Protein AF-0000000067834384 (afdb_homodimer)

Solvent-accessible surface area (backbone atoms only — not comparable to full-atom values): 46158 Å² total; per-residue (Å²): 118,81,70,74,47,46,62,31,51,50,44,49,64,70,40,45,67,61,52,48,51,54,50,42,62,56,34,45,45,65,12,22,52,37,37,78,89,22,50,66,32,37,53,49,48,41,50,53,50,38,52,58,45,38,74,72,66,30,54,54,45,79,40,83,48,80,66,44,45,31,29,40,31,38,41,82,36,91,95,43,51,31,37,30,38,39,42,31,63,25,25,68,68,64,63,60,62,87,69,34,91,55,65,51,45,57,55,44,79,41,66,68,79,95,50,50,26,34,37,15,53,27,30,44,53,18,44,39,39,41,46,16,48,55,52,20,52,49,24,32,33,73,68,65,74,43,65,66,34,10,40,34,41,44,34,33,27,21,58,71,50,55,32,50,38,46,66,63,48,48,60,76,38,46,82,82,59,68,53,71,34,32,40,31,33,82,44,41,27,76,47,99,62,30,45,22,36,48,37,29,31,16,9,35,35,39,36,37,41,39,31,36,32,31,79,48,40,31,33,31,34,65,38,29,25,29,55,57,41,20,52,55,47,51,20,38,53,57,33,58,43,39,51,97,54,31,41,69,55,55,80,69,65,65,52,54,56,65,82,77,53,68,70,57,52,52,53,52,59,70,70,62,63,40,45,56,71,64,33,36,84,41,55,32,53,63,71,46,21,51,70,90,58,53,52,63,40,26,23,38,61,40,58,27,75,46,60,16,11,32,42,26,50,56,76,67,68,68,62,58,69,24,27,28,18,43,17,36,35,29,39,36,31,40,32,26,66,63,34,50,47,70,61,48,51,55,45,50,52,50,57,53,57,73,63,51,58,89,54,40,51,73,46,75,48,75,50,76,53,31,59,29,38,77,48,80,88,78,50,80,63,50,60,34,43,41,50,23,41,20,68,70,54,75,32,70,49,44,76,42,61,35,25,38,64,63,59,59,61,55,44,40,33,74,70,67,67,35,54,68,48,39,42,22,54,36,54,90,84,20,26,53,62,20,52,68,13,23,23,48,44,62,32,43,53,53,39,16,48,29,43,42,38,26,45,49,34,45,35,54,65,81,99,118,80,70,74,47,46,64,31,51,50,44,48,64,70,40,44,67,60,52,47,52,55,51,41,61,56,35,45,45,65,13,23,51,38,35,78,90,22,51,68,32,37,53,50,48,42,51,54,51,37,52,56,44,37,75,72,66,30,54,53,45,78,42,83,46,79,66,43,45,31,29,41,31,40,41,82,34,92,94,44,51,31,37,30,37,41,41,31,64,24,26,67,67,62,64,61,64,86,68,33,89,56,65,50,47,56,54,44,79,41,67,68,80,94,51,50,26,33,36,16,51,27,31,43,54,18,44,38,39,41,46,16,48,53,50,19,51,50,26,32,34,73,68,65,73,42,66,66,35,10,40,33,41,44,34,34,27,23,59,73,52,55,32,49,39,45,66,63,49,49,61,76,38,45,81,81,60,68,52,72,34,32,38,33,32,81,44,40,26,75,48,98,61,31,45,23,36,49,38,28,32,16,9,36,36,39,36,36,41,39,31,36,30,32,79,47,41,32,34,32,32,64,37,29,25,29,54,58,42,20,52,55,49,51,19,36,55,56,34,58,42,39,51,98,52,32,41,68,54,56,80,70,66,64,52,54,56,65,81,78,52,67,68,56,51,53,54,52,59,70,69,64,64,40,44,55,71,64,32,36,85,40,54,31,55,62,70,46,22,52,69,92,59,53,53,62,38,26,22,38,60,40,59,27,74,46,62,17,12,31,42,24,51,55,76,65,72,69,62,58,68,24,28,27,20,44,17,35,36,29,38,37,32,40,30,26,66,63,35,50,48,68,60,48,50,54,46,49,52,50,58,53,58,74,61,50,57,89,54,39,49,74,46,76,48,76,50,78,54,31,58,29,38,78,48,81,88,78,48,81,64,49,59,34,42,41,51,23,43,21,68,69,55,74,32,71,50,44,76,43,62,36,25,36,65,63,58,59,61,56,43,40,34,74,71,67,67,34,54,67,49,40,42,22,55,34,55,90,85,20,25,54,63,20,53,68,13,23,23,48,44,61,33,44,53,53,39,15,48,28,43,42,38,25,45,50,33,46,37,54,65,83,99

Structure (mmCIF, N/CA/C/O backbone):
data_AF-0000000067834384-model_v1
#
loop_
_entity.id
_entity.type
_entity.pdbx_description
1 polymer Peptidase
#
loop_
_atom_site.group_PDB
_atom_site.id
_atom_site.type_symbol
_atom_site.label_atom_id
_atom_site.label_alt_id
_atom_site.label_comp_id
_atom_site.label_asym_id
_atom_site.label_entity_id
_atom_site.label_seq_id
_atom_site.pdbx_PDB_ins_code
_atom_site.Cartn_x
_atom_site.Cartn_y
_atom_site.Cartn_z
_atom_site.occupancy
_atom_site.B_iso_or_equiv
_atom_site.auth_seq_id
_atom_site.auth_comp_id
_atom_site.auth_asym_id
_atom_site.auth_atom_id
_atom_site.pdbx_PDB_model_num
ATOM 1 N N . MET A 1 1 ? -12.062 49.969 29.734 1 35.72 1 MET A N 1
ATOM 2 C CA . MET A 1 1 ? -11.805 49.344 28.453 1 35.72 1 MET A CA 1
ATOM 3 C C . MET A 1 1 ? -12.375 47.938 28.406 1 35.72 1 MET A C 1
ATOM 5 O O . MET A 1 1 ? -12.445 47.312 27.344 1 35.72 1 MET A O 1
ATOM 9 N N . ALA A 1 2 ? -12.242 47.25 29.641 1 50.69 2 ALA A N 1
ATOM 10 C CA . ALA A 1 2 ? -12.859 45.938 29.938 1 50.69 2 ALA A CA 1
ATOM 11 C C . ALA A 1 2 ? -14.352 45.969 29.625 1 50.69 2 ALA A C 1
ATOM 13 O O . ALA A 1 2 ? -14.891 45.031 29.062 1 50.69 2 ALA A O 1
ATOM 14 N N . ASP A 1 3 ? -14.906 47.062 29.656 1 65.75 3 ASP A N 1
ATOM 15 C CA . ASP A 1 3 ? -16.344 47.281 29.656 1 65.75 3 ASP A CA 1
ATOM 16 C C . ASP A 1 3 ? -16.875 47.406 28.219 1 65.75 3 ASP A C 1
ATOM 18 O O . ASP A 1 3 ? -17.953 46.938 27.906 1 65.75 3 ASP A O 1
ATOM 22 N N . ALA A 1 4 ? -15.977 47.781 27.219 1 81.69 4 ALA A N 1
ATOM 23 C CA . ALA A 1 4 ? -16.438 48.094 25.859 1 81.69 4 ALA A CA 1
ATOM 24 C C . ALA A 1 4 ? -16.547 46.844 25.016 1 81.69 4 ALA A C 1
ATOM 26 O O . ALA A 1 4 ? -17.297 46.781 24.047 1 81.69 4 ALA A O 1
ATOM 27 N N . LEU A 1 5 ? -15.961 45.781 25.5 1 94 5 LEU A N 1
ATOM 28 C CA . LEU A 1 5 ? -15.898 44.562 24.719 1 94 5 LEU A CA 1
ATOM 29 C C . LEU A 1 5 ? -17.016 43.594 25.125 1 94 5 LEU A C 1
ATOM 31 O O . LEU A 1 5 ? -17.344 42.656 24.391 1 94 5 LEU A O 1
ATOM 35 N N . ASP A 1 6 ? -17.656 43.812 26.203 1 95.88 6 ASP A N 1
ATOM 36 C CA . ASP A 1 6 ? -18.625 42.906 26.781 1 95.88 6 ASP A CA 1
ATOM 37 C C . ASP A 1 6 ? -19.766 42.625 25.812 1 95.88 6 ASP A C 1
ATOM 39 O O . ASP A 1 6 ? -20.172 41.469 25.641 1 95.88 6 ASP A O 1
ATOM 43 N N . PRO A 1 7 ? -20.266 43.688 25.188 1 97.25 7 PRO A N 1
ATOM 44 C CA . PRO A 1 7 ? -21.359 43.406 24.25 1 97.25 7 PRO A CA 1
ATOM 45 C C . PRO A 1 7 ? -20.938 42.469 23.125 1 97.25 7 PRO A C 1
ATOM 47 O O . PRO A 1 7 ? -21.719 41.594 22.703 1 97.25 7 PRO A O 1
ATOM 50 N N . VAL A 1 8 ? -19.75 42.656 22.625 1 98.31 8 VAL A N 1
ATOM 51 C CA . VAL A 1 8 ? -19.234 41.812 21.562 1 98.31 8 VAL A CA 1
ATOM 52 C C . VAL A 1 8 ? -19.094 40.375 22.047 1 98.31 8 VAL A C 1
ATOM 54 O O . VAL A 1 8 ? -19.516 39.438 21.359 1 98.31 8 VAL A O 1
ATOM 57 N N . LEU A 1 9 ? -18.531 40.156 23.219 1 98.62 9 LEU A N 1
ATOM 58 C CA . LEU A 1 9 ? -18.328 38.812 23.781 1 98.62 9 LEU A CA 1
ATOM 59 C C . LEU A 1 9 ? -19.672 38.156 24.078 1 98.62 9 LEU A C 1
ATOM 61 O O . LEU A 1 9 ? -19.828 36.938 23.844 1 98.62 9 LEU A O 1
ATOM 65 N N . ASN A 1 10 ? -20.641 38.938 24.547 1 98.31 10 ASN A N 1
ATOM 66 C CA . ASN A 1 10 ? -21.969 38.406 24.812 1 98.31 10 ASN A CA 1
ATOM 67 C C . ASN A 1 10 ? -22.672 38 23.516 1 98.31 10 ASN A C 1
ATOM 69 O O . ASN A 1 10 ? -23.422 37.031 23.5 1 98.31 10 ASN A O 1
ATOM 73 N N . ASP A 1 11 ? -22.438 38.75 22.531 1 98.44 11 ASP A N 1
ATOM 74 C CA . ASP A 1 11 ? -23.031 38.406 21.234 1 98.44 11 ASP A CA 1
ATOM 75 C C . ASP A 1 11 ? -22.469 37.062 20.719 1 98.44 11 ASP A C 1
ATOM 77 O O . ASP A 1 11 ? -23.203 36.25 20.172 1 98.44 11 ASP A O 1
ATOM 81 N N . ILE A 1 12 ? -21.203 36.844 20.859 1 98.81 12 ILE A N 1
ATOM 82 C CA . ILE A 1 12 ? -20.562 35.594 20.469 1 98.81 12 ILE A CA 1
ATOM 83 C C . ILE A 1 12 ? -21.203 34.438 21.219 1 98.81 12 ILE A C 1
ATOM 85 O O . ILE A 1 12 ? -21.516 33.375 20.641 1 98.81 12 ILE A O 1
ATOM 89 N N . ASP A 1 13 ? -21.453 34.625 22.516 1 98.62 13 ASP A N 1
ATOM 90 C CA . ASP A 1 13 ? -22.062 33.594 23.344 1 98.62 13 ASP A CA 1
ATOM 91 C C . ASP A 1 13 ? -23.469 33.281 22.875 1 98.62 13 ASP A C 1
ATOM 93 O O . ASP A 1 13 ? -23.859 32.094 22.781 1 98.62 13 ASP A O 1
ATOM 97 N N . ARG A 1 14 ? -24.156 34.25 22.562 1 98.06 14 ARG A N 1
ATOM 98 C CA . ARG A 1 14 ? -25.562 34.094 22.203 1 98.06 14 ARG A CA 1
ATOM 99 C C . ARG A 1 14 ? -25.703 33.5 20.812 1 98.06 14 ARG A C 1
ATOM 101 O O . ARG A 1 14 ? -26.625 32.719 20.562 1 98.06 14 ARG A O 1
ATOM 108 N N . ASP A 1 15 ? -24.797 33.75 19.969 1 98.31 15 ASP A N 1
ATOM 109 C CA . ASP A 1 15 ? -24.938 33.375 18.578 1 98.31 15 ASP A CA 1
ATOM 110 C C . ASP A 1 15 ? -24.188 32.062 18.281 1 98.31 15 ASP A C 1
ATOM 112 O O . ASP A 1 15 ? -23.984 31.703 17.125 1 98.31 15 ASP A O 1
ATOM 116 N N . LEU A 1 16 ? -23.75 31.375 19.297 1 98.44 16 LEU A N 1
ATOM 117 C CA . LEU A 1 16 ? -22.891 30.203 19.141 1 98.44 16 LEU A CA 1
ATOM 118 C C . LEU A 1 16 ? -23.547 29.156 18.266 1 98.44 16 LEU A C 1
ATOM 120 O O . LEU A 1 16 ? -22.891 28.562 17.406 1 98.44 16 LEU A O 1
ATOM 124 N N . ASP A 1 17 ? -24.844 28.906 18.391 1 98.25 17 ASP A N 1
ATOM 125 C CA . ASP A 1 17 ? -25.547 27.906 17.609 1 98.25 17 ASP A CA 1
ATOM 126 C C . ASP A 1 17 ? -25.547 28.266 16.125 1 98.25 17 ASP A C 1
ATOM 128 O O . ASP A 1 17 ? -25.359 27.406 15.266 1 98.25 17 ASP A O 1
ATOM 132 N N . ASN A 1 18 ? -25.797 29.531 15.852 1 98.5 18 ASN A N 1
ATOM 133 C CA . ASN A 1 18 ? -25.797 29.984 14.461 1 98.5 18 ASN A CA 1
ATOM 134 C C . ASN A 1 18 ? -24.391 29.891 13.859 1 98.5 18 ASN A C 1
ATOM 136 O O . ASN A 1 18 ? -24.234 29.578 12.68 1 98.5 18 ASN A O 1
ATOM 140 N N . SER A 1 19 ? -23.438 30.25 14.68 1 98.62 19 SER A N 1
ATOM 141 C CA . SER A 1 19 ? -22.062 30.141 14.219 1 98.62 19 SER A CA 1
ATOM 142 C C . SER A 1 19 ? -21.703 28.688 13.875 1 98.62 19 SER A C 1
ATOM 144 O O . SER A 1 19 ? -20.984 28.438 12.906 1 98.62 19 SER A O 1
ATOM 146 N N . LEU A 1 20 ? -22.188 27.766 14.625 1 98.56 20 LEU A N 1
ATOM 147 C CA . LEU A 1 20 ? -21.953 26.344 14.383 1 98.56 20 LEU A CA 1
ATOM 148 C C . LEU A 1 20 ? -22.625 25.906 13.094 1 98.56 20 LEU A C 1
ATOM 150 O O . LEU A 1 20 ? -22.062 25.109 12.328 1 98.56 20 LEU A O 1
ATOM 154 N N . GLU A 1 21 ? -23.781 26.375 12.859 1 98.56 21 GLU A N 1
ATOM 155 C CA . GLU A 1 21 ? -24.484 26.047 11.625 1 98.56 21 GLU A CA 1
ATOM 156 C C . GLU A 1 21 ? -23.719 26.531 10.398 1 98.56 21 GLU A C 1
ATOM 158 O O . GLU A 1 21 ? -23.672 25.844 9.375 1 98.56 21 GLU A O 1
ATOM 163 N N . ARG A 1 22 ? -23.172 27.703 10.5 1 98.69 22 ARG A N 1
ATOM 164 C CA . ARG A 1 22 ? -22.375 28.234 9.398 1 98.69 22 ARG A CA 1
ATOM 165 C C . ARG A 1 22 ? -21.125 27.406 9.18 1 98.69 22 ARG A C 1
ATOM 167 O O . ARG A 1 22 ? -20.766 27.094 8.039 1 98.69 22 ARG A O 1
ATOM 174 N N . LEU A 1 23 ? -20.5 27.031 10.273 1 98.88 23 LEU A N 1
ATOM 175 C CA . LEU A 1 23 ? -19.312 26.172 10.164 1 98.88 23 LEU A CA 1
ATOM 176 C C . LEU A 1 23 ? -19.672 24.828 9.547 1 98.88 23 LEU A C 1
ATOM 178 O O . LEU A 1 23 ? -18.953 24.328 8.68 1 98.88 23 LEU A O 1
ATOM 182 N N . PHE A 1 24 ? -20.781 24.219 9.969 1 98.88 24 PHE A N 1
ATOM 183 C CA . PHE A 1 24 ? -21.203 22.922 9.477 1 98.88 24 PHE A CA 1
ATOM 184 C C . PHE A 1 24 ? -21.469 22.953 7.977 1 98.88 24 PHE A C 1
ATOM 186 O O . PHE A 1 24 ? -21.125 22.016 7.254 1 98.88 24 PHE A O 1
ATOM 193 N N . ALA A 1 25 ? -22.062 24.062 7.523 1 98.81 25 ALA A N 1
ATOM 194 C CA . ALA A 1 25 ? -22.312 24.203 6.09 1 98.81 25 ALA A CA 1
ATOM 195 C C . ALA A 1 25 ? -21 24.172 5.301 1 98.81 25 ALA A C 1
ATOM 197 O O . ALA A 1 25 ? -20.938 23.562 4.23 1 98.81 25 ALA A O 1
ATOM 198 N N . TRP A 1 26 ? -20 24.781 5.832 1 98.88 26 TRP A N 1
ATOM 199 C CA . TRP A 1 26 ? -18.703 24.828 5.168 1 98.88 26 TRP A CA 1
ATOM 200 C C . TRP A 1 26 ? -18 23.469 5.254 1 98.88 26 TRP A C 1
ATOM 202 O O . TRP A 1 26 ? -17.391 23.016 4.281 1 98.88 26 TRP A O 1
ATOM 212 N N . LEU A 1 27 ? -18.125 22.766 6.375 1 98.88 27 LEU A N 1
ATOM 213 C CA . LEU A 1 27 ? -17.469 21.469 6.621 1 98.88 27 LEU A CA 1
ATOM 214 C C . LEU A 1 27 ? -18.062 20.391 5.723 1 98.88 27 LEU A C 1
ATOM 216 O O . LEU A 1 27 ? -17.391 19.391 5.422 1 98.88 27 LEU A O 1
ATOM 220 N N . ARG A 1 28 ? -19.266 20.562 5.242 1 98.81 28 ARG A N 1
ATOM 221 C CA . ARG A 1 28 ? -19.922 19.578 4.398 1 98.81 28 ARG A CA 1
ATOM 222 C C . ARG A 1 28 ? -19.297 19.531 3.008 1 98.81 28 ARG A C 1
ATOM 224 O O . ARG A 1 28 ? -19.516 18.578 2.254 1 98.81 28 ARG A O 1
ATOM 231 N N . ILE A 1 29 ? -18.5 20.578 2.623 1 98.88 29 ILE A N 1
ATOM 232 C CA . ILE A 1 29 ? -17.859 20.641 1.309 1 98.88 29 ILE A CA 1
ATOM 233 C C . ILE A 1 29 ? -16.516 19.938 1.343 1 98.88 29 ILE A C 1
ATOM 235 O O . ILE A 1 29 ? -15.602 20.359 2.051 1 98.88 29 ILE A O 1
ATOM 239 N N . PRO A 1 30 ? -16.312 18.828 0.644 1 98.75 30 PRO A N 1
ATOM 240 C CA . PRO A 1 30 ? -15.055 18.078 0.673 1 98.75 30 PRO A CA 1
ATOM 241 C C . PRO A 1 30 ? -13.961 18.734 -0.163 1 98.75 30 PRO A C 1
ATOM 243 O O . PRO A 1 30 ? -13.531 18.172 -1.175 1 98.75 30 PRO A O 1
ATOM 246 N N . SER A 1 31 ? -13.383 19.812 0.3 1 98.81 31 SER A N 1
ATOM 247 C CA . SER A 1 31 ? -12.406 20.594 -0.443 1 98.81 31 SER A CA 1
ATOM 248 C C . SER A 1 31 ? -11 20.016 -0.287 1 98.81 31 SER A C 1
ATOM 250 O O . SER A 1 31 ? -10.109 20.703 0.225 1 98.81 31 SER A O 1
ATOM 252 N N . ILE A 1 32 ? -10.742 18.859 -0.842 1 98.25 32 ILE A N 1
ATOM 253 C CA . ILE A 1 32 ? -9.445 18.188 -0.801 1 98.25 32 ILE A CA 1
ATOM 254 C C . ILE A 1 32 ? -8.57 18.672 -1.946 1 98.25 32 ILE A C 1
ATOM 256 O O . ILE A 1 32 ? -8.836 18.375 -3.113 1 98.25 32 ILE A O 1
ATOM 260 N N . SER A 1 33 ? -7.508 19.312 -1.6 1 97.12 33 SER A N 1
ATOM 261 C CA . SER A 1 33 ? -6.742 20.016 -2.623 1 97.12 33 SER A CA 1
ATOM 262 C C . SER A 1 33 ? -5.723 19.094 -3.281 1 97.12 33 SER A C 1
ATOM 264 O O . SER A 1 33 ? -5.242 19.375 -4.383 1 97.12 33 SER A O 1
ATOM 266 N N . THR A 1 34 ? -5.309 17.984 -2.623 1 95.19 34 THR A N 1
ATOM 267 C CA . THR A 1 34 ? -4.203 17.172 -3.104 1 95.19 34 THR A CA 1
ATOM 268 C C . THR A 1 34 ? -4.699 16.125 -4.105 1 95.19 34 THR A C 1
ATOM 270 O O . THR A 1 34 ? -3.898 15.43 -4.734 1 95.19 34 THR A O 1
ATOM 273 N N . ASP A 1 35 ? -6.004 15.992 -4.242 1 95.69 35 ASP A N 1
ATOM 274 C CA . ASP A 1 35 ? -6.652 15.094 -5.191 1 95.69 35 ASP A CA 1
ATOM 275 C C . ASP A 1 35 ? -7.414 15.875 -6.258 1 95.69 35 ASP A C 1
ATOM 277 O O . ASP A 1 35 ? -8.391 16.562 -5.957 1 95.69 35 ASP A O 1
ATOM 281 N N . SER A 1 36 ? -7.008 15.734 -7.461 1 96.38 36 SER A N 1
ATOM 282 C CA . SER A 1 36 ? -7.547 16.516 -8.57 1 96.38 36 SER A CA 1
ATOM 283 C C . SER A 1 36 ? -9.039 16.266 -8.75 1 96.38 36 SER A C 1
ATOM 285 O O . SER A 1 36 ? -9.766 17.125 -9.266 1 96.38 36 SER A O 1
ATOM 287 N N . ALA A 1 37 ? -9.531 15.148 -8.266 1 96.62 37 ALA A N 1
ATOM 288 C CA . ALA A 1 37 ? -10.945 14.805 -8.383 1 96.62 37 ALA A CA 1
ATOM 289 C C . ALA A 1 37 ? -11.812 15.758 -7.559 1 96.62 37 ALA A C 1
ATOM 291 O O . ALA A 1 37 ? -13.023 15.852 -7.777 1 96.62 37 ALA A O 1
ATOM 292 N N . TYR A 1 38 ? -11.203 16.516 -6.648 1 97.88 38 TYR A N 1
ATOM 293 C CA . TYR A 1 38 ? -11.969 17.344 -5.723 1 97.88 38 TYR A CA 1
ATOM 294 C C . TYR A 1 38 ? -11.812 18.828 -6.059 1 97.88 38 TYR A C 1
ATOM 296 O O . TYR A 1 38 ? -12.188 19.688 -5.262 1 97.88 38 TYR A O 1
ATOM 304 N N . ALA A 1 39 ? -11.281 19.156 -7.199 1 97.56 39 ALA A N 1
ATOM 305 C CA . ALA A 1 39 ? -11.039 20.547 -7.59 1 97.56 39 ALA A CA 1
ATOM 306 C C . ALA A 1 39 ? -12.328 21.359 -7.562 1 97.56 39 ALA A C 1
ATOM 308 O O . ALA A 1 39 ? -12.336 22.531 -7.152 1 97.56 39 ALA A O 1
ATOM 309 N N . GLY A 1 40 ? -13.406 20.75 -8.039 1 98.5 40 GLY A N 1
ATOM 310 C CA . GLY A 1 40 ? -14.695 21.438 -8.016 1 98.5 40 GLY A CA 1
ATOM 311 C C . GLY A 1 40 ? -15.156 21.781 -6.617 1 98.5 40 GLY A C 1
ATOM 312 O O . GLY A 1 40 ? -15.719 22.859 -6.398 1 98.5 40 GLY A O 1
ATOM 313 N N . HIS A 1 41 ? -14.93 20.906 -5.711 1 98.69 41 HIS A N 1
ATOM 314 C CA . HIS A 1 41 ? -15.312 21.125 -4.32 1 98.69 41 HIS A CA 1
ATOM 315 C C . HIS A 1 41 ? -14.469 22.234 -3.688 1 98.69 41 HIS A C 1
ATOM 317 O O . HIS A 1 41 ? -14.961 22.984 -2.844 1 98.69 41 HIS A O 1
ATOM 323 N N . CYS A 1 42 ? -13.242 22.312 -4.094 1 98.69 42 CYS A N 1
ATOM 324 C CA . CYS A 1 42 ? -12.406 23.406 -3.609 1 98.69 42 CYS A CA 1
ATOM 325 C C . CYS A 1 42 ? -12.961 24.766 -4.051 1 98.69 42 CYS A C 1
ATOM 327 O O . CYS A 1 42 ? -13.055 25.688 -3.25 1 98.69 42 CYS A O 1
ATOM 329 N N . ARG A 1 43 ? -13.352 24.844 -5.262 1 98.62 43 ARG A N 1
ATOM 330 C CA . ARG A 1 43 ? -13.953 26.078 -5.77 1 98.62 43 ARG A CA 1
ATOM 331 C C . ARG A 1 43 ? -15.258 26.391 -5.043 1 98.62 43 ARG A C 1
ATOM 333 O O . ARG A 1 43 ? -15.531 27.547 -4.73 1 98.62 43 ARG A O 1
ATOM 340 N N . GLU A 1 44 ? -16.016 25.344 -4.801 1 98.81 44 GLU A N 1
ATOM 341 C CA . GLU A 1 44 ? -17.266 25.5 -4.059 1 98.81 44 GLU A CA 1
ATOM 342 C C . GLU A 1 44 ? -17.016 26.078 -2.668 1 98.81 44 GLU A C 1
ATOM 344 O O . GLU A 1 44 ? -17.734 26.969 -2.215 1 98.81 44 GLU A O 1
ATOM 349 N N . ALA A 1 45 ? -15.992 25.578 -2.02 1 98.88 45 ALA A N 1
ATOM 350 C CA . ALA A 1 45 ? -15.656 26.047 -0.68 1 98.88 45 ALA A CA 1
ATOM 351 C C . ALA A 1 45 ? -15.242 27.516 -0.705 1 98.88 45 ALA A C 1
ATOM 353 O O . ALA A 1 45 ? -15.594 28.281 0.194 1 98.88 45 ALA A O 1
ATOM 354 N N . ALA A 1 46 ? -14.492 27.891 -1.691 1 98.88 46 ALA A N 1
ATOM 355 C CA . ALA A 1 46 ? -14.078 29.281 -1.85 1 98.88 46 ALA A CA 1
ATOM 356 C C . ALA A 1 46 ? -15.281 30.203 -2.008 1 98.88 46 ALA A C 1
ATOM 358 O O . ALA A 1 46 ? -15.375 31.234 -1.343 1 98.88 46 ALA A O 1
ATOM 359 N N . HIS A 1 47 ? -16.188 29.828 -2.842 1 98.88 47 HIS A N 1
ATOM 360 C CA . HIS A 1 47 ? -17.359 30.672 -3.123 1 98.88 47 HIS A CA 1
ATOM 361 C C . HIS A 1 47 ? -18.281 30.734 -1.917 1 98.88 47 HIS A C 1
ATOM 363 O O . HIS A 1 47 ? -18.922 31.766 -1.678 1 98.88 47 HIS A O 1
ATOM 369 N N . TRP A 1 48 ? -18.375 29.625 -1.263 1 98.88 48 TRP A N 1
ATOM 370 C CA . TRP A 1 48 ? -19.172 29.641 -0.04 1 98.88 48 TRP A CA 1
ATOM 371 C C . TRP A 1 48 ? -18.656 30.719 0.922 1 98.88 48 TRP A C 1
ATOM 373 O O . TRP A 1 48 ? -19.438 31.5 1.458 1 98.88 48 TRP A O 1
ATOM 383 N N . LEU A 1 49 ? -17.375 30.75 1.156 1 98.88 49 LEU A N 1
ATOM 384 C CA . LEU A 1 49 ? -16.781 31.719 2.066 1 98.88 49 LEU A CA 1
ATOM 385 C C . LEU A 1 49 ? -16.938 33.125 1.521 1 98.88 49 LEU A C 1
ATOM 387 O O . LEU A 1 49 ? -17.203 34.062 2.281 1 98.88 49 LEU A O 1
ATOM 391 N N . GLU A 1 50 ? -16.688 33.281 0.193 1 98.81 50 GLU A N 1
ATOM 392 C CA . GLU A 1 50 ? -16.891 34.594 -0.443 1 98.81 50 GLU A CA 1
ATOM 393 C C . GLU A 1 50 ? -18.266 35.156 -0.108 1 98.81 50 GLU A C 1
ATOM 395 O O . GLU A 1 50 ? -18.391 36.312 0.27 1 98.81 50 GLU A O 1
ATOM 400 N N . GLY A 1 51 ? -19.281 34.312 -0.282 1 98.69 51 GLY A N 1
ATOM 401 C CA . GLY A 1 51 ? -20.641 34.75 0.021 1 98.69 51 GLY A CA 1
ATOM 402 C C . GLY A 1 51 ? -20.828 35.188 1.462 1 98.69 51 GLY A C 1
ATOM 403 O O . GLY A 1 51 ? -21.469 36.188 1.731 1 98.69 51 GLY A O 1
ATOM 404 N N . ASN A 1 52 ? -20.281 34.438 2.373 1 98.38 52 ASN A N 1
ATOM 405 C CA . ASN A 1 52 ? -20.391 34.75 3.795 1 98.38 52 ASN A CA 1
ATOM 406 C C . ASN A 1 52 ? -19.703 36.062 4.145 1 98.38 52 ASN A C 1
ATOM 408 O O . ASN A 1 52 ? -20.234 36.844 4.918 1 98.38 52 ASN A O 1
ATOM 412 N N . LEU A 1 53 ? -18.516 36.281 3.604 1 98.81 53 LEU A N 1
ATOM 413 C CA . LEU A 1 53 ? -17.75 37.5 3.885 1 98.81 53 LEU A CA 1
ATOM 414 C C . LEU A 1 53 ? -18.422 38.719 3.24 1 98.81 53 LEU A C 1
ATOM 416 O O . LEU A 1 53 ? -18.422 39.812 3.816 1 98.81 53 LEU A O 1
ATOM 420 N N . THR A 1 54 ? -18.969 38.531 2.051 1 98.69 54 THR A N 1
ATOM 421 C CA . THR A 1 54 ? -19.703 39.594 1.392 1 98.69 54 THR A CA 1
ATOM 422 C C . THR A 1 54 ? -20.906 40.031 2.234 1 98.69 54 THR A C 1
ATOM 424 O O . THR A 1 54 ? -21.172 41.219 2.385 1 98.69 54 THR A O 1
ATOM 427 N N . ALA A 1 55 ? -21.578 39.062 2.744 1 97.88 55 ALA A N 1
ATOM 428 C CA . ALA A 1 55 ? -22.75 39.344 3.578 1 97.88 55 ALA A CA 1
ATOM 429 C C . ALA A 1 55 ? -22.375 40.125 4.828 1 97.88 55 ALA A C 1
ATOM 431 O O . ALA A 1 55 ? -23.203 40.844 5.387 1 97.88 55 ALA A O 1
ATOM 432 N N . LEU A 1 56 ? -21.109 40.062 5.246 1 97.69 56 LEU A N 1
ATOM 433 C CA . LEU A 1 56 ? -20.625 40.781 6.426 1 97.69 56 LEU A CA 1
ATOM 434 C C . LEU A 1 56 ? -20.188 42.188 6.062 1 97.69 56 LEU A C 1
ATOM 436 O O . LEU A 1 56 ? -19.844 42.969 6.941 1 97.69 56 LEU A O 1
ATOM 440 N N . GLY A 1 57 ? -20.172 42.469 4.785 1 97.81 57 GLY A N 1
ATOM 441 C CA . GLY A 1 57 ? -19.859 43.812 4.359 1 97.81 57 GLY A CA 1
ATOM 442 C C . GLY A 1 57 ? -18.438 43.969 3.854 1 97.81 57 GLY A C 1
ATOM 443 O O . GLY A 1 57 ? -17.969 45.094 3.633 1 97.81 57 GLY A O 1
ATOM 444 N N . PHE A 1 58 ? -17.703 42.906 3.658 1 98.69 58 PHE A N 1
ATOM 445 C CA . PHE A 1 58 ? -16.375 42.969 3.061 1 98.69 58 PHE A CA 1
ATOM 446 C C . PHE A 1 58 ? -16.469 43.125 1.547 1 98.69 58 PHE A C 1
ATOM 448 O O . PHE A 1 58 ? -17.422 42.625 0.929 1 98.69 58 PHE A O 1
ATOM 455 N N . GLU A 1 59 ? -15.484 43.812 0.989 1 98.62 59 GLU A N 1
ATOM 456 C CA . GLU A 1 59 ? -15.234 43.688 -0.444 1 98.62 59 GLU A CA 1
ATOM 457 C C . GLU A 1 59 ? -14.492 42.406 -0.758 1 98.62 59 GLU A C 1
ATOM 459 O O . GLU A 1 59 ? -13.305 42.25 -0.454 1 98.62 59 GLU A O 1
ATOM 464 N N . THR A 1 60 ? -15.258 41.5 -1.392 1 98.69 60 THR A N 1
ATOM 465 C CA . THR A 1 60 ? -14.727 40.156 -1.489 1 98.69 60 THR A CA 1
ATOM 466 C C . THR A 1 60 ? -14.531 39.75 -2.949 1 98.69 60 THR A C 1
ATOM 468 O O . THR A 1 60 ? -15.234 40.25 -3.832 1 98.69 60 THR A O 1
ATOM 471 N N . SER A 1 61 ? -13.57 38.875 -3.217 1 98.62 61 SER A N 1
ATOM 472 C CA . SER A 1 61 ? -13.352 38.281 -4.527 1 98.62 61 SER A CA 1
ATOM 473 C C . SER A 1 61 ? -12.727 36.875 -4.398 1 98.62 61 SER A C 1
ATOM 475 O O . SER A 1 61 ? -12.039 36.594 -3.418 1 98.62 61 SER A O 1
ATOM 477 N N . VAL A 1 62 ? -13.109 36 -5.27 1 98.75 62 VAL A N 1
ATOM 478 C CA . VAL A 1 62 ? -12.414 34.719 -5.492 1 98.75 62 VAL A CA 1
ATOM 479 C C . VAL A 1 62 ? -11.477 34.844 -6.691 1 98.75 62 VAL A C 1
ATOM 481 O O . VAL A 1 62 ? -11.922 35.156 -7.801 1 98.75 62 VAL A O 1
ATOM 484 N N . GLU A 1 63 ? -10.195 34.594 -6.461 1 98.62 63 GLU A N 1
ATOM 485 C CA . GLU A 1 63 ? -9.203 34.875 -7.5 1 98.62 63 GLU A CA 1
ATOM 486 C C . GLU A 1 63 ? -8.367 33.625 -7.809 1 98.62 63 GLU A C 1
ATOM 488 O O . GLU A 1 63 ? -7.98 32.906 -6.898 1 98.62 63 GLU A O 1
ATOM 493 N N . GLU A 1 64 ? -8.094 33.5 -9.047 1 98.12 64 GLU A N 1
ATOM 494 C CA . GLU A 1 64 ? -7.398 32.312 -9.516 1 98.12 64 GLU A CA 1
ATOM 495 C C . GLU A 1 64 ? -5.918 32.344 -9.148 1 98.12 64 GLU A C 1
ATOM 497 O O . GLU A 1 64 ? -5.324 33.438 -9.078 1 98.12 64 GLU A O 1
ATOM 502 N N . THR A 1 65 ? -5.367 31.234 -8.82 1 97.19 65 THR A N 1
ATOM 503 C CA . THR A 1 65 ? -3.936 30.969 -8.766 1 97.19 65 THR A CA 1
ATOM 504 C C . THR A 1 65 ? -3.555 29.859 -9.742 1 97.19 65 THR A C 1
ATOM 506 O O . THR A 1 65 ? -4.328 29.516 -10.633 1 97.19 65 THR A O 1
ATOM 509 N N . SER A 1 66 ? -2.336 29.297 -9.609 1 94.88 66 SER A N 1
ATOM 510 C CA . SER A 1 66 ? -1.924 28.234 -10.516 1 94.88 66 SER A CA 1
ATOM 511 C C . SER A 1 66 ? -2.584 26.906 -10.148 1 94.88 66 SER A C 1
ATOM 513 O O . SER A 1 66 ? -2.623 25.984 -10.953 1 94.88 66 SER A O 1
ATOM 515 N N . LEU A 1 67 ? -3.123 26.797 -8.93 1 94.81 67 LEU A N 1
ATOM 516 C CA . LEU A 1 67 ? -3.758 25.547 -8.523 1 94.81 67 LEU A CA 1
ATOM 517 C C . LEU A 1 67 ? -5.199 25.781 -8.086 1 94.81 67 LEU A C 1
ATOM 519 O O . LEU A 1 67 ? -6.109 25.797 -8.922 1 94.81 67 LEU A O 1
ATOM 523 N N . HIS A 1 68 ? -5.484 26.172 -6.844 1 97.62 68 HIS A N 1
ATOM 524 C CA . HIS A 1 68 ? -6.832 26.469 -6.371 1 97.62 68 HIS A CA 1
ATOM 525 C C . HIS A 1 68 ? -6.988 27.953 -6.055 1 97.62 68 HIS A C 1
ATOM 527 O O . HIS A 1 68 ? -6.027 28.625 -5.656 1 97.62 68 HIS A O 1
ATOM 533 N N . PRO A 1 69 ? -8.156 28.531 -6.215 1 98.5 69 PRO A N 1
ATOM 534 C CA . PRO A 1 69 ? -8.336 29.984 -6.047 1 98.5 69 PRO A CA 1
ATOM 535 C C . PRO A 1 69 ? -8.195 30.422 -4.594 1 98.5 69 PRO A C 1
ATOM 537 O O . PRO A 1 69 ? -8.312 29.609 -3.678 1 98.5 69 PRO A O 1
ATOM 540 N N . VAL A 1 70 ? -7.91 31.688 -4.422 1 98.69 70 VAL A N 1
ATOM 541 C CA . VAL A 1 70 ? -7.902 32.312 -3.1 1 98.69 70 VAL A CA 1
ATOM 542 C C . VAL A 1 70 ? -9.164 33.156 -2.912 1 98.69 70 VAL A C 1
ATOM 544 O O . VAL A 1 70 ? -9.773 33.594 -3.891 1 98.69 70 VAL A O 1
ATOM 547 N N . VAL A 1 71 ? -9.625 33.25 -1.709 1 98.88 71 VAL A N 1
ATOM 548 C CA . VAL A 1 71 ? -10.656 34.219 -1.323 1 98.88 71 VAL A CA 1
ATOM 549 C C . VAL A 1 71 ? -10.008 35.469 -0.697 1 98.88 71 VAL A C 1
ATOM 551 O O . VAL A 1 71 ? -9.258 35.344 0.275 1 98.88 71 VAL A O 1
ATOM 554 N N . LEU A 1 72 ? -10.211 36.562 -1.275 1 98.88 72 LEU A N 1
ATOM 555 C CA . LEU A 1 72 ? -9.719 37.844 -0.76 1 98.88 72 LEU A CA 1
ATOM 556 C C . LEU A 1 72 ? -10.867 38.75 -0.337 1 98.88 72 LEU A C 1
ATOM 558 O O . LEU A 1 72 ? -11.828 38.906 -1.088 1 98.88 72 LEU A O 1
ATOM 562 N N . ALA A 1 73 ? -10.797 39.281 0.875 1 98.88 73 ALA A N 1
ATOM 563 C CA . ALA A 1 73 ? -11.828 40.156 1.395 1 98.88 73 ALA A CA 1
ATOM 564 C C . ALA A 1 73 ? -11.211 41.375 2.084 1 98.88 73 ALA A C 1
ATOM 566 O O . ALA A 1 73 ? -10.242 41.25 2.836 1 98.88 73 ALA A O 1
ATOM 567 N N . HIS A 1 74 ? -11.742 42.594 1.8 1 98.62 74 HIS A N 1
ATOM 568 C CA . HIS A 1 74 ? -11.195 43.844 2.342 1 98.62 74 HIS A CA 1
ATOM 569 C C . HIS A 1 74 ? -12.258 44.625 3.109 1 98.62 74 HIS A C 1
ATOM 571 O O . HIS A 1 74 ? -13.406 44.719 2.66 1 98.62 74 HIS A O 1
ATOM 577 N N . ARG A 1 75 ? -11.828 45.125 4.234 1 98.38 75 ARG A N 1
ATOM 578 C CA . ARG A 1 75 ? -12.578 46.125 4.996 1 98.38 75 ARG A CA 1
ATOM 579 C C . ARG A 1 75 ? -11.633 47.094 5.695 1 98.38 75 ARG A C 1
ATOM 581 O O . ARG A 1 75 ? -11.367 46.938 6.891 1 98.38 75 ARG A O 1
ATOM 588 N N . PRO A 1 76 ? -11.18 48.094 4.938 1 97.19 76 PRO A N 1
ATOM 589 C CA . PRO A 1 76 ? -10.234 49.062 5.508 1 97.19 76 PRO A CA 1
ATOM 590 C C . PRO A 1 76 ? -10.883 49.969 6.547 1 97.19 76 PRO A C 1
ATOM 592 O O . PRO A 1 76 ? -12.102 50.156 6.539 1 97.19 76 PRO A O 1
ATOM 595 N N . LYS A 1 77 ? -10.117 50.406 7.418 1 96.62 77 LYS A N 1
ATOM 596 C CA . LYS A 1 77 ? -10.477 51.438 8.398 1 96.62 77 LYS A CA 1
ATOM 597 C C . LYS A 1 77 ? -9.398 52.5 8.508 1 96.62 77 LYS A C 1
ATOM 599 O O . LYS A 1 77 ? -8.484 52.406 9.328 1 96.62 77 LYS A O 1
ATOM 604 N N . PRO A 1 78 ? -9.625 53.625 7.73 1 94.12 78 PRO A N 1
ATOM 605 C CA . PRO A 1 78 ? -8.609 54.688 7.75 1 94.12 78 PRO A CA 1
ATOM 606 C C . PRO A 1 78 ? -8.297 55.156 9.164 1 94.12 78 PRO A C 1
ATOM 608 O O . PRO A 1 78 ? -9.203 55.375 9.969 1 94.12 78 PRO A O 1
ATOM 611 N N . GLY A 1 79 ? -7.062 55.312 9.43 1 92.94 79 GLY A N 1
ATOM 612 C CA . GLY A 1 79 ? -6.625 55.875 10.703 1 92.94 79 GLY A CA 1
ATOM 613 C C . GLY A 1 79 ? -6.445 54.812 11.781 1 92.94 79 GLY A C 1
ATOM 614 O O . GLY A 1 79 ? -6.023 55.125 12.898 1 92.94 79 GLY A O 1
ATOM 615 N N . ALA A 1 80 ? -6.738 53.594 11.508 1 95.38 80 ALA A N 1
ATOM 616 C CA . ALA A 1 80 ? -6.574 52.469 12.438 1 95.38 80 ALA A CA 1
ATOM 617 C C . ALA A 1 80 ? -5.547 51.469 11.914 1 95.38 80 ALA A C 1
ATOM 619 O O . ALA A 1 80 ? -5.238 51.469 10.719 1 95.38 80 ALA A O 1
ATOM 620 N N . PRO A 1 81 ? -4.988 50.688 12.82 1 96.44 81 PRO A N 1
ATOM 621 C CA . PRO A 1 81 ? -4.137 49.594 12.336 1 96.44 81 PRO A CA 1
ATOM 622 C C . PRO A 1 81 ? -4.863 48.688 11.375 1 96.44 81 PRO A C 1
ATOM 624 O O . PRO A 1 81 ? -6.094 48.594 11.398 1 96.44 81 PRO A O 1
ATOM 627 N N . HIS A 1 82 ? -4.113 48.062 10.508 1 97.62 82 HIS A N 1
ATOM 628 C CA . HIS A 1 82 ? -4.66 47.156 9.516 1 97.62 82 HIS A CA 1
ATOM 629 C C . HIS A 1 82 ? -4.039 45.75 9.648 1 97.62 82 HIS A C 1
ATOM 631 O O . HIS A 1 82 ? -2.814 45.625 9.672 1 97.62 82 HIS A O 1
ATOM 637 N N . VAL A 1 83 ? -4.887 44.75 9.758 1 98.19 83 VAL A N 1
ATOM 638 C CA . VAL A 1 83 ? -4.379 43.375 9.891 1 98.19 83 VAL A CA 1
ATOM 639 C C . VAL A 1 83 ? -4.695 42.594 8.633 1 98.19 83 VAL A C 1
ATOM 641 O O . VAL A 1 83 ? -5.68 42.875 7.941 1 98.19 83 VAL A O 1
ATOM 644 N N . LEU A 1 84 ? -3.803 41.656 8.273 1 98.69 84 LEU A N 1
ATOM 645 C CA . LEU A 1 84 ? -4.023 40.625 7.273 1 98.69 84 LEU A CA 1
ATOM 646 C C . LEU A 1 84 ? -4.238 39.25 7.93 1 98.69 84 LEU A C 1
ATOM 648 O O . LEU A 1 84 ? -3.326 38.719 8.555 1 98.69 84 LEU A O 1
ATOM 652 N N . PHE A 1 85 ? -5.449 38.719 7.848 1 98.81 85 PHE A N 1
ATOM 653 C CA . PHE A 1 85 ? -5.738 37.375 8.375 1 98.81 85 PHE A CA 1
ATOM 654 C C . PHE A 1 85 ? -5.59 36.312 7.293 1 98.81 85 PHE A C 1
ATOM 656 O O . PHE A 1 85 ? -6.156 36.469 6.207 1 98.81 85 PHE A O 1
ATOM 663 N N . TYR A 1 86 ? -4.875 35.25 7.66 1 98.69 86 TYR A N 1
ATOM 664 C CA . TYR A 1 86 ? -4.625 34.156 6.73 1 98.69 86 TYR A CA 1
ATOM 665 C C . TYR A 1 86 ? -5.152 32.844 7.285 1 98.69 86 TYR A C 1
ATOM 667 O O . TYR A 1 86 ? -5.051 32.594 8.484 1 98.69 86 TYR A O 1
ATOM 675 N N . GLY A 1 87 ? -5.672 31.969 6.445 1 98.56 87 GLY A N 1
ATOM 676 C CA . GLY A 1 87 ? -6.047 30.578 6.668 1 98.56 87 GLY A CA 1
ATOM 677 C C . GLY A 1 87 ? -6.238 29.797 5.383 1 98.56 87 GLY A C 1
ATOM 678 O O . GLY A 1 87 ? -5.812 30.234 4.312 1 98.56 87 GLY A O 1
ATOM 679 N N . HIS A 1 88 ? -6.754 28.609 5.477 1 98.81 88 HIS A N 1
ATOM 680 C CA . HIS A 1 88 ? -6.996 27.844 4.254 1 98.81 88 HIS A CA 1
ATOM 681 C C . HIS A 1 88 ? -8.289 27.031 4.355 1 98.81 88 HIS A C 1
ATOM 683 O O . HIS A 1 88 ? -8.672 26.609 5.445 1 98.81 88 HIS A O 1
ATOM 689 N N . TYR A 1 89 ? -8.922 26.844 3.162 1 98.88 89 TYR A N 1
ATOM 690 C CA . TYR A 1 89 ? -10.195 26.141 3.154 1 98.88 89 TYR A CA 1
ATOM 691 C C . TYR A 1 89 ? -10.031 24.703 2.672 1 98.88 89 TYR A C 1
ATOM 693 O O . TYR A 1 89 ? -10.969 23.906 2.754 1 98.88 89 TYR A O 1
ATOM 701 N N . ASP A 1 90 ? -8.836 24.359 2.1 1 98.69 90 ASP A N 1
ATOM 702 C CA . ASP A 1 90 ? -8.617 22.984 1.675 1 98.69 90 ASP A CA 1
ATOM 703 C C . ASP A 1 90 ? -8.312 22.094 2.871 1 98.69 90 ASP A C 1
ATOM 705 O O . ASP A 1 90 ? -7.941 22.578 3.941 1 98.69 90 ASP A O 1
ATOM 709 N N . VAL A 1 91 ? -8.617 20.781 2.686 1 98.56 91 VAL A N 1
ATOM 710 C CA . VAL A 1 91 ? -8.414 19.797 3.746 1 98.56 91 VAL A CA 1
ATOM 711 C C . VAL A 1 91 ? -7.641 18.609 3.203 1 98.56 91 VAL A C 1
ATOM 713 O O . VAL A 1 91 ? -7.438 18.484 1.992 1 98.56 91 VAL A O 1
ATOM 716 N N . GLN A 1 92 ? -7.117 17.766 4.082 1 98.19 92 GLN A N 1
ATOM 717 C CA . GLN A 1 92 ? -6.395 16.547 3.729 1 98.19 92 GLN A CA 1
ATOM 718 C C . GLN A 1 92 ? -7.352 15.453 3.264 1 98.19 92 GLN A C 1
ATOM 720 O O . GLN A 1 92 ? -8.531 15.469 3.613 1 98.19 92 GLN A O 1
ATOM 725 N N . PRO A 1 93 ? -6.797 14.469 2.516 1 97.69 93 PRO A N 1
ATOM 726 C CA . PRO A 1 93 ? -7.605 13.297 2.156 1 97.69 93 PRO A CA 1
ATOM 727 C C . PRO A 1 93 ? -8.148 12.562 3.379 1 97.69 93 PRO A C 1
ATOM 729 O O . PRO A 1 93 ? -7.594 12.68 4.473 1 97.69 93 PRO A O 1
ATOM 732 N N . VAL A 1 94 ? -9.234 11.789 3.205 1 97.75 94 VAL A N 1
ATOM 733 C CA . VAL A 1 94 ? -9.977 11.219 4.332 1 97.75 94 VAL A CA 1
ATOM 734 C C . VAL A 1 94 ? -9.523 9.781 4.574 1 97.75 94 VAL A C 1
ATOM 736 O O . VAL A 1 94 ? -9.969 9.133 5.52 1 97.75 94 VAL A O 1
ATOM 739 N N . ASP A 1 95 ? -8.531 9.359 3.836 1 95.31 95 ASP A N 1
ATOM 740 C CA . ASP A 1 95 ? -8.055 7.984 3.98 1 95.31 95 ASP A CA 1
ATOM 741 C C . ASP A 1 95 ? -7.375 7.781 5.332 1 95.31 95 ASP A C 1
ATOM 743 O O . ASP A 1 95 ? -6.656 8.664 5.809 1 95.31 95 ASP A O 1
ATOM 747 N N . PRO A 1 96 ? -7.656 6.551 5.785 1 96 96 PRO A N 1
ATOM 748 C CA . PRO A 1 96 ? -8.555 5.461 5.402 1 96 96 PRO A CA 1
ATOM 749 C C . PRO A 1 96 ? -10.008 5.734 5.793 1 96 96 PRO A C 1
ATOM 751 O O . PRO A 1 96 ? -10.32 5.855 6.98 1 96 96 PRO A O 1
ATOM 754 N N . GLU A 1 97 ? -10.898 5.566 4.895 1 95.56 97 GLU A N 1
ATOM 755 C CA . GLU A 1 97 ? -12.289 5.965 5.078 1 95.56 97 GLU A CA 1
ATOM 756 C C . GLU A 1 97 ? -13.016 5.016 6.031 1 95.56 97 GLU A C 1
ATOM 758 O O . GLU A 1 97 ? -13.891 5.438 6.789 1 95.56 97 GLU A O 1
ATOM 763 N N . ASN A 1 98 ? -12.547 3.75 6.004 1 94.75 98 ASN A N 1
ATOM 764 C CA . ASN A 1 98 ? -13.242 2.729 6.785 1 94.75 98 ASN A CA 1
ATOM 765 C C . ASN A 1 98 ? -13.039 2.932 8.281 1 94.75 98 ASN A C 1
ATOM 767 O O . ASN A 1 98 ? -13.742 2.33 9.094 1 94.75 98 ASN A O 1
ATOM 771 N N . LEU A 1 99 ? -12.148 3.773 8.695 1 96.62 99 LEU A N 1
ATOM 772 C CA . LEU A 1 99 ? -11.859 3.988 10.109 1 96.62 99 LEU A CA 1
ATOM 773 C C . LEU A 1 99 ? -12.695 5.137 10.672 1 96.62 99 LEU A C 1
ATOM 775 O O . LEU A 1 99 ? -12.688 5.383 11.875 1 96.62 99 LEU A O 1
ATOM 779 N N . TRP A 1 100 ? -13.43 5.887 9.867 1 97.88 100 TRP A N 1
ATOM 780 C CA . TRP A 1 100 ? -14.32 6.949 10.328 1 97.88 100 TRP A CA 1
ATOM 781 C C . TRP A 1 100 ? -15.57 6.367 10.977 1 97.88 100 TRP A C 1
ATOM 783 O O . TRP A 1 100 ? -16.188 5.449 10.438 1 97.88 100 TRP A O 1
ATOM 793 N N . LYS A 1 101 ? -15.953 6.867 12.148 1 97 101 LYS A N 1
ATOM 794 C CA . LYS A 1 101 ? -17.172 6.441 12.828 1 97 101 LYS A CA 1
ATOM 795 C C . LYS A 1 101 ? -18.406 7.016 12.148 1 97 101 LYS A C 1
ATOM 797 O O . LYS A 1 101 ? -19.484 6.398 12.164 1 97 101 LYS A O 1
ATOM 802 N N . THR A 1 102 ? -18.25 8.234 11.68 1 96.94 102 THR A N 1
ATOM 803 C CA . THR A 1 102 ? -19.234 8.93 10.852 1 96.94 102 THR A CA 1
ATOM 804 C C . THR A 1 102 ? -18.578 9.492 9.594 1 96.94 102 THR A C 1
ATOM 806 O O . THR A 1 102 ? -17.375 9.758 9.57 1 96.94 102 THR A O 1
ATOM 809 N N . PRO A 1 103 ? -19.391 9.594 8.516 1 98 103 PRO A N 1
ATOM 810 C CA . PRO A 1 103 ? -18.766 10.102 7.289 1 98 103 PRO A CA 1
ATOM 811 C C . PRO A 1 103 ? -18.031 11.422 7.5 1 98 103 PRO A C 1
ATOM 813 O O . PRO A 1 103 ? -18.547 12.312 8.188 1 98 103 PRO A O 1
ATOM 816 N N . PRO A 1 104 ? -16.875 11.547 6.965 1 98.62 104 PRO A N 1
ATOM 817 C CA . PRO A 1 104 ? -15.969 12.656 7.273 1 98.62 104 PRO A CA 1
ATOM 818 C C . PRO A 1 104 ? -16.578 14.023 6.961 1 98.62 104 PRO A C 1
ATOM 820 O O . PRO A 1 104 ? -16.188 15.031 7.559 1 98.62 104 PRO A O 1
ATOM 823 N N . PHE A 1 105 ? -17.562 14.141 6.012 1 98.81 105 PHE A N 1
ATOM 824 C CA . PHE A 1 105 ? -18.109 15.43 5.605 1 98.81 105 PHE A CA 1
ATOM 825 C C . PHE A 1 105 ? -19.562 15.562 6.023 1 98.81 105 PHE A C 1
ATOM 827 O O . PHE A 1 105 ? -20.344 16.25 5.371 1 98.81 105 PHE A O 1
ATOM 834 N N . GLU A 1 106 ? -19.938 14.844 7.043 1 98.62 106 GLU A N 1
ATOM 835 C CA . GLU A 1 106 ? -21.172 15.008 7.781 1 98.62 106 GLU A CA 1
ATOM 836 C C . GLU A 1 106 ? -20.922 15.477 9.211 1 98.62 106 GLU A C 1
ATOM 838 O O . GLU A 1 106 ? -21.047 14.703 10.156 1 98.62 106 GLU A O 1
ATOM 843 N N . PRO A 1 107 ? -20.656 16.75 9.336 1 98.69 107 PRO A N 1
ATOM 844 C CA . PRO A 1 107 ? -20.266 17.281 10.641 1 98.69 107 PRO A CA 1
ATOM 845 C C . PRO A 1 107 ? -21.328 17.047 11.719 1 98.69 107 PRO A C 1
ATOM 847 O O . PRO A 1 107 ? -22.531 17.078 11.422 1 98.69 107 PRO A O 1
ATOM 850 N N . ARG A 1 108 ? -20.891 16.875 12.891 1 98.25 108 ARG A N 1
ATOM 851 C CA . ARG A 1 108 ? -21.766 16.641 14.031 1 98.25 108 ARG A CA 1
ATOM 852 C C . ARG A 1 108 ? -21.109 17.078 15.328 1 98.25 108 ARG A C 1
ATOM 854 O O . ARG A 1 108 ? -19.891 17.25 15.383 1 98.25 108 ARG A O 1
ATOM 861 N N . ILE A 1 109 ? -21.922 17.234 16.328 1 98.31 109 ILE A N 1
ATOM 862 C CA . ILE A 1 109 ? -21.422 17.422 17.688 1 98.31 109 ILE A CA 1
ATOM 863 C C . ILE A 1 109 ? -21.359 16.078 18.406 1 98.31 109 ILE A C 1
ATOM 865 O O . ILE A 1 109 ? -22.328 15.336 18.438 1 98.31 109 ILE A O 1
ATOM 869 N N . ASP A 1 110 ? -20.188 15.734 18.781 1 97.56 110 ASP A N 1
ATOM 870 C CA . ASP A 1 110 ? -20 14.562 19.641 1 97.56 110 ASP A CA 1
ATOM 871 C C . ASP A 1 110 ? -19.984 14.945 21.109 1 97.56 110 ASP A C 1
ATOM 873 O O . ASP A 1 110 ? -19.109 15.711 21.547 1 97.56 110 ASP A O 1
ATOM 877 N N . GLU A 1 111 ? -20.844 14.43 21.844 1 95.88 111 GLU A N 1
ATOM 878 C CA . GLU A 1 111 ? -20.984 14.805 23.25 1 95.88 111 GLU A CA 1
ATOM 879 C C . GLU A 1 111 ? -20.484 13.695 24.172 1 95.88 111 GLU A C 1
ATOM 881 O O . GLU A 1 111 ? -20.734 13.719 25.375 1 95.88 111 GLU A O 1
ATOM 886 N N . THR A 1 112 ? -19.859 12.789 23.5 1 91.81 112 THR A N 1
ATOM 887 C CA . THR A 1 112 ? -19.312 11.711 24.297 1 91.81 112 THR A CA 1
ATOM 888 C C . THR A 1 112 ? -18.078 12.188 25.078 1 91.81 112 THR A C 1
ATOM 890 O O . THR A 1 112 ? -17.297 13.008 24.578 1 91.81 112 THR A O 1
ATOM 893 N N . GLY A 1 113 ? -17.984 11.781 26.297 1 89.19 113 GLY A N 1
ATOM 894 C CA . GLY A 1 113 ? -16.844 12.18 27.125 1 89.19 113 GLY A CA 1
ATOM 895 C C . GLY A 1 113 ? -17.109 13.453 27.906 1 89.19 113 GLY A C 1
ATOM 896 O O . GLY A 1 113 ? -18.25 13.75 28.266 1 89.19 113 GLY A O 1
ATOM 897 N N . ASP A 1 114 ? -15.992 14.219 28.156 1 90.06 114 ASP A N 1
ATOM 898 C CA . ASP A 1 114 ? -16.078 15.305 29.109 1 90.06 114 ASP A CA 1
ATOM 899 C C . ASP A 1 114 ? -16.281 16.656 28.422 1 90.06 114 ASP A C 1
ATOM 901 O O . ASP A 1 114 ? -16.406 17.688 29.078 1 90.06 114 ASP A O 1
ATOM 905 N N . SER A 1 115 ? -16.25 16.609 27.109 1 94.62 115 SER A N 1
ATOM 906 C CA . SER A 1 115 ? -16.406 17.875 26.375 1 94.62 115 SER A CA 1
ATOM 907 C C . SER A 1 115 ? -17.156 17.656 25.062 1 94.62 115 SER A C 1
ATOM 909 O O . SER A 1 115 ? -17.312 16.531 24.609 1 94.62 115 SER A O 1
ATOM 911 N N . LYS A 1 116 ? -17.688 18.719 24.578 1 97.75 116 LYS A N 1
ATOM 912 C CA . LYS A 1 116 ? -18.328 18.688 23.266 1 97.75 116 LYS A CA 1
ATOM 913 C C . LYS A 1 116 ? -17.312 18.922 22.156 1 97.75 116 LYS A C 1
ATOM 915 O O . LYS A 1 116 ? -16.406 19.75 22.297 1 97.75 116 LYS A O 1
ATOM 920 N N . LYS A 1 117 ? -17.438 18.109 21.109 1 98.25 117 LYS A N 1
ATOM 921 C CA . LYS A 1 117 ? -16.5 18.172 20 1 98.25 117 LYS A CA 1
ATOM 922 C C . LYS A 1 117 ? -17.219 18.281 18.672 1 98.25 117 LYS A C 1
ATOM 924 O O . LYS A 1 117 ? -18.266 17.656 18.469 1 98.25 117 LYS A O 1
ATOM 929 N N . ILE A 1 118 ? -16.688 19.094 17.812 1 98.75 118 ILE A N 1
ATOM 930 C CA . ILE A 1 118 ? -17.094 19.109 16.422 1 98.75 118 ILE A CA 1
ATOM 931 C C . ILE A 1 118 ? -16.312 18.047 15.641 1 98.75 118 ILE A C 1
ATOM 933 O O . ILE A 1 118 ? -15.086 18.078 15.586 1 98.75 118 ILE A O 1
ATOM 937 N N . VAL A 1 119 ? -17.078 17.141 15.039 1 98.69 119 VAL A N 1
ATOM 938 C CA . VAL A 1 119 ? -16.391 16.031 14.367 1 98.69 119 VAL A CA 1
ATOM 939 C C . VAL A 1 119 ? -16.641 16.109 12.867 1 98.69 119 VAL A C 1
ATOM 941 O O . VAL A 1 119 ? -17.781 16.047 12.414 1 98.69 119 VAL A O 1
ATOM 944 N N . ALA A 1 120 ? -15.578 16.297 12.109 1 98.81 120 ALA A N 1
ATOM 945 C CA . A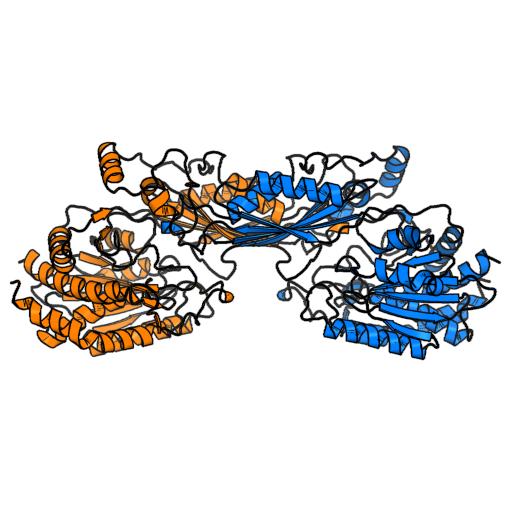LA A 1 120 ? -15.562 16.328 10.648 1 98.81 120 ALA A CA 1
ATOM 946 C C . ALA A 1 120 ? -14.148 16.562 10.117 1 98.81 120 ALA A C 1
ATOM 948 O O . ALA A 1 120 ? -13.289 17.078 10.836 1 98.81 120 ALA A O 1
ATOM 949 N N . ARG A 1 121 ? -13.898 16.125 8.898 1 98.81 121 ARG A N 1
ATOM 950 C CA . ARG A 1 121 ? -12.68 16.578 8.242 1 98.81 121 ARG A CA 1
ATOM 951 C C . ARG A 1 121 ? -12.688 18.094 8.031 1 98.81 121 ARG A C 1
ATOM 953 O O . ARG A 1 121 ? -13.656 18.641 7.5 1 98.81 121 ARG A O 1
ATOM 960 N N . GLY A 1 122 ? -11.672 18.797 8.508 1 98.69 122 GLY A N 1
ATOM 961 C CA . GLY A 1 122 ? -11.578 20.234 8.383 1 98.69 122 GLY A CA 1
ATOM 962 C C . GLY A 1 122 ? -12.047 20.969 9.625 1 98.69 122 GLY A C 1
ATOM 963 O O . GLY A 1 122 ? -11.883 22.188 9.727 1 98.69 122 GLY A O 1
ATOM 964 N N . ALA A 1 123 ? -12.555 20.219 10.602 1 98.81 123 ALA A N 1
ATOM 965 C CA . ALA A 1 123 ? -13.078 20.859 11.805 1 98.81 123 ALA A CA 1
ATOM 966 C C . ALA A 1 123 ? -11.992 21.641 12.531 1 98.81 123 ALA A C 1
ATOM 968 O O . ALA A 1 123 ? -12.227 22.766 12.984 1 98.81 123 ALA A O 1
ATOM 969 N N . SER A 1 124 ? -10.852 21.031 12.633 1 98.62 124 SER A N 1
ATOM 970 C CA . SER A 1 124 ? -9.727 21.688 13.281 1 98.62 124 SER A CA 1
ATOM 971 C C . SER A 1 124 ? -8.781 22.312 12.258 1 98.62 124 SER A C 1
ATOM 973 O O . SER A 1 124 ? -8.18 23.359 12.508 1 98.62 124 SER A O 1
ATOM 975 N N . ASP A 1 125 ? -8.5 21.766 11.125 1 98.19 125 ASP A N 1
ATOM 976 C CA . ASP A 1 125 ? -7.492 22.109 10.133 1 98.19 125 ASP A CA 1
ATOM 977 C C . ASP A 1 125 ? -8.102 22.188 8.734 1 98.19 125 ASP A C 1
ATOM 979 O O . ASP A 1 125 ? -8.18 21.172 8.031 1 98.19 125 ASP A O 1
ATOM 983 N N . ASP A 1 126 ? -8.594 23.359 8.312 1 98.38 126 ASP A N 1
ATOM 984 C CA . ASP A 1 126 ? -8.422 24.609 9.047 1 98.38 126 ASP A CA 1
ATOM 985 C C . ASP A 1 126 ? -9.703 25.438 9.031 1 98.38 126 ASP A C 1
ATOM 987 O O . ASP A 1 126 ? -9.695 26.609 9.43 1 98.38 126 ASP A O 1
ATOM 991 N N . LYS A 1 127 ? -10.781 24.781 8.555 1 98.88 127 LYS A N 1
ATOM 992 C CA . LYS A 1 127 ? -12.016 25.547 8.375 1 98.88 127 LYS A CA 1
ATOM 993 C C . LYS A 1 127 ? -12.586 26 9.727 1 98.88 127 LYS A C 1
ATOM 995 O O . LYS A 1 127 ? -13.094 27.109 9.844 1 98.88 127 LYS A O 1
ATOM 1000 N N . GLY A 1 128 ? -12.531 25.125 10.719 1 98.88 128 GLY A N 1
ATOM 1001 C CA . GLY A 1 128 ? -12.977 25.531 12.047 1 98.88 128 GLY A CA 1
ATOM 1002 C C . GLY A 1 128 ? -12.219 26.719 12.602 1 98.88 128 GLY A C 1
ATOM 1003 O O . GLY A 1 128 ? -12.812 27.641 13.148 1 98.88 128 GLY A O 1
ATOM 1004 N N . GLN A 1 129 ? -10.961 26.688 12.461 1 98.81 129 GLN A N 1
ATOM 1005 C CA . GLN A 1 129 ? -10.141 27.766 13.008 1 98.81 129 GLN A CA 1
ATOM 1006 C C . GLN A 1 129 ? -10.32 29.047 12.203 1 98.81 129 GLN A C 1
ATOM 1008 O O . GLN A 1 129 ? -10.352 30.141 12.781 1 98.81 129 GLN A O 1
ATOM 1013 N N . VAL A 1 130 ? -10.453 28.938 10.875 1 98.88 130 VAL A N 1
ATOM 1014 C CA . VAL A 1 130 ? -10.75 30.109 10.055 1 98.88 130 VAL A CA 1
ATOM 1015 C C . VAL A 1 130 ? -12.039 30.781 10.531 1 98.88 130 VAL A C 1
ATOM 1017 O O . VAL A 1 130 ? -12.102 32 10.672 1 98.88 130 VAL A O 1
ATOM 1020 N N . MET A 1 131 ? -13.023 30 10.836 1 98.88 131 MET A N 1
ATOM 1021 C CA . MET A 1 131 ? -14.344 30.516 11.172 1 98.88 131 MET A CA 1
ATOM 1022 C C . MET A 1 131 ? -14.32 31.203 12.539 1 98.88 131 MET A C 1
ATOM 1024 O O . MET A 1 131 ? -15.164 32.062 12.82 1 98.88 131 MET A O 1
ATOM 1028 N N . THR A 1 132 ? -13.375 30.891 13.422 1 98.88 132 THR A N 1
ATOM 1029 C CA . THR A 1 132 ? -13.273 31.641 14.68 1 98.88 132 THR A CA 1
ATOM 1030 C C . THR A 1 132 ? -13.062 33.125 14.406 1 98.88 132 THR A C 1
ATOM 1032 O O . THR A 1 132 ? -13.703 33.969 15.031 1 98.88 132 THR A O 1
ATOM 1035 N N . PHE A 1 133 ? -12.203 33.406 13.469 1 98.88 133 PHE A N 1
ATOM 1036 C CA . PHE A 1 133 ? -11.906 34.812 13.133 1 98.88 133 PHE A CA 1
ATOM 1037 C C . PHE A 1 133 ? -13.109 35.469 12.469 1 98.88 133 PHE A C 1
ATOM 1039 O O . PHE A 1 133 ? -13.461 36.594 12.797 1 98.88 133 PHE A O 1
ATOM 1046 N N . VAL A 1 134 ? -13.703 34.781 11.516 1 98.94 134 VAL A N 1
ATOM 1047 C CA . VAL A 1 134 ? -14.844 35.312 10.773 1 98.94 134 VAL A CA 1
ATOM 1048 C C . VAL A 1 134 ? -15.984 35.625 11.734 1 98.94 134 VAL A C 1
ATOM 1050 O O . VAL A 1 134 ? -16.609 36.688 11.648 1 98.94 134 VAL A O 1
ATOM 1053 N N . GLU A 1 135 ? -16.234 34.781 12.68 1 98.88 135 GLU A N 1
ATOM 1054 C CA . GLU A 1 135 ? -17.312 34.969 13.641 1 98.88 135 GLU A CA 1
ATOM 1055 C C . GLU A 1 135 ? -16.984 36.094 14.617 1 98.88 135 GLU A C 1
ATOM 1057 O O . GLU A 1 135 ? -17.875 36.812 15.07 1 98.88 135 GLU A O 1
ATOM 1062 N N . ALA A 1 136 ? -15.703 36.25 14.969 1 98.88 136 ALA A N 1
ATOM 1063 C CA . ALA A 1 136 ? -15.305 37.406 15.781 1 98.88 136 ALA A CA 1
ATOM 1064 C C . ALA A 1 136 ? -15.609 38.719 15.055 1 98.88 136 ALA A C 1
ATOM 1066 O O . ALA A 1 136 ? -16.109 39.656 15.656 1 98.88 136 ALA A O 1
ATOM 1067 N N . CYS A 1 137 ? -15.281 38.781 13.758 1 98.81 137 CYS A N 1
ATOM 1068 C CA . CYS A 1 137 ? -15.602 39.969 12.953 1 98.81 137 CYS A CA 1
ATOM 1069 C C . CYS A 1 137 ? -17.109 40.219 12.922 1 98.81 137 CYS A C 1
ATOM 1071 O O . CYS A 1 137 ? -17.562 41.344 13.055 1 98.81 137 CYS A O 1
ATOM 1073 N N . ARG A 1 138 ? -17.844 39.094 12.742 1 98.69 138 ARG A N 1
ATOM 1074 C CA . ARG A 1 138 ? -19.297 39.219 12.695 1 98.69 138 ARG A CA 1
ATOM 1075 C C . ARG A 1 138 ? -19.844 39.844 13.969 1 98.69 138 ARG A C 1
ATOM 1077 O O . ARG A 1 138 ? -20.719 40.719 13.914 1 98.69 138 ARG A O 1
ATOM 1084 N N . ALA A 1 139 ? -19.344 39.438 15.086 1 98.75 139 ALA A N 1
ATOM 1085 C CA . ALA A 1 139 ? -19.812 39.938 16.375 1 98.75 139 ALA A CA 1
ATOM 1086 C C . ALA A 1 139 ? -19.469 41.438 16.531 1 98.75 139 ALA A C 1
ATOM 1088 O O . ALA A 1 139 ? -20.281 42.219 17.016 1 98.75 139 ALA A O 1
ATOM 1089 N N . HIS A 1 140 ? -18.219 41.812 16.203 1 98.44 140 HIS A N 1
ATOM 1090 C CA . HIS A 1 140 ? -17.844 43.219 16.266 1 98.44 140 HIS A CA 1
ATOM 1091 C C . HIS A 1 140 ? -18.75 44.094 15.383 1 98.44 140 HIS A C 1
ATOM 1093 O O . HIS A 1 140 ? -19.172 45.156 15.789 1 98.44 140 HIS A O 1
ATOM 1099 N N . LEU A 1 141 ? -19.031 43.625 14.172 1 98.19 141 LEU A N 1
ATOM 1100 C CA . LEU A 1 141 ? -19.875 44.375 13.234 1 98.19 141 LEU A CA 1
ATOM 1101 C C . LEU A 1 141 ? -21.297 44.469 13.766 1 98.19 141 LEU A C 1
ATOM 1103 O O . LEU A 1 141 ? -21.922 45.531 13.648 1 98.19 141 LEU A O 1
ATOM 1107 N N . ALA A 1 142 ? -21.766 43.438 14.305 1 97.56 142 ALA A N 1
ATOM 1108 C CA . ALA A 1 142 ? -23.141 43.406 14.82 1 97.56 142 ALA A CA 1
ATOM 1109 C C . ALA A 1 142 ? -23.297 44.375 15.977 1 97.56 142 ALA A C 1
ATOM 1111 O O . ALA A 1 142 ? -24.328 45.062 16.109 1 97.56 142 ALA A O 1
ATOM 1112 N N . MET A 1 143 ? -22.328 44.5 16.844 1 97.62 143 MET A N 1
ATOM 1113 C CA . MET A 1 143 ? -22.484 45.25 18.078 1 97.62 143 MET A CA 1
ATOM 1114 C C . MET A 1 143 ? -21.984 46.688 17.938 1 97.62 143 MET A C 1
ATOM 1116 O O . MET A 1 143 ? -22.531 47.594 18.547 1 97.62 143 MET A O 1
ATOM 1120 N N . ASN A 1 144 ? -20.938 46.875 17.047 1 96.31 144 ASN A N 1
ATOM 1121 C CA . ASN A 1 144 ? -20.297 48.188 16.953 1 96.31 144 ASN A CA 1
ATOM 1122 C C . ASN A 1 144 ? -20.547 48.844 15.602 1 96.31 144 ASN A C 1
ATOM 1124 O O . ASN A 1 144 ? -20.234 50.031 15.414 1 96.31 144 ASN A O 1
ATOM 1128 N N . GLY A 1 145 ? -21.078 48.156 14.672 1 95.44 145 GLY A N 1
ATOM 1129 C CA . GLY A 1 145 ? -21.312 48.656 13.328 1 95.44 145 GLY A CA 1
ATOM 1130 C C . GLY A 1 145 ? -20.047 48.719 12.484 1 95.44 145 GLY A C 1
ATOM 1131 O O . GLY A 1 145 ? -20.125 48.938 11.273 1 95.44 145 GLY A O 1
ATOM 1132 N N . ASP A 1 146 ? -18.953 48.5 13.172 1 96.44 146 ASP A N 1
ATOM 1133 C CA . ASP A 1 146 ? -17.672 48.5 12.477 1 96.44 146 ASP A CA 1
ATOM 1134 C C . ASP A 1 146 ? -16.625 47.656 13.219 1 96.44 146 ASP A C 1
ATOM 1136 O O . ASP A 1 146 ? -16.875 47.219 14.344 1 96.44 146 ASP A O 1
ATOM 1140 N N . LEU A 1 147 ? -15.492 47.375 12.555 1 97.94 147 LEU A N 1
ATOM 1141 C CA . LEU A 1 147 ? -14.383 46.656 13.164 1 97.94 147 LEU A CA 1
ATOM 1142 C C . LEU A 1 147 ? -13.422 47.625 13.852 1 97.94 147 LEU A C 1
ATOM 1144 O O . LEU A 1 147 ? -13.352 48.812 13.484 1 97.94 147 LEU A O 1
ATOM 1148 N N . PRO A 1 148 ? -12.75 47.094 14.891 1 97 148 PRO A N 1
ATOM 1149 C CA . PRO A 1 148 ? -11.852 48 15.602 1 97 148 PRO A CA 1
ATOM 1150 C C . PRO A 1 148 ? -10.594 48.344 14.797 1 97 148 PRO A C 1
ATOM 1152 O O . PRO A 1 148 ? -9.922 49.344 15.07 1 97 148 PRO A O 1
ATOM 1155 N N . VAL A 1 149 ? -10.25 47.531 13.836 1 97.94 149 VAL A N 1
ATOM 1156 C CA . VAL A 1 149 ? -9.102 47.719 12.953 1 97.94 149 VAL A CA 1
ATOM 1157 C C . VAL A 1 149 ? -9.508 47.469 11.508 1 97.94 149 VAL A C 1
ATOM 1159 O O . VAL A 1 149 ? -10.602 46.938 11.242 1 97.94 149 VAL A O 1
ATOM 1162 N N . GLY A 1 150 ? -8.664 47.938 10.539 1 98.19 150 GLY A N 1
ATOM 1163 C CA . GLY A 1 150 ? -8.828 47.469 9.172 1 98.19 150 GLY A CA 1
ATOM 1164 C C . GLY A 1 150 ? -8.477 46 9.008 1 98.19 150 GLY A C 1
ATOM 1165 O O . GLY A 1 150 ? -7.539 45.5 9.641 1 98.19 150 GLY A O 1
ATOM 1166 N N . VAL A 1 151 ? -9.211 45.344 8.148 1 98.75 151 VAL A N 1
ATOM 1167 C CA . VAL A 1 151 ? -9.008 43.906 8.023 1 98.75 151 VAL A CA 1
ATOM 1168 C C . VAL A 1 151 ? -8.961 43.5 6.551 1 98.75 151 VAL A C 1
ATOM 1170 O O . VAL A 1 151 ? -9.844 43.875 5.773 1 98.75 151 VAL A O 1
ATOM 1173 N N . THR A 1 152 ? -7.934 42.812 6.141 1 98.81 152 THR A N 1
ATOM 1174 C CA . THR A 1 152 ? -7.867 42.031 4.93 1 98.81 152 THR A CA 1
ATOM 1175 C C . THR A 1 152 ? -7.844 40.531 5.27 1 98.81 152 THR A C 1
ATOM 1177 O O . THR A 1 152 ? -7.09 40.094 6.148 1 98.81 152 THR A O 1
ATOM 1180 N N . ILE A 1 153 ? -8.703 39.75 4.664 1 98.88 153 ILE A N 1
ATOM 1181 C CA . ILE A 1 153 ? -8.742 38.281 4.852 1 98.88 153 ILE A CA 1
ATOM 1182 C C . ILE A 1 153 ? -8.273 37.594 3.578 1 98.88 153 ILE A C 1
ATOM 1184 O O . ILE A 1 153 ? -8.789 37.844 2.488 1 98.88 153 ILE A O 1
ATOM 1188 N N . LEU A 1 154 ? -7.246 36.781 3.699 1 98.88 154 LEU A N 1
ATOM 1189 C CA . LEU A 1 154 ? -6.719 35.938 2.629 1 98.88 154 LEU A CA 1
ATOM 1190 C C . LEU A 1 154 ? -6.824 34.469 2.994 1 98.88 154 LEU A C 1
ATOM 1192 O O . LEU A 1 154 ? -6.074 34 3.844 1 98.88 154 LEU A O 1
ATOM 1196 N N . ILE A 1 155 ? -7.727 33.75 2.381 1 98.88 155 ILE A N 1
ATOM 1197 C CA . ILE A 1 155 ? -7.926 32.312 2.627 1 98.88 155 ILE A CA 1
ATOM 1198 C C . ILE A 1 155 ? -7.578 31.531 1.37 1 98.88 155 ILE A C 1
ATOM 1200 O O . ILE A 1 155 ? -8.203 31.703 0.321 1 98.88 155 ILE A O 1
ATOM 1204 N N . GLU A 1 156 ? -6.617 30.625 1.449 1 98.44 156 GLU A N 1
ATOM 1205 C CA . GLU A 1 156 ? -6.16 29.891 0.268 1 98.44 156 GLU A CA 1
ATOM 1206 C C . GLU A 1 156 ? -6.785 28.5 0.196 1 98.44 156 GLU A C 1
ATOM 1208 O O . GLU A 1 156 ? -7.453 28.078 1.135 1 98.44 156 GLU A O 1
ATOM 1213 N N . GLY A 1 157 ? -6.508 27.844 -1.001 1 98.31 157 GLY A N 1
ATOM 1214 C CA . GLY A 1 157 ? -7.094 26.531 -1.246 1 98.31 157 GLY A CA 1
ATOM 1215 C C . GLY A 1 157 ? -6.062 25.453 -1.51 1 98.31 157 GLY A C 1
ATOM 1216 O O . GLY A 1 157 ? -6.402 24.344 -1.945 1 98.31 157 GLY A O 1
ATOM 1217 N N . ALA A 1 158 ? -4.734 25.781 -1.188 1 96.88 158 ALA A N 1
ATOM 1218 C CA . ALA A 1 158 ? -3.703 24.812 -1.55 1 96.88 158 ALA A CA 1
ATOM 1219 C C . ALA A 1 158 ? -2.652 24.688 -0.45 1 96.88 158 ALA A C 1
ATOM 1221 O O . ALA A 1 158 ? -1.48 24.422 -0.729 1 96.88 158 ALA A O 1
ATOM 1222 N N . GLU A 1 159 ? -3.059 24.969 0.825 1 97 159 GLU A N 1
ATOM 1223 C CA . GLU A 1 159 ? -2.109 24.859 1.929 1 97 159 GLU A CA 1
ATOM 1224 C C . GLU A 1 159 ? -1.618 23.422 2.088 1 97 159 GLU A C 1
ATOM 1226 O O . GLU A 1 159 ? -0.423 23.188 2.281 1 97 159 GLU A O 1
ATOM 1231 N N . GLU A 1 160 ? -2.49 22.453 1.877 1 95.44 160 GLU A N 1
ATOM 1232 C CA . GLU A 1 160 ? -2.178 21.047 2.053 1 95.44 160 GLU A CA 1
ATOM 1233 C C . GLU A 1 160 ? -1.346 20.516 0.889 1 95.44 160 GLU A C 1
ATOM 1235 O O . GLU A 1 160 ? -0.871 19.375 0.925 1 95.44 160 GLU A O 1
ATOM 1240 N N . ASN A 1 161 ? -1.246 21.328 -0.11 1 92.62 161 ASN A N 1
ATOM 1241 C CA . ASN A 1 161 ? -0.42 21.047 -1.275 1 92.62 161 ASN A CA 1
ATOM 1242 C C . ASN A 1 161 ? 0.787 21.969 -1.356 1 92.62 161 ASN A C 1
ATOM 1244 O O . ASN A 1 161 ? 1.18 22.391 -2.445 1 92.62 161 ASN A O 1
ATOM 1248 N N . GLY A 1 162 ? 1.238 22.469 -0.252 1 91.75 162 GLY A N 1
ATOM 1249 C CA . GLY A 1 162 ? 2.443 23.281 -0.166 1 91.75 162 GLY A CA 1
ATOM 1250 C C . GLY A 1 162 ? 2.211 24.734 -0.531 1 91.75 162 GLY A C 1
ATOM 1251 O O . GLY A 1 162 ? 3.152 25.453 -0.891 1 91.75 162 GLY A O 1
ATOM 1252 N N . SER A 1 163 ? 0.982 25.172 -0.537 1 95.75 163 SER A N 1
ATOM 1253 C CA . SER A 1 163 ? 0.606 26.531 -0.927 1 95.75 163 SER A CA 1
ATOM 1254 C C . SER A 1 163 ? 1.051 26.844 -2.354 1 95.75 163 SER A C 1
ATOM 1256 O O . SER A 1 163 ? 1.48 27.953 -2.646 1 95.75 163 SER A O 1
ATOM 1258 N N . GLN A 1 164 ? 0.954 25.828 -3.166 1 92.69 164 GLN A N 1
ATOM 1259 C CA . GLN A 1 164 ? 1.357 26 -4.559 1 92.69 164 GLN A CA 1
ATOM 1260 C C . GLN A 1 164 ? 0.6 27.141 -5.219 1 92.69 164 GLN A C 1
ATOM 1262 O O . GLN A 1 164 ? -0.628 27.219 -5.141 1 92.69 164 GLN A O 1
ATOM 1267 N N . GLY A 1 165 ? 1.327 28.062 -5.82 1 94.69 165 GLY A N 1
ATOM 1268 C CA . GLY A 1 165 ? 0.741 29.156 -6.574 1 94.69 165 GLY A CA 1
ATOM 1269 C C . GLY A 1 165 ? 0.518 30.406 -5.738 1 94.69 165 GLY A C 1
ATOM 1270 O O . GLY A 1 165 ? 0.302 31.484 -6.281 1 94.69 165 GLY A O 1
ATOM 1271 N N . LEU A 1 166 ? 0.534 30.266 -4.414 1 96.56 166 LEU A N 1
ATOM 1272 C CA . LEU A 1 166 ? 0.178 31.391 -3.557 1 96.56 166 LEU A CA 1
ATOM 1273 C C . LEU A 1 166 ? 1.314 32.406 -3.492 1 96.56 166 LEU A C 1
ATOM 1275 O O . LEU A 1 166 ? 1.073 33.625 -3.521 1 96.56 166 LEU A O 1
ATOM 1279 N N . PRO A 1 167 ? 2.617 32 -3.369 1 96.25 167 PRO A N 1
ATOM 1280 C CA . PRO A 1 167 ? 3.693 33 -3.316 1 96.25 167 PRO A CA 1
ATOM 1281 C C . PRO A 1 167 ? 3.707 33.938 -4.535 1 96.25 167 PRO A C 1
ATOM 1283 O O . PRO A 1 167 ? 3.875 35.156 -4.395 1 96.25 167 PRO A O 1
ATOM 1286 N N . GLU A 1 168 ? 3.498 33.344 -5.688 1 97 168 GLU A N 1
ATOM 1287 C CA . GLU A 1 168 ? 3.432 34.156 -6.91 1 97 168 GLU A CA 1
ATOM 1288 C C . GLU A 1 168 ? 2.24 35.094 -6.887 1 97 168 GLU A C 1
ATOM 1290 O O . GLU A 1 168 ? 2.355 36.25 -7.293 1 97 168 GLU A O 1
ATOM 1295 N N . TRP A 1 169 ? 1.179 34.594 -6.438 1 98.19 169 TRP A N 1
ATOM 1296 C CA . TRP A 1 169 ? -0.02 35.406 -6.348 1 98.19 169 TRP A CA 1
ATOM 1297 C C . TRP A 1 169 ? 0.181 36.562 -5.367 1 98.19 169 TRP A C 1
ATOM 1299 O O . TRP A 1 169 ? -0.213 37.688 -5.645 1 98.19 169 TRP A O 1
ATOM 1309 N N . VAL A 1 170 ? 0.748 36.312 -4.211 1 98.31 170 VAL A N 1
ATOM 1310 C CA . VAL A 1 170 ? 1.017 37.312 -3.188 1 98.31 170 VAL A CA 1
ATOM 1311 C C . VAL A 1 170 ? 1.931 38.375 -3.756 1 98.31 170 VAL A C 1
ATOM 1313 O O . VAL A 1 170 ? 1.695 39.594 -3.549 1 98.31 170 VAL A O 1
ATOM 1316 N N . GLU A 1 171 ? 2.92 38 -4.441 1 98 171 GLU A N 1
ATOM 1317 C CA . GLU A 1 171 ? 3.846 38.938 -5.055 1 98 171 GLU A CA 1
ATOM 1318 C C . GLU A 1 171 ? 3.121 39.875 -6.027 1 98 171 GLU A C 1
ATOM 1320 O O . GLU A 1 171 ? 3.369 41.062 -6.043 1 98 171 GLU A O 1
ATOM 1325 N N . ALA A 1 172 ? 2.24 39.312 -6.758 1 98.12 172 ALA A N 1
ATOM 1326 C CA . ALA A 1 172 ? 1.505 40.094 -7.766 1 98.12 172 ALA A CA 1
ATOM 1327 C C . ALA A 1 172 ? 0.486 41.031 -7.113 1 98.12 172 ALA A C 1
ATOM 1329 O O . ALA A 1 172 ? 0 41.969 -7.746 1 98.12 172 ALA A O 1
ATOM 1330 N N . ASN A 1 173 ? 0.175 40.812 -5.848 1 98.19 173 ASN A N 1
ATOM 1331 C CA . ASN A 1 173 ? -0.892 41.562 -5.195 1 98.19 173 ASN A CA 1
ATOM 1332 C C . ASN A 1 173 ? -0.391 42.281 -3.939 1 98.19 173 ASN A C 1
ATOM 1334 O O . ASN A 1 173 ? -1.16 42.5 -3.006 1 98.19 173 ASN A O 1
ATOM 1338 N N . ARG A 1 174 ? 0.814 42.625 -3.902 1 97.69 174 ARG A N 1
ATOM 1339 C CA . ARG A 1 174 ? 1.477 43.25 -2.752 1 97.69 174 ARG A CA 1
ATOM 1340 C C . ARG A 1 174 ? 0.703 44.469 -2.258 1 97.69 174 ARG A C 1
ATOM 1342 O O . ARG A 1 174 ? 0.509 44.625 -1.052 1 97.69 174 ARG A O 1
ATOM 1349 N N . GLU A 1 175 ? 0.271 45.281 -3.168 1 97.38 175 GLU A N 1
ATOM 1350 C CA . GLU A 1 175 ? -0.395 46.531 -2.814 1 97.38 175 GLU A CA 1
ATOM 1351 C C . GLU A 1 175 ? -1.726 46.25 -2.115 1 97.38 175 GLU A C 1
ATOM 1353 O O . GLU A 1 175 ? -2.096 46.969 -1.183 1 97.38 175 GLU A O 1
ATOM 1358 N N . ARG A 1 176 ? -2.373 45.25 -2.529 1 98 176 ARG A N 1
ATOM 1359 C CA . ARG A 1 176 ? -3.688 44.938 -1.984 1 98 176 ARG A CA 1
ATOM 1360 C C . ARG A 1 176 ? -3.564 44.219 -0.643 1 98 176 ARG A C 1
ATOM 1362 O O . ARG A 1 176 ? -4.547 44.094 0.088 1 98 176 ARG A O 1
ATOM 1369 N N . LEU A 1 177 ? -2.314 43.844 -0.307 1 98.56 177 LEU A N 1
ATOM 1370 C CA . LEU A 1 177 ? -2.123 43.031 0.893 1 98.56 177 LEU A CA 1
ATOM 1371 C C . LEU A 1 177 ? -1.368 43.812 1.962 1 98.56 177 LEU A C 1
ATOM 1373 O O . LEU A 1 177 ? -0.913 43.219 2.953 1 98.56 177 LEU A O 1
ATOM 1377 N N . LYS A 1 178 ? -1.242 45.062 1.774 1 97.19 178 LYS A N 1
ATOM 1378 C CA . LYS A 1 178 ? -0.583 45.906 2.779 1 97.19 178 LYS A CA 1
ATOM 1379 C C . LYS A 1 178 ? -1.292 45.781 4.125 1 97.19 178 LYS A C 1
ATOM 1381 O O . LYS A 1 178 ? -2.523 45.812 4.188 1 97.19 178 LYS A O 1
ATOM 1386 N N . ALA A 1 179 ? -0.518 45.656 5.195 1 97.56 179 ALA A N 1
ATOM 1387 C CA . ALA A 1 179 ? -1.02 45.531 6.562 1 97.56 179 ALA A CA 1
ATOM 1388 C C . ALA A 1 179 ? 0.08 45.812 7.582 1 97.56 179 ALA A C 1
ATOM 1390 O O . ALA A 1 179 ? 1.229 46.062 7.207 1 97.56 179 ALA A O 1
ATOM 1391 N N . ASP A 1 180 ? -0.298 45.875 8.789 1 95.88 180 ASP A N 1
ATOM 1392 C CA . ASP A 1 180 ? 0.667 46.125 9.852 1 95.88 180 ASP A CA 1
ATOM 1393 C C . ASP A 1 180 ? 1.17 44.812 10.445 1 95.88 180 ASP A C 1
ATOM 1395 O O . ASP A 1 180 ? 2.275 44.75 10.984 1 95.88 180 ASP A O 1
ATOM 1399 N N . VAL A 1 181 ? 0.401 43.75 10.344 1 96.25 181 VAL A N 1
ATOM 1400 C CA . VAL A 1 181 ? 0.735 42.438 10.891 1 96.25 181 VAL A CA 1
ATOM 1401 C C . VAL A 1 181 ? -0.12 41.375 10.227 1 96.25 181 VAL A C 1
ATOM 1403 O O . VAL A 1 181 ? -1.239 41.656 9.781 1 96.25 181 VAL A O 1
ATOM 1406 N N . VAL A 1 182 ? 0.435 40.219 10.062 1 97.56 182 VAL A N 1
ATOM 1407 C CA . VAL A 1 182 ? -0.322 39.062 9.594 1 97.56 182 VAL A CA 1
ATOM 1408 C C . VAL A 1 182 ? -0.79 38.219 10.781 1 97.56 182 VAL A C 1
ATOM 1410 O O . VAL A 1 182 ? -0.038 38.031 11.734 1 97.56 182 VAL A O 1
ATOM 1413 N N . LEU A 1 183 ? -2.057 37.844 10.812 1 98.25 183 LEU A N 1
ATOM 1414 C CA . LEU A 1 183 ? -2.635 36.906 11.781 1 98.25 183 LEU A CA 1
ATOM 1415 C C . LEU A 1 183 ? -2.945 35.562 11.133 1 98.25 183 LEU A C 1
ATOM 1417 O O . LEU A 1 183 ? -3.637 35.5 10.109 1 98.25 183 LEU A O 1
ATOM 1421 N N . VAL A 1 184 ? -2.398 34.5 11.711 1 98 184 VAL A N 1
ATOM 1422 C CA . VAL A 1 184 ? -2.646 33.156 11.195 1 98 184 VAL A CA 1
ATOM 1423 C C . VAL A 1 184 ? -3.254 32.281 12.289 1 98 184 VAL A C 1
ATOM 1425 O O . VAL A 1 184 ? -2.725 32.219 13.398 1 98 184 VAL A O 1
ATOM 1428 N N . CYS A 1 185 ? -4.402 31.672 12.023 1 98.06 185 CYS A N 1
ATOM 1429 C CA . CYS A 1 185 ? -5.039 30.734 12.938 1 98.06 185 CYS A CA 1
ATOM 1430 C C . CYS A 1 185 ? -4.969 29.312 12.391 1 98.06 185 CYS A C 1
ATOM 1432 O O . CYS A 1 185 ? -5.945 28.812 11.828 1 98.06 185 CYS A O 1
ATOM 1434 N N . ASP A 1 186 ? -3.906 28.625 12.539 1 97.75 186 ASP A N 1
ATOM 1435 C CA . ASP A 1 186 ? -3.639 27.297 11.992 1 97.75 186 ASP A CA 1
ATOM 1436 C C . ASP A 1 186 ? -2.637 26.547 12.867 1 97.75 186 ASP A C 1
ATOM 1438 O O . ASP A 1 186 ? -1.752 25.859 12.352 1 97.75 186 ASP A O 1
ATOM 1442 N N . THR A 1 187 ? -2.598 26.828 14.148 1 97.25 187 THR A N 1
ATOM 1443 C CA . THR A 1 187 ? -1.725 26.172 15.125 1 97.25 187 THR A CA 1
ATOM 1444 C C . THR A 1 187 ? -2.52 25.734 16.344 1 97.25 187 THR A C 1
ATOM 1446 O O . THR A 1 187 ? -3.746 25.625 16.297 1 97.25 187 THR A O 1
ATOM 1449 N N . GLY A 1 188 ? -1.824 25.375 17.391 1 96.69 188 GLY A N 1
ATOM 1450 C CA . GLY A 1 188 ? -2.531 24.797 18.516 1 96.69 188 GLY A CA 1
ATOM 1451 C C . GLY A 1 188 ? -2.301 25.562 19.812 1 96.69 188 GLY A C 1
ATOM 1452 O O . GLY A 1 188 ? -1.659 26.609 19.812 1 96.69 188 GLY A O 1
ATOM 1453 N N . MET A 1 189 ? -2.988 25.062 20.828 1 97.25 189 MET A N 1
ATOM 1454 C CA . MET A 1 189 ? -2.775 25.469 22.219 1 97.25 189 MET A CA 1
ATOM 1455 C C . MET A 1 189 ? -1.788 24.531 22.906 1 97.25 189 MET A C 1
ATOM 1457 O O . MET A 1 189 ? -1.519 23.438 22.422 1 97.25 189 MET A O 1
ATOM 1461 N N . TRP A 1 190 ? -1.257 25.047 23.969 1 95.56 190 TRP A N 1
ATOM 1462 C CA . TRP A 1 190 ? -0.36 24.203 24.75 1 95.56 190 TRP A CA 1
ATOM 1463 C C . TRP A 1 190 ? -1.109 23.016 25.328 1 95.56 190 TRP A C 1
ATOM 1465 O O . TRP A 1 190 ? -0.601 21.891 25.328 1 95.56 190 TRP A O 1
ATOM 1475 N N . ASP A 1 191 ? -2.186 23.281 25.891 1 94.94 191 ASP A N 1
ATOM 1476 C CA . ASP A 1 191 ? -3.152 22.297 26.359 1 94.94 191 ASP A CA 1
ATOM 1477 C C . ASP A 1 191 ? -4.566 22.875 26.359 1 94.94 191 ASP A C 1
ATOM 1479 O O . ASP A 1 191 ? -4.805 23.953 25.828 1 94.94 191 ASP A O 1
ATOM 1483 N N . ARG A 1 192 ? -5.5 22.219 26.922 1 95.25 192 ARG A N 1
ATOM 1484 C CA . ARG A 1 192 ? -6.914 22.562 26.812 1 95.25 192 ARG A CA 1
ATOM 1485 C C . ARG A 1 192 ? -7.199 23.906 27.469 1 95.25 192 ARG A C 1
ATOM 1487 O O . ARG A 1 192 ? -8.164 24.594 27.109 1 95.25 192 ARG A O 1
ATOM 1494 N N . GLN A 1 193 ? -6.332 24.344 28.344 1 96.19 193 GLN A N 1
ATOM 1495 C CA . GLN A 1 193 ? -6.621 25.547 29.141 1 96.19 193 GLN A CA 1
ATOM 1496 C C . GLN A 1 193 ? -5.578 26.625 28.891 1 96.19 193 GLN A C 1
ATOM 1498 O O . GLN A 1 193 ? -5.777 27.781 29.266 1 96.19 193 GLN A O 1
ATOM 1503 N N . THR A 1 194 ? -4.512 26.25 28.234 1 97.31 194 THR A N 1
ATOM 1504 C CA . THR A 1 194 ? -3.395 27.172 28.094 1 97.31 194 THR A CA 1
ATOM 1505 C C . THR A 1 194 ? -3.189 27.562 26.641 1 97.31 194 THR A C 1
ATOM 1507 O O . THR A 1 194 ? -2.791 26.734 25.812 1 97.31 194 THR A O 1
ATOM 1510 N N . PRO A 1 195 ? -3.504 28.875 26.328 1 97.81 195 PRO A N 1
ATOM 1511 C CA . PRO A 1 195 ? -3.271 29.312 24.953 1 97.81 195 PRO A CA 1
ATOM 1512 C C . PRO A 1 195 ? -1.79 29.328 24.578 1 97.81 195 PRO A C 1
ATOM 1514 O O . PRO A 1 195 ? -0.928 29.25 25.453 1 97.81 195 PRO A O 1
ATOM 1517 N N . GLN A 1 196 ? -1.535 29.344 23.328 1 96 196 GLN A N 1
ATOM 1518 C CA . GLN A 1 196 ? -0.171 29.312 22.812 1 96 196 GLN A CA 1
ATOM 1519 C C . GLN A 1 196 ? 0.017 30.297 21.672 1 96 196 GLN A C 1
ATOM 1521 O O . GLN A 1 196 ? -0.899 30.516 20.875 1 96 196 GLN A O 1
ATOM 1526 N N . ILE A 1 197 ? 1.136 30.984 21.641 1 95.62 197 ILE A N 1
ATOM 1527 C CA . ILE A 1 197 ? 1.635 31.719 20.484 1 95.62 197 ILE A CA 1
ATOM 1528 C C . ILE A 1 197 ? 2.84 30.984 19.891 1 95.62 197 ILE A C 1
ATOM 1530 O O . ILE A 1 197 ? 3.852 30.797 20.562 1 95.62 197 ILE A O 1
ATOM 1534 N N . THR A 1 198 ? 2.727 30.562 18.688 1 95.81 198 THR A N 1
ATOM 1535 C CA . THR A 1 198 ? 3.777 29.797 18.031 1 95.81 198 THR A CA 1
ATOM 1536 C C . THR A 1 198 ? 4.902 30.719 17.562 1 95.81 198 THR A C 1
ATOM 1538 O O . THR A 1 198 ? 4.652 31.734 16.906 1 95.81 198 THR A O 1
ATOM 1541 N N . THR A 1 199 ? 6.105 30.312 17.844 1 92.62 199 THR A N 1
ATOM 1542 C CA . THR A 1 199 ? 7.223 31.219 17.594 1 92.62 199 THR A CA 1
ATOM 1543 C C . THR A 1 199 ? 8.094 30.703 16.453 1 92.62 199 THR A C 1
ATOM 1545 O O . THR A 1 199 ? 8.961 31.422 15.953 1 92.62 199 THR A O 1
ATOM 1548 N N . SER A 1 200 ? 7.883 29.516 16.078 1 94.75 200 SER A N 1
ATOM 1549 C CA . SER A 1 200 ? 8.602 28.953 14.938 1 94.75 200 SER A CA 1
ATOM 1550 C C . SER A 1 200 ? 7.84 27.781 14.312 1 94.75 200 SER A C 1
ATOM 1552 O O . SER A 1 200 ? 7.023 27.141 14.984 1 94.75 200 SER A O 1
ATOM 1554 N N . LEU A 1 201 ? 8.047 27.578 13.055 1 96.81 201 LEU A N 1
ATOM 1555 C CA . LEU A 1 201 ? 7.52 26.438 12.297 1 96.81 201 LEU A CA 1
ATOM 1556 C C . LEU A 1 201 ? 8.641 25.688 11.586 1 96.81 201 LEU A C 1
ATOM 1558 O O . LEU A 1 201 ? 9.57 26.312 11.055 1 96.81 201 LEU A O 1
ATOM 1562 N N . ARG A 1 202 ? 8.539 24.359 11.602 1 97.31 202 ARG A N 1
ATOM 1563 C CA . ARG A 1 202 ? 9.484 23.594 10.797 1 97.31 202 ARG A CA 1
ATOM 1564 C C . ARG A 1 202 ? 9.164 23.719 9.312 1 97.31 202 ARG A C 1
ATOM 1566 O O . ARG A 1 202 ? 8.031 24.047 8.938 1 97.31 202 ARG A O 1
ATOM 1573 N N . GLY A 1 203 ? 10.258 23.531 8.523 1 96.81 203 GLY A N 1
ATOM 1574 C CA . GLY A 1 203 ? 10.07 23.422 7.086 1 96.81 203 GLY A CA 1
ATOM 1575 C C . GLY A 1 203 ? 9.594 22.047 6.652 1 96.81 203 GLY A C 1
ATOM 1576 O O . GLY A 1 203 ? 9.375 21.172 7.488 1 96.81 203 GLY A O 1
ATOM 1577 N N . LEU A 1 204 ? 9.383 21.922 5.328 1 96.88 204 LEU A N 1
ATOM 1578 C CA . LEU A 1 204 ? 8.875 20.656 4.789 1 96.88 204 LEU A CA 1
ATOM 1579 C C . LEU A 1 204 ? 9.508 20.359 3.432 1 96.88 204 LEU A C 1
ATOM 1581 O O . LEU A 1 204 ? 9.68 21.25 2.607 1 96.88 204 LEU A O 1
ATOM 1585 N N . ALA A 1 205 ? 9.922 19.156 3.246 1 97.12 205 ALA A N 1
ATOM 1586 C CA . ALA A 1 205 ? 10.234 18.594 1.938 1 97.12 205 ALA A CA 1
ATOM 1587 C C . ALA A 1 205 ? 9.516 17.25 1.741 1 97.12 205 ALA A C 1
ATOM 1589 O O . ALA A 1 205 ? 9.484 16.422 2.646 1 97.12 205 ALA A O 1
ATOM 1590 N N . TYR A 1 206 ? 8.859 17.109 0.628 1 97.25 206 TYR A N 1
ATOM 1591 C CA . TYR A 1 206 ? 8.023 15.938 0.377 1 97.25 206 TYR A CA 1
ATOM 1592 C C . TYR A 1 206 ? 8.375 15.289 -0.96 1 97.25 206 TYR A C 1
ATOM 1594 O O . TYR A 1 206 ? 8.578 15.992 -1.956 1 97.25 206 TYR A O 1
ATOM 1602 N N . TYR A 1 207 ? 8.492 13.938 -0.943 1 98.31 207 TYR A N 1
ATOM 1603 C CA . TYR A 1 207 ? 8.906 13.203 -2.133 1 98.31 207 TYR A CA 1
ATOM 1604 C C . TYR A 1 207 ? 8.055 11.953 -2.326 1 98.31 207 TYR A C 1
ATOM 1606 O O . TYR A 1 207 ? 7.496 11.422 -1.366 1 98.31 207 TYR A O 1
ATOM 1614 N N . GLU A 1 208 ? 7.93 11.523 -3.521 1 98.5 208 GLU A N 1
ATOM 1615 C CA . GLU A 1 208 ? 7.449 10.188 -3.877 1 98.5 208 GLU A CA 1
ATOM 1616 C C . GLU A 1 208 ? 8.516 9.406 -4.645 1 98.5 208 GLU A C 1
ATOM 1618 O O . GLU A 1 208 ? 9.078 9.906 -5.621 1 98.5 208 GLU A O 1
ATOM 1623 N N . VAL A 1 209 ? 8.859 8.266 -4.176 1 98.88 209 VAL A N 1
ATOM 1624 C CA . VAL A 1 209 ? 9.852 7.379 -4.773 1 98.88 209 VAL A CA 1
ATOM 1625 C C . VAL A 1 209 ? 9.156 6.188 -5.43 1 98.88 209 VAL A C 1
ATOM 1627 O O . VAL A 1 209 ? 8.461 5.418 -4.758 1 98.88 209 VAL A O 1
ATOM 1630 N N . LYS A 1 210 ? 9.305 6 -6.734 1 98.81 210 LYS A N 1
ATOM 1631 C CA . LYS A 1 210 ? 8.734 4.879 -7.477 1 98.81 210 LYS A CA 1
ATOM 1632 C C . LYS A 1 210 ? 9.828 3.986 -8.055 1 98.81 210 LYS A C 1
ATOM 1634 O O . LYS A 1 210 ? 10.57 4.398 -8.953 1 98.81 210 LYS A O 1
ATOM 1639 N N . VAL A 1 211 ? 9.969 2.809 -7.574 1 98.88 211 VAL A N 1
ATOM 1640 C CA . VAL A 1 211 ? 10.969 1.847 -8.031 1 98.88 211 VAL A CA 1
ATOM 1641 C C . VAL A 1 211 ? 10.336 0.878 -9.023 1 98.88 211 VAL A C 1
ATOM 1643 O O . VAL A 1 211 ? 9.25 0.354 -8.789 1 98.88 211 VAL A O 1
ATOM 1646 N N . THR A 1 212 ? 10.961 0.687 -10.172 1 98.81 212 THR A N 1
ATOM 1647 C CA . THR A 1 212 ? 10.547 -0.286 -11.18 1 98.81 212 THR A CA 1
ATOM 1648 C C . THR A 1 212 ? 11.641 -1.335 -11.391 1 98.81 212 THR A C 1
ATOM 1650 O O . THR A 1 212 ? 12.797 -0.994 -11.656 1 98.81 212 THR A O 1
ATOM 1653 N N . CYS A 1 213 ? 11.297 -2.602 -11.273 1 98.56 213 CYS A N 1
ATOM 1654 C CA . CYS A 1 213 ? 12.211 -3.703 -11.547 1 98.56 213 CYS A CA 1
ATOM 1655 C C . CYS A 1 213 ? 11.836 -4.406 -12.852 1 98.56 213 CYS A C 1
ATOM 1657 O O . CYS A 1 213 ? 12.055 -3.871 -13.938 1 98.56 213 CYS A O 1
ATOM 1659 N N . ALA A 1 214 ? 11.094 -5.602 -12.789 1 98.5 214 ALA A N 1
ATOM 1660 C CA . ALA A 1 214 ? 10.68 -6.289 -14.016 1 98.5 214 ALA A CA 1
ATOM 1661 C C . ALA A 1 214 ? 9.625 -5.484 -14.758 1 98.5 214 ALA A C 1
ATOM 1663 O O . ALA A 1 214 ? 8.992 -4.59 -14.188 1 98.5 214 ALA A O 1
ATOM 1664 N N . ASP A 1 215 ? 9.422 -5.758 -16.016 1 97.88 215 ASP A N 1
ATOM 1665 C CA . ASP A 1 215 ? 8.508 -4.992 -16.844 1 97.88 215 ASP A CA 1
ATOM 1666 C C . ASP A 1 215 ? 7.059 -5.434 -16.641 1 97.88 215 ASP A C 1
ATOM 1668 O O . ASP A 1 215 ? 6.145 -4.922 -17.281 1 97.88 215 ASP A O 1
ATOM 1672 N N . ARG A 1 216 ? 6.855 -6.41 -15.766 1 97.56 216 ARG A N 1
ATOM 1673 C CA . ARG A 1 216 ? 5.543 -6.926 -15.398 1 97.56 216 ARG A CA 1
ATOM 1674 C C . ARG A 1 216 ? 5.594 -7.641 -14.047 1 97.56 216 ARG A C 1
ATOM 1676 O O . ARG A 1 216 ? 6.676 -7.922 -13.531 1 97.56 216 ARG A O 1
ATOM 1683 N N . ASP A 1 217 ? 4.438 -7.785 -13.461 1 97.88 217 ASP A N 1
ATOM 1684 C CA . ASP A 1 217 ? 4.395 -8.656 -12.289 1 97.88 217 ASP A CA 1
ATOM 1685 C C . ASP A 1 217 ? 4.816 -10.086 -12.648 1 97.88 217 ASP A C 1
ATOM 1687 O O . ASP A 1 217 ? 4.613 -10.531 -13.781 1 97.88 217 ASP A O 1
ATOM 1691 N N . LEU A 1 218 ? 5.434 -10.75 -11.703 1 98.31 218 LEU A N 1
ATOM 1692 C CA . LEU A 1 218 ? 5.969 -12.086 -11.945 1 98.31 218 LEU A CA 1
ATOM 1693 C C . LEU A 1 218 ? 5.402 -13.086 -10.945 1 98.31 218 LEU A C 1
ATOM 1695 O O . LEU A 1 218 ? 5.082 -12.727 -9.812 1 98.31 218 LEU A O 1
ATOM 1699 N N . HIS A 1 219 ? 5.254 -14.328 -11.398 1 97.56 219 HIS A N 1
ATOM 1700 C CA . HIS A 1 219 ? 4.992 -15.43 -10.477 1 97.56 219 HIS A CA 1
ATOM 1701 C C . HIS A 1 219 ? 6.176 -15.656 -9.539 1 97.56 219 HIS A C 1
ATOM 1703 O O . HIS A 1 219 ? 7.273 -15.984 -9.992 1 97.56 219 HIS A O 1
ATOM 1709 N N . SER A 1 220 ? 6.008 -15.586 -8.258 1 97.06 220 SER A N 1
ATOM 1710 C CA . SER A 1 220 ? 7.129 -15.578 -7.328 1 97.06 220 SER A CA 1
ATOM 1711 C C . SER A 1 220 ? 7.762 -16.969 -7.223 1 97.06 220 SER A C 1
ATOM 1713 O O . SER A 1 220 ? 8.906 -17.094 -6.777 1 97.06 220 SER A O 1
ATOM 1715 N N . GLY A 1 221 ? 7.066 -18 -7.559 1 96.44 221 GLY A N 1
ATOM 1716 C CA . GLY A 1 221 ? 7.672 -19.328 -7.605 1 96.44 221 GLY A CA 1
ATOM 1717 C C . GLY A 1 221 ? 8.656 -19.484 -8.75 1 96.44 221 GLY A C 1
ATOM 1718 O O . GLY A 1 221 ? 9.758 -20.016 -8.555 1 96.44 221 GLY A O 1
ATOM 1719 N N . PHE A 1 222 ? 8.273 -19 -9.883 1 96.12 222 PHE A N 1
ATOM 1720 C CA . PHE A 1 222 ? 9.055 -19.203 -11.094 1 96.12 222 PHE A CA 1
ATOM 1721 C C . PHE A 1 222 ? 10.234 -18.234 -11.141 1 96.12 222 PHE A C 1
ATOM 1723 O O . PHE A 1 222 ? 11.273 -18.547 -11.734 1 96.12 222 PHE A O 1
ATOM 1730 N N . PHE A 1 223 ? 10.078 -17.094 -10.5 1 97.69 223 PHE A N 1
ATOM 1731 C CA . PHE A 1 223 ? 11.109 -16.062 -10.641 1 97.69 223 PHE A CA 1
ATOM 1732 C C . PHE A 1 223 ? 11.758 -15.758 -9.297 1 97.69 223 PHE A C 1
ATOM 1734 O O . PHE A 1 223 ? 12.781 -15.078 -9.234 1 97.69 223 PHE A O 1
ATOM 1741 N N . GLY A 1 224 ? 11.141 -16.281 -8.234 1 96.69 224 GLY A N 1
ATOM 1742 C CA . GLY A 1 224 ? 11.68 -16.016 -6.906 1 96.69 224 GLY A CA 1
ATOM 1743 C C . GLY A 1 224 ? 13.102 -16.516 -6.734 1 96.69 224 GLY A C 1
ATOM 1744 O O . GLY A 1 224 ? 13.438 -17.625 -7.137 1 96.69 224 GLY A O 1
ATOM 1745 N N . GLY A 1 225 ? 13.922 -15.68 -6.105 1 95.5 225 GLY A N 1
ATOM 1746 C CA . GLY A 1 225 ? 15.344 -15.977 -5.961 1 95.5 225 GLY A CA 1
ATOM 1747 C C . GLY A 1 225 ? 16.188 -15.375 -7.066 1 95.5 225 GLY A C 1
ATOM 1748 O O . GLY A 1 225 ? 17.375 -15.117 -6.871 1 95.5 225 GLY A O 1
ATOM 1749 N N . ALA A 1 226 ? 15.547 -15.148 -8.203 1 97.44 226 ALA A N 1
ATOM 1750 C CA . ALA A 1 226 ? 16.328 -14.672 -9.336 1 97.44 226 ALA A CA 1
ATOM 1751 C C . ALA A 1 226 ? 15.992 -13.219 -9.672 1 97.44 226 ALA A C 1
ATOM 1753 O O . ALA A 1 226 ? 16.891 -12.414 -9.938 1 97.44 226 ALA A O 1
ATOM 1754 N N . ALA A 1 227 ? 14.742 -12.852 -9.711 1 98.19 227 ALA A N 1
ATOM 1755 C CA . ALA A 1 227 ? 14.312 -11.523 -10.148 1 98.19 227 ALA A CA 1
ATOM 1756 C C . ALA A 1 227 ? 14.352 -10.523 -9 1 98.19 227 ALA A C 1
ATOM 1758 O O . ALA A 1 227 ? 14.008 -10.867 -7.863 1 98.19 227 ALA A O 1
ATOM 1759 N N . ALA A 1 228 ? 14.688 -9.32 -9.32 1 98.44 228 ALA A N 1
ATOM 1760 C CA . ALA A 1 228 ? 14.656 -8.242 -8.328 1 98.44 228 ALA A CA 1
ATOM 1761 C C . ALA A 1 228 ? 13.227 -7.949 -7.887 1 98.44 228 ALA A C 1
ATOM 1763 O O . ALA A 1 228 ? 12.305 -7.945 -8.703 1 98.44 228 ALA A O 1
ATOM 1764 N N . ASN A 1 229 ? 13.039 -7.82 -6.633 1 98.69 229 ASN A N 1
ATOM 1765 C CA . ASN A 1 229 ? 11.781 -7.445 -6 1 98.69 229 ASN A CA 1
ATOM 1766 C C . ASN A 1 229 ? 11.773 -5.98 -5.578 1 98.69 229 ASN A C 1
ATOM 1768 O O . ASN A 1 229 ? 12.516 -5.586 -4.672 1 98.69 229 ASN A O 1
ATOM 1772 N N . PRO A 1 230 ? 10.961 -5.141 -6.227 1 98.88 230 PRO A N 1
ATOM 1773 C CA . PRO A 1 230 ? 11.016 -3.705 -5.934 1 98.88 230 PRO A CA 1
ATOM 1774 C C . PRO A 1 230 ? 10.672 -3.387 -4.477 1 98.88 230 PRO A C 1
ATOM 1776 O O . PRO A 1 230 ? 11.102 -2.354 -3.953 1 98.88 230 PRO A O 1
ATOM 1779 N N . ILE A 1 231 ? 9.891 -4.215 -3.809 1 98.88 231 ILE A N 1
ATOM 1780 C CA . ILE A 1 231 ? 9.578 -4.004 -2.402 1 98.88 231 ILE A CA 1
ATOM 1781 C C . ILE A 1 231 ? 10.828 -4.199 -1.553 1 98.88 231 ILE A C 1
ATOM 1783 O O . ILE A 1 231 ? 11.062 -3.451 -0.601 1 98.88 231 ILE A O 1
ATOM 1787 N N . HIS A 1 232 ? 11.664 -5.242 -1.896 1 98.75 232 HIS A N 1
ATOM 1788 C CA . HIS A 1 232 ? 12.945 -5.41 -1.219 1 98.75 232 HIS A CA 1
ATOM 1789 C C . HIS A 1 232 ? 13.836 -4.18 -1.404 1 98.75 232 HIS A C 1
ATOM 1791 O O . HIS A 1 232 ? 14.406 -3.674 -0.438 1 98.75 232 HIS A O 1
ATOM 1797 N N . VAL A 1 233 ? 13.906 -3.707 -2.625 1 98.69 233 VAL A N 1
ATOM 1798 C CA . VAL A 1 233 ? 14.758 -2.568 -2.961 1 98.69 233 VAL A CA 1
ATOM 1799 C C . VAL A 1 233 ? 14.289 -1.335 -2.188 1 98.69 233 VAL A C 1
ATOM 1801 O O . VAL A 1 233 ? 15.094 -0.674 -1.521 1 98.69 233 VAL A O 1
ATOM 1804 N N . LEU A 1 234 ? 13.008 -1.06 -2.254 1 98.88 234 LEU A N 1
ATOM 1805 C CA . LEU A 1 234 ? 12.422 0.116 -1.62 1 98.88 234 LEU A CA 1
ATOM 1806 C C . LEU A 1 234 ? 12.57 0.044 -0.103 1 98.88 234 LEU A C 1
ATOM 1808 O O . LEU A 1 234 ? 12.883 1.048 0.543 1 98.88 234 LEU A O 1
ATOM 1812 N N . SER A 1 235 ? 12.312 -1.124 0.491 1 98.88 235 SER A N 1
ATOM 1813 C CA . SER A 1 235 ? 12.43 -1.303 1.935 1 98.88 235 SER A CA 1
ATOM 1814 C C . SER A 1 235 ? 13.859 -1.079 2.412 1 98.88 235 SER A C 1
ATOM 1816 O O . SER A 1 235 ? 14.078 -0.522 3.488 1 98.88 235 SER A O 1
ATOM 1818 N N . ARG A 1 236 ? 14.82 -1.502 1.619 1 98.56 236 ARG A N 1
ATOM 1819 C CA . ARG A 1 236 ? 16.219 -1.256 1.964 1 98.56 236 ARG A CA 1
ATOM 1820 C C . ARG A 1 236 ? 16.531 0.236 1.955 1 98.56 236 ARG A C 1
ATOM 1822 O O . ARG A 1 236 ? 17.219 0.736 2.844 1 98.56 236 ARG A O 1
ATOM 1829 N N . ILE A 1 237 ? 16.047 0.925 0.949 1 98.75 237 ILE A N 1
ATOM 1830 C CA . ILE A 1 237 ? 16.234 2.371 0.866 1 98.75 237 ILE A CA 1
ATOM 1831 C C . ILE A 1 237 ? 15.664 3.035 2.119 1 98.75 237 ILE A C 1
ATOM 1833 O O . ILE A 1 237 ? 16.328 3.861 2.746 1 98.75 237 ILE A O 1
ATOM 1837 N N . ILE A 1 238 ? 14.461 2.676 2.531 1 98.81 238 ILE A N 1
ATOM 1838 C CA . ILE A 1 238 ? 13.781 3.268 3.676 1 98.81 238 ILE A CA 1
ATOM 1839 C C . ILE A 1 238 ? 14.523 2.916 4.961 1 98.81 238 ILE A C 1
ATOM 1841 O O . ILE A 1 238 ? 14.727 3.775 5.824 1 98.81 238 ILE A O 1
ATOM 1845 N N . ALA A 1 239 ? 14.938 1.663 5.078 1 98.5 239 ALA A N 1
ATOM 1846 C CA . ALA A 1 239 ? 15.664 1.223 6.266 1 98.5 239 ALA A CA 1
ATOM 1847 C C . ALA A 1 239 ? 16.969 1.994 6.43 1 98.5 239 ALA A C 1
ATOM 1849 O O . ALA A 1 239 ? 17.391 2.266 7.555 1 98.5 239 ALA A O 1
ATOM 1850 N N . ASP A 1 240 ? 17.547 2.332 5.328 1 98.38 240 ASP A N 1
ATOM 1851 C CA . ASP A 1 240 ? 18.859 2.994 5.34 1 98.38 240 ASP A CA 1
ATOM 1852 C C . ASP A 1 240 ? 18.719 4.469 5.707 1 98.38 240 ASP A C 1
ATOM 1854 O O . ASP A 1 240 ? 19.719 5.152 5.949 1 98.38 240 ASP A O 1
ATOM 1858 N N . LEU A 1 241 ? 17.531 4.996 5.812 1 98.44 241 LEU A N 1
ATOM 1859 C CA . LEU A 1 241 ? 17.312 6.414 6.07 1 98.44 241 LEU A CA 1
ATOM 1860 C C . LEU A 1 241 ? 17.578 6.746 7.535 1 98.44 241 LEU A C 1
ATOM 1862 O O . LEU A 1 241 ? 17.703 7.922 7.895 1 98.44 241 LEU A O 1
ATOM 1866 N N . HIS A 1 242 ? 17.641 5.77 8.461 1 98.19 242 HIS A N 1
ATOM 1867 C CA . HIS A 1 242 ? 17.922 5.977 9.875 1 98.19 242 HIS A CA 1
ATOM 1868 C C . HIS A 1 242 ? 18.984 5.004 10.367 1 98.19 242 HIS A C 1
ATOM 1870 O O . HIS A 1 242 ? 19.062 3.869 9.891 1 98.19 242 HIS A O 1
ATOM 1876 N N . ASP A 1 243 ? 19.781 5.41 11.273 1 97.25 243 ASP A N 1
ATOM 1877 C CA . ASP A 1 243 ? 20.703 4.492 11.953 1 97.25 243 ASP A CA 1
ATOM 1878 C C . ASP A 1 243 ? 20.078 3.934 13.227 1 97.25 243 ASP A C 1
ATOM 1880 O O . ASP A 1 243 ? 18.875 4.129 13.477 1 97.25 243 ASP A O 1
ATOM 1884 N N . ALA A 1 244 ? 20.781 3.195 14.008 1 93.88 244 ALA A N 1
ATOM 1885 C CA . ALA A 1 244 ? 20.266 2.479 15.172 1 93.88 244 ALA A CA 1
ATOM 1886 C C . ALA A 1 244 ? 19.906 3.447 16.297 1 93.88 244 ALA A C 1
ATOM 1888 O O . ALA A 1 244 ? 19.156 3.092 17.203 1 93.88 244 ALA A O 1
ATOM 1889 N N . ASP A 1 245 ? 20.359 4.68 16.172 1 95.25 245 ASP A N 1
ATOM 1890 C CA . ASP A 1 245 ? 20.125 5.664 17.219 1 95.25 245 ASP A CA 1
ATOM 1891 C C . ASP A 1 245 ? 19.031 6.645 16.812 1 95.25 245 ASP A C 1
ATOM 1893 O O . ASP A 1 245 ? 18.812 7.656 17.469 1 95.25 245 ASP A O 1
ATOM 1897 N N . GLY A 1 246 ? 18.406 6.391 15.68 1 95.44 246 GLY A N 1
ATOM 1898 C CA . GLY A 1 246 ? 17.266 7.195 15.25 1 95.44 246 GLY A CA 1
ATOM 1899 C C . GLY A 1 246 ? 17.672 8.414 14.438 1 95.44 246 GLY A C 1
ATOM 1900 O O . GLY A 1 246 ? 16.828 9.234 14.078 1 95.44 246 GLY A O 1
ATOM 1901 N N . ARG A 1 247 ? 18.953 8.578 14.125 1 97.06 247 ARG A N 1
ATOM 1902 C CA . ARG A 1 247 ? 19.422 9.695 13.312 1 97.06 247 ARG A CA 1
ATOM 1903 C C . ARG A 1 247 ? 19.172 9.445 11.836 1 97.06 247 ARG A C 1
ATOM 1905 O O . ARG A 1 247 ? 19.344 8.32 11.352 1 97.06 247 ARG A O 1
ATOM 1912 N N . VAL A 1 248 ? 18.781 10.477 11.156 1 98.12 248 VAL A N 1
ATOM 1913 C CA . VAL A 1 248 ? 18.641 10.391 9.703 1 98.12 248 VAL A CA 1
ATOM 1914 C C . VAL A 1 248 ? 20.031 10.312 9.055 1 98.12 248 VAL A C 1
ATOM 1916 O O . VAL A 1 248 ? 20.938 11.062 9.422 1 98.12 248 VAL A O 1
ATOM 1919 N N . THR A 1 249 ? 20.188 9.453 8.07 1 98.06 249 THR A N 1
ATOM 1920 C CA . THR A 1 249 ? 21.531 9.094 7.629 1 98.06 249 THR A CA 1
ATOM 1921 C C . THR A 1 249 ? 21.875 9.773 6.305 1 98.06 249 THR A C 1
ATOM 1923 O O . THR A 1 249 ? 22.938 9.547 5.734 1 98.06 249 THR A O 1
ATOM 1926 N N . LEU A 1 250 ? 21.047 10.648 5.781 1 97.69 250 LEU A N 1
ATOM 1927 C CA . LEU A 1 250 ? 21.391 11.367 4.559 1 97.69 250 LEU A CA 1
ATOM 1928 C C . LEU A 1 250 ? 22.672 12.164 4.746 1 97.69 250 LEU A C 1
ATOM 1930 O O . LEU A 1 250 ? 22.844 12.852 5.754 1 97.69 250 LEU A O 1
ATOM 1934 N N . PRO A 1 251 ? 23.609 12.055 3.793 1 96.56 251 PRO A N 1
ATOM 1935 C CA . PRO A 1 251 ? 24.812 12.883 3.885 1 96.56 251 PRO A CA 1
ATOM 1936 C C . PRO A 1 251 ? 24.5 14.375 3.99 1 96.56 251 PRO A C 1
ATOM 1938 O O . PRO A 1 251 ? 23.734 14.906 3.188 1 96.56 251 PRO A O 1
ATOM 1941 N N . GLY A 1 252 ? 25.062 15 5.012 1 96.94 252 GLY A N 1
ATOM 1942 C CA . GLY A 1 252 ? 24.891 16.438 5.172 1 96.94 252 GLY A CA 1
ATOM 1943 C C . GLY A 1 252 ? 23.516 16.812 5.695 1 96.94 252 GLY A C 1
ATOM 1944 O O . GLY A 1 252 ? 23.156 18 5.695 1 96.94 252 GLY A O 1
ATOM 1945 N N . PHE A 1 253 ? 22.75 15.93 6.184 1 97.69 253 PHE A N 1
ATOM 1946 C CA . PHE A 1 253 ? 21.375 16.172 6.574 1 97.69 253 PHE A CA 1
ATOM 1947 C C . PHE A 1 253 ? 21.297 17.188 7.703 1 97.69 253 PHE A C 1
ATOM 1949 O O . PHE A 1 253 ? 20.344 17.969 7.773 1 97.69 253 PHE A O 1
ATOM 1956 N N . TYR A 1 254 ? 22.266 17.219 8.562 1 97.62 254 TYR A N 1
ATOM 1957 C CA . TYR A 1 254 ? 22.203 18.062 9.758 1 97.62 254 TYR A CA 1
ATOM 1958 C C . TYR A 1 254 ? 23.016 19.344 9.57 1 97.62 254 TYR A C 1
ATOM 1960 O O . TYR A 1 254 ? 23.234 20.078 10.531 1 97.62 254 TYR A O 1
ATOM 1968 N N . ASP A 1 255 ? 23.484 19.562 8.312 1 96.62 255 ASP A N 1
ATOM 1969 C CA . ASP A 1 255 ? 24.094 20.859 8.016 1 96.62 255 ASP A CA 1
ATOM 1970 C C . ASP A 1 255 ? 23.078 21.984 8.219 1 96.62 255 ASP A C 1
ATOM 1972 O O . ASP A 1 255 ? 21.953 21.922 7.719 1 96.62 255 ASP A O 1
ATOM 1976 N N . GLY A 1 256 ? 23.5 22.953 8.969 1 95.81 256 GLY A N 1
ATOM 1977 C CA . GLY A 1 256 ? 22.641 24.109 9.203 1 95.81 256 GLY A CA 1
ATOM 1978 C C . GLY A 1 256 ? 21.719 23.922 10.398 1 95.81 256 GLY A C 1
ATOM 1979 O O . GLY A 1 256 ? 20.922 24.812 10.719 1 95.81 256 GLY A O 1
ATOM 1980 N N . VAL A 1 257 ? 21.766 22.781 11.062 1 97.69 257 VAL A N 1
ATOM 1981 C CA . VAL A 1 257 ? 20.969 22.531 12.25 1 97.69 257 VAL A CA 1
ATOM 1982 C C . VAL A 1 257 ? 21.719 23 13.492 1 97.69 257 VAL A C 1
ATOM 1984 O O . VAL A 1 257 ? 22.844 22.531 13.758 1 97.69 257 VAL A O 1
ATOM 1987 N N . ARG A 1 258 ? 21.141 23.828 14.297 1 95.81 258 ARG A N 1
ATOM 1988 C CA . ARG A 1 258 ? 21.797 24.391 15.484 1 95.81 258 ARG A CA 1
ATOM 1989 C C . ARG A 1 258 ? 21.328 23.672 16.75 1 95.81 258 ARG A C 1
ATOM 1991 O O . ARG A 1 258 ? 20.172 23.266 16.844 1 95.81 258 ARG A O 1
ATOM 1998 N N . GLU A 1 259 ? 22.266 23.562 17.672 1 96.19 259 GLU A N 1
ATOM 1999 C CA . GLU A 1 259 ? 21.891 23.078 19 1 96.19 259 GLU A CA 1
ATOM 2000 C C . GLU A 1 259 ? 21.219 24.172 19.812 1 96.19 259 GLU A C 1
ATOM 2002 O O . GLU A 1 259 ? 21.641 25.328 19.766 1 96.19 259 GLU A O 1
ATOM 2007 N N . PRO A 1 260 ? 20.172 23.797 20.516 1 93.5 260 PRO A N 1
ATOM 2008 C CA . PRO A 1 260 ? 19.547 24.812 21.375 1 93.5 260 PRO A CA 1
ATOM 2009 C C . PRO A 1 260 ? 20.469 25.266 22.5 1 93.5 260 PRO A C 1
ATOM 2011 O O . PRO A 1 260 ? 21.266 24.484 23 1 93.5 260 PRO A O 1
ATOM 2014 N N . LEU A 1 261 ? 20.234 26.5 22.891 1 93.12 261 LEU A N 1
ATOM 2015 C CA . LEU A 1 261 ? 20.969 27.031 24.031 1 93.12 261 LEU A CA 1
ATOM 2016 C C . LEU A 1 261 ? 20.547 26.328 25.312 1 93.12 261 LEU A C 1
ATOM 2018 O O . LEU A 1 261 ? 19.391 25.953 25.484 1 93.12 261 LEU A O 1
ATOM 2022 N N . PRO A 1 262 ? 21.5 26.156 26.219 1 94.69 262 PRO A N 1
ATOM 2023 C CA . PRO A 1 262 ? 21.172 25.516 27.484 1 94.69 262 PRO A CA 1
ATOM 2024 C C . PRO A 1 262 ? 20 26.172 28.203 1 94.69 262 PRO A C 1
ATOM 2026 O O . PRO A 1 262 ? 19.172 25.484 28.812 1 94.69 262 PRO A O 1
ATOM 2029 N N . GLU A 1 263 ? 19.984 27.422 28.156 1 94.06 263 GLU A N 1
ATOM 2030 C CA . GLU A 1 263 ? 18.906 28.156 28.812 1 94.06 263 GLU A CA 1
ATOM 2031 C C . GLU A 1 263 ? 17.547 27.797 28.219 1 94.06 263 GLU A C 1
ATOM 2033 O O . GLU A 1 263 ? 16.547 27.688 28.938 1 94.06 263 GLU A O 1
ATOM 2038 N N . LEU A 1 264 ? 17.531 27.672 26.922 1 91.25 264 LEU A N 1
ATOM 2039 C CA . LEU A 1 264 ? 16.312 27.297 26.234 1 91.25 264 LEU A CA 1
ATOM 2040 C C . LEU A 1 264 ? 15.898 25.875 26.609 1 91.25 264 LEU A C 1
ATOM 2042 O O . LEU A 1 264 ? 14.711 25.594 26.812 1 91.25 264 LEU A O 1
ATOM 2046 N N . LEU A 1 265 ? 16.875 25.016 26.734 1 94.19 265 LEU A N 1
ATOM 2047 C CA . LEU A 1 265 ? 16.609 23.625 27.125 1 94.19 265 LEU A CA 1
ATOM 2048 C C . LEU A 1 265 ? 16.016 23.562 28.516 1 94.19 265 LEU A C 1
ATOM 2050 O O . LEU A 1 265 ? 15.109 22.766 28.766 1 94.19 265 LEU A O 1
ATOM 2054 N N . GLU A 1 266 ? 16.562 24.344 29.344 1 94.69 266 GLU A N 1
ATOM 2055 C CA . GLU A 1 266 ? 16.031 24.391 30.703 1 94.69 266 GLU A CA 1
ATOM 2056 C C . GLU A 1 266 ? 14.594 24.891 30.719 1 94.69 266 GLU A C 1
ATOM 2058 O O . GLU A 1 266 ? 13.766 24.375 31.484 1 94.69 266 GLU A O 1
ATOM 2063 N N . GLN A 1 267 ? 14.367 25.891 29.969 1 92.12 267 GLN A N 1
ATOM 2064 C CA . GLN A 1 267 ? 13 26.391 29.828 1 92.12 267 GLN A CA 1
ATOM 2065 C C . GLN A 1 267 ? 12.062 25.297 29.328 1 92.12 267 GLN A C 1
ATOM 2067 O O . GLN A 1 267 ? 10.953 25.141 29.844 1 92.12 267 GLN A O 1
ATOM 2072 N N . TRP A 1 268 ? 12.508 24.547 28.359 1 93.25 268 TRP A N 1
ATOM 2073 C CA . TRP A 1 268 ? 11.688 23.484 27.766 1 93.25 268 TRP A CA 1
ATOM 2074 C C . TRP A 1 268 ? 11.438 22.359 28.766 1 93.25 268 TRP A C 1
ATOM 2076 O O . TRP A 1 268 ? 10.336 21.812 28.828 1 93.25 268 TRP A O 1
ATOM 2086 N N . ARG A 1 269 ? 12.383 22.016 29.516 1 94.19 269 ARG A N 1
ATOM 2087 C CA . ARG A 1 269 ? 12.203 21.031 30.578 1 94.19 269 ARG A CA 1
ATOM 2088 C C . ARG A 1 269 ? 11.125 21.484 31.562 1 94.19 269 ARG A C 1
ATOM 2090 O O . ARG A 1 269 ? 10.391 20.656 32.125 1 94.19 269 ARG A O 1
ATOM 2097 N N . GLY A 1 270 ? 11.172 22.703 31.797 1 93.81 270 GLY A N 1
ATOM 2098 C CA . GLY A 1 270 ? 10.227 23.281 32.75 1 93.81 270 GLY A CA 1
ATOM 2099 C C . GLY A 1 270 ? 8.789 23.203 32.25 1 93.81 270 GLY A C 1
ATOM 2100 O O . GLY A 1 270 ? 7.855 23.266 33.062 1 93.81 270 GLY A O 1
ATOM 2101 N N . LEU A 1 271 ? 8.609 23.016 30.969 1 92.25 271 LEU A N 1
ATOM 2102 C CA . LEU A 1 271 ? 7.266 22.922 30.406 1 92.25 271 LEU A CA 1
ATOM 2103 C C . LEU A 1 271 ? 6.641 21.562 30.75 1 92.25 271 LEU A C 1
ATOM 2105 O O . LEU A 1 271 ? 5.426 21.406 30.641 1 92.25 271 LEU A O 1
ATOM 2109 N N . GLY A 1 272 ? 7.504 20.516 31.094 1 92 272 GLY A N 1
ATOM 2110 C CA . GLY A 1 272 ? 7.027 19.234 31.594 1 92 272 GLY A CA 1
ATOM 2111 C C . GLY A 1 272 ? 6.484 18.328 30.5 1 92 272 GLY A C 1
ATOM 2112 O O . GLY A 1 272 ? 5.621 17.5 30.75 1 92 272 GLY A O 1
ATOM 2113 N N . LEU A 1 273 ? 6.922 18.547 29.281 1 94.38 273 LEU A N 1
ATOM 2114 C CA . LEU A 1 273 ? 6.547 17.625 28.203 1 94.38 273 LEU A CA 1
ATOM 2115 C C . LEU A 1 273 ? 7.438 16.391 28.203 1 94.38 273 LEU A C 1
ATOM 2117 O O . LEU A 1 273 ? 8.453 16.359 27.5 1 94.38 273 LEU A O 1
ATOM 2121 N N . THR A 1 274 ? 6.992 15.336 28.859 1 95.12 274 THR A N 1
ATOM 2122 C CA . THR A 1 274 ? 7.734 14.078 28.953 1 95.12 274 THR A CA 1
ATOM 2123 C C . THR A 1 274 ? 7.273 13.102 27.875 1 95.12 274 THR A C 1
ATOM 2125 O O . THR A 1 274 ? 6.215 13.289 27.266 1 95.12 274 THR A O 1
ATOM 2128 N N . PRO A 1 275 ? 8.109 12.086 27.594 1 95.5 275 PRO A N 1
ATOM 2129 C CA . PRO A 1 275 ? 7.668 11.062 26.656 1 95.5 275 PRO A CA 1
ATOM 2130 C C . PRO A 1 275 ? 6.324 10.445 27.031 1 95.5 275 PRO A C 1
ATOM 2132 O O . PRO A 1 275 ? 5.473 10.227 26.156 1 95.5 275 PRO A O 1
ATOM 2135 N N . GLU A 1 276 ? 6.098 10.211 28.25 1 95.81 276 GLU A N 1
ATOM 2136 C CA . GLU A 1 276 ? 4.852 9.617 28.734 1 95.81 276 GLU A CA 1
ATOM 2137 C C . GLU A 1 276 ? 3.664 10.539 28.453 1 95.81 276 GLU A C 1
ATOM 2139 O O . GLU A 1 276 ? 2.605 10.078 28.016 1 95.81 276 GLU A O 1
ATOM 2144 N N . LYS A 1 277 ? 3.887 11.781 28.719 1 94.75 277 LYS A N 1
ATOM 2145 C CA . LYS A 1 277 ? 2.803 12.742 28.562 1 94.75 277 LYS A CA 1
ATOM 2146 C C . LYS A 1 277 ? 2.514 13.008 27.078 1 94.75 277 LYS A C 1
ATOM 2148 O O . LYS A 1 277 ? 1.366 13.25 26.703 1 94.75 277 LYS A O 1
ATOM 2153 N N . PHE A 1 278 ? 3.541 12.945 26.344 1 95.62 278 PHE A N 1
ATOM 2154 C CA . PHE A 1 278 ? 3.393 13.289 24.922 1 95.62 278 PHE A CA 1
ATOM 2155 C C . PHE A 1 278 ? 2.951 12.078 24.125 1 95.62 278 PHE A C 1
ATOM 2157 O O . PHE A 1 278 ? 2.031 12.164 23.297 1 95.62 278 PHE A O 1
ATOM 2164 N N . LEU A 1 279 ? 3.588 10.938 24.312 1 97.81 279 LEU A N 1
ATOM 2165 C CA . LEU A 1 279 ? 3.369 9.742 23.484 1 97.81 279 LEU A CA 1
ATOM 2166 C C . LEU A 1 279 ? 2.311 8.844 24.125 1 97.81 279 LEU A C 1
ATOM 2168 O O . LEU A 1 279 ? 1.641 8.086 23.422 1 97.81 279 LEU A O 1
ATOM 2172 N N . GLY A 1 280 ? 2.08 8.914 25.391 1 97.31 280 GLY A N 1
ATOM 2173 C CA . GLY A 1 280 ? 1.122 8.094 26.109 1 97.31 280 GLY A CA 1
ATOM 2174 C C . GLY A 1 280 ? -0.273 8.141 25.516 1 97.31 280 GLY A C 1
ATOM 2175 O O . GLY A 1 280 ? -0.872 7.102 25.234 1 97.31 280 GLY A O 1
ATOM 2176 N N . PRO A 1 281 ? -0.712 9.336 25.266 1 96.44 281 PRO A N 1
ATOM 2177 C CA . PRO A 1 281 ? -2.082 9.492 24.766 1 96.44 281 PRO A CA 1
ATOM 2178 C C . PRO A 1 281 ? -2.297 8.828 23.406 1 96.44 281 PRO A C 1
ATOM 2180 O O . PRO A 1 281 ? -3.439 8.648 22.984 1 96.44 281 PRO A O 1
ATOM 2183 N N . ILE A 1 282 ? -1.211 8.5 22.719 1 97.12 282 ILE A N 1
ATOM 2184 C CA . ILE A 1 282 ? -1.38 7.887 21.406 1 97.12 282 ILE A CA 1
ATOM 2185 C C . ILE A 1 282 ? -0.913 6.434 21.469 1 97.12 282 ILE A C 1
ATOM 2187 O O . ILE A 1 282 ? -0.677 5.812 20.422 1 97.12 282 ILE A O 1
ATOM 2191 N N . GLY A 1 283 ? -0.7 5.883 22.609 1 97.62 283 GLY A N 1
ATOM 2192 C CA . GLY A 1 283 ? -0.437 4.465 22.797 1 97.62 283 GLY A CA 1
ATOM 2193 C C . GLY A 1 283 ? 1.032 4.109 22.672 1 97.62 283 GLY A C 1
ATOM 2194 O O . GLY A 1 283 ? 1.377 2.945 22.453 1 97.62 283 GLY A O 1
ATOM 2195 N N . LEU A 1 284 ? 1.899 5.086 22.672 1 98.12 284 LEU A N 1
ATOM 2196 C CA . LEU A 1 284 ? 3.34 4.855 22.609 1 98.12 284 LEU A CA 1
ATOM 2197 C C . LEU A 1 284 ? 4.02 5.305 23.906 1 98.12 284 LEU A C 1
ATOM 2199 O O . LEU A 1 284 ? 3.369 5.863 24.797 1 98.12 284 LEU A O 1
ATOM 2203 N N . LYS A 1 285 ? 5.32 4.992 24.047 1 96.25 285 LYS A N 1
ATOM 2204 C CA . LYS A 1 285 ? 6.012 5.289 25.297 1 96.25 285 LYS A CA 1
ATOM 2205 C C . LYS A 1 285 ? 7.438 5.773 25.031 1 96.25 285 LYS A C 1
ATOM 2207 O O . LYS A 1 285 ? 7.98 6.566 25.797 1 96.25 285 LYS A O 1
ATOM 2212 N N . GLU A 1 286 ? 7.996 5.273 23.969 1 95.44 286 GLU A N 1
ATOM 2213 C CA . GLU A 1 286 ? 9.406 5.551 23.703 1 95.44 286 GLU A CA 1
ATOM 2214 C C . GLU A 1 286 ? 9.57 6.398 22.438 1 95.44 286 GLU A C 1
ATOM 2216 O O . GLU A 1 286 ? 9.055 6.051 21.375 1 95.44 286 GLU A O 1
ATOM 2221 N N . PRO A 1 287 ? 10.344 7.523 22.609 1 96.19 287 PRO A N 1
ATOM 2222 C CA . PRO A 1 287 ? 10.625 8.281 21.375 1 96.19 287 PRO A CA 1
ATOM 2223 C C . PRO A 1 287 ? 11.414 7.473 20.359 1 96.19 287 PRO A C 1
ATOM 2225 O O . PRO A 1 287 ? 12.352 6.754 20.719 1 96.19 287 PRO A O 1
ATOM 2228 N N . ALA A 1 288 ? 11.062 7.625 19.109 1 94.81 288 ALA A N 1
ATOM 2229 C CA . ALA A 1 288 ? 11.68 6.855 18.031 1 94.81 288 ALA A CA 1
ATOM 2230 C C . ALA A 1 288 ? 12.852 7.609 17.422 1 94.81 288 ALA A C 1
ATOM 2232 O O . ALA A 1 288 ? 13.695 7.012 16.734 1 94.81 288 ALA A O 1
ATOM 2233 N N . GLY A 1 289 ? 12.93 8.938 17.625 1 93.19 289 GLY A N 1
ATOM 2234 C CA . GLY A 1 289 ? 13.93 9.781 16.984 1 93.19 289 GLY A CA 1
ATOM 2235 C C . GLY A 1 289 ? 15.281 9.719 17.656 1 93.19 289 GLY A C 1
ATOM 2236 O O . GLY A 1 289 ? 15.656 8.688 18.219 1 93.19 289 GLY A O 1
ATOM 2237 N N . GLU A 1 290 ? 16.094 10.789 17.484 1 95.94 290 GLU A N 1
ATOM 2238 C CA . GLU A 1 290 ? 17.469 10.867 17.984 1 95.94 290 GLU A CA 1
ATOM 2239 C C . GLU A 1 290 ? 17.531 10.562 19.484 1 95.94 290 GLU A C 1
ATOM 2241 O O . GLU A 1 290 ? 16.859 11.227 20.281 1 95.94 290 GLU A O 1
ATOM 2246 N N . ARG A 1 291 ? 18.328 9.625 19.844 1 94.88 291 ARG A N 1
ATOM 2247 C CA . ARG A 1 291 ? 18.469 9.219 21.234 1 94.88 291 ARG A CA 1
ATOM 2248 C C . ARG A 1 291 ? 18.984 10.367 22.094 1 94.88 291 ARG A C 1
ATOM 2250 O O . ARG A 1 291 ? 19.875 11.109 21.656 1 94.88 291 ARG A O 1
ATOM 2257 N N . GLY A 1 292 ? 18.391 10.492 23.219 1 93.12 292 GLY A N 1
ATOM 2258 C CA . GLY A 1 292 ? 18.906 11.445 24.203 1 93.12 292 GLY A CA 1
ATOM 2259 C C . GLY A 1 292 ? 18.266 12.82 24.078 1 93.12 292 GLY A C 1
ATOM 2260 O O . GLY A 1 292 ? 18.562 13.719 24.875 1 93.12 292 GLY A O 1
ATOM 2261 N N . ARG A 1 293 ? 17.438 13.039 23.109 1 95.88 293 ARG A N 1
ATOM 2262 C CA . ARG A 1 293 ? 16.766 14.32 22.922 1 95.88 293 ARG A CA 1
ATOM 2263 C C . ARG A 1 293 ? 15.461 14.367 23.703 1 95.88 293 ARG A C 1
ATOM 2265 O O . ARG A 1 293 ? 14.781 13.352 23.859 1 95.88 293 ARG A O 1
ATOM 2272 N N . LEU A 1 294 ? 15.117 15.562 24.188 1 96 294 LEU A N 1
ATOM 2273 C CA . LEU A 1 294 ? 13.797 15.781 24.75 1 96 294 LEU A CA 1
ATOM 2274 C C . LEU A 1 294 ? 12.719 15.648 23.672 1 96 294 LEU A C 1
ATOM 2276 O O . LEU A 1 294 ? 12.953 15.977 22.516 1 96 294 LEU A O 1
ATOM 2280 N N . PRO A 1 295 ? 11.516 15.18 24.109 1 96.25 295 PRO A N 1
ATOM 2281 C CA . PRO A 1 295 ? 10.43 15.094 23.125 1 96.25 295 PRO A CA 1
ATOM 2282 C C . PRO A 1 295 ? 10.188 16.422 22.406 1 96.25 295 PRO A C 1
ATOM 2284 O O . PRO A 1 295 ? 9.984 16.422 21.188 1 96.25 295 PRO A O 1
ATOM 2287 N N . ILE A 1 296 ? 10.227 17.547 23.078 1 96.06 296 ILE A N 1
ATOM 2288 C CA . ILE A 1 296 ? 9.969 18.859 22.484 1 96.06 296 ILE A CA 1
ATOM 2289 C C . ILE A 1 296 ? 11.047 19.172 21.453 1 96.06 296 ILE A C 1
ATOM 2291 O O . ILE A 1 296 ? 10.773 19.828 20.438 1 96.06 296 ILE A O 1
ATOM 2295 N N . GLU A 1 297 ? 12.297 18.766 21.688 1 96.5 297 GLU A N 1
ATOM 2296 C CA . GLU A 1 297 ? 13.359 18.938 20.688 1 96.5 297 GLU A CA 1
ATOM 2297 C C . GLU A 1 297 ? 13.047 18.172 19.422 1 96.5 297 GLU A C 1
ATOM 2299 O O . GLU A 1 297 ? 13.172 18.703 18.312 1 96.5 297 GLU A O 1
ATOM 2304 N N . LEU A 1 298 ? 12.617 16.938 19.609 1 97.38 298 LEU A N 1
ATOM 2305 C CA . LEU A 1 298 ? 12.383 16.031 18.5 1 97.38 298 LEU A CA 1
ATOM 2306 C C . LEU A 1 298 ? 11.312 16.578 17.562 1 97.38 298 LEU A C 1
ATOM 2308 O O . LEU A 1 298 ? 11.328 16.297 16.359 1 97.38 298 LEU A O 1
ATOM 2312 N N . ILE A 1 299 ? 10.422 17.391 18.125 1 96.81 299 ILE A N 1
ATOM 2313 C CA . ILE A 1 299 ? 9.273 17.781 17.297 1 96.81 299 ILE A CA 1
ATOM 2314 C C . ILE A 1 299 ? 9.375 19.25 16.922 1 96.81 299 ILE A C 1
ATOM 2316 O O . ILE A 1 299 ? 8.5 19.781 16.234 1 96.81 299 ILE A O 1
ATOM 2320 N N . GLN A 1 300 ? 10.406 19.984 17.359 1 95 300 GLN A N 1
ATOM 2321 C CA . GLN A 1 300 ? 10.43 21.422 17.078 1 95 300 GLN A CA 1
ATOM 2322 C C . GLN A 1 300 ? 11.805 21.859 16.578 1 95 300 GLN A C 1
ATOM 2324 O O . GLN A 1 300 ? 11.898 22.625 15.609 1 95 300 GLN A O 1
ATOM 2329 N N . SER A 1 301 ? 12.883 21.359 17.25 1 95.62 301 SER A N 1
ATOM 2330 C CA . SER A 1 301 ? 14.18 21.938 16.938 1 95.62 301 SER A CA 1
ATOM 2331 C C . SER A 1 301 ? 15.078 20.938 16.219 1 95.62 301 SER A C 1
ATOM 2333 O O . SER A 1 301 ? 16.188 21.266 15.805 1 95.62 301 SER A O 1
ATOM 2335 N N . ARG A 1 302 ? 14.641 19.672 16.109 1 97.56 302 ARG A N 1
ATOM 2336 C CA . ARG A 1 302 ? 15.352 18.672 15.32 1 97.56 302 ARG A CA 1
ATOM 2337 C C . ARG A 1 302 ? 14.594 18.359 14.031 1 97.56 302 ARG A C 1
ATOM 2339 O O . ARG A 1 302 ? 13.359 18.344 14.016 1 97.56 302 ARG A O 1
ATOM 2346 N N . PRO A 1 303 ? 15.391 18.141 12.945 1 98.06 303 PRO A N 1
ATOM 2347 C CA . PRO A 1 303 ? 14.703 17.672 11.734 1 98.06 303 PRO A CA 1
ATOM 2348 C C . PRO A 1 303 ? 14.25 16.219 11.828 1 98.06 303 PRO A C 1
ATOM 2350 O O . PRO A 1 303 ? 14.664 15.5 12.742 1 98.06 303 PRO A O 1
ATOM 2353 N N . ALA A 1 304 ? 13.336 15.805 11.023 1 97.75 304 ALA A N 1
ATOM 2354 C CA . ALA A 1 304 ? 12.773 14.461 11.07 1 97.75 304 ALA A CA 1
ATOM 2355 C C . ALA A 1 304 ? 12.547 13.914 9.664 1 97.75 304 ALA A C 1
ATOM 2357 O O . ALA A 1 304 ? 12.523 14.672 8.688 1 97.75 304 ALA A O 1
ATOM 2358 N N . CYS A 1 305 ? 12.477 12.648 9.516 1 98.38 305 CYS A N 1
ATOM 2359 C CA . CYS A 1 305 ? 12.18 11.914 8.297 1 98.38 305 CYS A CA 1
ATOM 2360 C C . CYS A 1 305 ? 11.062 10.891 8.531 1 98.38 305 CYS A C 1
ATOM 2362 O O . CYS A 1 305 ? 11.195 10.008 9.383 1 98.38 305 CYS A O 1
ATOM 2364 N N . ASP A 1 306 ? 10.016 11.023 7.801 1 98.25 306 ASP A N 1
ATOM 2365 C CA . ASP A 1 306 ? 8.914 10.07 7.934 1 98.25 306 ASP A CA 1
ATOM 2366 C C . ASP A 1 306 ? 8.5 9.516 6.57 1 98.25 306 ASP A C 1
ATOM 2368 O O . ASP A 1 306 ? 8.523 10.234 5.57 1 98.25 306 ASP A O 1
ATOM 2372 N N . VAL A 1 307 ? 8.211 8.266 6.523 1 98.81 307 VAL A N 1
ATOM 2373 C CA . VAL A 1 307 ? 7.508 7.691 5.379 1 98.81 307 VAL A CA 1
ATOM 2374 C C . VAL A 1 307 ? 6 7.797 5.594 1 98.81 307 VAL A C 1
ATOM 2376 O O . VAL A 1 307 ? 5.469 7.285 6.582 1 98.81 307 VAL A O 1
ATOM 2379 N N . ASN A 1 308 ? 5.312 8.453 4.656 1 98.69 308 ASN A N 1
ATOM 2380 C CA . ASN A 1 308 ? 3.902 8.797 4.816 1 98.69 308 ASN A CA 1
ATOM 2381 C C . ASN A 1 308 ? 2.994 7.758 4.168 1 98.69 308 ASN A C 1
ATOM 2383 O O . ASN A 1 308 ? 1.806 7.68 4.484 1 98.69 308 ASN A O 1
ATOM 2387 N N . GLY A 1 309 ? 3.562 7.02 3.268 1 98.75 309 GLY A N 1
ATOM 2388 C CA . GLY A 1 309 ? 2.854 5.961 2.564 1 98.75 309 GLY A CA 1
ATOM 2389 C C . GLY A 1 309 ? 3.777 5.012 1.829 1 98.75 309 GLY A C 1
ATOM 2390 O O . GLY A 1 309 ? 4.875 5.395 1.421 1 98.75 309 GLY A O 1
ATOM 2391 N N . ILE A 1 310 ? 3.381 3.799 1.669 1 98.88 310 ILE A N 1
ATOM 2392 C CA . ILE A 1 310 ? 4.117 2.793 0.91 1 98.88 310 ILE A CA 1
ATOM 2393 C C . ILE A 1 310 ? 3.143 1.791 0.299 1 98.88 310 ILE A C 1
ATOM 2395 O O . ILE A 1 310 ? 2.148 1.42 0.928 1 98.88 310 ILE A O 1
ATOM 2399 N N . ILE A 1 311 ? 3.41 1.368 -0.958 1 98.81 311 ILE A N 1
ATOM 2400 C CA . ILE A 1 311 ? 2.547 0.366 -1.575 1 98.81 311 ILE A CA 1
ATOM 2401 C C . ILE A 1 311 ? 3.34 -0.43 -2.609 1 98.81 311 ILE A C 1
ATOM 2403 O O . ILE A 1 311 ? 4.246 0.105 -3.256 1 98.81 311 ILE A O 1
ATOM 2407 N N . GLY A 1 312 ? 3.107 -1.651 -2.682 1 98.62 312 GLY A N 1
ATOM 2408 C CA . GLY A 1 312 ? 3.641 -2.561 -3.684 1 98.62 312 GLY A CA 1
ATOM 2409 C C . GLY A 1 312 ? 2.988 -3.93 -3.656 1 98.62 312 GLY A C 1
ATOM 2410 O O . GLY A 1 312 ? 2.705 -4.465 -2.582 1 98.62 312 GLY A O 1
ATOM 2411 N N . GLY A 1 313 ? 2.719 -4.469 -4.883 1 98.44 313 GLY A N 1
ATOM 2412 C CA . GLY A 1 313 ? 2.223 -5.828 -4.992 1 98.44 313 GLY A CA 1
ATOM 2413 C C . GLY A 1 313 ? 0.786 -5.98 -4.531 1 98.44 313 GLY A C 1
ATOM 2414 O O . GLY A 1 313 ? -0.032 -5.078 -4.723 1 98.44 313 GLY A O 1
ATOM 2415 N N . TYR A 1 314 ? 0.451 -7.129 -4.062 1 98.19 314 TYR A N 1
ATOM 2416 C CA . TYR A 1 314 ? -0.925 -7.461 -3.715 1 98.19 314 TYR A CA 1
ATOM 2417 C C . TYR A 1 314 ? -1.222 -7.102 -2.264 1 98.19 314 TYR A C 1
ATOM 2419 O O . TYR A 1 314 ? -0.555 -7.59 -1.349 1 98.19 314 TYR A O 1
ATOM 2427 N N . THR A 1 315 ? -2.234 -6.328 -2.027 1 97.56 315 THR A N 1
ATOM 2428 C CA . THR A 1 315 ? -2.527 -5.855 -0.679 1 97.56 315 THR A CA 1
ATOM 2429 C C . THR A 1 315 ? -3.943 -6.242 -0.263 1 97.56 315 THR A C 1
ATOM 2431 O O . THR A 1 315 ? -4.414 -5.84 0.802 1 97.56 315 THR A O 1
ATOM 2434 N N . GLY A 1 316 ? -4.688 -7.023 -1.073 1 95.56 316 GLY A N 1
ATOM 2435 C CA . GLY A 1 316 ? -6.047 -7.438 -0.768 1 95.56 316 GLY A CA 1
ATOM 2436 C C . GLY A 1 316 ? -6.109 -8.641 0.157 1 95.56 316 GLY A C 1
ATOM 2437 O O . GLY A 1 316 ? -5.086 -9.078 0.687 1 95.56 316 GLY A O 1
ATOM 2438 N N . GLU A 1 317 ? -7.328 -9.172 0.348 1 95 317 GLU A N 1
ATOM 2439 C CA . GLU A 1 317 ? -7.543 -10.336 1.209 1 95 317 GLU A CA 1
ATOM 2440 C C . GLU A 1 317 ? -6.84 -11.57 0.66 1 95 317 GLU A C 1
ATOM 2442 O O . GLU A 1 317 ? -6.754 -11.75 -0.556 1 95 317 GLU A O 1
ATOM 2447 N N . GLY A 1 318 ? -6.297 -12.336 1.561 1 93.75 318 GLY A N 1
ATOM 2448 C CA . GLY A 1 318 ? -5.727 -13.609 1.171 1 93.75 318 GLY A CA 1
ATOM 2449 C C . GLY A 1 318 ? -4.324 -13.492 0.61 1 93.75 318 GLY A C 1
ATOM 2450 O O . GLY A 1 318 ? -3.535 -12.664 1.064 1 93.75 318 GLY A O 1
ATOM 2451 N N . THR A 1 319 ? -3.996 -14.398 -0.327 1 94.38 319 THR A N 1
ATOM 2452 C CA . THR A 1 319 ? -2.617 -14.5 -0.795 1 94.38 319 THR A CA 1
ATOM 2453 C C . THR A 1 319 ? -2.549 -14.352 -2.312 1 94.38 319 THR A C 1
ATOM 2455 O O . THR A 1 319 ? -3.521 -14.633 -3.014 1 94.38 319 THR A O 1
ATOM 2458 N N . LYS A 1 320 ? -1.586 -13.836 -2.803 1 96.69 320 LYS A N 1
ATOM 2459 C CA . LYS A 1 320 ? -1.162 -13.812 -4.199 1 96.69 320 LYS A CA 1
ATOM 2460 C C . LYS A 1 320 ? 0.355 -13.922 -4.316 1 96.69 320 LYS A C 1
ATOM 2462 O O . LYS A 1 320 ? 1.08 -13.016 -3.896 1 96.69 320 LYS A O 1
ATOM 2467 N N . THR A 1 321 ? 0.854 -14.969 -4.84 1 96.5 321 THR A N 1
ATOM 2468 C CA . THR A 1 321 ? 2.293 -15.195 -4.93 1 96.5 321 THR A CA 1
ATOM 2469 C C . THR A 1 321 ? 2.877 -14.5 -6.156 1 96.5 321 THR A C 1
ATOM 2471 O O . THR A 1 321 ? 3.119 -15.141 -7.18 1 96.5 321 THR A O 1
ATOM 2474 N N . VAL A 1 322 ? 3.164 -13.234 -5.93 1 97.94 322 VAL A N 1
ATOM 2475 C CA . VAL A 1 322 ? 3.615 -12.383 -7.031 1 97.94 322 VAL A CA 1
ATOM 2476 C C . VAL A 1 322 ? 4.859 -11.609 -6.605 1 97.94 322 VAL A C 1
ATOM 2478 O O . VAL A 1 322 ? 5.082 -11.383 -5.414 1 97.94 322 VAL A O 1
ATOM 2481 N N . ILE A 1 323 ? 5.723 -11.32 -7.512 1 98.38 323 ILE A N 1
ATOM 2482 C CA . ILE A 1 323 ? 6.719 -10.258 -7.422 1 98.38 323 ILE A CA 1
ATOM 2483 C C . ILE A 1 323 ? 6.254 -9.047 -8.234 1 98.38 323 ILE A C 1
ATOM 2485 O O . ILE A 1 323 ? 6.133 -9.125 -9.453 1 98.38 323 ILE A O 1
ATOM 2489 N N . ALA A 1 324 ? 6.023 -7.984 -7.539 1 98.38 324 ALA A N 1
ATOM 2490 C CA . ALA A 1 324 ? 5.504 -6.797 -8.211 1 98.38 324 ALA A CA 1
ATOM 2491 C C . ALA A 1 324 ? 6.52 -6.23 -9.195 1 98.38 324 ALA A C 1
ATOM 2493 O O . ALA A 1 324 ? 7.73 -6.398 -9.008 1 98.38 324 ALA A O 1
ATOM 2494 N N . SER A 1 325 ? 5.973 -5.566 -10.234 1 98.56 325 SER A N 1
ATOM 2495 C CA . SER A 1 325 ? 6.828 -4.832 -11.156 1 98.56 325 SER A CA 1
ATOM 2496 C C . SER A 1 325 ? 7.309 -3.52 -10.547 1 98.56 325 SER A C 1
ATOM 2498 O O . SER A 1 325 ? 8.422 -3.074 -10.812 1 98.56 325 SER A O 1
ATOM 2500 N N . GLN A 1 326 ? 6.465 -2.928 -9.734 1 98.5 326 GLN A N 1
ATOM 2501 C CA . GLN A 1 326 ? 6.738 -1.605 -9.18 1 98.5 326 GLN A CA 1
ATOM 2502 C C . GLN A 1 326 ? 6.352 -1.533 -7.703 1 98.5 326 GLN A C 1
ATOM 2504 O O . GLN A 1 326 ? 5.469 -2.264 -7.254 1 98.5 326 GLN A O 1
ATOM 2509 N N . ALA A 1 327 ? 7 -0.735 -6.93 1 98.81 327 ALA A N 1
ATOM 2510 C CA . ALA A 1 327 ? 6.66 -0.311 -5.574 1 98.81 327 ALA A CA 1
ATOM 2511 C C . ALA A 1 327 ? 6.965 1.17 -5.367 1 98.81 327 ALA A C 1
ATOM 2513 O O . ALA A 1 327 ? 7.844 1.725 -6.031 1 98.81 327 ALA A O 1
ATOM 2514 N N . SER A 1 328 ? 6.195 1.812 -4.527 1 98.81 328 SER A N 1
ATOM 2515 C CA . SER A 1 328 ? 6.41 3.242 -4.324 1 98.81 328 SER A CA 1
ATOM 2516 C C . SER A 1 328 ? 6.238 3.625 -2.859 1 98.81 328 SER A C 1
ATOM 2518 O O . SER A 1 328 ? 5.582 2.912 -2.098 1 98.81 328 SER A O 1
ATOM 2520 N N . ALA A 1 329 ? 6.855 4.688 -2.451 1 98.88 329 ALA A N 1
ATOM 2521 C CA . ALA A 1 329 ? 6.742 5.246 -1.106 1 98.88 329 ALA A CA 1
ATOM 2522 C C . ALA A 1 329 ? 6.727 6.773 -1.146 1 98.88 329 ALA A C 1
ATOM 2524 O O . ALA A 1 329 ? 7.301 7.383 -2.051 1 98.88 329 ALA A O 1
ATOM 2525 N N . LYS A 1 330 ? 6.012 7.359 -0.28 1 98.69 330 LYS A N 1
ATOM 2526 C CA . LYS A 1 330 ? 5.996 8.797 -0.034 1 98.69 330 LYS A CA 1
ATOM 2527 C C . LYS A 1 330 ? 6.793 9.148 1.217 1 98.69 330 LYS A C 1
ATOM 2529 O O . LYS A 1 330 ? 6.605 8.547 2.271 1 98.69 330 LYS A O 1
ATOM 2534 N N . VAL A 1 331 ? 7.73 10.086 1.08 1 98.69 331 VAL A N 1
ATOM 2535 C CA . VAL A 1 331 ? 8.664 10.422 2.148 1 98.69 331 VAL A CA 1
ATOM 2536 C C . VAL A 1 331 ? 8.648 11.93 2.389 1 98.69 331 VAL A C 1
ATOM 2538 O O . VAL A 1 331 ? 8.672 12.719 1.44 1 98.69 331 VAL A O 1
ATOM 2541 N N . SER A 1 332 ? 8.57 12.312 3.639 1 98.12 332 SER A N 1
ATOM 2542 C CA . SER A 1 332 ? 8.648 13.727 3.975 1 98.12 332 SER A CA 1
ATOM 2543 C C . SER A 1 332 ? 9.742 13.992 5 1 98.12 332 SER A C 1
ATOM 2545 O O . SER A 1 332 ? 10.094 13.109 5.789 1 98.12 332 SER A O 1
ATOM 2547 N N . PHE A 1 333 ? 10.32 15.164 4.934 1 98.38 333 PHE A N 1
ATOM 2548 C CA . PHE A 1 333 ? 11.305 15.672 5.883 1 98.38 333 PHE A CA 1
ATOM 2549 C C . PHE A 1 333 ? 10.828 16.984 6.5 1 98.38 333 PHE A C 1
ATOM 2551 O O . PHE A 1 333 ? 10.367 17.875 5.789 1 98.38 333 PHE A O 1
ATOM 2558 N N . ARG A 1 334 ? 10.836 17.031 7.75 1 98.38 334 ARG A N 1
ATOM 2559 C CA . ARG A 1 334 ? 10.719 18.312 8.438 1 98.38 334 ARG A CA 1
ATOM 2560 C C . ARG A 1 334 ? 12.086 18.969 8.602 1 98.38 334 ARG A C 1
ATOM 2562 O O . ARG A 1 334 ? 13.047 18.312 9 1 98.38 334 ARG A O 1
ATOM 2569 N N . LEU A 1 335 ? 12.164 20.219 8.289 1 98 335 LEU A N 1
ATOM 2570 C CA . LEU A 1 335 ? 13.43 20.938 8.289 1 98 335 LEU A CA 1
ATOM 2571 C C . LEU A 1 335 ? 13.453 21.984 9.406 1 98 335 LEU A C 1
ATOM 2573 O O . LEU A 1 335 ? 12.406 22.5 9.805 1 98 335 LEU A O 1
ATOM 2577 N N . VAL A 1 336 ? 14.648 22.344 9.859 1 97.88 336 VAL A N 1
ATOM 2578 C CA . VAL A 1 336 ? 14.797 23.328 10.922 1 97.88 336 VAL A CA 1
ATOM 2579 C C . VAL A 1 336 ? 15.938 24.281 10.578 1 97.88 336 VAL A C 1
ATOM 2581 O O . VAL A 1 336 ? 16.75 24 9.695 1 97.88 336 VAL A O 1
ATOM 2584 N N . ASP A 1 337 ? 15.922 25.422 11.18 1 96.25 337 ASP A N 1
ATOM 2585 C CA . ASP A 1 337 ? 16.984 26.406 11.117 1 96.25 337 ASP A CA 1
ATOM 2586 C C . ASP A 1 337 ? 17.328 26.75 9.664 1 96.25 337 ASP A C 1
ATOM 2588 O O . ASP A 1 337 ? 16.453 27.172 8.898 1 96.25 337 ASP A O 1
ATOM 2592 N N . ASP A 1 338 ? 18.562 26.453 9.258 1 96.19 338 ASP A N 1
ATOM 2593 C CA . ASP A 1 338 ? 19.031 26.953 7.969 1 96.19 338 ASP A CA 1
ATOM 2594 C C . ASP A 1 338 ? 19.062 25.844 6.926 1 96.19 338 ASP A C 1
ATOM 2596 O O . ASP A 1 338 ? 19.719 25.969 5.891 1 96.19 338 ASP A O 1
ATOM 2600 N N . GLN A 1 339 ? 18.406 24.734 7.219 1 97.44 339 GLN A N 1
ATOM 2601 C CA . GLN A 1 339 ? 18.359 23.656 6.227 1 97.44 339 GLN A CA 1
ATOM 2602 C C . GLN A 1 339 ? 17.719 24.125 4.934 1 97.44 339 GLN A C 1
ATOM 2604 O O . GLN A 1 339 ? 16.75 24.906 4.965 1 97.44 339 GLN A O 1
ATOM 2609 N N . ASP A 1 340 ? 18.266 23.688 3.84 1 96 340 ASP A N 1
ATOM 2610 C CA . ASP A 1 340 ? 17.812 24.094 2.512 1 96 340 ASP A CA 1
ATOM 2611 C C . ASP A 1 340 ? 17.078 22.953 1.808 1 96 340 ASP A C 1
ATOM 2613 O O . ASP A 1 340 ? 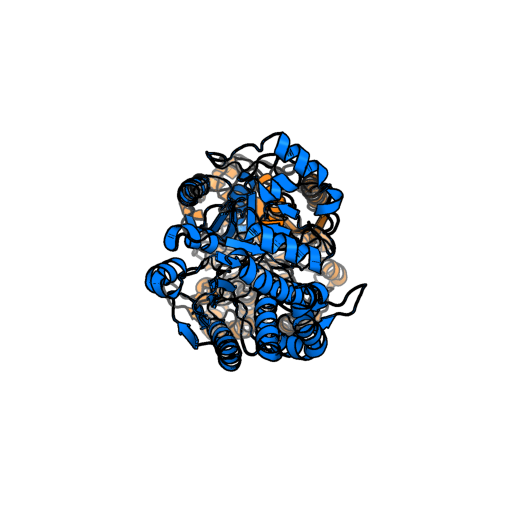17.688 21.938 1.456 1 96 340 ASP A O 1
ATOM 2617 N N . PRO A 1 341 ? 15.805 23.141 1.509 1 95.62 341 PRO A N 1
ATOM 2618 C CA . PRO A 1 341 ? 15.039 22.078 0.849 1 95.62 341 PRO A CA 1
ATOM 2619 C C . PRO A 1 341 ? 15.617 21.688 -0.514 1 95.62 341 PRO A C 1
ATOM 2621 O O . PRO A 1 341 ? 15.523 20.531 -0.927 1 95.62 341 PRO A O 1
ATOM 2624 N N . GLU A 1 342 ? 16.188 22.641 -1.233 1 95.38 342 GLU A N 1
ATOM 2625 C CA . GLU A 1 342 ? 16.781 22.328 -2.533 1 95.38 342 GLU A CA 1
ATOM 2626 C C . GLU A 1 342 ? 18 21.422 -2.389 1 95.38 342 GLU A C 1
ATOM 2628 O O . GLU A 1 342 ? 18.156 20.469 -3.16 1 95.38 342 GLU A O 1
ATOM 2633 N N . GLN A 1 343 ? 18.828 21.766 -1.434 1 96.44 343 GLN A N 1
ATOM 2634 C CA . GLN A 1 343 ? 19.984 20.922 -1.175 1 96.44 343 GLN A CA 1
ATOM 2635 C C . GLN A 1 343 ? 19.547 19.531 -0.707 1 96.44 343 GLN A C 1
ATOM 2637 O O . GLN A 1 343 ? 20.141 18.531 -1.077 1 96.44 343 GLN A O 1
ATOM 2642 N N . LEU A 1 344 ? 18.531 19.469 0.125 1 97.12 344 LEU A N 1
ATOM 2643 C CA . LEU A 1 344 ? 18.016 18.188 0.596 1 97.12 344 LEU A CA 1
ATOM 2644 C C . LEU A 1 344 ? 17.516 17.344 -0.572 1 97.12 344 LEU A C 1
ATOM 2646 O O . LEU A 1 344 ? 17.719 16.125 -0.598 1 97.12 344 LEU A O 1
ATOM 2650 N N . SER A 1 345 ? 16.828 18 -1.539 1 97.31 345 SER A N 1
ATOM 2651 C CA . SER A 1 345 ? 16.328 17.281 -2.707 1 97.31 345 SER A CA 1
ATOM 2652 C C . SER A 1 345 ? 17.453 16.594 -3.463 1 97.31 345 SER A C 1
ATOM 2654 O O . SER A 1 345 ? 17.328 15.438 -3.871 1 97.31 345 SER A O 1
ATOM 2656 N N . LYS A 1 346 ? 18.531 17.281 -3.617 1 97.38 346 LYS A N 1
ATOM 2657 C CA . LYS A 1 346 ? 19.688 16.734 -4.316 1 97.38 346 LYS A CA 1
ATOM 2658 C C . LYS A 1 346 ? 20.281 15.555 -3.549 1 97.38 346 LYS A C 1
ATOM 2660 O O . LYS A 1 346 ? 20.578 14.508 -4.137 1 97.38 346 LYS A O 1
ATOM 2665 N N . THR A 1 347 ? 20.438 15.727 -2.268 1 97.75 347 THR A N 1
ATOM 2666 C CA . THR A 1 347 ? 21.062 14.695 -1.439 1 97.75 347 THR A CA 1
ATOM 2667 C C . THR A 1 347 ? 20.156 13.469 -1.339 1 97.75 347 THR A C 1
ATOM 2669 O O . THR A 1 347 ? 20.625 12.336 -1.372 1 97.75 347 THR A O 1
ATOM 2672 N N . PHE A 1 348 ? 18.859 13.688 -1.232 1 98.5 348 PHE A N 1
ATOM 2673 C CA . PHE A 1 348 ? 17.906 12.586 -1.131 1 98.5 348 PHE A CA 1
ATOM 2674 C C . PHE A 1 348 ? 17.859 11.789 -2.432 1 98.5 348 PHE A C 1
ATOM 2676 O O . PHE A 1 348 ? 17.891 10.555 -2.414 1 98.5 348 PHE A O 1
ATOM 2683 N N . GLU A 1 349 ? 17.75 12.5 -3.516 1 98.31 349 GLU A N 1
ATOM 2684 C CA . GLU A 1 349 ? 17.734 11.828 -4.812 1 98.31 349 GLU A CA 1
ATOM 2685 C C . GLU A 1 349 ? 19 10.992 -5.012 1 98.31 349 GLU A C 1
ATOM 2687 O O . GLU A 1 349 ? 18.938 9.859 -5.488 1 98.31 349 GLU A O 1
ATOM 2692 N N . ALA A 1 350 ? 20.141 11.508 -4.695 1 98.44 350 ALA A N 1
ATOM 2693 C CA . ALA A 1 350 ? 21.391 10.773 -4.812 1 98.44 350 ALA A CA 1
ATOM 2694 C C . ALA A 1 350 ? 21.391 9.539 -3.92 1 98.44 350 ALA A C 1
ATOM 2696 O O . ALA A 1 350 ? 21.844 8.469 -4.336 1 98.44 350 ALA A O 1
ATOM 2697 N N . PHE A 1 351 ? 20.938 9.703 -2.693 1 98.62 351 PHE A N 1
ATOM 2698 C CA . PHE A 1 351 ? 20.828 8.625 -1.722 1 98.62 351 PHE A CA 1
ATOM 2699 C C . PHE A 1 351 ? 20.016 7.469 -2.281 1 98.62 351 PHE A C 1
ATOM 2701 O O . PHE A 1 351 ? 20.422 6.309 -2.184 1 98.62 351 PHE A O 1
ATOM 2708 N N . VAL A 1 352 ? 18.859 7.781 -2.898 1 98.75 352 VAL A N 1
ATOM 2709 C CA . VAL A 1 352 ? 17.953 6.785 -3.459 1 98.75 352 VAL A CA 1
ATOM 2710 C C . VAL A 1 352 ? 18.594 6.113 -4.664 1 98.75 352 VAL A C 1
ATOM 2712 O O . VAL A 1 352 ? 18.656 4.883 -4.742 1 98.75 352 VAL A O 1
ATOM 2715 N N . ARG A 1 353 ? 19.141 6.863 -5.562 1 98.44 353 ARG A N 1
ATOM 2716 C CA . ARG A 1 353 ? 19.703 6.355 -6.812 1 98.44 353 ARG A CA 1
ATOM 2717 C C . ARG A 1 353 ? 20.891 5.434 -6.555 1 98.44 353 ARG A C 1
ATOM 2719 O O . ARG A 1 353 ? 21.078 4.445 -7.266 1 98.44 353 ARG A O 1
ATOM 2726 N N . GLU A 1 354 ? 21.656 5.738 -5.535 1 98.25 354 GLU A N 1
ATOM 2727 C CA . GLU A 1 354 ? 22.828 4.934 -5.191 1 98.25 354 GLU A CA 1
ATOM 2728 C C . GLU A 1 354 ? 22.422 3.529 -4.754 1 98.25 354 GLU A C 1
ATOM 2730 O O . GLU A 1 354 ? 23.234 2.613 -4.742 1 98.25 354 GLU A O 1
ATOM 2735 N N . ARG A 1 355 ? 21.219 3.324 -4.441 1 97.81 355 ARG A N 1
ATOM 2736 C CA . ARG A 1 355 ? 20.766 2.07 -3.844 1 97.81 355 ARG A CA 1
ATOM 2737 C C . ARG A 1 355 ? 19.875 1.297 -4.805 1 97.81 355 ARG A C 1
ATOM 2739 O O . ARG A 1 355 ? 19.281 0.282 -4.43 1 97.81 355 ARG A O 1
ATOM 2746 N N . ILE A 1 356 ? 19.719 1.755 -6.027 1 98.31 356 ILE A N 1
ATOM 2747 C CA . ILE A 1 356 ? 18.953 1.069 -7.059 1 98.31 356 ILE A CA 1
ATOM 2748 C C . ILE A 1 356 ? 19.859 0.107 -7.824 1 98.31 356 ILE A C 1
ATOM 2750 O O . ILE A 1 356 ? 20.891 0.512 -8.359 1 98.31 356 ILE A O 1
ATOM 2754 N N . PRO A 1 357 ? 19.5 -1.212 -7.879 1 97.25 357 PRO A N 1
ATOM 2755 C CA . PRO A 1 357 ? 20.281 -2.135 -8.703 1 97.25 357 PRO A CA 1
ATOM 2756 C C . PRO A 1 357 ? 20.438 -1.652 -10.141 1 97.25 357 PRO A C 1
ATOM 2758 O O . PRO A 1 357 ? 19.547 -0.965 -10.664 1 97.25 357 PRO A O 1
ATOM 2761 N N . ALA A 1 358 ? 21.484 -2.096 -10.828 1 96.5 358 ALA A N 1
ATOM 2762 C CA . ALA A 1 358 ? 21.891 -1.581 -12.133 1 96.5 358 ALA A CA 1
ATOM 2763 C C . ALA A 1 358 ? 20.812 -1.842 -13.188 1 96.5 358 ALA A C 1
ATOM 2765 O O . ALA A 1 358 ? 20.672 -1.067 -14.141 1 96.5 358 ALA A O 1
ATOM 2766 N N . ASP A 1 359 ? 20.062 -2.863 -13.039 1 97.06 359 ASP A N 1
ATOM 2767 C CA . ASP A 1 359 ? 19.094 -3.225 -14.062 1 97.06 359 ASP A CA 1
ATOM 2768 C C . ASP A 1 359 ? 17.688 -2.801 -13.664 1 97.06 359 ASP A C 1
ATOM 2770 O O . ASP A 1 359 ? 16.703 -3.318 -14.195 1 97.06 359 ASP A O 1
ATOM 2774 N N . CYS A 1 360 ? 17.531 -2.014 -12.609 1 98.31 360 CYS A N 1
ATOM 2775 C CA . CYS A 1 360 ? 16.266 -1.438 -12.164 1 98.31 360 CYS A CA 1
ATOM 2776 C C . CYS A 1 360 ? 16.266 0.079 -12.312 1 98.31 360 CYS A C 1
ATOM 2778 O O . CYS A 1 360 ? 17.297 0.669 -12.641 1 98.31 360 CYS A O 1
ATOM 2780 N N . SER A 1 361 ? 15.102 0.664 -12.219 1 98.62 361 SER A N 1
ATOM 2781 C CA . SER A 1 361 ? 15.008 2.111 -12.367 1 98.62 361 SER A CA 1
ATOM 2782 C C . SER A 1 361 ? 14.188 2.732 -11.234 1 98.62 361 SER A C 1
ATOM 2784 O O . SER A 1 361 ? 13.484 2.025 -10.516 1 98.62 361 SER A O 1
ATOM 2786 N N . VAL A 1 362 ? 14.32 4.09 -11.078 1 98.75 362 VAL A N 1
ATOM 2787 C CA . VAL A 1 362 ? 13.594 4.809 -10.039 1 98.75 362 VAL A CA 1
ATOM 2788 C C . VAL A 1 362 ? 13.188 6.188 -10.555 1 98.75 362 VAL A C 1
ATOM 2790 O O . VAL A 1 362 ? 13.914 6.805 -11.336 1 98.75 362 VAL A O 1
ATOM 2793 N N . GLU A 1 363 ? 12.016 6.566 -10.242 1 98.62 363 GLU A N 1
ATOM 2794 C CA . GLU A 1 363 ? 11.531 7.938 -10.375 1 98.62 363 GLU A CA 1
ATOM 2795 C C . GLU A 1 363 ? 11.344 8.594 -9.008 1 98.62 363 GLU A C 1
ATOM 2797 O O . GLU A 1 363 ? 10.656 8.047 -8.141 1 98.62 363 GLU A O 1
ATOM 2802 N N . VAL A 1 364 ? 12.016 9.719 -8.789 1 98.38 364 VAL A N 1
ATOM 2803 C CA . VAL A 1 364 ? 11.828 10.508 -7.578 1 98.38 364 VAL A CA 1
ATOM 2804 C C . VAL A 1 364 ? 11.062 11.789 -7.91 1 98.38 364 VAL A C 1
ATOM 2806 O O . VAL A 1 364 ? 11.586 12.672 -8.586 1 98.38 364 VAL A O 1
ATOM 2809 N N . ILE A 1 365 ? 9.852 11.859 -7.477 1 97.38 365 ILE A N 1
ATOM 2810 C CA . ILE A 1 365 ? 9.016 13.047 -7.66 1 97.38 365 ILE A CA 1
ATOM 2811 C C . ILE A 1 365 ? 9.219 14 -6.488 1 97.38 365 ILE A C 1
ATOM 2813 O O . ILE A 1 365 ? 8.984 13.633 -5.336 1 97.38 365 ILE A O 1
ATOM 2817 N N . CYS A 1 366 ? 9.648 15.141 -6.715 1 94.94 366 CYS A N 1
ATOM 2818 C CA . CYS A 1 366 ? 9.891 16.172 -5.703 1 94.94 366 CYS A CA 1
ATOM 2819 C C . CYS A 1 366 ? 8.75 17.172 -5.664 1 94.94 366 CYS A C 1
ATOM 2821 O O . CYS A 1 366 ? 8.477 17.844 -6.664 1 94.94 366 CYS A O 1
ATOM 2823 N N . TYR A 1 367 ? 8.125 17.297 -4.559 1 90.94 367 TYR A N 1
ATOM 2824 C CA . TYR A 1 367 ? 7.102 18.312 -4.371 1 90.94 367 TYR A CA 1
ATOM 2825 C C . TYR A 1 367 ? 7.711 19.594 -3.809 1 90.94 367 TYR A C 1
ATOM 2827 O O . TYR A 1 367 ? 8.844 19.594 -3.324 1 90.94 367 TYR A O 1
ATOM 2835 N N . LYS A 1 368 ? 7.008 20.656 -3.934 1 83.12 368 LYS A N 1
ATOM 2836 C CA . LYS A 1 368 ? 7.539 21.938 -3.479 1 83.12 368 LYS A CA 1
ATOM 2837 C C . LYS A 1 368 ? 7.844 21.906 -1.983 1 83.12 368 LYS A C 1
ATOM 2839 O O . LYS A 1 368 ? 7.027 21.453 -1.188 1 83.12 368 LYS A O 1
ATOM 2844 N N . GLY A 1 369 ? 9.07 22.375 -1.615 1 89.94 369 GLY A N 1
ATOM 2845 C CA . GLY A 1 369 ? 9.492 22.422 -0.224 1 89.94 369 GLY A CA 1
ATOM 2846 C C . GLY A 1 369 ? 9.445 23.828 0.364 1 89.94 369 GLY A C 1
ATOM 2847 O O . GLY A 1 369 ? 9.258 24.797 -0.361 1 89.94 369 GLY A O 1
ATOM 2848 N N . SER A 1 370 ? 9.484 23.938 1.681 1 93.69 370 SER A N 1
ATOM 2849 C CA . SER A 1 370 ? 9.516 25.203 2.4 1 93.69 370 SER A CA 1
ATOM 2850 C C . SER A 1 370 ? 10.555 25.188 3.512 1 93.69 370 SER A C 1
ATOM 2852 O O . SER A 1 370 ? 10.781 24.156 4.141 1 93.69 370 SER A O 1
ATOM 2854 N N . ARG A 1 371 ? 11.164 26.281 3.738 1 94.81 371 ARG A N 1
ATOM 2855 C CA . ARG A 1 371 ? 12.133 26.438 4.82 1 94.81 371 ARG A CA 1
ATOM 2856 C C . ARG A 1 371 ? 11.43 26.625 6.16 1 94.81 371 ARG A C 1
ATOM 2858 O O . ARG A 1 371 ? 10.258 27 6.207 1 94.81 371 ARG A O 1
ATOM 2865 N N . ALA A 1 372 ? 12.234 26.328 7.211 1 96.62 372 ALA A N 1
ATOM 2866 C CA . ALA A 1 372 ? 11.75 26.656 8.555 1 96.62 372 ALA A CA 1
ATOM 2867 C C . ALA A 1 372 ? 11.625 28.172 8.734 1 96.62 372 ALA A C 1
ATOM 2869 O O . ALA A 1 372 ? 12.266 28.938 8.023 1 96.62 372 ALA A O 1
ATOM 2870 N N . VAL A 1 373 ? 10.727 28.562 9.625 1 94.81 373 VAL A N 1
ATOM 2871 C CA . VAL A 1 373 ? 10.516 29.984 9.883 1 94.81 373 VAL A CA 1
ATOM 2872 C C . VAL A 1 373 ? 10.617 30.25 11.383 1 94.81 373 VAL A C 1
ATOM 2874 O O . VAL A 1 373 ? 10.102 29.484 12.195 1 94.81 373 VAL A O 1
ATOM 2877 N N . ALA A 1 374 ? 11.352 31.172 11.773 1 91.38 374 ALA A N 1
ATOM 2878 C CA . ALA A 1 374 ? 11.375 31.734 13.117 1 91.38 374 ALA A CA 1
ATOM 2879 C C . ALA A 1 374 ? 10.703 33.094 13.148 1 91.38 374 ALA A C 1
ATOM 2881 O O . ALA A 1 374 ? 10.953 33.938 12.281 1 91.38 374 ALA A O 1
ATOM 2882 N N . LEU A 1 375 ? 9.852 33.25 14.07 1 87.31 375 LEU A N 1
ATOM 2883 C CA . LEU A 1 375 ? 9.102 34.5 14.156 1 87.31 375 LEU A CA 1
ATOM 2884 C C . LEU A 1 375 ? 9.711 35.438 15.203 1 87.31 375 LEU A C 1
ATOM 2886 O O . LEU A 1 375 ? 10.195 34.969 16.234 1 87.31 375 LEU A O 1
ATOM 2890 N N . PRO A 1 376 ? 9.656 36.688 14.938 1 83.94 376 PRO A N 1
ATOM 2891 C CA . PRO A 1 376 ? 10.25 37.625 15.875 1 83.94 376 PRO A CA 1
ATOM 2892 C C . PRO A 1 376 ? 9.461 37.75 17.172 1 83.94 376 PRO A C 1
ATOM 2894 O O . PRO A 1 376 ? 8.234 37.625 17.172 1 83.94 376 PRO A O 1
ATOM 2897 N N . TYR A 1 377 ? 10.211 38 18.25 1 80.62 377 TYR A N 1
ATOM 2898 C CA . TYR A 1 377 ? 9.602 38.125 19.578 1 80.62 377 TYR A CA 1
ATOM 2899 C C . TYR A 1 377 ? 9.453 39.562 19.984 1 80.62 377 TYR A C 1
ATOM 2901 O O . TYR A 1 377 ? 8.969 39.875 21.078 1 80.62 377 TYR A O 1
ATOM 2909 N N . ASP A 1 378 ? 9.758 40.406 19.188 1 81.19 378 ASP A N 1
ATOM 2910 C CA . ASP A 1 378 ? 9.719 41.812 19.547 1 81.19 378 ASP A CA 1
ATOM 2911 C C . ASP A 1 378 ? 8.688 42.562 18.719 1 81.19 378 ASP A C 1
ATOM 2913 O O . ASP A 1 378 ? 8.75 43.812 18.594 1 81.19 378 ASP A O 1
ATOM 2917 N N . MET A 1 379 ? 7.723 41.906 18.359 1 82.62 379 MET A N 1
ATOM 2918 C CA . MET A 1 379 ? 6.688 42.594 17.594 1 82.62 379 MET A CA 1
ATOM 2919 C C . MET A 1 379 ? 5.766 43.375 18.531 1 82.62 379 MET A C 1
ATOM 2921 O O . MET A 1 379 ? 5.367 42.875 19.578 1 82.62 379 MET A O 1
ATOM 2925 N N . PRO A 1 380 ? 5.465 44.531 18.141 1 83.44 380 PRO A N 1
ATOM 2926 C CA . PRO A 1 380 ? 4.59 45.344 18.969 1 83.44 380 PRO A CA 1
ATOM 2927 C C . PRO A 1 380 ? 3.227 44.719 19.219 1 83.44 380 PRO A C 1
ATOM 2929 O O . PRO A 1 380 ? 2.621 44.938 20.266 1 83.44 380 PRO A O 1
ATOM 2932 N N . GLN A 1 381 ? 2.809 44 18.297 1 91.75 381 GLN A N 1
ATOM 2933 C CA . GLN A 1 381 ? 1.479 43.406 18.359 1 91.75 381 GLN A CA 1
ATOM 2934 C C . GLN A 1 381 ? 1.458 42.188 19.297 1 91.75 381 GLN A C 1
ATOM 2936 O O . GLN A 1 381 ? 0.389 41.75 19.719 1 91.75 381 GLN A O 1
ATOM 2941 N N . LEU A 1 382 ? 2.594 41.688 19.672 1 92.69 382 LEU A N 1
ATOM 2942 C CA . LEU A 1 382 ? 2.703 40.469 20.453 1 92.69 382 LEU A CA 1
ATOM 2943 C C . LEU A 1 382 ? 2.137 40.656 21.844 1 92.69 382 LEU A C 1
ATOM 2945 O O . LEU A 1 382 ? 1.345 39.844 22.328 1 92.69 382 LEU A O 1
ATOM 2949 N N . ALA A 1 383 ? 2.498 41.75 22.438 1 92.19 383 ALA A N 1
ATOM 2950 C CA . ALA A 1 383 ? 2.051 42 23.797 1 92.19 383 ALA A CA 1
ATOM 2951 C C . ALA A 1 383 ? 0.532 42.156 23.859 1 92.19 383 ALA A C 1
ATOM 2953 O O . ALA A 1 383 ? -0.105 41.688 24.797 1 92.19 383 ALA A O 1
ATOM 2954 N N . ALA A 1 384 ? 0.024 42.844 22.891 1 94.12 384 ALA A N 1
ATOM 2955 C CA . ALA A 1 384 ? -1.424 43.031 22.828 1 94.12 384 ALA A CA 1
ATOM 2956 C C . ALA A 1 384 ? -2.135 41.688 22.688 1 94.12 384 ALA A C 1
ATOM 2958 O O . ALA A 1 384 ? -3.148 41.438 23.344 1 94.12 384 ALA A O 1
ATOM 2959 N N . ALA A 1 385 ? -1.603 40.875 21.859 1 95.75 385 ALA A N 1
ATOM 2960 C CA . ALA A 1 385 ? -2.191 39.531 21.656 1 95.75 385 ALA A CA 1
ATOM 2961 C C . ALA A 1 385 ? -2.076 38.688 22.906 1 95.75 385 ALA A C 1
ATOM 2963 O O . ALA A 1 385 ? -3.023 38 23.297 1 95.75 385 ALA A O 1
ATOM 2964 N N . GLN A 1 386 ? -0.967 38.75 23.562 1 95.69 386 GLN A N 1
ATOM 2965 C CA . GLN A 1 386 ? -0.74 38 24.797 1 95.69 386 GLN A CA 1
ATOM 2966 C C . GLN A 1 386 ? -1.723 38.406 25.875 1 95.69 386 GLN A C 1
ATOM 2968 O O . GLN A 1 386 ? -2.279 37.562 26.578 1 95.69 386 GLN A O 1
ATOM 2973 N N . ALA A 1 387 ? -1.88 39.688 26 1 95.62 387 ALA A N 1
ATOM 2974 C CA . ALA A 1 387 ? -2.801 40.188 27 1 95.62 387 ALA A CA 1
ATOM 2975 C C . ALA A 1 387 ? -4.234 39.75 26.703 1 95.62 387 ALA A C 1
ATOM 2977 O O . ALA A 1 387 ? -4.98 39.406 27.625 1 95.62 387 ALA A O 1
ATOM 2978 N N . ALA A 1 388 ? -4.59 39.844 25.469 1 97.19 388 ALA A N 1
ATOM 2979 C CA . ALA A 1 388 ? -5.934 39.438 25.062 1 97.19 388 ALA A CA 1
ATOM 2980 C C . ALA A 1 388 ? -6.172 37.969 25.359 1 97.19 388 ALA A C 1
ATOM 2982 O O . ALA A 1 388 ? -7.238 37.594 25.844 1 97.19 388 ALA A O 1
ATOM 2983 N N . LEU A 1 389 ? -5.207 37.094 25.062 1 98.19 389 LEU A N 1
ATOM 2984 C CA . LEU A 1 389 ? -5.312 35.688 25.297 1 98.19 389 LEU A CA 1
ATOM 2985 C C . LEU A 1 389 ? -5.398 35.375 26.797 1 98.19 389 LEU A C 1
ATOM 2987 O O . LEU A 1 389 ? -6.191 34.531 27.219 1 98.19 389 LEU A O 1
ATOM 2991 N N . ALA A 1 390 ? -4.578 36.062 27.531 1 97.81 390 ALA A N 1
ATOM 2992 C CA . ALA A 1 390 ? -4.605 35.875 28.984 1 97.81 390 ALA A CA 1
ATOM 2993 C C . ALA A 1 390 ? -5.965 36.281 29.547 1 97.81 390 ALA A C 1
ATOM 2995 O O . ALA A 1 390 ? -6.469 35.625 30.469 1 97.81 390 ALA A O 1
ATOM 2996 N N . ALA A 1 391 ? -6.488 37.312 29.078 1 97.5 391 ALA A N 1
ATOM 2997 C CA . ALA A 1 391 ? -7.789 37.781 29.547 1 97.5 391 ALA A CA 1
ATOM 2998 C C . ALA A 1 391 ? -8.883 36.75 29.25 1 97.5 391 ALA A C 1
ATOM 3000 O O . ALA A 1 391 ? -9.805 36.594 30.047 1 97.5 391 ALA A O 1
ATOM 3001 N N . GLU A 1 392 ? -8.82 36.125 28.141 1 98.19 392 GLU A N 1
ATOM 3002 C CA . GLU A 1 392 ? -9.859 35.188 27.734 1 98.19 392 GLU A CA 1
ATOM 3003 C C . GLU A 1 392 ? -9.695 33.844 28.453 1 98.19 392 GLU A C 1
ATOM 3005 O O . GLU A 1 392 ? -10.672 33.281 28.922 1 98.19 392 GLU A O 1
ATOM 3010 N N . TRP A 1 393 ? -8.492 33.375 28.578 1 98.31 393 TRP A N 1
ATOM 3011 C CA . TRP A 1 393 ? -8.25 31.984 29 1 98.31 393 TRP A CA 1
ATOM 3012 C C . TRP A 1 393 ? -7.84 31.938 30.469 1 98.31 393 TRP A C 1
ATOM 3014 O O . TRP A 1 393 ? -7.824 30.875 31.078 1 98.31 393 TRP A O 1
ATOM 3024 N N . GLY A 1 394 ? -7.523 33.031 31.062 1 97.69 394 GLY A N 1
ATOM 3025 C CA . GLY A 1 394 ? -7.191 33.094 32.469 1 97.69 394 GLY A CA 1
ATOM 3026 C C . GLY A 1 394 ? -5.777 32.656 32.781 1 97.69 394 GLY A C 1
ATOM 3027 O O . GLY A 1 394 ? -5.41 32.469 33.938 1 97.69 394 GLY A O 1
ATOM 3028 N N . ARG A 1 395 ? -4.98 32.406 31.703 1 96.81 395 ARG A N 1
ATOM 3029 C CA . ARG A 1 395 ? -3.592 31.953 31.797 1 96.81 395 ARG A CA 1
ATOM 3030 C C . ARG A 1 395 ? -2.727 32.656 30.75 1 96.81 395 ARG A C 1
ATOM 3032 O O . ARG A 1 395 ? -3.191 32.938 29.641 1 96.81 395 ARG A O 1
ATOM 3039 N N . PRO A 1 396 ? -1.459 32.906 31.156 1 96.06 396 PRO A N 1
ATOM 3040 C CA . PRO A 1 396 ? -0.565 33.438 30.141 1 96.06 396 PRO A CA 1
ATOM 3041 C C . PRO A 1 396 ? -0.329 32.469 28.984 1 96.06 396 PRO A C 1
ATOM 3043 O O . PRO A 1 396 ? -0.214 31.25 29.219 1 96.06 396 PRO A O 1
ATOM 3046 N N . ALA A 1 397 ? -0.222 33.031 27.797 1 95.44 397 ALA A N 1
ATOM 3047 C CA . ALA A 1 397 ? 0.072 32.219 26.625 1 95.44 397 ALA A CA 1
ATOM 3048 C C . ALA A 1 397 ? 1.51 31.703 26.656 1 95.44 397 ALA A C 1
ATOM 3050 O O . ALA A 1 397 ? 2.424 32.438 27.047 1 95.44 397 ALA A O 1
ATOM 3051 N N . VAL A 1 398 ? 1.646 30.453 26.328 1 93.31 398 VAL A N 1
ATOM 3052 C CA . VAL A 1 398 ? 2.98 29.875 26.172 1 93.31 398 VAL A CA 1
ATOM 3053 C C . VAL A 1 398 ? 3.525 30.203 24.781 1 93.31 398 VAL A C 1
ATOM 3055 O O . VAL A 1 398 ? 2.787 30.156 23.797 1 93.31 398 VAL A O 1
ATOM 3058 N N . ALA A 1 399 ? 4.781 30.656 24.734 1 91.81 399 ALA A N 1
ATOM 3059 C CA . ALA A 1 399 ? 5.453 30.922 23.453 1 91.81 399 ALA A CA 1
ATOM 3060 C C . ALA A 1 399 ? 6.406 29.781 23.094 1 91.81 399 ALA A C 1
ATOM 3062 O O . ALA A 1 399 ? 7.48 29.656 23.688 1 91.81 399 ALA A O 1
ATOM 3063 N N . VAL A 1 400 ? 6.074 28.953 22.172 1 92.38 400 VAL A N 1
ATOM 3064 C CA . VAL A 1 400 ? 6.891 27.797 21.781 1 92.38 400 VAL A CA 1
ATOM 3065 C C . VAL A 1 400 ? 6.73 27.531 20.297 1 92.38 400 VAL A C 1
ATOM 3067 O O . VAL A 1 400 ? 5.836 28.094 19.656 1 92.38 400 VAL A O 1
ATOM 3070 N N . GLY A 1 401 ? 7.688 26.781 19.781 1 92.94 401 GLY A N 1
ATOM 3071 C CA . GLY A 1 401 ? 7.598 26.391 18.375 1 92.94 401 GLY A CA 1
ATOM 3072 C C . GLY A 1 401 ? 6.598 25.281 18.125 1 92.94 401 GLY A C 1
ATOM 3073 O O . GLY A 1 401 ? 6.09 24.672 19.062 1 92.94 401 GLY A O 1
ATOM 3074 N N . ALA A 1 402 ? 6.27 25.062 16.828 1 92.81 402 ALA A N 1
ATOM 3075 C CA . ALA A 1 402 ? 5.426 23.969 16.391 1 92.81 402 ALA A CA 1
ATOM 3076 C C . ALA A 1 402 ? 6.145 23.094 15.359 1 92.81 402 ALA A C 1
ATOM 3078 O O . ALA A 1 402 ? 6.988 23.594 14.602 1 92.81 402 ALA A O 1
ATOM 3079 N N . GLY A 1 403 ? 5.703 21.844 15.359 1 93 403 GLY A N 1
ATOM 3080 C CA . GLY A 1 403 ? 6.363 20.891 14.492 1 93 403 GLY A CA 1
ATOM 3081 C C . GLY A 1 403 ? 5.824 20.906 13.07 1 93 403 GLY A C 1
ATOM 3082 O O . GLY A 1 403 ? 6.438 20.344 12.164 1 93 403 GLY A O 1
ATOM 3083 N N . GLY A 1 404 ? 4.734 21.5 12.852 1 93 404 GLY A N 1
ATOM 3084 C CA . GLY A 1 404 ? 4.125 21.547 11.531 1 93 404 GLY A CA 1
ATOM 3085 C C . GLY A 1 404 ? 4.684 22.656 10.656 1 93 404 GLY A C 1
ATOM 3086 O O . GLY A 1 404 ? 5.598 23.375 11.062 1 93 404 GLY A O 1
ATOM 3087 N N . SER A 1 405 ? 4.211 22.641 9.422 1 94.56 405 SER A N 1
ATOM 3088 C CA . SER A 1 405 ? 4.648 23.625 8.445 1 94.56 405 SER A CA 1
ATOM 3089 C C . SER A 1 405 ? 3.459 24.375 7.848 1 94.56 405 SER A C 1
ATOM 3091 O O . SER A 1 405 ? 2.434 23.766 7.535 1 94.56 405 SER A O 1
ATOM 3093 N N . ILE A 1 406 ? 3.619 25.625 7.805 1 95 406 ILE A N 1
ATOM 3094 C CA . ILE A 1 406 ? 2.742 26.5 7.023 1 95 406 ILE A CA 1
ATOM 3095 C C . ILE A 1 406 ? 3.566 27.281 6 1 95 406 ILE A C 1
ATOM 3097 O O . ILE A 1 406 ? 4.047 28.375 6.289 1 95 406 ILE A O 1
ATOM 3101 N N . PRO A 1 407 ? 3.65 26.844 4.824 1 92.56 407 PRO A N 1
ATOM 3102 C CA . PRO A 1 407 ? 4.676 27.25 3.863 1 92.56 407 PRO A CA 1
ATOM 3103 C C . PRO A 1 407 ? 4.637 28.75 3.564 1 92.56 407 PRO A C 1
ATOM 3105 O O . PRO A 1 407 ? 5.688 29.375 3.385 1 92.56 407 PRO A O 1
ATOM 3108 N N . ILE A 1 408 ? 3.504 29.391 3.602 1 94.62 408 ILE A N 1
ATOM 3109 C CA . ILE A 1 408 ? 3.338 30.75 3.104 1 94.62 408 ILE A CA 1
ATOM 3110 C C . ILE A 1 408 ? 3.848 31.75 4.141 1 94.62 408 ILE A C 1
ATOM 3112 O O . ILE A 1 408 ? 4.117 32.906 3.818 1 94.62 408 ILE A O 1
ATOM 3116 N N . VAL A 1 409 ? 4.008 31.344 5.387 1 95.06 409 VAL A N 1
ATOM 3117 C CA . VAL A 1 409 ? 4.332 32.25 6.477 1 95.06 409 VAL A CA 1
ATOM 3118 C C . VAL A 1 409 ? 5.676 32.938 6.203 1 95.06 409 VAL A C 1
ATOM 3120 O O . VAL A 1 409 ? 5.816 34.156 6.367 1 95.06 409 VAL A O 1
ATOM 3123 N N . GLY A 1 410 ? 6.641 32.156 5.738 1 91.94 410 GLY A N 1
ATOM 3124 C CA . GLY A 1 410 ? 7.922 32.75 5.375 1 91.94 410 GLY A CA 1
ATOM 3125 C C . GLY A 1 410 ? 7.824 33.719 4.234 1 91.94 410 GLY A C 1
ATOM 3126 O O . GLY A 1 410 ? 8.547 34.75 4.219 1 91.94 410 GLY A O 1
ATOM 3127 N N . ASP A 1 411 ? 6.945 33.562 3.371 1 93.69 411 ASP A N 1
ATOM 3128 C CA . ASP A 1 411 ? 6.785 34.375 2.188 1 93.69 411 ASP A CA 1
ATOM 3129 C C . ASP A 1 411 ? 6.137 35.719 2.543 1 93.69 411 ASP A C 1
ATOM 3131 O O . ASP A 1 411 ? 6.422 36.75 1.915 1 93.69 411 ASP A O 1
ATOM 3135 N N . PHE A 1 412 ? 5.277 35.719 3.58 1 96.56 412 PHE A N 1
ATOM 3136 C CA . PHE A 1 412 ? 4.711 37 4.02 1 96.56 412 PHE A CA 1
ATOM 3137 C C . PHE A 1 412 ? 5.812 37.938 4.445 1 96.56 412 PHE A C 1
ATOM 3139 O O . PHE A 1 412 ? 5.746 39.156 4.156 1 96.56 412 PHE A O 1
ATOM 3146 N N . LYS A 1 413 ? 6.773 37.438 5.148 1 93.69 413 LYS A N 1
ATOM 3147 C CA . LYS A 1 413 ? 7.895 38.281 5.566 1 93.69 413 LYS A CA 1
ATOM 3148 C C . LYS A 1 413 ? 8.766 38.656 4.371 1 93.69 413 LYS A C 1
ATOM 3150 O O . LYS A 1 413 ? 9.102 39.844 4.199 1 93.69 413 LYS A O 1
ATOM 3155 N N . ARG A 1 414 ? 9.078 37.688 3.561 1 94.06 414 ARG A N 1
ATOM 3156 C CA . ARG A 1 414 ? 10.016 37.906 2.457 1 94.06 414 ARG A CA 1
ATOM 3157 C C . ARG A 1 414 ? 9.414 38.812 1.391 1 94.06 414 ARG A C 1
ATOM 3159 O O . ARG A 1 414 ? 10.102 39.656 0.834 1 94.06 414 ARG A O 1
ATOM 3166 N N . ILE A 1 415 ? 8.117 38.625 1.091 1 96.69 415 ILE A N 1
ATOM 3167 C CA . ILE A 1 415 ? 7.504 39.281 -0.052 1 96.69 415 ILE A CA 1
ATOM 3168 C C . ILE A 1 415 ? 6.859 40.594 0.4 1 96.69 415 ILE A C 1
ATOM 3170 O O . ILE A 1 415 ? 6.969 41.625 -0.28 1 96.69 415 ILE A O 1
ATOM 3174 N N . LEU A 1 416 ? 6.215 40.531 1.587 1 97.38 416 LEU A N 1
ATOM 3175 C CA . LEU A 1 416 ? 5.426 41.688 2.006 1 97.38 416 LEU A CA 1
ATOM 3176 C C . LEU A 1 416 ? 6.141 42.469 3.102 1 97.38 416 LEU A C 1
ATOM 3178 O O . LEU A 1 416 ? 5.762 43.594 3.414 1 97.38 416 LEU A O 1
ATOM 3182 N N . GLY A 1 417 ? 7.164 41.875 3.695 1 94.81 417 GLY A N 1
ATOM 3183 C CA . GLY A 1 417 ? 7.844 42.5 4.82 1 94.81 417 GLY A CA 1
ATOM 3184 C C . GLY A 1 417 ? 7.023 42.5 6.098 1 94.81 417 GLY A C 1
ATOM 3185 O O . GLY A 1 417 ? 7.258 43.281 7 1 94.81 417 GLY A O 1
ATOM 3186 N N . LEU A 1 418 ? 6.066 41.625 6.195 1 95.19 418 LEU A N 1
ATOM 3187 C CA . LEU A 1 418 ? 5.137 41.594 7.324 1 95.19 418 LEU A CA 1
ATOM 3188 C C . LEU A 1 418 ? 5.508 40.531 8.328 1 95.19 418 LEU A C 1
ATOM 3190 O O . LEU A 1 418 ? 5.902 39.406 7.938 1 95.19 418 LEU A O 1
ATOM 3194 N N . ASP A 1 419 ? 5.445 40.875 9.586 1 93.88 419 ASP A N 1
ATOM 3195 C CA . ASP A 1 419 ? 5.543 39.875 10.641 1 93.88 419 ASP A CA 1
ATOM 3196 C C . ASP A 1 419 ? 4.215 39.156 10.836 1 93.88 419 ASP A C 1
ATOM 3198 O O . ASP A 1 419 ? 3.152 39.688 10.508 1 93.88 419 ASP A O 1
ATOM 3202 N N . THR A 1 420 ? 4.359 37.938 11.344 1 95.94 420 THR A N 1
ATOM 3203 C CA . THR A 1 420 ? 3.172 37.094 11.477 1 95.94 420 THR A CA 1
ATOM 3204 C C . THR A 1 420 ? 2.967 36.688 12.93 1 95.94 420 THR A C 1
ATOM 3206 O O . THR A 1 420 ? 3.912 36.25 13.602 1 95.94 420 THR A O 1
ATOM 3209 N N . LEU A 1 421 ? 1.805 36.938 13.469 1 96.06 421 LEU A N 1
ATOM 3210 C CA . LEU A 1 421 ? 1.373 36.312 14.719 1 96.06 421 LEU A CA 1
ATOM 3211 C C . LEU A 1 421 ? 0.656 35 14.469 1 96.06 421 LEU A C 1
ATOM 3213 O O . LEU A 1 421 ? -0.394 34.969 13.828 1 96.06 421 LEU A O 1
ATOM 3217 N N . LEU A 1 422 ? 1.272 33.906 14.984 1 97 422 LEU A N 1
ATOM 3218 C CA . LEU A 1 422 ? 0.683 32.562 14.844 1 97 422 LEU A CA 1
ATOM 3219 C C . LEU A 1 422 ? -0.072 32.188 16.109 1 97 422 LEU A C 1
ATOM 3221 O O . LEU A 1 422 ? 0.541 31.812 17.125 1 97 422 LEU A O 1
ATOM 3225 N N . ILE A 1 423 ? -1.36 32.25 16.031 1 97.56 423 ILE A N 1
ATOM 3226 C CA . ILE A 1 423 ? -2.248 31.922 17.156 1 97.56 423 ILE A CA 1
ATOM 3227 C C . ILE A 1 423 ? -3.324 30.938 16.688 1 97.56 423 ILE A C 1
ATOM 3229 O O . ILE A 1 423 ? -4.047 31.203 15.727 1 97.56 423 ILE A O 1
ATOM 3233 N N . GLY A 1 424 ? -3.342 29.781 17.266 1 97.81 424 GLY A N 1
ATOM 3234 C CA . GLY A 1 424 ? -4.363 28.797 16.969 1 97.81 424 GLY A CA 1
ATOM 3235 C C . GLY A 1 424 ? -4.93 28.109 18.203 1 97.81 424 GLY A C 1
ATOM 3236 O O . GLY A 1 424 ? -4.41 28.297 19.312 1 97.81 424 GLY A O 1
ATOM 3237 N N . PHE A 1 425 ? -5.988 27.375 18.016 1 98.62 425 PHE A N 1
ATOM 3238 C CA . PHE A 1 425 ? -6.738 26.875 19.156 1 98.62 425 PHE A CA 1
ATOM 3239 C C . PHE A 1 425 ? -6.965 25.375 19.047 1 98.62 425 PHE A C 1
ATOM 3241 O O . PHE A 1 425 ? -7.852 24.828 19.703 1 98.62 425 PHE A O 1
ATOM 3248 N N . GLY A 1 426 ? -6.234 24.734 18.125 1 97.69 426 GLY A N 1
ATOM 3249 C CA . GLY A 1 426 ? -6.297 23.281 18.031 1 97.69 426 GLY A CA 1
ATOM 3250 C C . GLY A 1 426 ? -5.641 22.594 19.219 1 97.69 426 GLY A C 1
ATOM 3251 O O . GLY A 1 426 ? -4.961 23.219 20.016 1 97.69 426 GLY A O 1
ATOM 3252 N N . LEU A 1 427 ? -5.941 21.297 19.297 1 97.06 427 LEU A N 1
ATOM 3253 C CA . LEU A 1 427 ? -5.316 20.438 20.312 1 97.06 427 LEU A CA 1
ATOM 3254 C C . LEU A 1 427 ? -4.625 19.25 19.656 1 97.06 427 LEU A C 1
ATOM 3256 O O . LEU A 1 427 ? -4.957 18.875 18.531 1 97.06 427 LEU A O 1
ATOM 3260 N N . ASP A 1 428 ? -3.703 18.641 20.391 1 93.19 428 ASP A N 1
ATOM 3261 C CA . ASP A 1 428 ? -2.926 17.531 19.875 1 93.19 428 ASP A CA 1
ATOM 3262 C C . ASP A 1 428 ? -3.822 16.328 19.578 1 93.19 428 ASP A C 1
ATOM 3264 O O . ASP A 1 428 ? -3.504 15.508 18.703 1 93.19 428 ASP A O 1
ATOM 3268 N N . ASP A 1 429 ? -4.867 16.234 20.266 1 95.25 429 ASP A N 1
ATOM 3269 C CA . ASP A 1 429 ? -5.719 15.062 20.094 1 95.25 429 ASP A CA 1
ATOM 3270 C C . ASP A 1 429 ? -6.859 15.352 19.125 1 95.25 429 ASP A C 1
ATOM 3272 O O . ASP A 1 429 ? -7.859 14.633 19.094 1 95.25 429 ASP A O 1
ATOM 3276 N N . ASP A 1 430 ? -6.707 16.453 18.359 1 98 430 ASP A N 1
ATOM 3277 C CA . ASP A 1 430 ? -7.73 16.797 17.391 1 98 430 ASP A CA 1
ATOM 3278 C C . ASP A 1 430 ? -7.684 15.867 16.188 1 98 430 ASP A C 1
ATOM 3280 O O . ASP A 1 430 ? -8.578 15.898 15.328 1 98 430 ASP A O 1
ATOM 3284 N N . ARG A 1 431 ? -6.691 15.055 16.062 1 97.56 431 ARG A N 1
ATOM 3285 C CA . ARG A 1 431 ? -6.578 14.031 15.023 1 97.56 431 ARG A CA 1
ATOM 3286 C C . ARG A 1 431 ? -6.566 14.648 13.633 1 97.56 431 ARG A C 1
ATOM 3288 O O . ARG A 1 431 ? -7.242 14.164 12.727 1 97.56 431 ARG A O 1
ATOM 3295 N N . ILE A 1 432 ? -5.895 15.844 13.523 1 97.56 432 ILE A N 1
ATOM 3296 C CA . ILE A 1 432 ? -5.723 16.406 12.188 1 97.56 432 ILE A CA 1
ATOM 3297 C C . ILE A 1 432 ? -4.941 15.414 11.32 1 97.56 432 ILE A C 1
ATOM 3299 O O . ILE A 1 432 ? -4.043 14.727 11.805 1 97.56 432 ILE A O 1
ATOM 3303 N N . HIS A 1 433 ? -5.273 15.242 10.023 1 96.81 433 HIS A N 1
ATOM 3304 C CA . HIS A 1 433 ? -4.688 14.344 9.031 1 96.81 433 HIS A CA 1
ATOM 3305 C C . HIS A 1 433 ? -5.039 12.891 9.336 1 96.81 433 HIS A C 1
ATOM 3307 O O . HIS A 1 433 ? -4.523 11.977 8.695 1 96.81 433 HIS A O 1
ATOM 3313 N N . SER A 1 434 ? -5.918 12.656 10.359 1 97.38 434 SER A N 1
ATOM 3314 C CA . SER A 1 434 ? -6.324 11.32 10.781 1 97.38 434 SER A CA 1
ATOM 3315 C C . SER A 1 434 ? -7.84 11.164 10.742 1 97.38 434 SER A C 1
ATOM 3317 O O . SER A 1 434 ? -8.57 12.156 10.773 1 97.38 434 SER A O 1
ATOM 3319 N N . PRO A 1 435 ? -8.312 9.859 10.641 1 97.56 435 PRO A N 1
ATOM 3320 C CA . PRO A 1 435 ? -9.758 9.672 10.789 1 97.56 435 PRO A CA 1
ATOM 3321 C C . PRO A 1 435 ? -10.289 10.203 12.125 1 97.56 435 PRO A C 1
ATOM 3323 O O . PRO A 1 435 ? -9.562 10.211 13.117 1 97.56 435 PRO A O 1
ATOM 3326 N N . ASN A 1 436 ? -11.547 10.688 12.047 1 98.19 436 ASN A N 1
ATOM 3327 C CA . ASN A 1 436 ? -12.25 11.18 13.227 1 98.19 436 ASN A CA 1
ATOM 3328 C C . ASN A 1 436 ? -11.625 12.469 13.758 1 98.19 436 ASN A C 1
ATOM 3330 O O . ASN A 1 436 ? -11.516 12.664 14.969 1 98.19 436 ASN A O 1
ATOM 3334 N N . GLU A 1 437 ? -11.195 13.289 12.836 1 98.56 437 GLU A N 1
ATOM 3335 C CA . GLU A 1 437 ? -10.773 14.633 13.203 1 98.56 437 GLU A CA 1
ATOM 3336 C C . GLU A 1 437 ? -11.844 15.352 14.008 1 98.56 437 GLU A C 1
ATOM 3338 O O . GLU A 1 437 ? -13.039 15.234 13.711 1 98.56 437 GLU A O 1
ATOM 3343 N N . LYS A 1 438 ? -11.406 16.078 15.008 1 98.38 438 LYS A N 1
ATOM 3344 C CA . LYS A 1 438 ? -12.352 16.812 15.844 1 98.38 438 LYS A CA 1
ATOM 3345 C C . LYS A 1 438 ? -11.773 18.172 16.25 1 98.38 438 LYS A C 1
ATOM 3347 O O . LYS A 1 438 ? -10.578 18.422 16.078 1 98.38 438 LYS A O 1
ATOM 3352 N N . TYR A 1 439 ? -12.602 19.016 16.609 1 98.62 439 TYR A N 1
ATOM 3353 C CA . TYR A 1 439 ? -12.297 20.344 17.156 1 98.62 439 TYR A CA 1
ATOM 3354 C C . TYR A 1 439 ? -13.133 20.625 18.391 1 98.62 439 TYR A C 1
ATOM 3356 O O . TYR A 1 439 ? -14.367 20.531 18.359 1 98.62 439 TYR A O 1
ATOM 3364 N N . GLU A 1 440 ? -12.477 20.922 19.484 1 98.25 440 GLU A N 1
ATOM 3365 C CA . GLU A 1 440 ? -13.227 21.188 20.703 1 98.25 440 GLU A CA 1
ATOM 3366 C C . GLU A 1 440 ? -14.18 22.359 20.516 1 98.25 440 GLU A C 1
ATOM 3368 O O . GLU A 1 440 ? -13.805 23.391 19.953 1 98.25 440 GLU A O 1
ATOM 3373 N N . LEU A 1 441 ? -15.398 22.141 21.016 1 98.5 441 LEU A N 1
ATOM 3374 C CA . LEU A 1 441 ? -16.328 23.266 20.969 1 98.5 441 LEU A CA 1
ATOM 3375 C C . LEU A 1 441 ? -15.781 24.469 21.734 1 98.5 441 LEU A C 1
ATOM 3377 O O . LEU A 1 441 ? -15.984 25.609 21.328 1 98.5 441 LEU A O 1
ATOM 3381 N N . THR A 1 442 ? -15.102 24.172 22.828 1 98.25 442 THR A N 1
ATOM 3382 C CA . THR A 1 442 ? -14.492 25.234 23.609 1 98.25 442 THR A CA 1
ATOM 3383 C C . THR A 1 442 ? -13.43 25.969 22.797 1 98.25 442 THR A C 1
ATOM 3385 O O . THR A 1 442 ? -13.273 27.188 22.922 1 98.25 442 THR A O 1
ATOM 3388 N N . SER A 1 443 ? -12.672 25.203 22 1 98.56 443 SER A N 1
ATOM 3389 C CA . SER A 1 443 ? -11.688 25.828 21.125 1 98.56 443 SER A CA 1
ATOM 3390 C C . SER A 1 443 ? -12.352 26.766 20.125 1 98.56 443 SER A C 1
ATOM 3392 O O . SER A 1 443 ? -11.859 27.875 19.891 1 98.56 443 SER A O 1
ATOM 3394 N N . PHE A 1 444 ? -13.469 26.359 19.609 1 98.75 444 PHE A N 1
ATOM 3395 C CA . PHE A 1 444 ? -14.203 27.172 18.656 1 98.75 444 PHE A CA 1
ATOM 3396 C C . PHE A 1 444 ? -14.773 28.422 19.328 1 98.75 444 PHE A C 1
ATOM 3398 O O . PHE A 1 444 ? -14.586 29.531 18.844 1 98.75 444 PHE A O 1
ATOM 3405 N N . HIS A 1 445 ? -15.391 28.219 20.406 1 98.81 445 HIS A N 1
ATOM 3406 C CA . HIS A 1 445 ? -16.062 29.281 21.141 1 98.81 445 HIS A CA 1
ATOM 3407 C C . HIS A 1 445 ? -15.055 30.266 21.719 1 98.81 445 HIS A C 1
ATOM 3409 O O . HIS A 1 445 ? -15.07 31.453 21.359 1 98.81 445 HIS A O 1
ATOM 3415 N N . LYS A 1 446 ? -14.141 29.812 22.5 1 98.69 446 LYS A N 1
ATOM 3416 C CA . LYS A 1 446 ? -13.18 30.703 23.141 1 98.69 446 LYS A CA 1
ATOM 3417 C C . LYS A 1 446 ? -12.156 31.234 22.141 1 98.69 446 LYS A C 1
ATOM 3419 O O . LYS A 1 446 ? -11.555 32.281 22.359 1 98.69 446 LYS A O 1
ATOM 3424 N N . GLY A 1 447 ? -11.922 30.453 21.078 1 98.75 447 GLY A N 1
ATOM 3425 C CA . GLY A 1 447 ? -11.125 31 19.984 1 98.75 447 GLY A CA 1
ATOM 3426 C C . GLY A 1 447 ? -11.75 32.219 19.344 1 98.75 447 GLY A C 1
ATOM 3427 O O . GLY A 1 447 ? -11.07 33.219 19.078 1 98.75 447 GLY A O 1
ATOM 3428 N N . THR A 1 448 ? -13.047 32.125 19.109 1 98.88 448 THR A N 1
ATOM 3429 C CA . THR A 1 448 ? -13.789 33.281 18.578 1 98.88 448 THR A CA 1
ATOM 3430 C C . THR A 1 448 ? -13.703 34.469 19.516 1 98.88 448 THR A C 1
ATOM 3432 O O . THR A 1 448 ? -13.414 35.594 19.078 1 98.88 448 THR A O 1
ATOM 3435 N N . ARG A 1 449 ? -13.898 34.219 20.781 1 98.81 449 ARG A N 1
ATOM 3436 C CA . ARG A 1 449 ? -13.805 35.281 21.781 1 98.81 449 ARG A CA 1
ATOM 3437 C C . ARG A 1 449 ? -12.398 35.844 21.844 1 98.81 449 ARG A C 1
ATOM 3439 O O . ARG A 1 449 ? -12.227 37.062 22.031 1 98.81 449 ARG A O 1
ATOM 3446 N N . SER A 1 450 ? -11.43 35 21.703 1 98.75 450 SER A N 1
ATOM 3447 C CA . SER A 1 450 ? -10.031 35.438 21.703 1 98.75 450 SER A CA 1
ATOM 3448 C C . SER A 1 450 ? -9.75 36.406 20.578 1 98.75 450 SER A C 1
ATOM 3450 O O . SER A 1 450 ? -9.125 37.438 20.781 1 98.75 450 SER A O 1
ATOM 3452 N N . TRP A 1 451 ? -10.164 36.062 19.375 1 98.75 451 TRP A N 1
ATOM 3453 C CA . TRP A 1 451 ? -9.93 36.938 18.234 1 98.75 451 TRP A CA 1
ATOM 3454 C C . TRP A 1 451 ? -10.625 38.281 18.438 1 98.75 451 TRP A C 1
ATOM 3456 O O . TRP A 1 451 ? -10.086 39.344 18.062 1 98.75 451 TRP A O 1
ATOM 3466 N N . ALA A 1 452 ? -11.867 38.281 19 1 98.69 452 ALA A N 1
ATOM 3467 C CA . ALA A 1 452 ? -12.555 39.531 19.281 1 98.69 452 ALA A CA 1
ATOM 3468 C C . ALA A 1 452 ? -11.727 40.438 20.219 1 98.69 452 ALA A C 1
ATOM 3470 O O . ALA A 1 452 ? -11.609 41.625 19.984 1 98.69 452 ALA A O 1
ATOM 3471 N N . ARG A 1 453 ? -11.133 39.812 21.234 1 98.19 453 ARG A N 1
ATOM 3472 C CA . ARG A 1 453 ? -10.289 40.562 22.172 1 98.19 453 ARG A CA 1
ATOM 3473 C C . ARG A 1 453 ? -9.016 41.062 21.5 1 98.19 453 ARG A C 1
ATOM 3475 O O . ARG A 1 453 ? -8.586 42.188 21.75 1 98.19 453 ARG A O 1
ATOM 3482 N N . ILE A 1 454 ? -8.414 40.219 20.672 1 98.19 454 ILE A N 1
ATOM 3483 C CA . ILE A 1 454 ? -7.145 40.562 20.031 1 98.19 454 ILE A CA 1
ATOM 3484 C C . ILE A 1 454 ? -7.336 41.75 19.094 1 98.19 454 ILE A C 1
ATOM 3486 O O . ILE A 1 454 ? -6.539 42.688 19.094 1 98.19 454 ILE A O 1
ATOM 3490 N N . LEU A 1 455 ? -8.391 41.688 18.312 1 97.94 455 LEU A N 1
ATOM 3491 C CA . LEU A 1 455 ? -8.656 42.781 17.391 1 97.94 455 LEU A CA 1
ATOM 3492 C C . LEU A 1 455 ? -8.836 44.094 18.141 1 97.94 455 LEU A C 1
ATOM 3494 O O . LEU A 1 455 ? -8.32 45.125 17.719 1 97.94 455 LEU A O 1
ATOM 3498 N N . SER A 1 456 ? -9.531 44.062 19.234 1 96.81 456 SER A N 1
ATOM 3499 C CA . SER A 1 456 ? -9.727 45.25 20.062 1 96.81 456 SER A CA 1
ATOM 3500 C C . SER A 1 456 ? -8.406 45.719 20.656 1 96.81 456 SER A C 1
ATOM 3502 O O . SER A 1 456 ? -8.141 46.906 20.719 1 96.81 456 SER A O 1
ATOM 3504 N N . ALA A 1 457 ? -7.625 44.781 21.109 1 96.12 457 ALA A N 1
ATOM 3505 C CA . ALA A 1 457 ? -6.34 45.125 21.703 1 96.12 457 ALA A CA 1
ATOM 3506 C C . ALA A 1 457 ? -5.398 45.75 20.688 1 96.12 457 ALA A C 1
ATOM 3508 O O . ALA A 1 457 ? -4.637 46.688 21 1 96.12 457 ALA A O 1
ATOM 3509 N N . LEU A 1 458 ? -5.426 45.25 19.484 1 95.88 458 LEU A N 1
ATOM 3510 C CA . LEU A 1 458 ? -4.555 45.781 18.438 1 95.88 458 LEU A CA 1
ATOM 3511 C C . LEU A 1 458 ? -4.941 47.188 18.047 1 95.88 458 LEU A C 1
ATOM 3513 O O . LEU A 1 458 ? -4.086 48 17.656 1 95.88 458 LEU A O 1
ATOM 3517 N N . ALA A 1 459 ? -6.199 47.5 18.125 1 94.06 459 ALA A N 1
ATOM 3518 C CA . ALA A 1 459 ? -6.676 48.875 17.844 1 94.06 459 ALA A CA 1
ATOM 3519 C C . ALA A 1 459 ? -6.078 49.875 18.812 1 94.06 459 ALA A C 1
ATOM 3521 O O . ALA A 1 459 ? -5.816 51.031 18.453 1 94.06 459 ALA A O 1
ATOM 3522 N N . LEU A 1 460 ? -5.855 49.406 20 1 88.31 460 LEU A N 1
ATOM 3523 C CA . LEU A 1 460 ? -5.375 50.281 21.062 1 88.31 460 LEU A CA 1
ATOM 3524 C C . LEU A 1 460 ? -3.854 50.375 21.062 1 88.31 460 LEU A C 1
ATOM 3526 O O . LEU A 1 460 ? -3.277 51.344 21.562 1 88.31 460 LEU A O 1
ATOM 3530 N N . ALA A 1 461 ? -3.152 49.375 20.688 1 76.81 461 ALA A N 1
ATOM 3531 C CA . ALA A 1 461 ? -1.694 49.312 20.734 1 76.81 461 ALA A CA 1
ATOM 3532 C C . ALA A 1 461 ? -1.078 50.344 19.781 1 76.81 461 ALA A C 1
ATOM 3534 O O . ALA A 1 461 ? 0.011 50.875 20.031 1 76.81 461 ALA A O 1
ATOM 3535 N N . GLN A 1 462 ? -1.454 50.562 18.547 1 62.59 462 GLN A N 1
ATOM 3536 C CA . GLN A 1 462 ? -0.826 51.531 17.672 1 62.59 462 GLN A CA 1
ATOM 3537 C C . GLN A 1 462 ? -1.356 52.938 17.938 1 62.59 462 GLN A C 1
ATOM 3539 O O . GLN A 1 462 ? -0.84 53.938 17.406 1 62.59 462 GLN A O 1
ATOM 3544 N N . ALA A 1 463 ? -2.377 53.125 18.859 1 46.75 463 ALA A N 1
ATOM 3545 C CA . ALA A 1 463 ? -2.734 54.5 19.203 1 46.75 463 ALA A CA 1
ATOM 3546 C C . ALA A 1 463 ? -1.765 55.094 20.219 1 46.75 463 ALA A C 1
ATOM 3548 O O . ALA A 1 463 ? -1.23 54.344 21.062 1 46.75 463 ALA A O 1
ATOM 3549 N N . MET B 1 1 ? 0.376 -49.094 -34.625 1 35.97 1 MET B N 1
ATOM 3550 C CA . MET B 1 1 ? -0.134 -48.438 -33.438 1 35.97 1 MET B CA 1
ATOM 3551 C C . MET B 1 1 ? -0.3 -46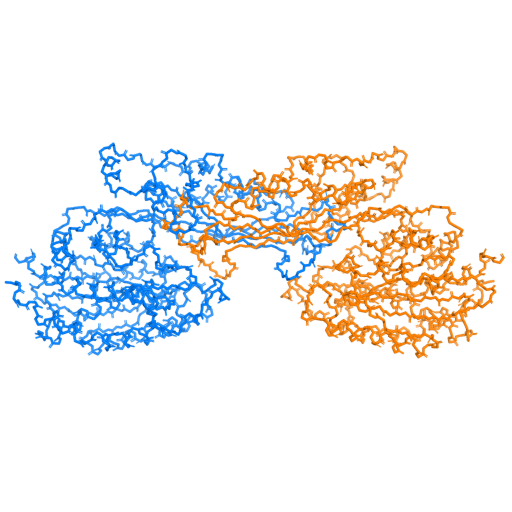.938 -33.688 1 35.97 1 MET B C 1
ATOM 3553 O O . MET B 1 1 ? -0.917 -46.25 -32.906 1 35.97 1 MET B O 1
ATOM 3557 N N . ALA B 1 2 ? 0.739 -46.375 -34.5 1 51.28 2 ALA B N 1
ATOM 3558 C CA . ALA B 1 2 ? 0.722 -45 -35 1 51.28 2 ALA B CA 1
ATOM 3559 C C . ALA B 1 2 ? -0.584 -44.719 -35.75 1 51.28 2 ALA B C 1
ATOM 3561 O O . ALA B 1 2 ? -1.165 -43.625 -35.594 1 51.28 2 ALA B O 1
ATOM 3562 N N . ASP B 1 3 ? -1.18 -45.656 -36.219 1 66 3 ASP B N 1
ATOM 3563 C CA . ASP B 1 3 ? -2.295 -45.594 -37.156 1 66 3 ASP B CA 1
ATOM 3564 C C . ASP B 1 3 ? -3.631 -45.531 -36.406 1 66 3 ASP B C 1
ATOM 3566 O O . ASP B 1 3 ? -4.539 -44.812 -36.812 1 66 3 ASP B O 1
ATOM 3570 N N . ALA B 1 4 ? -3.688 -46 -35.094 1 81.88 4 ALA B N 1
ATOM 3571 C CA . ALA B 1 4 ? -4.961 -46.125 -34.375 1 81.88 4 ALA B CA 1
ATOM 3572 C C . ALA B 1 4 ? -5.328 -44.812 -33.719 1 81.88 4 ALA B C 1
ATOM 3574 O O . ALA B 1 4 ? -6.504 -44.531 -33.438 1 81.88 4 ALA B O 1
ATOM 3575 N N . LEU B 1 5 ? -4.379 -43.938 -33.625 1 94 5 LEU B N 1
ATOM 3576 C CA . LEU B 1 5 ? -4.594 -42.688 -32.906 1 94 5 LEU B CA 1
ATOM 3577 C C . LEU B 1 5 ? -4.973 -41.562 -33.844 1 94 5 LEU B C 1
ATOM 3579 O O . LEU B 1 5 ? -5.496 -40.531 -33.438 1 94 5 LEU B O 1
ATOM 3583 N N . ASP B 1 6 ? -4.801 -41.719 -35.094 1 95.81 6 ASP B N 1
ATOM 3584 C CA . ASP B 1 6 ? -4.961 -40.656 -36.094 1 95.81 6 ASP B CA 1
ATOM 3585 C C . ASP B 1 6 ? -6.375 -40.094 -36.062 1 95.81 6 ASP B C 1
ATOM 3587 O O . ASP B 1 6 ? -6.551 -38.875 -36.125 1 95.81 6 ASP B O 1
ATOM 3591 N N . PRO B 1 7 ? -7.355 -41 -36 1 97.25 7 PRO B N 1
ATOM 3592 C CA . PRO B 1 7 ? -8.711 -40.438 -35.938 1 97.25 7 PRO B CA 1
ATOM 3593 C C . PRO B 1 7 ? -8.938 -39.531 -34.75 1 97.25 7 PRO B C 1
ATOM 3595 O O . PRO B 1 7 ? -9.609 -38.5 -34.875 1 97.25 7 PRO B O 1
ATOM 3598 N N . VAL B 1 8 ? -8.406 -39.875 -33.625 1 98.31 8 VAL B N 1
ATOM 3599 C CA . VAL B 1 8 ? -8.547 -39.094 -32.406 1 98.31 8 VAL B CA 1
ATOM 3600 C C . VAL B 1 8 ? -7.84 -37.75 -32.594 1 98.31 8 VAL B C 1
ATOM 3602 O O . VAL B 1 8 ? -8.406 -36.719 -32.281 1 98.31 8 VAL B O 1
ATOM 3605 N N . LEU B 1 9 ? -6.633 -37.75 -33.125 1 98.62 9 LEU B N 1
ATOM 3606 C CA . LEU B 1 9 ? -5.859 -36.531 -33.312 1 98.62 9 LEU B CA 1
ATOM 3607 C C . LEU B 1 9 ? -6.527 -35.625 -34.344 1 98.62 9 LEU B C 1
ATOM 3609 O O . LEU B 1 9 ? -6.555 -34.406 -34.188 1 98.62 9 LEU B O 1
ATOM 3613 N N . ASN B 1 10 ? -7.086 -36.219 -35.375 1 98.25 10 ASN B N 1
ATOM 3614 C CA . ASN B 1 10 ? -7.805 -35.469 -36.406 1 98.25 10 ASN B CA 1
ATOM 3615 C C . ASN B 1 10 ? -9.062 -34.812 -35.844 1 98.25 10 ASN B C 1
ATOM 3617 O O . ASN B 1 10 ? -9.438 -33.719 -36.25 1 98.25 10 ASN B O 1
ATOM 3621 N N . ASP B 1 11 ? -9.688 -35.531 -35 1 98.44 11 ASP B N 1
ATOM 3622 C CA . ASP B 1 11 ? -10.883 -34.969 -34.344 1 98.44 11 ASP B CA 1
ATOM 3623 C C . ASP B 1 11 ? -10.539 -33.75 -33.5 1 98.44 11 ASP B C 1
ATOM 3625 O O . ASP B 1 11 ? -11.273 -32.781 -33.5 1 98.44 11 ASP B O 1
ATOM 3629 N N . ILE B 1 12 ? -9.461 -33.812 -32.781 1 98.81 12 ILE B N 1
ATOM 3630 C CA . ILE B 1 12 ? -8.992 -32.688 -31.984 1 98.81 12 ILE B CA 1
ATOM 3631 C C . ILE B 1 12 ? -8.75 -31.469 -32.875 1 98.81 12 ILE B C 1
ATOM 3633 O O . ILE B 1 12 ? -9.148 -30.344 -32.562 1 98.81 12 ILE B O 1
ATOM 3637 N N . ASP B 1 13 ? -8.141 -31.719 -34.031 1 98.62 13 ASP B N 1
ATOM 3638 C CA . ASP B 1 13 ? -7.852 -30.641 -35 1 98.62 13 ASP B CA 1
ATOM 3639 C C . ASP B 1 13 ? -9.141 -30.016 -35.5 1 98.62 13 ASP B C 1
ATOM 3641 O O . ASP B 1 13 ? -9.25 -28.797 -35.594 1 98.62 13 ASP B O 1
ATOM 3645 N N . ARG B 1 14 ? -10.039 -30.812 -35.781 1 98 14 ARG B N 1
ATOM 3646 C CA . ARG B 1 14 ? -11.281 -30.359 -36.406 1 98 14 ARG B CA 1
ATOM 3647 C C . ARG B 1 14 ? -12.164 -29.625 -35.375 1 98 14 ARG B C 1
ATOM 3649 O O . ARG B 1 14 ? -12.844 -28.656 -35.75 1 98 14 ARG B O 1
ATOM 3656 N N . ASP B 1 15 ? -12.086 -30 -34.188 1 98.25 15 ASP B N 1
ATOM 3657 C CA . ASP B 1 15 ? -13 -29.5 -33.156 1 98.25 15 ASP B CA 1
ATOM 3658 C C . ASP B 1 15 ? -12.383 -28.344 -32.375 1 98.25 15 ASP B C 1
ATOM 3660 O O . ASP B 1 15 ? -12.906 -27.938 -31.344 1 98.25 15 ASP B O 1
ATOM 3664 N N . LEU B 1 16 ? -11.273 -27.828 -32.812 1 98.38 16 LEU B N 1
ATOM 3665 C CA . LEU B 1 16 ? -10.5 -26.844 -32.062 1 98.38 16 LEU B CA 1
ATOM 3666 C C . LEU B 1 16 ? -11.344 -25.625 -31.734 1 98.38 16 LEU B C 1
ATOM 3668 O O . LEU B 1 16 ? -11.297 -25.109 -30.625 1 98.38 16 LEU B O 1
ATOM 3672 N N . ASP B 1 17 ? -12.172 -25.141 -32.656 1 98.25 17 ASP B N 1
ATOM 3673 C CA . ASP B 1 17 ? -12.992 -23.953 -32.406 1 98.25 17 ASP B CA 1
ATOM 3674 C C . ASP B 1 17 ? -14.023 -24.203 -31.312 1 98.25 17 ASP B C 1
ATOM 3676 O O . ASP B 1 17 ? -14.258 -23.328 -30.469 1 98.25 17 ASP B O 1
ATOM 3680 N N . ASN B 1 18 ? -14.633 -25.375 -31.359 1 98.5 18 ASN B N 1
ATOM 3681 C CA . ASN B 1 18 ? -15.602 -25.703 -30.328 1 98.5 18 ASN B CA 1
ATOM 3682 C C . ASN B 1 18 ? -14.938 -25.859 -28.969 1 98.5 18 ASN B C 1
ATOM 3684 O O . ASN B 1 18 ? -15.516 -25.484 -27.938 1 98.5 18 ASN B O 1
ATOM 3688 N N . SER B 1 19 ? -13.773 -26.453 -29.016 1 98.56 19 SER B N 1
ATOM 3689 C CA . SER B 1 19 ? -13.023 -26.578 -27.766 1 98.56 19 SER B CA 1
ATOM 3690 C C . SER B 1 19 ? -12.695 -25.219 -27.172 1 98.56 19 SER B C 1
ATOM 3692 O O . SER B 1 19 ? -12.742 -25.047 -25.953 1 98.56 19 SER B O 1
ATOM 3694 N N . LEU B 1 20 ? -12.383 -24.281 -27.984 1 98.56 20 LEU B N 1
ATOM 3695 C CA . LEU B 1 20 ? -12.086 -22.922 -27.547 1 98.56 20 LEU B CA 1
ATOM 3696 C C . LEU B 1 20 ? -13.32 -22.25 -26.953 1 98.56 20 LEU B C 1
ATOM 3698 O O . LEU B 1 20 ? -13.234 -21.547 -25.953 1 98.56 20 LEU B O 1
ATOM 3702 N N . GLU B 1 21 ? -14.422 -22.469 -27.562 1 98.56 21 GLU B N 1
ATOM 3703 C CA . GLU B 1 21 ? -15.664 -21.906 -27.047 1 98.56 21 GLU B CA 1
ATOM 3704 C C . GLU B 1 21 ? -15.984 -22.453 -25.656 1 98.56 21 GLU B C 1
ATOM 3706 O O . GLU B 1 21 ? -16.469 -21.719 -24.797 1 98.56 21 GLU B O 1
ATOM 3711 N N . ARG B 1 22 ? -15.758 -23.703 -25.453 1 98.69 22 ARG B N 1
ATOM 3712 C CA . ARG B 1 22 ? -15.977 -24.297 -24.156 1 98.69 22 ARG B CA 1
ATOM 3713 C C . ARG B 1 22 ? -15.016 -23.719 -23.109 1 98.69 22 ARG B C 1
ATOM 3715 O O . ARG B 1 22 ? -15.43 -23.406 -22 1 98.69 22 ARG B O 1
ATOM 3722 N N . LEU B 1 23 ? -13.773 -23.562 -23.531 1 98.88 23 LEU B N 1
ATOM 3723 C CA . LEU B 1 23 ? -12.805 -22.953 -22.625 1 98.88 23 LEU B CA 1
ATOM 3724 C C . LEU B 1 23 ? -13.195 -21.531 -22.281 1 98.88 23 LEU B C 1
ATOM 3726 O O . LEU B 1 23 ? -13.117 -21.109 -21.109 1 98.88 23 LEU B O 1
ATOM 3730 N N . PHE B 1 24 ? -13.625 -20.75 -23.266 1 98.88 24 PHE B N 1
ATOM 3731 C CA . PHE B 1 24 ? -13.992 -19.359 -23.062 1 98.88 24 PHE B CA 1
ATOM 3732 C C . PHE B 1 24 ? -15.164 -19.234 -22.094 1 98.88 24 PHE B C 1
ATOM 3734 O O . PHE B 1 24 ? -15.188 -18.328 -21.25 1 98.88 24 PHE B O 1
ATOM 3741 N N . ALA B 1 25 ? -16.125 -20.156 -22.203 1 98.81 25 ALA B N 1
ATOM 3742 C CA . ALA B 1 25 ? -17.25 -20.156 -21.281 1 98.81 25 ALA B CA 1
ATOM 3743 C C . ALA B 1 25 ? -16.781 -20.312 -19.844 1 98.81 25 ALA B C 1
ATOM 3745 O O . ALA B 1 25 ? -17.312 -19.656 -18.938 1 98.81 25 ALA B O 1
ATOM 3746 N N . TRP B 1 26 ? -15.828 -21.141 -19.656 1 98.88 26 TRP B N 1
ATOM 3747 C CA . TRP B 1 26 ? -15.297 -21.406 -18.312 1 98.88 26 TRP B CA 1
ATOM 3748 C C . TRP B 1 26 ? -14.461 -20.219 -17.828 1 98.88 26 TRP B C 1
ATOM 3750 O O . TRP B 1 26 ? -14.547 -19.828 -16.656 1 98.88 26 TRP B O 1
ATOM 3760 N N . LEU B 1 27 ? -13.688 -19.594 -18.703 1 98.88 27 LEU B N 1
ATOM 3761 C CA . LEU B 1 27 ? -12.797 -18.484 -18.375 1 98.88 27 LEU B CA 1
ATOM 3762 C C . LEU B 1 27 ? -13.594 -17.234 -18 1 98.88 27 LEU B C 1
ATOM 3764 O O . LEU B 1 27 ? -13.094 -16.375 -17.266 1 98.88 27 LEU B O 1
ATOM 3768 N N . ARG B 1 28 ? -14.82 -17.125 -18.422 1 98.81 28 ARG B N 1
ATOM 3769 C CA . ARG B 1 28 ? -15.664 -15.969 -18.125 1 98.81 28 ARG B CA 1
ATOM 3770 C C . ARG B 1 28 ? -16.094 -15.953 -16.656 1 98.81 28 ARG B C 1
ATOM 3772 O O . ARG B 1 28 ? -16.531 -14.922 -16.156 1 98.81 28 ARG B O 1
ATOM 3779 N N . ILE B 1 29 ? -15.945 -17.109 -15.93 1 98.88 29 ILE B N 1
ATOM 3780 C CA . ILE B 1 29 ? -16.328 -17.203 -14.523 1 98.88 29 ILE B CA 1
ATOM 3781 C C . ILE B 1 29 ? -15.172 -16.766 -13.633 1 98.88 29 ILE B C 1
ATOM 3783 O O . ILE B 1 29 ? -14.125 -17.422 -13.617 1 98.88 29 ILE B O 1
ATOM 3787 N N . PRO B 1 30 ? -15.25 -15.688 -12.891 1 98.75 30 PRO B N 1
ATOM 3788 C CA . PRO B 1 30 ? -14.148 -15.203 -12.055 1 98.75 30 PRO B CA 1
ATOM 3789 C C . PRO B 1 30 ? -14 -16 -10.758 1 98.75 30 PRO B C 1
ATOM 3791 O O . PRO B 1 30 ? -14.227 -15.469 -9.672 1 98.75 30 PRO B O 1
ATOM 3794 N N . SER B 1 31 ? -13.492 -17.188 -10.812 1 98.75 31 SER B N 1
ATOM 3795 C CA . SER B 1 31 ? -13.398 -18.109 -9.68 1 98.75 31 SER B CA 1
ATOM 3796 C C . SER B 1 31 ? -12.141 -17.844 -8.852 1 98.75 31 SER B C 1
ATOM 3798 O O . SER B 1 31 ? -11.289 -18.719 -8.719 1 98.75 31 SER B O 1
ATOM 3800 N N . ILE B 1 32 ? -12.078 -16.719 -8.172 1 98.25 32 ILE B N 1
ATOM 3801 C CA . ILE B 1 32 ? -10.961 -16.328 -7.328 1 98.25 32 ILE B CA 1
ATOM 3802 C C . ILE B 1 32 ? -11.141 -16.891 -5.926 1 98.25 32 ILE B C 1
ATOM 3804 O O . ILE B 1 32 ? -12.039 -16.484 -5.191 1 98.25 32 ILE B O 1
ATOM 3808 N N . SER B 1 33 ? -10.25 -17.734 -5.551 1 97.12 33 SER B N 1
ATOM 3809 C CA . SER B 1 33 ? -10.477 -18.5 -4.328 1 97.12 33 SER B CA 1
ATOM 3810 C C . SER B 1 33 ? -9.961 -17.75 -3.104 1 97.12 33 SER B C 1
ATOM 3812 O O . SER B 1 33 ? -10.375 -18.031 -1.977 1 97.12 33 SER B O 1
ATOM 3814 N N . THR B 1 34 ? -9.016 -16.812 -3.266 1 95.12 34 THR B N 1
ATOM 3815 C CA . THR B 1 34 ? -8.344 -16.188 -2.129 1 95.12 34 THR B CA 1
ATOM 3816 C C . THR B 1 34 ? -9.148 -15.008 -1.603 1 95.12 34 THR B C 1
ATOM 3818 O O . THR B 1 34 ? -8.82 -14.438 -0.558 1 95.12 34 THR B O 1
ATOM 3821 N N . ASP B 1 35 ? -10.164 -14.602 -2.332 1 95.69 35 ASP B N 1
ATOM 3822 C CA . ASP B 1 35 ? -11.078 -13.523 -1.958 1 95.69 35 ASP B CA 1
ATOM 3823 C C . ASP B 1 35 ? -12.484 -14.055 -1.688 1 95.69 35 ASP B C 1
ATOM 3825 O O . ASP B 1 35 ? -13.148 -14.555 -2.6 1 95.69 35 ASP B O 1
ATOM 3829 N N . SER B 1 36 ? -12.93 -13.906 -0.497 1 96.31 36 SER B N 1
ATOM 3830 C CA . SER B 1 36 ? -14.188 -14.492 -0.059 1 96.31 36 SER B CA 1
ATOM 3831 C C . SER B 1 36 ? -15.359 -13.938 -0.861 1 96.31 36 SER B C 1
ATOM 3833 O O . SER B 1 36 ? -16.406 -14.586 -0.989 1 96.31 36 SER B O 1
ATOM 3835 N N . ALA B 1 37 ? -15.195 -12.781 -1.455 1 96.62 37 ALA B N 1
ATOM 3836 C CA . ALA B 1 37 ? -16.25 -12.156 -2.246 1 96.62 37 ALA B CA 1
ATOM 3837 C C . ALA B 1 37 ? -16.562 -12.977 -3.5 1 96.62 37 ALA B C 1
ATOM 3839 O O . ALA B 1 37 ? -17.609 -12.812 -4.113 1 96.62 37 ALA B O 1
ATOM 3840 N N . TYR B 1 38 ? -15.68 -13.906 -3.867 1 97.88 38 TYR B N 1
ATOM 3841 C CA . TYR B 1 38 ? -15.82 -14.633 -5.125 1 97.88 38 TYR B CA 1
ATOM 3842 C C . TYR B 1 38 ? -16.219 -16.078 -4.879 1 97.88 38 TYR B C 1
ATOM 3844 O O . TYR B 1 38 ? -16.156 -16.922 -5.789 1 97.88 38 TYR B O 1
ATOM 3852 N N . ALA B 1 39 ? -16.609 -16.438 -3.691 1 97.56 39 ALA B N 1
ATOM 3853 C CA . ALA B 1 39 ? -16.969 -17.812 -3.342 1 97.56 39 ALA B CA 1
ATOM 3854 C C . ALA B 1 39 ? -18.062 -18.344 -4.254 1 97.56 39 ALA B C 1
ATOM 3856 O O . ALA B 1 39 ? -18.031 -19.516 -4.652 1 97.56 39 ALA B O 1
ATOM 3857 N N . GLY B 1 40 ? -19.062 -17.5 -4.535 1 98.5 40 GLY B N 1
ATOM 3858 C CA . GLY B 1 40 ? -20.125 -17.906 -5.43 1 98.5 40 GLY B CA 1
ATOM 3859 C C . GLY B 1 40 ? -19.641 -18.266 -6.82 1 98.5 40 GLY B C 1
ATOM 3860 O O . GLY B 1 40 ? -20.125 -19.219 -7.43 1 98.5 40 GLY B O 1
ATOM 3861 N N . HIS B 1 41 ? -18.703 -17.516 -7.297 1 98.69 41 HIS B N 1
ATOM 3862 C CA . HIS B 1 41 ? -18.141 -17.766 -8.625 1 98.69 41 HIS B CA 1
ATOM 3863 C C . HIS B 1 41 ? -17.328 -19.047 -8.648 1 98.69 41 HIS B C 1
ATOM 3865 O O . HIS B 1 41 ? -17.312 -19.75 -9.656 1 98.69 41 HIS B O 1
ATOM 3871 N N . CYS B 1 42 ? -16.703 -19.344 -7.559 1 98.69 42 CYS B N 1
ATOM 3872 C CA . CYS B 1 42 ? -15.992 -20.625 -7.473 1 98.69 42 CYS B CA 1
ATOM 3873 C C . CYS B 1 42 ? -16.953 -21.797 -7.59 1 98.69 42 CYS B C 1
ATOM 3875 O O . CYS B 1 42 ? -16.688 -22.75 -8.328 1 98.69 42 CYS B O 1
ATOM 3877 N N . ARG B 1 43 ? -18.031 -21.719 -6.918 1 98.56 43 ARG B N 1
ATOM 3878 C CA . ARG B 1 43 ? -19.047 -22.766 -7.008 1 98.56 43 ARG B CA 1
ATOM 3879 C C . ARG B 1 43 ? -19.609 -22.859 -8.422 1 98.56 43 ARG B C 1
ATOM 3881 O O . ARG B 1 43 ? -19.828 -23.969 -8.93 1 98.56 43 ARG B O 1
ATOM 3888 N N . GLU B 1 44 ? -19.812 -21.719 -9.016 1 98.81 44 GLU B N 1
ATOM 3889 C CA . GLU B 1 44 ? -20.297 -21.672 -10.391 1 98.81 44 GLU B CA 1
ATOM 3890 C C . GLU B 1 44 ? -19.328 -22.391 -11.336 1 98.81 44 GLU B C 1
ATOM 3892 O O . GLU B 1 44 ? -19.734 -23.156 -12.203 1 98.81 44 GLU B O 1
ATOM 3897 N N . ALA B 1 45 ? -18.062 -22.141 -11.141 1 98.88 45 ALA B N 1
ATOM 3898 C CA . ALA B 1 45 ? -17.031 -22.766 -11.977 1 98.88 45 ALA B CA 1
ATOM 3899 C C . ALA B 1 45 ? -17.031 -24.281 -11.805 1 98.88 45 ALA B C 1
ATOM 3901 O O . ALA B 1 45 ? -16.875 -25.031 -12.773 1 98.88 45 ALA B O 1
ATOM 3902 N N . ALA B 1 46 ? -17.188 -24.734 -10.602 1 98.88 46 ALA B N 1
ATOM 3903 C CA . ALA B 1 46 ? -17.25 -26.156 -10.32 1 98.88 46 ALA B CA 1
ATOM 3904 C C . ALA B 1 46 ? -18.438 -26.812 -11.039 1 98.88 46 ALA B C 1
ATOM 3906 O O . ALA B 1 46 ? -18.281 -27.844 -11.688 1 98.88 46 ALA B O 1
ATOM 3907 N N . HIS B 1 47 ? -19.578 -26.203 -10.945 1 98.88 47 HIS B N 1
ATOM 3908 C CA . HIS B 1 47 ? -20.781 -26.766 -11.539 1 98.88 47 HIS B CA 1
ATOM 3909 C C . HIS B 1 47 ? -20.703 -26.75 -13.062 1 98.88 47 HIS B C 1
ATOM 3911 O O . HIS B 1 47 ? -21.234 -27.641 -13.727 1 98.88 47 HIS B O 1
ATOM 3917 N N . TRP B 1 48 ? -20.141 -25.688 -13.539 1 98.88 48 TRP B N 1
ATOM 3918 C CA . TRP B 1 48 ? -19.953 -25.641 -14.992 1 98.88 48 TRP B CA 1
ATOM 3919 C C . TRP B 1 48 ? -19.172 -26.844 -15.477 1 98.88 48 TRP B C 1
ATOM 3921 O O . TRP B 1 48 ? -19.562 -27.5 -16.438 1 98.88 48 TRP B O 1
ATOM 3931 N N . LEU B 1 49 ? -18.078 -27.156 -14.844 1 98.88 49 LEU B N 1
ATOM 3932 C CA . LEU B 1 49 ? -17.234 -28.297 -15.227 1 98.88 49 LEU B CA 1
ATOM 3933 C C . LEU B 1 49 ? -17.984 -29.609 -15.008 1 98.88 49 LEU B C 1
ATOM 3935 O O . LEU B 1 49 ? -17.875 -30.531 -15.828 1 98.88 49 LEU B O 1
ATOM 3939 N N . GLU B 1 50 ? -18.672 -29.719 -13.844 1 98.81 50 GLU B N 1
ATOM 3940 C CA . GLU B 1 50 ? -19.5 -30.891 -13.586 1 98.81 50 GLU B CA 1
ATOM 3941 C C . GLU B 1 50 ? -20.422 -31.188 -14.766 1 98.81 50 GLU B C 1
ATOM 3943 O O . GLU B 1 50 ? -20.5 -32.344 -15.219 1 98.81 50 GLU B O 1
ATOM 3948 N N . GLY B 1 51 ? -21.109 -30.172 -15.234 1 98.69 51 GLY B N 1
ATOM 3949 C CA . GLY B 1 51 ? -22 -30.328 -16.375 1 98.69 51 GLY B CA 1
ATOM 3950 C C . GLY B 1 51 ? -21.297 -30.828 -17.609 1 98.69 51 GLY B C 1
ATOM 3951 O O . GLY B 1 51 ? -21.797 -31.719 -18.312 1 98.69 51 GLY B O 1
ATOM 3952 N N . ASN B 1 52 ? -20.156 -30.266 -17.906 1 98.38 52 ASN B N 1
ATOM 3953 C CA . ASN B 1 52 ? -19.391 -30.656 -19.078 1 98.38 52 ASN B CA 1
ATOM 3954 C C . ASN B 1 52 ? -18.922 -32.094 -19 1 98.38 52 ASN B C 1
ATOM 3956 O O . ASN B 1 52 ? -18.984 -32.844 -19.984 1 98.38 52 ASN B O 1
ATOM 3960 N N . LEU B 1 53 ? -18.438 -32.531 -17.844 1 98.81 53 LEU B N 1
ATOM 3961 C CA . LEU B 1 53 ? -17.938 -33.906 -17.656 1 98.81 53 LEU B CA 1
ATOM 3962 C C . LEU B 1 53 ? -19.078 -34.906 -17.672 1 98.81 53 LEU B C 1
ATOM 3964 O O . LEU B 1 53 ? -18.938 -36 -18.203 1 98.81 53 LEU B O 1
ATOM 3968 N N . THR B 1 54 ? -20.219 -34.531 -17.109 1 98.69 54 THR B N 1
ATOM 3969 C CA . THR B 1 54 ? -21.406 -35.375 -17.172 1 98.69 54 THR B CA 1
ATOM 3970 C C . THR B 1 54 ? -21.844 -35.594 -18.609 1 98.69 54 THR B C 1
ATOM 3972 O O . THR B 1 54 ? -22.188 -36.719 -18.984 1 98.69 54 THR B O 1
ATOM 3975 N N . ALA B 1 55 ? -21.828 -34.594 -19.359 1 97.88 55 ALA B N 1
ATOM 3976 C CA . ALA B 1 55 ? -22.203 -34.656 -20.766 1 97.88 55 ALA B CA 1
ATOM 3977 C C . ALA B 1 55 ? -21.281 -35.594 -21.531 1 97.88 55 ALA B C 1
ATOM 3979 O O . ALA B 1 55 ? -21.672 -36.188 -22.531 1 97.88 55 ALA B O 1
ATOM 3980 N N . LEU B 1 56 ? -20.062 -35.812 -21.031 1 97.69 56 LEU B N 1
ATOM 3981 C CA . LEU B 1 56 ? -19.078 -36.688 -21.672 1 97.69 56 LEU B CA 1
ATOM 3982 C C . LEU B 1 56 ? -19.281 -38.125 -21.219 1 97.69 56 LEU B C 1
ATOM 3984 O O . LEU B 1 56 ? -18.609 -39.031 -21.734 1 97.69 56 LEU B O 1
ATOM 3988 N N . GLY B 1 57 ? -20.141 -38.312 -20.266 1 97.81 57 GLY B N 1
ATOM 3989 C CA . GLY B 1 57 ? -20.453 -39.656 -19.844 1 97.81 57 GLY B CA 1
ATOM 3990 C C . GLY B 1 57 ? -19.75 -40.062 -18.547 1 97.81 57 GLY B C 1
ATOM 3991 O O . GLY B 1 57 ? -19.766 -41.25 -18.156 1 97.81 57 GLY B O 1
ATOM 3992 N N . PHE B 1 58 ? -19.125 -39.156 -17.859 1 98.69 58 PHE B N 1
ATOM 3993 C CA . PHE B 1 58 ? -18.531 -39.438 -16.547 1 98.69 58 PHE B CA 1
ATOM 3994 C C . PHE B 1 58 ? -19.609 -39.438 -15.461 1 98.69 58 PHE B C 1
ATOM 3996 O O . PHE B 1 58 ? -20.609 -38.75 -15.57 1 98.69 58 PHE B O 1
ATOM 4003 N N . GLU B 1 59 ? -19.359 -40.312 -14.461 1 98.62 59 GLU B N 1
ATOM 4004 C CA . GLU B 1 59 ? -20.078 -40.125 -13.195 1 98.62 59 GLU B CA 1
ATOM 4005 C C . GLU B 1 59 ? -19.469 -38.969 -12.383 1 98.62 59 GLU B C 1
ATOM 4007 O O . GLU B 1 59 ? -18.375 -39.125 -11.836 1 98.62 59 GLU B O 1
ATOM 4012 N N . THR B 1 60 ? -20.266 -37.906 -12.328 1 98.69 60 THR B N 1
ATOM 4013 C CA . THR B 1 60 ? -19.672 -36.688 -11.812 1 98.69 60 THR B CA 1
ATOM 4014 C C . THR B 1 60 ? -20.391 -36.219 -10.555 1 98.69 60 THR B C 1
ATOM 4016 O O . THR B 1 60 ? -21.578 -36.469 -10.375 1 98.69 60 THR B O 1
ATOM 4019 N N . SER B 1 61 ? -19.672 -35.531 -9.656 1 98.56 61 SER B N 1
ATOM 4020 C CA . SER B 1 61 ? -20.234 -34.906 -8.477 1 98.56 61 SER B CA 1
ATOM 4021 C C . SER B 1 61 ? -19.406 -33.656 -8.07 1 98.56 61 SER B C 1
ATOM 4023 O O . SER B 1 61 ? -18.219 -33.594 -8.352 1 98.56 61 SER B O 1
ATOM 4025 N N . VAL B 1 62 ? -20.062 -32.688 -7.574 1 98.69 62 VAL B N 1
ATOM 4026 C CA . VAL B 1 62 ? -19.438 -31.562 -6.867 1 98.69 62 VAL B CA 1
ATOM 4027 C C . VAL B 1 62 ? -19.531 -31.781 -5.359 1 98.69 62 VAL B C 1
ATOM 4029 O O . VAL B 1 62 ? -20.641 -31.906 -4.816 1 98.69 62 VAL B O 1
ATOM 4032 N N . GLU B 1 63 ? -18.391 -31.797 -4.695 1 98.62 63 GLU B N 1
ATOM 4033 C CA . GLU B 1 63 ? -18.375 -32.188 -3.291 1 98.62 63 GLU B CA 1
ATOM 4034 C C . GLU B 1 63 ? -17.719 -31.109 -2.428 1 98.62 63 GLU B C 1
ATOM 4036 O O . GLU B 1 63 ? -16.688 -30.547 -2.811 1 98.62 63 GLU B O 1
ATO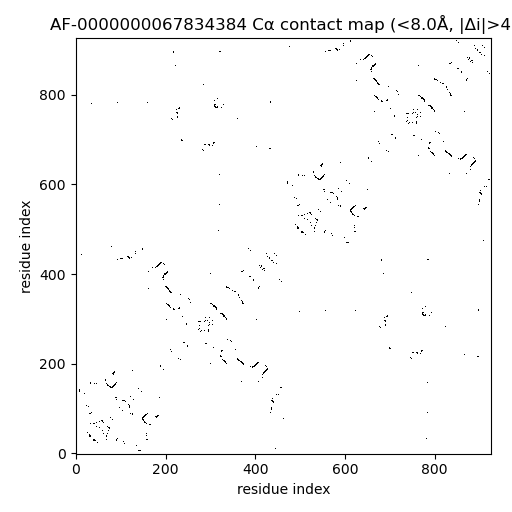M 4041 N N . GLU B 1 64 ? -18.297 -30.953 -1.292 1 98.06 64 GLU B N 1
ATOM 4042 C CA . GLU B 1 64 ? -17.844 -29.891 -0.399 1 98.06 64 GLU B CA 1
ATOM 4043 C C . GLU B 1 64 ? -16.516 -30.25 0.272 1 98.06 64 GLU B C 1
ATOM 4045 O O . GLU B 1 64 ? -16.25 -31.438 0.522 1 98.06 64 GLU B O 1
ATOM 4050 N N . THR B 1 65 ? -15.688 -29.297 0.465 1 97.12 65 THR B N 1
ATOM 4051 C CA . THR B 1 65 ? -14.531 -29.328 1.357 1 97.12 65 THR B CA 1
ATOM 4052 C C . THR B 1 65 ? -14.656 -28.25 2.43 1 97.12 65 THR B C 1
ATOM 4054 O O . THR B 1 65 ? -15.734 -27.688 2.635 1 97.12 65 THR B O 1
ATOM 4057 N N . SER B 1 66 ? -13.562 -27.969 3.162 1 94.81 66 SER B N 1
ATOM 4058 C CA . SER B 1 66 ? -13.625 -26.938 4.191 1 94.81 66 SER B CA 1
ATOM 4059 C C . SER B 1 66 ? -13.602 -25.531 3.582 1 94.81 66 SER B C 1
ATOM 4061 O O . SER B 1 66 ? -13.953 -24.562 4.242 1 94.81 66 SER B O 1
ATOM 4063 N N . LEU B 1 67 ? -13.203 -25.406 2.326 1 94.69 67 LEU B N 1
ATOM 4064 C CA . LEU B 1 67 ? -13.164 -24.094 1.691 1 94.69 67 LEU B CA 1
ATOM 4065 C C . LEU B 1 67 ? -14 -24.094 0.417 1 94.69 67 LEU B C 1
ATOM 4067 O O . LEU B 1 67 ? -15.227 -23.938 0.473 1 94.69 67 LEU B O 1
ATOM 4071 N N . HIS B 1 68 ? -13.477 -24.469 -0.747 1 97.62 68 HIS B N 1
ATOM 4072 C CA . HIS B 1 68 ? -14.234 -24.531 -1.993 1 97.62 68 HIS B CA 1
ATOM 4073 C C . HIS B 1 68 ? -14.438 -25.969 -2.441 1 97.62 68 HIS B C 1
ATOM 4075 O O . HIS B 1 68 ? -13.602 -26.828 -2.172 1 97.62 68 HIS B O 1
ATOM 4081 N N . PRO B 1 69 ? -15.523 -26.297 -3.111 1 98.44 69 PRO B N 1
ATOM 4082 C CA . PRO B 1 69 ? -15.828 -27.688 -3.459 1 98.44 69 PRO B CA 1
ATOM 4083 C C . PRO B 1 69 ? -14.883 -28.25 -4.516 1 98.44 69 PRO B C 1
ATOM 4085 O O . PRO B 1 69 ? -14.227 -27.5 -5.227 1 98.44 69 PRO B O 1
ATOM 4088 N N . VAL B 1 70 ? -14.82 -29.562 -4.559 1 98.69 70 VAL B N 1
ATOM 4089 C CA . VAL B 1 70 ? -14.086 -30.266 -5.609 1 98.69 70 VAL B CA 1
ATOM 4090 C C . VAL B 1 70 ? -15.07 -30.844 -6.625 1 98.69 70 VAL B C 1
ATOM 4092 O O . VAL B 1 70 ? -16.234 -31.094 -6.297 1 98.69 70 VAL B O 1
ATOM 4095 N N . VAL B 1 71 ? -14.664 -30.953 -7.855 1 98.88 71 VAL B N 1
ATOM 4096 C CA . VAL B 1 71 ? -15.367 -31.703 -8.883 1 98.88 71 VAL B CA 1
ATOM 4097 C C . VAL B 1 71 ? -14.734 -33.094 -9.031 1 98.88 71 VAL B C 1
ATOM 4099 O O . VAL B 1 71 ? -13.531 -33.188 -9.281 1 98.88 71 VAL B O 1
ATOM 4102 N N . LEU B 1 72 ? -15.477 -34.094 -8.797 1 98.88 72 LEU B N 1
ATOM 4103 C CA . LEU B 1 72 ? -15.031 -35.469 -8.969 1 98.88 72 LEU B CA 1
ATOM 4104 C C . LEU B 1 72 ? -15.797 -36.156 -10.102 1 98.88 72 LEU B C 1
ATOM 4106 O O . LEU B 1 72 ? -17.031 -36.094 -10.156 1 98.88 72 LEU B O 1
ATOM 4110 N N . ALA B 1 73 ? -15.07 -36.781 -11.023 1 98.88 73 ALA B N 1
ATOM 4111 C CA . ALA B 1 73 ? -15.68 -37.469 -12.148 1 98.88 73 ALA B CA 1
ATOM 4112 C C . ALA B 1 73 ? -15.016 -38.844 -12.367 1 98.88 73 ALA B C 1
ATOM 4114 O O . ALA B 1 73 ? -13.789 -38.938 -12.312 1 98.88 73 ALA B O 1
ATOM 4115 N N . HIS B 1 74 ? -15.836 -39.906 -12.57 1 98.62 74 HIS B N 1
ATOM 4116 C CA . HIS B 1 74 ? -15.336 -41.281 -12.727 1 98.62 74 HIS B CA 1
ATOM 4117 C C . HIS B 1 74 ? -15.789 -41.875 -14.047 1 98.62 74 HIS B C 1
ATOM 4119 O O . HIS B 1 74 ? -16.938 -41.719 -14.445 1 98.62 74 HIS B O 1
ATOM 4125 N N . ARG B 1 75 ? -14.844 -42.531 -14.68 1 98.31 75 ARG B N 1
ATOM 4126 C CA . ARG B 1 75 ? -15.109 -43.406 -15.812 1 98.31 75 ARG B CA 1
ATOM 4127 C C . ARG B 1 75 ? -14.156 -44.594 -15.812 1 98.31 75 ARG B C 1
ATOM 4129 O O . ARG B 1 75 ? -13.172 -44.594 -16.547 1 98.31 75 ARG B O 1
ATOM 4136 N N . PRO B 1 76 ? -14.5 -45.625 -15.016 1 97.12 76 PRO B N 1
ATOM 4137 C CA . PRO B 1 76 ? -13.633 -46.781 -14.914 1 97.12 76 PRO B CA 1
ATOM 4138 C C . PRO B 1 76 ? -13.625 -47.625 -16.188 1 97.12 76 PRO B C 1
ATOM 4140 O O . PRO B 1 76 ? -14.57 -47.562 -16.984 1 97.12 76 PRO B O 1
ATOM 4143 N N . LYS B 1 77 ? -12.594 -48.281 -16.406 1 96.62 77 LYS B N 1
ATOM 4144 C CA . LYS B 1 77 ? -12.438 -49.281 -17.469 1 96.62 77 LYS B CA 1
ATOM 4145 C C . LYS B 1 77 ? -11.789 -50.562 -16.938 1 96.62 77 LYS B C 1
ATOM 4147 O O . LYS B 1 77 ? -10.562 -50.688 -16.969 1 96.62 77 LYS B O 1
ATOM 4152 N N . PRO B 1 78 ? -12.672 -51.531 -16.562 1 94.06 78 PRO B N 1
ATOM 4153 C CA . PRO B 1 78 ? -12.117 -52.781 -16.016 1 94.06 78 PRO B CA 1
ATOM 4154 C C . PRO B 1 78 ? -11.078 -53.406 -16.922 1 94.06 78 PRO B C 1
ATOM 4156 O O . PRO B 1 78 ? -11.273 -53.5 -18.141 1 94.06 78 PRO B O 1
ATOM 4159 N N . GLY B 1 79 ? -10.031 -53.812 -16.344 1 92.94 79 GLY B N 1
ATOM 4160 C CA . GLY B 1 79 ? -9 -54.531 -17.062 1 92.94 79 GLY B CA 1
ATOM 4161 C C . GLY B 1 79 ? -7.965 -53.625 -17.703 1 92.94 79 GLY B C 1
ATOM 4162 O O . GLY B 1 79 ? -7.004 -54.094 -18.312 1 92.94 79 GLY B O 1
ATOM 4163 N N . ALA B 1 80 ? -8.109 -52.375 -17.594 1 95.31 80 ALA B N 1
ATOM 4164 C CA . ALA B 1 80 ? -7.164 -51.375 -18.109 1 95.31 80 ALA B CA 1
ATOM 4165 C C . ALA B 1 80 ? -6.539 -50.562 -16.984 1 95.31 80 ALA B C 1
ATOM 4167 O O . ALA B 1 80 ? -7.074 -50.531 -15.867 1 95.31 80 ALA B O 1
ATOM 4168 N N . PRO B 1 81 ? -5.391 -50 -17.25 1 96.38 81 PRO B N 1
ATOM 4169 C CA . PRO B 1 81 ? -4.852 -49.062 -16.25 1 96.38 81 PRO B CA 1
ATOM 4170 C C . PRO B 1 81 ? -5.824 -47.938 -15.914 1 96.38 81 PRO B C 1
ATOM 4172 O O . PRO B 1 81 ? -6.699 -47.594 -16.719 1 96.38 81 PRO B O 1
ATOM 4175 N N . HIS B 1 82 ? -5.699 -47.406 -14.727 1 97.62 82 HIS B N 1
ATOM 4176 C CA . HIS B 1 82 ? -6.555 -46.344 -14.258 1 97.62 82 HIS B CA 1
ATOM 4177 C C . HIS B 1 82 ? -5.73 -45.125 -13.859 1 97.62 82 HIS B C 1
ATOM 4179 O O . HIS B 1 82 ? -4.781 -45.219 -13.078 1 97.62 82 HIS B O 1
ATOM 4185 N N . VAL B 1 83 ? -6.086 -43.969 -14.414 1 98.19 83 VAL B N 1
ATOM 4186 C CA . VAL B 1 83 ? -5.348 -42.75 -14.086 1 98.19 83 VAL B CA 1
ATOM 4187 C C . VAL B 1 83 ? -6.234 -41.812 -13.266 1 98.19 83 VAL B C 1
ATOM 4189 O O . VAL B 1 83 ? -7.457 -41.844 -13.398 1 98.19 83 VAL B O 1
ATOM 4192 N N . LEU B 1 84 ? -5.613 -41.031 -12.352 1 98.69 84 LEU B N 1
ATOM 4193 C CA . LEU B 1 84 ? -6.211 -39.906 -11.648 1 98.69 84 LEU B CA 1
ATOM 4194 C C . LEU B 1 84 ? -5.68 -38.594 -12.195 1 98.69 84 LEU B C 1
ATOM 4196 O O . LEU B 1 84 ? -4.492 -38.281 -12.055 1 98.69 84 LEU B O 1
ATOM 4200 N N . PHE B 1 85 ? -6.531 -37.812 -12.859 1 98.81 85 PHE B N 1
ATOM 4201 C CA . PHE B 1 85 ? -6.141 -36.5 -13.352 1 98.81 85 PHE B CA 1
ATOM 4202 C C . PHE B 1 85 ? -6.516 -35.406 -12.359 1 98.81 85 PHE B C 1
ATOM 4204 O O . PHE B 1 85 ? -7.66 -35.344 -11.898 1 98.81 85 PHE B O 1
ATOM 4211 N N . TYR B 1 86 ? -5.531 -34.531 -12.102 1 98.69 86 TYR B N 1
ATOM 4212 C CA . TYR B 1 86 ? -5.727 -33.438 -11.148 1 98.69 86 TYR B CA 1
ATOM 4213 C C . TYR B 1 86 ? -5.5 -32.094 -11.812 1 98.69 86 TYR B C 1
ATOM 4215 O O . TYR B 1 86 ? -4.605 -31.953 -12.648 1 98.69 86 TYR B O 1
ATOM 4223 N N . GLY B 1 87 ? -6.246 -31.062 -11.438 1 98.56 87 GLY B N 1
ATOM 4224 C CA . GLY B 1 87 ? -6.105 -29.656 -11.742 1 98.56 87 GLY B CA 1
ATOM 4225 C C . GLY B 1 87 ? -6.918 -28.75 -10.828 1 98.56 87 GLY B C 1
ATOM 4226 O O . GLY B 1 87 ? -7.375 -29.188 -9.773 1 98.56 87 GLY B O 1
ATOM 4227 N N . HIS B 1 88 ? -7.004 -27.484 -11.156 1 98.81 88 HIS B N 1
ATOM 4228 C CA . HIS B 1 88 ? -7.812 -26.609 -10.32 1 98.81 88 HIS B CA 1
ATOM 4229 C C . HIS B 1 88 ? -8.547 -25.578 -11.164 1 98.81 88 HIS B C 1
ATOM 4231 O O . HIS B 1 88 ? -8.047 -25.156 -12.211 1 98.81 88 HIS B O 1
ATOM 4237 N N . TYR B 1 89 ? -9.734 -25.172 -10.648 1 98.88 89 TYR B N 1
ATOM 4238 C CA . TYR B 1 89 ? -10.555 -24.234 -11.406 1 98.88 89 TYR B CA 1
ATOM 4239 C C . TYR B 1 89 ? -10.461 -22.828 -10.828 1 98.88 89 TYR B C 1
ATOM 4241 O O . TYR B 1 89 ? -10.945 -21.859 -11.43 1 98.88 89 TYR B O 1
ATOM 4249 N N . ASP B 1 90 ? -9.867 -22.688 -9.602 1 98.69 90 ASP B N 1
ATOM 4250 C CA . ASP B 1 90 ? -9.703 -21.359 -9.031 1 98.69 90 ASP B CA 1
ATOM 4251 C C . ASP B 1 90 ? -8.531 -20.625 -9.688 1 98.69 90 ASP B C 1
ATOM 4253 O O . ASP B 1 90 ? -7.664 -21.25 -10.297 1 98.69 90 ASP B O 1
ATOM 4257 N N . VAL B 1 91 ? -8.617 -19.281 -9.641 1 98.56 91 VAL B N 1
ATOM 4258 C CA . VAL B 1 91 ? -7.594 -18.438 -10.25 1 98.56 91 VAL B CA 1
ATOM 4259 C C . VAL B 1 91 ? -7.133 -17.375 -9.25 1 98.56 91 VAL B C 1
ATOM 4261 O O . VAL B 1 91 ? -7.738 -17.203 -8.195 1 98.56 91 VAL B O 1
ATOM 4264 N N . GLN B 1 92 ? -6.016 -16.719 -9.523 1 98.19 92 GLN B N 1
ATOM 4265 C CA . GLN B 1 92 ? -5.465 -15.648 -8.703 1 98.19 92 GLN B CA 1
ATOM 4266 C C . GLN B 1 92 ? -6.258 -14.359 -8.883 1 98.19 92 GLN B C 1
ATOM 4268 O O . GLN B 1 92 ? -6.914 -14.164 -9.914 1 98.19 92 GLN B O 1
ATOM 4273 N N . PRO B 1 93 ? -6.137 -13.438 -7.887 1 97.69 93 PRO B N 1
ATOM 4274 C CA . PRO B 1 93 ? -6.73 -12.109 -8.055 1 97.69 93 PRO B CA 1
ATOM 4275 C C . PRO B 1 93 ? -6.199 -11.375 -9.281 1 97.69 93 PRO B C 1
ATOM 4277 O O . PRO B 1 93 ? -5.109 -11.688 -9.766 1 97.69 93 PRO B O 1
ATOM 4280 N N . VAL B 1 94 ? -6.957 -10.383 -9.789 1 97.75 94 VAL B N 1
ATOM 4281 C CA . VAL B 1 94 ? -6.66 -9.766 -11.078 1 97.75 94 VAL B CA 1
ATOM 4282 C C . VAL B 1 94 ? -5.879 -8.469 -10.867 1 97.75 94 VAL B C 1
ATOM 4284 O O . VAL B 1 94 ? -5.477 -7.812 -11.828 1 97.75 94 VAL B O 1
ATOM 4287 N N . ASP B 1 95 ? -5.539 -8.195 -9.633 1 95.31 95 ASP B N 1
ATOM 4288 C CA . ASP B 1 95 ? -4.816 -6.965 -9.336 1 95.31 95 ASP B CA 1
ATOM 4289 C C . ASP B 1 95 ? -3.404 -7 -9.914 1 95.31 95 ASP B C 1
ATOM 4291 O O . ASP B 1 95 ? -2.742 -8.039 -9.883 1 95.31 95 ASP B O 1
ATOM 4295 N N . PRO B 1 96 ? -3.062 -5.773 -10.359 1 96 96 PRO B N 1
ATOM 4296 C CA . PRO B 1 96 ? -3.758 -4.504 -10.57 1 96 96 PRO B CA 1
ATOM 4297 C C . PRO B 1 96 ? -4.633 -4.508 -11.82 1 96 96 PRO B C 1
ATOM 4299 O O . PRO B 1 96 ? -4.121 -4.652 -12.93 1 96 96 PRO B O 1
ATOM 4302 N N . GLU B 1 97 ? -5.844 -4.105 -11.688 1 95.56 97 GLU B N 1
ATOM 4303 C CA . GLU B 1 97 ? -6.832 -4.23 -12.75 1 95.56 97 GLU B CA 1
ATOM 4304 C C . GLU B 1 97 ? -6.562 -3.23 -13.875 1 95.56 97 GLU B C 1
ATOM 4306 O O . GLU B 1 97 ? -6.809 -3.523 -15.047 1 95.56 97 GLU B O 1
ATOM 4311 N N . ASN B 1 98 ? -5.984 -2.08 -13.461 1 94.75 98 ASN B N 1
ATOM 4312 C CA . ASN B 1 98 ? -5.789 -1.001 -14.422 1 94.75 98 ASN B CA 1
ATOM 4313 C C . ASN B 1 98 ? -4.719 -1.353 -15.453 1 94.75 98 ASN B C 1
ATOM 4315 O O . ASN B 1 98 ? -4.59 -0.682 -16.469 1 94.75 98 ASN B O 1
ATOM 4319 N N . LEU B 1 99 ? -3.963 -2.396 -15.266 1 96.75 99 LEU B N 1
ATOM 4320 C CA . LEU B 1 99 ? -2.883 -2.77 -16.172 1 96.75 99 LEU B CA 1
ATOM 4321 C C . LEU B 1 99 ? -3.371 -3.768 -17.219 1 96.75 99 LEU B C 1
ATOM 4323 O O . LEU B 1 99 ? -2.643 -4.102 -18.156 1 96.75 99 LEU B O 1
ATOM 4327 N N . TRP B 1 100 ? -4.586 -4.285 -17.125 1 97.88 100 TRP B N 1
ATOM 4328 C CA . TRP B 1 100 ? -5.156 -5.18 -18.125 1 97.88 100 TRP B CA 1
ATOM 4329 C C . TRP B 1 100 ? -5.551 -4.414 -19.375 1 97.88 100 TRP B C 1
ATOM 4331 O O . TRP B 1 100 ? -6.168 -3.348 -19.297 1 97.88 100 TRP B O 1
ATOM 4341 N N . LYS B 1 101 ? -5.184 -4.918 -20.562 1 97.06 101 LYS B N 1
ATOM 4342 C CA . LYS B 1 101 ? -5.562 -4.309 -21.828 1 97.06 101 LYS B CA 1
ATOM 4343 C C . LYS B 1 101 ? -7.031 -4.57 -22.156 1 97.06 101 LYS B C 1
ATOM 4345 O O . LYS B 1 101 ? -7.684 -3.756 -22.797 1 97.06 101 LYS B O 1
ATOM 4350 N N . THR B 1 102 ? -7.453 -5.754 -21.766 1 97 102 THR B N 1
ATOM 4351 C CA . THR B 1 102 ? -8.852 -6.172 -21.828 1 97 102 THR B CA 1
ATOM 4352 C C . THR B 1 102 ? -9.289 -6.758 -20.484 1 97 102 THR B C 1
ATOM 4354 O O . THR B 1 102 ? -8.469 -7.258 -19.719 1 97 102 THR B O 1
ATOM 4357 N N . PRO B 1 103 ? -10.617 -6.621 -20.188 1 97.94 103 PRO B N 1
ATOM 4358 C CA . PRO B 1 103 ? -11.047 -7.148 -18.891 1 97.94 103 PRO B CA 1
ATOM 4359 C C . PRO B 1 103 ? -10.633 -8.602 -18.688 1 97.94 103 PRO B C 1
ATOM 4361 O O . PRO B 1 103 ? -10.75 -9.422 -19.594 1 97.94 103 PRO B O 1
ATOM 4364 N N . PRO B 1 104 ? -10.141 -8.914 -17.547 1 98.62 104 PRO B N 1
ATOM 4365 C CA . PRO B 1 104 ? -9.5 -10.203 -17.281 1 98.62 104 PRO B CA 1
ATOM 4366 C C . PRO B 1 104 ? -10.422 -11.391 -17.531 1 98.62 104 PRO B C 1
ATOM 4368 O O . PRO B 1 104 ? -9.953 -12.5 -17.797 1 98.62 104 PRO B O 1
ATOM 4371 N N . PHE B 1 105 ? -11.781 -11.242 -17.438 1 98.81 105 PHE B N 1
ATOM 4372 C CA . PHE B 1 105 ? -12.703 -12.359 -17.578 1 98.81 105 PHE B CA 1
ATOM 4373 C C . PHE B 1 105 ? -13.547 -12.227 -18.844 1 98.81 105 PHE B C 1
ATOM 4375 O O . PHE B 1 105 ? -14.68 -12.703 -18.891 1 98.81 105 PHE B O 1
ATOM 4382 N N . GLU B 1 106 ? -13.016 -11.523 -19.797 1 98.62 106 GLU B N 1
ATOM 4383 C CA . GLU B 1 106 ? -13.5 -11.492 -21.172 1 98.62 106 GLU B CA 1
ATOM 4384 C C . GLU B 1 106 ? -12.484 -12.109 -22.141 1 98.62 106 GLU B C 1
ATOM 4386 O O . GLU B 1 106 ? -11.82 -11.391 -22.891 1 98.62 106 GLU B O 1
ATOM 4391 N N . PRO B 1 107 ? -12.461 -13.422 -22.156 1 98.69 107 PRO B N 1
ATOM 4392 C CA . PRO B 1 107 ? -11.445 -14.125 -22.953 1 98.69 107 PRO B CA 1
ATOM 4393 C C . PRO B 1 107 ? -11.5 -13.758 -24.438 1 98.69 107 PRO B C 1
ATOM 4395 O O . PRO B 1 107 ? -12.578 -13.523 -24.984 1 98.69 107 PRO B O 1
ATOM 4398 N N . ARG B 1 108 ? -10.367 -13.75 -25.031 1 98.19 108 ARG B N 1
ATOM 4399 C CA . ARG B 1 108 ? -10.242 -13.43 -26.453 1 98.19 108 ARG B CA 1
ATOM 4400 C C . ARG B 1 108 ? -9 -14.086 -27.047 1 98.19 108 ARG B C 1
ATOM 4402 O O . ARG B 1 108 ? -8.102 -14.508 -26.312 1 98.19 108 ARG B O 1
ATOM 4409 N N . ILE B 1 109 ? -9 -14.164 -28.344 1 98.31 109 ILE B N 1
ATOM 4410 C CA . ILE B 1 109 ? -7.793 -14.547 -29.078 1 98.31 109 ILE B CA 1
ATOM 4411 C C . ILE B 1 109 ? -7.012 -13.305 -29.484 1 98.31 109 ILE B C 1
ATOM 4413 O O . ILE B 1 109 ? -7.566 -12.383 -30.078 1 98.31 109 ILE B O 1
ATOM 4417 N N . ASP B 1 110 ? -5.832 -13.219 -28.984 1 97.5 110 ASP B N 1
ATOM 4418 C CA . ASP B 1 110 ? -4.906 -12.18 -29.422 1 97.5 110 ASP B CA 1
ATOM 4419 C C . ASP B 1 110 ? -4.027 -12.664 -30.578 1 97.5 110 ASP B C 1
ATOM 4421 O O . ASP B 1 110 ? -3.262 -13.617 -30.406 1 97.5 110 ASP B O 1
ATOM 4425 N N . GLU B 1 111 ? -4.098 -12.055 -31.656 1 95.81 111 GLU B N 1
ATOM 4426 C CA . GLU B 1 111 ? -3.369 -12.492 -32.844 1 95.81 111 GLU B CA 1
ATOM 4427 C C . GLU B 1 111 ? -2.191 -11.57 -33.156 1 95.81 111 GLU B C 1
ATOM 4429 O O . GLU B 1 111 ? -1.612 -11.625 -34.219 1 95.81 111 GLU B O 1
ATOM 4434 N N . THR B 1 112 ? -1.989 -10.781 -32.156 1 91.56 112 THR B N 1
ATOM 4435 C CA . THR B 1 112 ? -0.847 -9.891 -32.344 1 91.56 112 THR B CA 1
ATOM 4436 C C . THR B 1 112 ? 0.464 -10.648 -32.188 1 91.56 112 THR B C 1
ATOM 4438 O O . THR B 1 112 ? 0.557 -11.57 -31.359 1 91.56 112 THR B O 1
ATOM 4441 N N . GLY B 1 113 ? 1.407 -10.367 -33.031 1 88.94 113 GLY B N 1
ATOM 4442 C CA . GLY B 1 113 ? 2.699 -11.031 -32.938 1 88.94 113 GLY B CA 1
ATOM 4443 C C . GLY B 1 113 ? 2.771 -12.289 -33.812 1 88.94 113 GLY B C 1
ATOM 4444 O O . GLY B 1 113 ? 2.115 -12.375 -34.844 1 88.94 113 GLY B O 1
ATOM 4445 N N . ASP B 1 114 ? 3.592 -13.266 -33.312 1 89.94 114 ASP B N 1
ATOM 4446 C CA . ASP B 1 114 ? 3.943 -14.391 -34.188 1 89.94 114 ASP B CA 1
ATOM 4447 C C . ASP B 1 114 ? 3.07 -15.609 -33.875 1 89.94 114 ASP B C 1
ATOM 4449 O O . ASP B 1 114 ? 3.197 -16.641 -34.531 1 89.94 114 ASP B O 1
ATOM 4453 N N . SER B 1 115 ? 2.25 -15.484 -32.875 1 94.5 115 SER B N 1
ATOM 4454 C CA . SER B 1 115 ? 1.415 -16.625 -32.5 1 94.5 115 SER B CA 1
ATOM 4455 C C . SER B 1 115 ? 0.058 -16.172 -31.969 1 94.5 115 SER B C 1
ATOM 4457 O O . SER B 1 115 ? -0.13 -15 -31.656 1 94.5 115 SER B O 1
ATOM 4459 N N . LYS B 1 116 ? -0.866 -17.062 -32.031 1 97.75 116 LYS B N 1
ATOM 4460 C CA . LYS B 1 116 ? -2.176 -16.812 -31.438 1 97.75 116 LYS B CA 1
ATOM 4461 C C . LYS B 1 116 ? -2.182 -17.172 -29.938 1 97.75 116 LYS B C 1
ATOM 4463 O O . LYS B 1 116 ? -1.583 -18.156 -29.531 1 97.75 116 LYS B O 1
ATOM 4468 N N . LYS B 1 117 ? -2.789 -16.266 -29.188 1 98.31 117 LYS B N 1
ATOM 4469 C CA . LYS B 1 117 ? -2.812 -16.438 -27.734 1 98.31 117 LYS B CA 1
ATOM 4470 C C . LYS B 1 117 ? -4.23 -16.297 -27.188 1 98.31 117 LYS B C 1
ATOM 4472 O O . LYS B 1 117 ? -5 -15.453 -27.656 1 98.31 117 LYS B O 1
ATOM 4477 N N . ILE B 1 118 ? -4.535 -17.125 -26.25 1 98.75 118 ILE B N 1
ATOM 4478 C CA . ILE B 1 118 ? -5.738 -16.969 -25.453 1 98.75 118 ILE B CA 1
ATOM 4479 C C . ILE B 1 118 ? -5.453 -16.031 -24.281 1 98.75 118 ILE B C 1
ATOM 4481 O O . ILE B 1 118 ? -4.582 -16.297 -23.453 1 98.75 118 ILE B O 1
ATOM 4485 N N . VAL B 1 119 ? -6.219 -14.938 -24.25 1 98.69 119 VAL B N 1
ATOM 4486 C CA . VAL B 1 119 ? -5.926 -13.953 -23.219 1 98.69 119 VAL B CA 1
ATOM 4487 C C . VAL B 1 119 ? -7.09 -13.867 -22.234 1 98.69 119 VAL B C 1
ATOM 4489 O O . VAL B 1 119 ? -8.219 -13.539 -22.625 1 98.69 119 VAL B O 1
ATOM 4492 N N . ALA B 1 120 ? -6.828 -14.195 -20.984 1 98.81 120 ALA B N 1
ATOM 4493 C CA . ALA B 1 120 ? -7.758 -14.109 -19.859 1 98.81 120 ALA B CA 1
ATOM 4494 C C . ALA B 1 120 ? -7.102 -14.594 -18.562 1 98.81 120 ALA B C 1
ATOM 4496 O O . ALA B 1 120 ? -6.105 -15.32 -18.609 1 98.81 120 ALA B O 1
ATOM 4497 N N . ARG B 1 121 ? -7.625 -14.133 -17.438 1 98.81 121 ARG B N 1
ATOM 4498 C CA . ARG B 1 121 ? -7.227 -14.766 -16.188 1 98.81 121 ARG B CA 1
ATOM 4499 C C . ARG B 1 121 ? -7.668 -16.234 -16.156 1 98.81 121 ARG B C 1
ATOM 4501 O O . ARG B 1 121 ? -8.836 -16.531 -16.406 1 98.81 121 ARG B O 1
ATOM 4508 N N . GLY B 1 122 ? -6.746 -17.141 -15.906 1 98.69 122 GLY B N 1
ATOM 4509 C CA . GLY B 1 122 ? -7.039 -18.578 -15.859 1 98.69 122 GLY B CA 1
ATOM 4510 C C . GLY B 1 122 ? -6.738 -19.281 -17.156 1 98.69 122 GLY B C 1
ATOM 4511 O O . GLY B 1 122 ? -6.801 -20.516 -17.234 1 98.69 122 GLY B O 1
ATOM 4512 N N . ALA B 1 123 ? -6.336 -18.516 -18.172 1 98.81 123 ALA B N 1
ATOM 4513 C CA . ALA B 1 123 ? -6.086 -19.125 -19.484 1 98.81 123 ALA B CA 1
ATOM 4514 C C . ALA B 1 123 ? -4.969 -20.156 -19.391 1 98.81 123 ALA B C 1
ATOM 4516 O O . ALA B 1 123 ? -5.074 -21.25 -19.984 1 98.81 123 ALA B O 1
ATOM 4517 N N . SER B 1 124 ? -3.936 -19.797 -18.703 1 98.62 124 SER B N 1
ATOM 4518 C CA . SER B 1 124 ? -2.816 -20.719 -18.516 1 98.62 124 SER B CA 1
ATOM 4519 C C . SER B 1 124 ? -2.893 -21.438 -17.172 1 98.62 124 SER B C 1
ATOM 4521 O O . SER B 1 124 ? -2.496 -22.594 -17.062 1 98.62 124 SER B O 1
ATOM 4523 N N . ASP B 1 125 ? -3.301 -20.875 -16.094 1 98.19 125 ASP B N 1
ATOM 4524 C CA . ASP B 1 125 ? -3.266 -21.344 -14.711 1 98.19 125 ASP B CA 1
ATOM 4525 C C . ASP B 1 125 ? -4.629 -21.188 -14.047 1 98.19 125 ASP B C 1
ATOM 4527 O O . ASP B 1 125 ? -4.938 -20.141 -13.484 1 98.19 125 ASP B O 1
ATOM 4531 N N . ASP B 1 126 ? -5.5 -22.219 -14.109 1 98.38 126 ASP B N 1
ATOM 4532 C CA . ASP B 1 126 ? -5.148 -23.516 -14.641 1 98.38 126 ASP B CA 1
ATOM 4533 C C . ASP B 1 126 ? -6.273 -24.078 -15.516 1 98.38 126 ASP B C 1
ATOM 4535 O O . ASP B 1 126 ? -6.25 -25.25 -15.891 1 98.38 126 ASP B O 1
ATOM 4539 N N . LYS B 1 127 ? -7.25 -23.188 -15.797 1 98.88 127 LYS B N 1
ATOM 4540 C CA . LYS B 1 127 ? -8.43 -23.672 -16.516 1 98.88 127 LYS B CA 1
ATOM 4541 C C . LYS B 1 127 ? -8.07 -24.094 -17.938 1 98.88 127 LYS B C 1
ATOM 4543 O O . LYS B 1 127 ? -8.594 -25.094 -18.438 1 98.88 127 LYS B O 1
ATOM 4548 N N . GLY B 1 128 ? -7.234 -23.328 -18.594 1 98.88 128 GLY B N 1
ATOM 4549 C CA . GLY B 1 128 ? -6.789 -23.719 -19.922 1 98.88 128 GLY B CA 1
ATOM 4550 C C . GLY B 1 128 ? -6.105 -25.078 -19.953 1 98.88 128 GLY B C 1
ATOM 4551 O O . GLY B 1 128 ? -6.383 -25.906 -20.812 1 98.88 128 GLY B O 1
ATOM 4552 N N . GLN B 1 129 ? -5.25 -25.297 -19.047 1 98.81 129 GLN B N 1
ATOM 4553 C CA . GLN B 1 129 ? -4.508 -26.547 -19.016 1 98.81 129 GLN B CA 1
ATOM 4554 C C . GLN B 1 129 ? -5.406 -27.719 -18.609 1 98.81 129 GLN B C 1
ATOM 4556 O O . GLN B 1 129 ? -5.285 -28.812 -19.156 1 98.81 129 GLN B O 1
ATOM 4561 N N . VAL B 1 130 ? -6.344 -27.484 -17.672 1 98.88 130 VAL B N 1
ATOM 4562 C CA . VAL B 1 130 ? -7.32 -28.516 -17.312 1 98.88 130 VAL B CA 1
ATOM 4563 C C . VAL B 1 130 ? -8.102 -28.938 -18.547 1 98.88 130 VAL B C 1
ATOM 4565 O O . VAL B 1 130 ? -8.305 -30.125 -18.797 1 98.88 130 VAL B O 1
ATOM 4568 N N . MET B 1 131 ? -8.477 -28 -19.359 1 98.88 131 MET B N 1
ATOM 4569 C CA . MET B 1 131 ? -9.344 -28.281 -20.5 1 98.88 131 MET B CA 1
ATOM 4570 C C . MET B 1 131 ? -8.594 -29.047 -21.578 1 98.88 131 MET B C 1
ATOM 4572 O O . MET B 1 131 ? -9.203 -29.734 -22.406 1 98.88 131 MET B O 1
ATOM 4576 N N . THR B 1 132 ? -7.258 -29 -21.641 1 98.88 132 THR B N 1
ATOM 4577 C CA . THR B 1 132 ? -6.527 -29.844 -22.578 1 98.88 132 THR B CA 1
ATOM 4578 C C . THR B 1 132 ? -6.844 -31.312 -22.344 1 98.88 132 THR B C 1
ATOM 4580 O O . THR B 1 132 ? -7.09 -32.062 -23.297 1 98.88 132 THR B O 1
ATOM 4583 N N . PHE B 1 133 ? -6.859 -31.703 -21.109 1 98.88 133 PHE B N 1
ATOM 4584 C CA . PHE B 1 133 ? -7.129 -33.094 -20.766 1 98.88 133 PHE B CA 1
ATOM 4585 C C . PHE B 1 133 ? -8.578 -33.438 -21.078 1 98.88 133 PHE B C 1
ATOM 4587 O O . PHE B 1 133 ? -8.852 -34.5 -21.641 1 98.88 133 PHE B O 1
ATOM 4594 N N . VAL B 1 134 ? -9.5 -32.594 -20.672 1 98.94 134 VAL B N 1
ATOM 4595 C CA . VAL B 1 134 ? -10.922 -32.844 -20.875 1 98.94 134 VAL B CA 1
ATOM 4596 C C . VAL B 1 134 ? -11.219 -33 -22.375 1 98.94 134 VAL B C 1
ATOM 4598 O O . VAL B 1 134 ? -11.945 -33.906 -22.781 1 98.94 134 VAL B O 1
ATOM 4601 N N . GLU B 1 135 ? -10.617 -32.156 -23.188 1 98.88 135 GLU B N 1
ATOM 4602 C CA . GLU B 1 135 ? -10.844 -32.219 -24.625 1 98.88 135 GLU B CA 1
ATOM 4603 C C . GLU B 1 135 ? -10.203 -33.438 -25.25 1 98.88 135 GLU B C 1
ATOM 4605 O O . GLU B 1 135 ? -10.719 -34 -26.219 1 98.88 135 GLU B O 1
ATOM 4610 N N . ALA B 1 136 ? -9.062 -33.875 -24.703 1 98.88 136 ALA B N 1
ATOM 4611 C CA . ALA B 1 136 ? -8.477 -35.156 -25.156 1 98.88 136 ALA B CA 1
ATOM 4612 C C . ALA B 1 136 ? -9.43 -36.312 -24.891 1 98.88 136 ALA B C 1
ATOM 4614 O O . ALA B 1 136 ? -9.602 -37.188 -25.75 1 98.88 136 ALA B O 1
ATOM 4615 N N . CYS B 1 137 ? -10.031 -36.344 -23.688 1 98.81 137 CYS B N 1
ATOM 4616 C CA . CYS B 1 137 ? -11.016 -37.375 -23.375 1 98.81 137 CYS B CA 1
ATOM 4617 C C . CYS B 1 137 ? -12.195 -37.312 -24.328 1 98.81 137 CYS B C 1
ATOM 4619 O O . CYS B 1 137 ? -12.672 -38.344 -24.812 1 98.81 137 CYS B O 1
ATOM 4621 N N . ARG B 1 138 ? -12.641 -36.062 -24.578 1 98.69 138 ARG B N 1
ATOM 4622 C CA . ARG B 1 138 ? -13.766 -35.875 -25.5 1 98.69 138 ARG B CA 1
ATOM 4623 C C . ARG B 1 138 ? -13.477 -36.5 -26.859 1 98.69 138 ARG B C 1
ATOM 4625 O O . ARG B 1 138 ? -14.328 -37.188 -27.438 1 98.69 138 ARG B O 1
ATOM 4632 N N . ALA B 1 139 ? -12.305 -36.281 -27.359 1 98.75 139 ALA B N 1
ATOM 4633 C CA . ALA B 1 139 ? -11.93 -36.781 -28.688 1 98.75 139 ALA B CA 1
ATOM 4634 C C . ALA B 1 139 ? -11.867 -38.281 -28.688 1 98.75 139 ALA B C 1
ATOM 4636 O O . ALA B 1 139 ? -12.328 -38.938 -29.641 1 98.75 139 ALA B O 1
ATOM 4637 N N . HIS B 1 140 ? -11.242 -38.906 -27.688 1 98.44 140 HIS B N 1
ATOM 4638 C CA . HIS B 1 140 ? -11.203 -40.375 -27.578 1 98.44 140 HIS B CA 1
ATOM 4639 C C . HIS B 1 140 ? -12.609 -40.938 -27.562 1 98.44 140 HIS B C 1
ATOM 4641 O O . HIS B 1 140 ? -12.875 -41.969 -28.219 1 98.44 140 HIS B O 1
ATOM 4647 N N . LEU B 1 141 ? -13.5 -40.375 -26.766 1 98.19 141 LEU B N 1
ATOM 4648 C CA . LEU B 1 141 ? -14.875 -40.844 -26.656 1 98.19 141 LEU B CA 1
ATOM 4649 C C . LEU B 1 141 ? -15.617 -40.719 -27.984 1 98.19 141 LEU B C 1
ATOM 4651 O O . LEU B 1 141 ? -16.359 -41.594 -28.375 1 98.19 141 LEU B O 1
ATOM 4655 N N . ALA B 1 142 ? -15.406 -39.625 -28.609 1 97.5 142 ALA B N 1
ATOM 4656 C CA . ALA B 1 142 ? -16.094 -39.375 -29.875 1 97.5 142 ALA B CA 1
ATOM 4657 C C . ALA B 1 142 ? -15.656 -40.375 -30.938 1 97.5 142 ALA B C 1
ATOM 4659 O O . ALA B 1 142 ? -16.469 -40.844 -31.75 1 97.5 142 ALA B O 1
ATOM 4660 N N . MET B 1 143 ? -14.406 -40.75 -31 1 97.56 143 MET B N 1
ATOM 4661 C CA . MET B 1 143 ? -13.875 -41.531 -32.094 1 97.56 143 MET B CA 1
ATOM 4662 C C . MET B 1 143 ? -13.891 -43.031 -31.766 1 97.56 143 MET B C 1
ATOM 4664 O O . MET B 1 143 ? -14.078 -43.844 -32.656 1 97.56 143 MET B O 1
ATOM 4668 N N . ASN B 1 144 ? -13.727 -43.375 -30.438 1 96.31 144 ASN B N 1
ATOM 4669 C CA . ASN B 1 144 ? -13.57 -44.781 -30.062 1 96.31 144 ASN B CA 1
ATOM 4670 C C . ASN B 1 144 ? -14.75 -45.25 -29.234 1 96.31 144 ASN B C 1
ATOM 4672 O O . ASN B 1 144 ? -14.875 -46.469 -28.969 1 96.31 144 ASN B O 1
ATOM 4676 N N . GLY B 1 145 ? -15.609 -44.406 -28.812 1 95.44 145 GLY B N 1
ATOM 4677 C CA . GLY B 1 145 ? -16.734 -44.75 -27.969 1 95.44 145 GLY B CA 1
ATOM 4678 C C . GLY B 1 145 ? -16.359 -45 -26.516 1 95.44 145 GLY B C 1
ATOM 4679 O O . GLY B 1 145 ? -17.234 -45.125 -25.656 1 95.44 145 GLY B O 1
ATOM 4680 N N . ASP B 1 146 ? -15.062 -45.062 -26.328 1 96.44 146 ASP B N 1
ATOM 4681 C CA . ASP B 1 146 ? -14.562 -45.281 -24.984 1 96.44 146 ASP B CA 1
ATOM 4682 C C . ASP B 1 146 ? -13.148 -44.719 -24.812 1 96.44 146 ASP B C 1
ATOM 4684 O O . ASP B 1 146 ? -12.516 -44.312 -25.797 1 96.44 146 ASP B O 1
ATOM 4688 N N . LEU B 1 147 ? -12.672 -44.625 -23.562 1 97.88 147 LEU B N 1
ATOM 4689 C CA . LEU B 1 147 ? -11.312 -44.188 -23.25 1 97.88 147 LEU B CA 1
ATOM 4690 C C . LEU B 1 147 ? -10.352 -45.375 -23.234 1 97.88 147 LEU B C 1
ATOM 4692 O O . LEU B 1 147 ? -10.773 -46.531 -23 1 97.88 147 LEU B O 1
ATOM 4696 N N . PRO B 1 148 ? -9.086 -45.062 -23.562 1 97 148 PRO B N 1
ATOM 4697 C CA . PRO B 1 148 ? -8.141 -46.188 -23.578 1 97 148 PRO B CA 1
ATOM 4698 C C . PRO B 1 148 ? -7.797 -46.719 -22.188 1 97 148 PRO B C 1
ATOM 4700 O O . PRO B 1 148 ? -7.324 -47.844 -22.047 1 97 148 PRO B O 1
ATOM 4703 N N . VAL B 1 149 ? -8 -45.906 -21.172 1 97.94 149 VAL B N 1
ATOM 4704 C CA . VAL B 1 149 ? -7.75 -46.25 -19.781 1 97.94 149 VAL B CA 1
ATOM 4705 C C . VAL B 1 149 ? -8.93 -45.812 -18.922 1 97.94 149 VAL B C 1
ATOM 4707 O O . VAL B 1 149 ? -9.805 -45.094 -19.375 1 97.94 149 VAL B O 1
ATOM 4710 N N . GLY B 1 150 ? -9.023 -46.406 -17.672 1 98.19 150 GLY B N 1
ATOM 4711 C CA . GLY B 1 150 ? -9.93 -45.812 -16.703 1 98.19 150 GLY B CA 1
ATOM 4712 C C . GLY B 1 150 ? -9.477 -44.438 -16.234 1 98.19 150 GLY B C 1
ATOM 4713 O O . GLY B 1 150 ? -8.281 -44.188 -16.078 1 98.19 150 GLY B O 1
ATOM 4714 N N . VAL B 1 151 ? -10.445 -43.562 -16 1 98.75 151 VAL B N 1
ATOM 4715 C CA . VAL B 1 151 ? -10.078 -42.188 -15.672 1 98.75 151 VAL B CA 1
ATOM 4716 C C . VAL B 1 151 ? -10.914 -41.719 -14.492 1 98.75 151 VAL B C 1
ATOM 4718 O O . VAL B 1 151 ? -12.141 -41.844 -14.484 1 98.75 151 VAL B O 1
ATOM 4721 N N . THR B 1 152 ? -10.281 -41.219 -13.469 1 98.81 152 THR B N 1
ATOM 4722 C CA . THR B 1 152 ? -10.844 -40.344 -12.438 1 98.81 152 THR B CA 1
ATOM 4723 C C . THR B 1 152 ? -10.312 -38.906 -12.57 1 98.81 152 THR B C 1
ATOM 4725 O O . THR B 1 152 ? -9.109 -38.719 -12.727 1 98.81 152 THR B O 1
ATOM 4728 N N . ILE B 1 153 ? -11.18 -37.938 -12.594 1 98.88 153 ILE B N 1
ATOM 4729 C CA . ILE B 1 153 ? -10.805 -36.531 -12.664 1 98.88 153 ILE B CA 1
ATOM 4730 C C . ILE B 1 153 ? -11.133 -35.844 -11.336 1 98.88 153 ILE B C 1
ATOM 4732 O O . ILE B 1 153 ? -12.266 -35.938 -10.852 1 98.88 153 ILE B O 1
ATOM 4736 N N . LEU B 1 154 ? -10.133 -35.281 -10.711 1 98.88 154 LEU B N 1
ATOM 4737 C CA . LEU B 1 154 ? -10.266 -34.469 -9.492 1 98.88 154 LEU B CA 1
ATOM 4738 C C . LEU B 1 154 ? -9.812 -33.031 -9.727 1 98.88 154 LEU B C 1
ATOM 4740 O O . LEU B 1 154 ? -8.617 -32.781 -9.852 1 98.88 154 LEU B O 1
ATOM 4744 N N . ILE B 1 155 ? -10.727 -32.094 -9.789 1 98.88 155 ILE B N 1
ATOM 4745 C CA . ILE B 1 155 ? -10.438 -30.688 -10 1 98.88 155 ILE B CA 1
ATOM 4746 C C . ILE B 1 155 ? -10.82 -29.891 -8.758 1 98.88 155 ILE B C 1
ATOM 4748 O O . ILE B 1 155 ? -11.992 -29.859 -8.375 1 98.88 155 ILE B O 1
ATOM 4752 N N . GLU B 1 156 ? -9.883 -29.203 -8.133 1 98.44 156 GLU B N 1
ATOM 4753 C CA . GLU B 1 156 ? -10.156 -28.5 -6.887 1 98.44 156 GLU B CA 1
ATOM 4754 C C . GLU B 1 156 ? -10.391 -27 -7.133 1 98.44 156 GLU B C 1
ATOM 4756 O O . GLU B 1 156 ? -10.195 -26.516 -8.25 1 98.44 156 GLU B O 1
ATOM 4761 N N . GLY B 1 157 ? -10.82 -26.312 -5.988 1 98.31 157 GLY B N 1
ATOM 4762 C CA . GLY B 1 157 ? -11.156 -24.906 -6.078 1 98.31 157 GLY B CA 1
ATOM 4763 C C . GLY B 1 157 ? -10.352 -24.031 -5.133 1 98.31 157 GLY B C 1
ATOM 4764 O O . GLY B 1 157 ? -10.664 -22.859 -4.941 1 98.31 157 GLY B O 1
ATOM 4765 N N . ALA B 1 158 ? -9.227 -24.656 -4.551 1 96.88 158 ALA B N 1
ATOM 4766 C CA . ALA B 1 158 ? -8.5 -23.891 -3.543 1 96.88 158 ALA B CA 1
ATOM 4767 C C . ALA B 1 158 ? -6.992 -24.062 -3.699 1 96.88 158 ALA B C 1
ATOM 4769 O O . ALA B 1 158 ? -6.25 -24 -2.715 1 96.88 158 ALA B O 1
ATOM 4770 N N . GLU B 1 159 ? -6.531 -24.344 -4.957 1 97 159 GLU B N 1
ATOM 4771 C CA . GLU B 1 159 ? -5.098 -24.5 -5.184 1 97 159 GLU B CA 1
ATOM 4772 C C . GLU B 1 159 ? -4.348 -23.219 -4.883 1 97 159 GLU B C 1
ATOM 4774 O O . GLU B 1 159 ? -3.291 -23.234 -4.25 1 9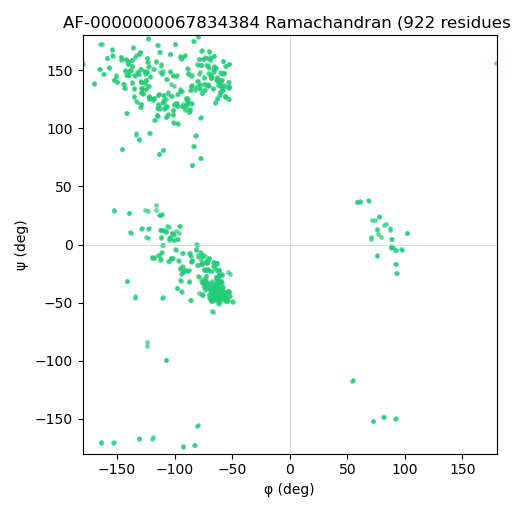7 159 GLU B O 1
ATOM 4779 N N . GLU B 1 160 ? -4.938 -22.078 -5.215 1 95.31 160 GLU B N 1
ATOM 4780 C CA . GLU B 1 160 ? -4.312 -20.766 -5.047 1 95.31 160 GLU B CA 1
ATOM 4781 C C . GLU B 1 160 ? -4.328 -20.328 -3.584 1 95.31 160 GLU B C 1
ATOM 4783 O O . GLU B 1 160 ? -3.711 -19.328 -3.223 1 95.31 160 GLU B O 1
ATOM 4788 N N . ASN B 1 161 ? -5.059 -21.078 -2.814 1 92.5 161 ASN B N 1
ATOM 4789 C CA . ASN B 1 161 ? -5.133 -20.859 -1.372 1 92.5 161 ASN B CA 1
ATOM 4790 C C . ASN B 1 161 ? -4.469 -22 -0.607 1 92.5 161 ASN B C 1
ATOM 4792 O O . ASN B 1 161 ? -4.949 -22.406 0.454 1 92.5 161 ASN B O 1
ATOM 4796 N N . GLY B 1 162 ? -3.533 -22.688 -1.201 1 91.69 162 GLY B N 1
ATOM 4797 C CA . GLY B 1 162 ? -2.746 -23.719 -0.555 1 91.69 162 GLY B CA 1
ATOM 4798 C C . GLY B 1 162 ? -3.441 -25.062 -0.528 1 91.69 162 GLY B C 1
ATOM 4799 O O . GLY B 1 162 ? -3.113 -25.922 0.296 1 91.69 162 GLY B O 1
ATOM 4800 N N . SER B 1 163 ? -4.441 -25.25 -1.343 1 95.75 163 SER B N 1
ATOM 4801 C CA . SER B 1 163 ? -5.238 -26.469 -1.384 1 95.75 163 SER B CA 1
ATOM 4802 C C . SER B 1 163 ? -5.887 -26.75 -0.033 1 95.75 163 SER B C 1
ATOM 4804 O O . SER B 1 163 ? -5.977 -27.906 0.39 1 95.75 163 SER B O 1
ATOM 4806 N N . GLN B 1 164 ? -6.281 -25.688 0.588 1 92.44 164 GLN B N 1
ATOM 4807 C CA . GLN B 1 164 ? -6.91 -25.828 1.897 1 92.44 164 GLN B CA 1
ATOM 4808 C C . GLN B 1 164 ? -8.125 -26.75 1.832 1 92.44 164 GLN B C 1
ATOM 4810 O O . GLN B 1 164 ? -8.992 -26.578 0.973 1 92.44 164 GLN B O 1
ATOM 4815 N N . GLY B 1 165 ? -8.148 -27.734 2.693 1 94.56 165 GLY B N 1
ATOM 4816 C CA . GLY B 1 165 ? -9.281 -28.641 2.814 1 94.56 165 GLY B CA 1
ATOM 4817 C C . GLY B 1 165 ? -9.148 -29.875 1.941 1 94.56 165 GLY B C 1
ATOM 4818 O O . GLY B 1 165 ? -9.875 -30.859 2.133 1 94.56 165 GLY B O 1
ATOM 4819 N N . LEU B 1 166 ? -8.273 -29.859 0.959 1 96.5 166 LEU B N 1
ATOM 4820 C CA . LEU B 1 166 ? -8.203 -30.938 -0.009 1 96.5 166 LEU B CA 1
ATOM 4821 C C . LEU B 1 166 ? -7.531 -32.156 0.595 1 96.5 166 LEU B C 1
ATOM 4823 O O . LEU B 1 166 ? -7.969 -33.281 0.373 1 96.5 166 LEU B O 1
ATOM 4827 N N . PRO B 1 167 ? -6.402 -32.062 1.355 1 96.19 167 PRO B N 1
ATOM 4828 C CA . PRO B 1 167 ? -5.77 -33.25 1.931 1 96.19 167 PRO B CA 1
ATOM 4829 C C . PRO B 1 167 ? -6.727 -34.062 2.801 1 96.19 167 PRO B C 1
ATOM 4831 O O . PRO B 1 167 ? -6.758 -35.281 2.707 1 96.19 167 PRO B O 1
ATOM 4834 N N . GLU B 1 168 ? -7.512 -33.375 3.596 1 97 168 GLU B N 1
ATOM 4835 C CA . GLU B 1 168 ? -8.508 -34.031 4.426 1 97 168 GLU B CA 1
ATOM 4836 C C . GLU B 1 168 ? -9.562 -34.719 3.57 1 97 168 GLU B C 1
ATOM 4838 O O . GLU B 1 168 ? -9.969 -35.875 3.867 1 97 168 GLU B O 1
ATOM 4843 N N . TRP B 1 169 ? -9.953 -34.062 2.594 1 98.19 169 TRP B N 1
ATOM 4844 C CA . TRP B 1 169 ? -10.953 -34.625 1.696 1 98.19 169 TRP B CA 1
ATOM 4845 C C . TRP B 1 169 ? -10.398 -35.875 0.992 1 98.19 169 TRP B C 1
ATOM 4847 O O . TRP B 1 169 ? -11.094 -36.875 0.867 1 98.19 169 TRP B O 1
ATOM 4857 N N . VAL B 1 170 ? -9.188 -35.812 0.484 1 98.31 170 VAL B N 1
ATOM 4858 C CA . VAL B 1 170 ? -8.531 -36.938 -0.2 1 98.31 170 VAL B CA 1
ATOM 4859 C C . VAL B 1 170 ? -8.438 -38.125 0.74 1 98.31 170 VAL B C 1
ATOM 4861 O O . VAL B 1 170 ? -8.719 -39.25 0.342 1 98.31 170 VAL B O 1
ATOM 4864 N N . GLU B 1 171 ? -8.062 -37.875 1.925 1 97.94 171 GLU B N 1
ATOM 4865 C CA . GLU B 1 171 ? -7.961 -38.938 2.916 1 97.94 171 GLU B CA 1
ATOM 4866 C C . GLU B 1 171 ? -9.305 -39.625 3.127 1 97.94 171 GLU B C 1
ATOM 4868 O O . GLU B 1 171 ? -9.367 -40.844 3.209 1 97.94 171 GLU B O 1
ATOM 4873 N N . ALA B 1 172 ? -10.312 -38.875 3.17 1 98.12 172 ALA B N 1
ATOM 4874 C CA . ALA B 1 172 ? -11.656 -39.406 3.412 1 98.12 172 ALA B CA 1
ATOM 4875 C C . ALA B 1 172 ? -12.18 -40.156 2.193 1 98.12 172 ALA B C 1
ATOM 4877 O O . ALA B 1 172 ? -13.133 -40.938 2.299 1 98.12 172 ALA B O 1
ATOM 4878 N N . ASN B 1 173 ? -11.555 -40 1.038 1 98.19 173 ASN B N 1
ATOM 4879 C CA . ASN B 1 173 ? -12.078 -40.562 -0.198 1 98.19 173 ASN B CA 1
ATOM 4880 C C . ASN B 1 173 ? -11.047 -41.438 -0.889 1 98.19 173 ASN B C 1
ATOM 4882 O O . ASN B 1 173 ? -11.062 -41.594 -2.113 1 98.19 173 ASN B O 1
ATOM 4886 N N . ARG B 1 174 ? -10.195 -42.031 -0.174 1 97.69 174 ARG B N 1
ATOM 4887 C CA . ARG B 1 174 ? -9.086 -42.844 -0.673 1 97.69 174 ARG B CA 1
ATOM 4888 C C . ARG B 1 174 ? -9.586 -43.906 -1.635 1 97.69 174 ARG B C 1
ATOM 4890 O O . ARG B 1 174 ? -8.984 -44.125 -2.689 1 97.69 174 ARG B O 1
ATOM 4897 N N . GLU B 1 175 ? -10.656 -44.562 -1.273 1 97.31 175 GLU B N 1
ATOM 4898 C CA . GLU B 1 175 ? -11.172 -45.688 -2.061 1 97.31 175 GLU B CA 1
ATOM 4899 C C . GLU B 1 175 ? -11.656 -45.219 -3.43 1 97.31 175 GLU B C 1
ATOM 4901 O O . GLU B 1 175 ? -11.477 -45.906 -4.43 1 97.31 175 GLU B O 1
ATOM 4906 N N . ARG B 1 176 ? -12.203 -44.062 -3.445 1 97.94 176 ARG B N 1
ATOM 4907 C CA . ARG B 1 176 ? -12.766 -43.531 -4.68 1 97.94 176 ARG B CA 1
ATOM 4908 C C . ARG B 1 176 ? -11.672 -42.969 -5.574 1 97.94 176 ARG B C 1
ATOM 4910 O O . ARG B 1 176 ? -11.906 -42.688 -6.754 1 97.94 176 ARG B O 1
ATOM 4917 N N . LEU B 1 177 ? -10.453 -42.844 -5.016 1 98.56 177 LEU B N 1
ATOM 4918 C CA . LEU B 1 177 ? -9.383 -42.188 -5.75 1 98.56 177 LEU B CA 1
ATOM 4919 C C . LEU B 1 177 ? -8.289 -43.188 -6.141 1 98.56 177 LEU B C 1
ATOM 4921 O O . LEU B 1 177 ? -7.203 -42.781 -6.562 1 98.56 177 LEU B O 1
ATOM 4925 N N . LYS B 1 178 ? -8.57 -44.406 -6 1 97.12 178 LYS B N 1
ATOM 4926 C CA . LYS B 1 178 ? -7.602 -45.438 -6.406 1 97.12 178 LYS B CA 1
ATOM 4927 C C . LYS B 1 178 ? -7.242 -45.281 -7.883 1 97.12 178 LYS B C 1
ATOM 4929 O O . LYS B 1 178 ? -8.117 -45.062 -8.727 1 97.12 178 LYS B O 1
ATOM 4934 N N . ALA B 1 179 ? -5.965 -45.406 -8.203 1 97.56 179 ALA B N 1
ATOM 4935 C CA . ALA B 1 179 ? -5.434 -45.281 -9.555 1 97.56 179 ALA B CA 1
ATOM 4936 C C . ALA B 1 179 ? -4.023 -45.844 -9.648 1 97.56 179 ALA B C 1
ATOM 4938 O O . ALA B 1 179 ? -3.463 -46.312 -8.648 1 97.56 179 ALA B O 1
ATOM 4939 N N . ASP B 1 180 ? -3.547 -45.906 -10.812 1 95.88 180 ASP B N 1
ATOM 4940 C CA . ASP B 1 180 ? -2.193 -46.438 -11.023 1 95.88 180 ASP B CA 1
ATOM 4941 C C . ASP B 1 180 ? -1.179 -45.281 -11.055 1 95.88 180 ASP B C 1
ATOM 4943 O O . ASP B 1 180 ? -0.001 -45.5 -10.75 1 95.88 180 ASP B O 1
ATOM 4947 N N . VAL B 1 181 ? -1.596 -44.094 -11.398 1 96.25 181 VAL B N 1
ATOM 4948 C CA . VAL B 1 181 ? -0.734 -42.938 -11.5 1 96.25 181 VAL B CA 1
ATOM 4949 C C . VAL B 1 181 ? -1.582 -41.656 -11.461 1 96.25 181 VAL B C 1
ATOM 4951 O O . VAL B 1 181 ? -2.748 -41.688 -11.859 1 96.25 181 VAL B O 1
ATOM 4954 N N . VAL B 1 182 ? -1.044 -40.625 -10.891 1 97.56 182 VAL B N 1
ATOM 4955 C CA . VAL B 1 182 ? -1.677 -39.312 -10.93 1 97.56 182 VAL B CA 1
ATOM 4956 C C . VAL B 1 182 ? -1.093 -38.5 -12.078 1 97.56 182 VAL B C 1
ATOM 4958 O O . VAL B 1 182 ? 0.118 -38.5 -12.312 1 97.56 182 VAL B O 1
ATOM 4961 N N . LEU B 1 183 ? -1.934 -37.844 -12.883 1 98.25 183 LEU B N 1
ATOM 4962 C CA . LEU B 1 183 ? -1.555 -36.906 -13.922 1 98.25 183 LEU B CA 1
ATOM 4963 C C . LEU B 1 183 ? -1.937 -35.5 -13.531 1 98.25 183 LEU B C 1
ATOM 4965 O O . LEU B 1 183 ? -3.09 -35.219 -13.188 1 98.25 183 LEU B O 1
ATOM 4969 N N . VAL B 1 184 ? -0.951 -34.594 -13.547 1 98 184 VAL B N 1
ATOM 4970 C CA . VAL B 1 184 ? -1.198 -33.188 -13.211 1 98 184 VAL B CA 1
ATOM 4971 C C . VAL B 1 184 ? -0.771 -32.312 -14.375 1 98 184 VAL B C 1
ATOM 4973 O O . VAL B 1 184 ? 0.348 -32.406 -14.883 1 98 184 VAL B O 1
ATOM 4976 N N . CYS B 1 185 ? -1.671 -31.453 -14.867 1 98.12 185 CYS B N 1
ATOM 4977 C CA . CYS B 1 185 ? -1.368 -30.469 -15.906 1 98.12 185 CYS B CA 1
ATOM 4978 C C . CYS B 1 185 ? -1.387 -29.062 -15.336 1 98.12 185 CYS B C 1
ATOM 4980 O O . CYS B 1 185 ? -2.369 -28.328 -15.5 1 98.12 185 CYS B O 1
ATOM 4982 N N . ASP B 1 186 ? -0.374 -28.625 -14.711 1 97.75 186 ASP B N 1
ATOM 4983 C CA . ASP B 1 186 ? -0.256 -27.328 -14.031 1 97.75 186 ASP B CA 1
ATOM 4984 C C . ASP B 1 186 ? 1.195 -26.859 -13.992 1 97.75 186 ASP B C 1
ATOM 4986 O O . ASP B 1 186 ? 1.657 -26.328 -12.984 1 97.75 186 ASP B O 1
ATOM 4990 N N . THR B 1 187 ? 1.991 -27.234 -14.984 1 97.25 187 THR B N 1
ATOM 4991 C CA . THR B 1 187 ? 3.393 -26.844 -15.117 1 97.25 187 THR B CA 1
ATOM 4992 C C . THR B 1 187 ? 3.678 -26.328 -16.531 1 97.25 187 THR B C 1
ATOM 4994 O O . THR B 1 187 ? 2.756 -25.984 -17.266 1 97.25 187 THR B O 1
ATOM 4997 N N . GLY B 1 188 ? 4.938 -26.203 -16.859 1 96.69 188 GLY B N 1
ATOM 4998 C CA . GLY B 1 188 ? 5.258 -25.578 -18.125 1 96.69 188 GLY B CA 1
ATOM 4999 C C . GLY B 1 188 ? 6.109 -26.469 -19.016 1 96.69 188 GLY B C 1
ATOM 5000 O O . GLY B 1 188 ? 6.379 -27.625 -18.688 1 96.69 188 GLY B O 1
ATOM 5001 N N . MET B 1 189 ? 6.348 -25.906 -20.203 1 97.25 189 MET B N 1
ATOM 5002 C CA . MET B 1 189 ? 7.316 -26.453 -21.156 1 97.25 189 MET B CA 1
ATOM 5003 C C . MET B 1 189 ? 8.672 -25.781 -20.984 1 97.25 189 MET B C 1
ATOM 5005 O O . MET B 1 189 ? 8.781 -24.719 -20.375 1 97.25 189 MET B O 1
ATOM 5009 N N . TRP B 1 190 ? 9.648 -26.484 -21.484 1 95.44 190 TRP B N 1
ATOM 5010 C CA . TRP B 1 190 ? 10.977 -25.891 -21.438 1 95.44 190 TRP B CA 1
ATOM 5011 C C . TRP B 1 190 ? 11.039 -24.625 -22.297 1 95.44 190 TRP B C 1
ATOM 5013 O O . TRP B 1 190 ? 11.641 -23.625 -21.891 1 95.44 190 TRP B O 1
ATOM 5023 N N . ASP B 1 191 ? 10.539 -24.703 -23.422 1 94.81 191 ASP B N 1
ATOM 5024 C CA . ASP B 1 191 ? 10.32 -23.578 -24.328 1 94.81 191 ASP B CA 1
ATOM 5025 C C . ASP B 1 191 ? 9.156 -23.859 -25.281 1 94.81 191 ASP B C 1
ATOM 5027 O O . ASP B 1 191 ? 8.422 -24.844 -25.094 1 94.81 191 ASP B O 1
ATOM 5031 N N . ARG B 1 192 ? 8.938 -23.094 -26.234 1 95.12 192 ARG B N 1
ATOM 5032 C CA . ARG B 1 192 ? 7.754 -23.125 -27.094 1 95.12 192 ARG B CA 1
ATOM 5033 C C . ARG B 1 192 ? 7.691 -24.438 -27.875 1 95.12 192 ARG B C 1
ATOM 5035 O O . ARG B 1 192 ? 6.609 -24.875 -28.266 1 95.12 192 ARG B O 1
ATOM 5042 N N . GLN B 1 193 ? 8.82 -25.109 -28.031 1 96.12 193 GLN B N 1
ATOM 5043 C CA . GLN B 1 193 ? 8.867 -26.266 -28.906 1 96.12 193 GLN B CA 1
ATOM 5044 C C . GLN B 1 193 ? 9.273 -27.516 -28.125 1 96.12 193 GLN B C 1
ATOM 5046 O O . GLN B 1 193 ? 9.141 -28.641 -28.641 1 96.12 193 GLN B O 1
ATOM 5051 N N . THR B 1 194 ? 9.711 -27.312 -26.906 1 97.31 194 THR B N 1
ATOM 5052 C CA . THR B 1 194 ? 10.273 -28.438 -26.156 1 97.31 194 THR B CA 1
ATOM 5053 C C . THR B 1 194 ? 9.414 -28.75 -24.938 1 97.31 194 THR B C 1
ATOM 5055 O O . THR B 1 194 ? 9.352 -27.953 -24 1 97.31 194 THR B O 1
ATOM 5058 N N . PRO B 1 195 ? 8.727 -29.938 -25 1 97.75 195 PRO B N 1
ATOM 5059 C CA . PRO B 1 195 ? 7.93 -30.312 -23.828 1 97.75 195 PRO B CA 1
ATOM 5060 C C . PRO B 1 195 ? 8.781 -30.594 -22.594 1 97.75 195 PRO B C 1
ATOM 5062 O O . PRO B 1 195 ? 10 -30.766 -22.719 1 97.75 195 PRO B O 1
ATOM 5065 N N . GLN B 1 196 ? 8.172 -30.578 -21.484 1 95.88 196 GLN B N 1
ATOM 5066 C CA . GLN B 1 196 ? 8.859 -30.766 -20.219 1 95.88 196 GLN B CA 1
ATOM 5067 C C . GLN B 1 196 ? 8.07 -31.688 -19.297 1 95.88 196 GLN B C 1
ATOM 5069 O O . GLN B 1 196 ? 6.84 -31.656 -19.281 1 95.88 196 GLN B O 1
ATOM 5074 N N . ILE B 1 197 ? 8.734 -32.562 -18.594 1 95.56 197 ILE B N 1
ATOM 5075 C CA . ILE B 1 197 ? 8.219 -33.312 -17.438 1 95.56 197 ILE B CA 1
ATOM 5076 C C . ILE B 1 197 ? 8.875 -32.781 -16.156 1 95.56 197 ILE B C 1
ATOM 5078 O O . ILE B 1 197 ? 10.102 -32.844 -16.016 1 95.56 197 ILE B O 1
ATOM 5082 N N . THR B 1 198 ? 8.109 -32.281 -15.289 1 95.75 198 THR B N 1
ATOM 5083 C CA . THR B 1 198 ? 8.617 -31.688 -14.055 1 95.75 198 THR B CA 1
ATOM 5084 C C . THR B 1 198 ? 8.969 -32.781 -13.047 1 95.75 198 THR B C 1
ATOM 5086 O O . THR B 1 198 ? 8.164 -33.656 -12.781 1 95.75 198 THR B O 1
ATOM 5089 N N . THR B 1 199 ? 10.117 -32.625 -12.445 1 92.56 199 THR B N 1
ATOM 5090 C CA . THR B 1 199 ? 10.609 -33.719 -11.609 1 92.56 199 THR B CA 1
ATOM 5091 C C . THR B 1 199 ? 10.617 -33.312 -10.141 1 92.56 199 THR B C 1
ATOM 5093 O O . THR B 1 199 ? 10.797 -34.156 -9.258 1 92.56 199 THR B O 1
ATOM 5096 N N . SER B 1 200 ? 10.469 -32.062 -9.898 1 94.69 200 SER B N 1
ATOM 5097 C CA . SER B 1 200 ? 10.383 -31.594 -8.523 1 94.69 200 SER B CA 1
ATOM 5098 C C . SER B 1 200 ? 9.656 -30.25 -8.461 1 94.69 200 SER B C 1
ATOM 5100 O O . SER B 1 200 ? 9.602 -29.516 -9.445 1 94.69 200 SER B O 1
ATOM 5102 N N . LEU B 1 201 ? 9.031 -29.984 -7.348 1 96.81 201 LEU B N 1
ATOM 5103 C CA . LEU B 1 201 ? 8.375 -28.719 -7.027 1 96.81 201 LEU B CA 1
ATOM 5104 C C . LEU B 1 201 ? 8.898 -28.156 -5.707 1 96.81 201 LEU B C 1
ATOM 5106 O O . LEU B 1 201 ? 9.117 -28.906 -4.754 1 96.81 201 LEU B O 1
ATOM 5110 N N . ARG B 1 202 ? 9.117 -26.844 -5.68 1 97.31 202 ARG B N 1
ATOM 5111 C CA . ARG B 1 202 ? 9.438 -26.219 -4.402 1 97.31 202 ARG B CA 1
ATOM 5112 C C . ARG B 1 202 ? 8.227 -26.188 -3.484 1 97.31 202 ARG B C 1
ATOM 5114 O O . ARG B 1 202 ? 7.086 -26.25 -3.953 1 97.31 202 ARG B O 1
ATOM 5121 N N . GLY B 1 203 ? 8.555 -26.156 -2.17 1 96.75 203 GLY B N 1
ATOM 5122 C CA . GLY B 1 203 ? 7.512 -25.891 -1.188 1 96.75 203 GLY B CA 1
ATOM 5123 C C . GLY B 1 203 ? 7.152 -24.422 -1.061 1 96.75 203 GLY B C 1
ATOM 5124 O O . GLY B 1 203 ? 7.703 -23.594 -1.775 1 96.75 203 GLY B O 1
ATOM 5125 N N . LEU B 1 204 ? 6.18 -24.156 -0.172 1 96.81 204 LEU B N 1
ATOM 5126 C CA . LEU B 1 204 ? 5.707 -22.797 0.003 1 96.81 204 LEU B CA 1
ATOM 5127 C C . LEU B 1 204 ? 5.363 -22.516 1.463 1 96.81 204 LEU B C 1
ATOM 5129 O O . LEU B 1 204 ? 4.785 -23.375 2.139 1 96.81 204 LEU B O 1
ATOM 5133 N N . ALA B 1 205 ? 5.777 -21.406 1.962 1 97.06 205 ALA B N 1
ATOM 5134 C CA . ALA B 1 205 ? 5.277 -20.812 3.197 1 97.06 205 ALA B CA 1
ATOM 5135 C C . ALA B 1 205 ? 4.883 -19.359 2.98 1 97.06 205 ALA B C 1
ATOM 5137 O O . ALA B 1 205 ? 5.609 -18.594 2.336 1 97.06 205 ALA B O 1
ATOM 5138 N N . TYR B 1 206 ? 3.717 -19 3.422 1 97.19 206 TYR B N 1
ATOM 5139 C CA . TYR B 1 206 ? 3.164 -17.672 3.16 1 97.19 206 TYR B CA 1
ATOM 5140 C C . TYR B 1 206 ? 2.689 -17.016 4.453 1 97.19 206 TYR B C 1
ATOM 5142 O O . TYR B 1 206 ? 2.064 -17.672 5.293 1 97.19 206 TYR B O 1
ATOM 5150 N N . TYR B 1 207 ? 3.053 -15.703 4.617 1 98.25 207 TYR B N 1
ATOM 5151 C CA . TYR B 1 207 ? 2.74 -14.984 5.848 1 98.25 207 TYR B CA 1
ATOM 5152 C C . TYR B 1 207 ? 2.232 -13.578 5.539 1 98.25 207 TYR B C 1
ATOM 5154 O O . TYR B 1 207 ? 2.537 -13.023 4.484 1 98.25 207 TYR B O 1
ATOM 5162 N N . GLU B 1 208 ? 1.459 -13.055 6.406 1 98.5 208 GLU B N 1
ATOM 5163 C CA . GLU B 1 208 ? 1.141 -11.633 6.469 1 98.5 208 GLU B CA 1
ATOM 5164 C C . GLU B 1 208 ? 1.594 -11.023 7.789 1 98.5 208 GLU B C 1
ATOM 5166 O O . GLU B 1 208 ? 1.293 -11.555 8.859 1 98.5 208 GLU B O 1
ATOM 5171 N N . VAL B 1 209 ? 2.373 -9.992 7.734 1 98.88 209 VAL B N 1
ATOM 5172 C CA . VAL B 1 209 ? 2.9 -9.281 8.898 1 98.88 209 VAL B CA 1
ATOM 5173 C C . VAL B 1 209 ? 2.201 -7.934 9.039 1 98.88 209 VAL B C 1
ATOM 5175 O O . VAL B 1 209 ? 2.27 -7.094 8.133 1 98.88 209 VAL B O 1
ATOM 5178 N N . LYS B 1 210 ? 1.508 -7.684 10.141 1 98.81 210 LYS B N 1
ATOM 5179 C CA . LYS B 1 210 ? 0.83 -6.418 10.422 1 98.81 210 LYS B CA 1
ATOM 5180 C C . LYS B 1 210 ? 1.446 -5.723 11.633 1 98.81 210 LYS B C 1
ATOM 5182 O O . LYS B 1 210 ? 1.33 -6.203 12.758 1 98.81 210 LYS B O 1
ATOM 5187 N N . VAL B 1 211 ? 2.098 -4.637 11.445 1 98.88 211 VAL B N 1
ATOM 5188 C CA . VAL B 1 211 ? 2.736 -3.863 12.5 1 98.88 211 VAL B CA 1
ATOM 5189 C C . VAL B 1 211 ? 1.821 -2.717 12.93 1 98.88 211 VAL B C 1
ATOM 5191 O O . VAL B 1 211 ? 1.272 -2.004 12.086 1 98.88 211 VAL B O 1
ATOM 5194 N N . THR B 1 212 ? 1.587 -2.568 14.211 1 98.81 212 THR B N 1
ATOM 5195 C CA . THR B 1 212 ? 0.825 -1.465 14.789 1 98.81 212 THR B CA 1
ATOM 5196 C C . THR B 1 212 ? 1.695 -0.638 15.727 1 98.81 212 THR B C 1
ATOM 5198 O O . THR B 1 212 ? 2.318 -1.18 16.641 1 98.81 212 THR B O 1
ATOM 5201 N N . CYS B 1 213 ? 1.768 0.657 15.516 1 98.56 213 CYS B N 1
ATOM 5202 C CA . CYS B 1 213 ? 2.48 1.574 16.391 1 98.56 213 CYS B CA 1
ATOM 5203 C C . CYS B 1 213 ? 1.506 2.434 17.188 1 98.56 213 CYS B C 1
ATOM 5205 O O . CYS B 1 213 ? 0.866 1.948 18.125 1 98.56 213 CYS B O 1
ATOM 5207 N N . ALA B 1 214 ? 1.231 3.75 16.766 1 98.5 214 ALA B N 1
ATOM 5208 C CA . ALA B 1 214 ? 0.275 4.594 17.469 1 98.5 214 ALA B CA 1
ATOM 5209 C C . ALA B 1 214 ? -1.149 4.074 17.297 1 98.5 214 ALA B C 1
ATOM 5211 O O . ALA B 1 214 ? -1.425 3.287 16.391 1 98.5 214 ALA B O 1
ATOM 5212 N N . ASP B 1 215 ? -2.045 4.465 18.141 1 97.81 215 ASP B N 1
ATOM 5213 C CA . ASP B 1 215 ? -3.414 3.959 18.141 1 97.81 215 ASP B CA 1
ATOM 5214 C C . ASP B 1 215 ? -4.254 4.66 17.078 1 97.81 215 ASP B C 1
ATOM 5216 O O . ASP B 1 215 ? -5.445 4.379 16.938 1 97.81 215 ASP B O 1
ATOM 5220 N N . ARG B 1 216 ? -3.652 5.602 16.344 1 97.5 216 ARG B N 1
ATOM 5221 C CA . ARG B 1 216 ? -4.281 6.34 15.258 1 97.5 216 ARG B CA 1
ATOM 5222 C C . ARG B 1 216 ? -3.236 6.926 14.32 1 97.5 216 ARG B C 1
ATOM 5224 O O . ARG B 1 216 ? -2.049 6.953 14.641 1 97.5 216 ARG B O 1
ATOM 5231 N N . ASP B 1 217 ? -3.676 7.25 13.141 1 97.88 217 ASP B N 1
ATOM 5232 C CA . ASP B 1 217 ? -2.783 8.023 12.281 1 97.88 217 ASP B CA 1
ATOM 5233 C C . ASP B 1 217 ? -2.42 9.359 12.938 1 97.88 217 ASP B C 1
ATOM 5235 O O . ASP B 1 217 ? -3.209 9.914 13.703 1 97.88 217 ASP B O 1
ATOM 5239 N N . LEU B 1 218 ? -1.231 9.828 12.664 1 98.31 218 LEU B N 1
ATOM 5240 C CA . LEU B 1 218 ? -0.726 11.039 13.289 1 98.31 218 LEU B CA 1
ATOM 5241 C C . LEU B 1 218 ? -0.303 12.062 12.234 1 98.31 218 LEU B C 1
ATOM 5243 O O . LEU B 1 218 ? 0.118 11.688 11.141 1 98.31 218 LEU B O 1
ATOM 5247 N N . HIS B 1 219 ? -0.459 13.336 12.578 1 97.56 219 HIS B N 1
ATOM 5248 C CA . HIS B 1 219 ? 0.164 14.391 11.789 1 97.56 219 HIS B CA 1
ATOM 5249 C C . HIS B 1 219 ? 1.685 14.305 11.852 1 97.56 219 HIS B C 1
ATOM 5251 O O . HIS B 1 219 ? 2.273 14.43 12.93 1 97.56 219 HIS B O 1
ATOM 5257 N N . SER B 1 220 ? 2.371 14.18 10.758 1 97.06 220 SER B N 1
ATOM 5258 C CA . SER B 1 220 ? 3.799 13.883 10.766 1 97.06 220 SER B CA 1
ATOM 5259 C C . SER B 1 220 ? 4.613 15.094 11.203 1 97.06 220 SER B C 1
ATOM 5261 O O . SER B 1 220 ? 5.77 14.961 11.602 1 97.06 220 SER B O 1
ATOM 5263 N N . GLY B 1 221 ? 4.09 16.281 11.086 1 96.5 221 GLY B N 1
ATOM 5264 C CA . GLY B 1 221 ? 4.773 17.453 11.609 1 96.5 221 GLY B CA 1
ATOM 5265 C C . GLY B 1 221 ? 4.801 17.5 13.125 1 96.5 221 GLY B C 1
ATOM 5266 O O . GLY B 1 221 ? 5.844 17.781 13.719 1 96.5 221 GLY B O 1
ATOM 5267 N N . PHE B 1 222 ? 3.682 17.188 13.703 1 96.25 222 PHE B N 1
ATOM 5268 C CA . PHE B 1 222 ? 3.52 17.312 15.148 1 96.25 222 PHE B CA 1
ATOM 5269 C C . PHE B 1 222 ? 4.168 16.141 15.875 1 96.25 222 PHE B C 1
ATOM 5271 O O . PHE B 1 222 ? 4.613 16.281 17.016 1 96.25 222 PHE B O 1
ATOM 5278 N N . PHE B 1 223 ? 4.238 15.008 15.195 1 97.75 223 PHE B N 1
ATOM 5279 C CA . PHE B 1 223 ? 4.707 13.812 15.898 1 97.75 223 PHE B CA 1
ATOM 5280 C C . PHE B 1 223 ? 5.988 13.281 15.266 1 97.75 223 PHE B C 1
ATOM 5282 O O . PHE B 1 223 ? 6.648 12.406 15.82 1 97.75 223 PHE B O 1
ATOM 5289 N N . GLY B 1 224 ? 6.32 13.836 14.094 1 96.69 224 GLY B N 1
ATOM 5290 C CA . GLY B 1 224 ? 7.52 13.375 13.414 1 96.69 224 GLY B CA 1
ATOM 5291 C C . GLY B 1 224 ? 8.781 13.555 14.234 1 96.69 224 GLY B C 1
ATOM 5292 O O . GLY B 1 224 ? 8.992 14.609 14.836 1 96.69 224 GLY B O 1
ATOM 5293 N N . GLY B 1 225 ? 9.633 12.547 14.211 1 95.44 225 GLY B N 1
ATOM 5294 C CA . GLY B 1 225 ? 10.836 12.539 15.039 1 95.44 225 GLY B CA 1
ATOM 5295 C C . GLY B 1 225 ? 10.633 11.867 16.375 1 95.44 225 GLY B C 1
ATOM 5296 O O . GLY B 1 225 ? 11.586 11.367 16.984 1 95.44 225 GLY B O 1
ATOM 5297 N N . ALA B 1 226 ? 9.383 11.844 16.812 1 97.44 226 ALA B N 1
ATOM 5298 C CA . ALA B 1 226 ? 9.133 11.312 18.141 1 97.44 226 ALA B CA 1
ATOM 5299 C C . ALA B 1 226 ? 8.391 9.984 18.078 1 97.44 226 ALA B C 1
ATOM 5301 O O . ALA B 1 226 ? 8.719 9.039 18.797 1 97.44 226 ALA B O 1
ATOM 5302 N N . ALA B 1 227 ? 7.355 9.875 17.281 1 98.19 227 ALA B N 1
ATOM 5303 C CA . ALA B 1 227 ? 6.492 8.695 17.25 1 98.19 227 ALA B CA 1
ATOM 5304 C C . ALA B 1 227 ? 7.062 7.625 16.328 1 98.19 227 ALA B C 1
ATOM 5306 O O . ALA B 1 227 ? 7.609 7.941 15.258 1 98.19 227 ALA B O 1
ATOM 5307 N N . ALA B 1 228 ? 6.867 6.402 16.688 1 98.44 228 ALA B N 1
ATOM 5308 C CA . ALA B 1 228 ? 7.266 5.285 15.844 1 98.44 228 ALA B CA 1
ATOM 5309 C C . ALA B 1 228 ? 6.434 5.25 14.562 1 98.44 228 ALA B C 1
ATOM 5311 O O . ALA B 1 228 ? 5.223 5.488 14.594 1 98.44 228 ALA B O 1
ATOM 5312 N N . ASN B 1 229 ? 7.078 5.074 13.477 1 98.69 229 ASN B N 1
ATOM 5313 C CA . ASN B 1 229 ? 6.477 4.914 12.156 1 98.69 229 ASN B CA 1
ATOM 5314 C C . ASN B 1 229 ? 6.457 3.449 11.727 1 98.69 229 ASN B C 1
ATOM 5316 O O . ASN B 1 229 ? 7.512 2.857 11.477 1 98.69 229 ASN B O 1
ATOM 5320 N N . PRO B 1 230 ? 5.27 2.838 11.633 1 98.88 230 PRO B N 1
ATOM 5321 C CA . PRO B 1 230 ? 5.215 1.403 11.336 1 98.88 230 PRO B CA 1
ATOM 5322 C C . PRO B 1 230 ? 5.836 1.055 9.984 1 98.88 230 PRO B C 1
ATOM 5324 O O . PRO B 1 230 ? 6.281 -0.077 9.781 1 98.88 230 PRO B O 1
ATOM 5327 N N . ILE B 1 231 ? 5.852 1.963 9.039 1 98.88 231 ILE B N 1
ATOM 5328 C CA . ILE B 1 231 ? 6.477 1.715 7.742 1 98.88 231 ILE B CA 1
ATOM 5329 C C . ILE B 1 231 ? 7.988 1.595 7.914 1 98.88 231 ILE B C 1
ATOM 5331 O O . ILE B 1 231 ? 8.625 0.745 7.289 1 98.88 231 ILE B O 1
ATOM 5335 N N . HIS B 1 232 ? 8.594 2.482 8.797 1 98.75 232 HIS B N 1
ATOM 5336 C CA . HIS B 1 232 ? 10.016 2.34 9.109 1 98.75 232 HIS B CA 1
ATOM 5337 C C . HIS B 1 232 ? 10.305 0.977 9.734 1 98.75 232 HIS B C 1
ATOM 5339 O O . HIS B 1 232 ? 11.25 0.297 9.336 1 98.75 232 HIS B O 1
ATOM 5345 N N . VAL B 1 233 ? 9.484 0.594 10.68 1 98.69 233 VAL B N 1
ATOM 5346 C CA . VAL B 1 233 ? 9.664 -0.664 11.391 1 98.69 233 VAL B CA 1
ATOM 5347 C C . VAL B 1 233 ? 9.578 -1.833 10.414 1 98.69 233 VAL B C 1
ATOM 5349 O O . VAL B 1 233 ? 10.461 -2.688 10.375 1 98.69 233 VAL B O 1
ATOM 5352 N N . LEU B 1 234 ? 8.531 -1.845 9.625 1 98.88 234 LEU B N 1
ATOM 5353 C CA . LEU B 1 234 ? 8.273 -2.924 8.68 1 98.88 234 LEU B CA 1
ATOM 5354 C C . LEU B 1 234 ? 9.375 -2.994 7.621 1 98.88 234 LEU B C 1
ATOM 5356 O O . LEU B 1 234 ? 9.82 -4.082 7.254 1 98.88 234 LEU B O 1
ATOM 5360 N N . SER B 1 235 ? 9.797 -1.846 7.09 1 98.88 235 SER B N 1
ATOM 5361 C CA . SER B 1 235 ? 10.844 -1.799 6.074 1 98.88 235 SER B CA 1
ATOM 5362 C C . SER B 1 235 ? 12.164 -2.34 6.613 1 98.88 235 SER B C 1
ATOM 5364 O O . SER B 1 235 ? 12.906 -3.012 5.895 1 98.88 235 SER B O 1
ATOM 5366 N N . ARG B 1 236 ? 12.453 -2.055 7.871 1 98.56 236 ARG B N 1
ATOM 5367 C CA . ARG B 1 236 ? 13.656 -2.6 8.484 1 98.56 236 ARG B CA 1
ATOM 5368 C C . ARG B 1 236 ? 13.586 -4.121 8.586 1 98.56 236 ARG B C 1
ATOM 5370 O O . ARG B 1 236 ? 14.57 -4.812 8.312 1 98.56 236 ARG B O 1
ATOM 5377 N N . ILE B 1 237 ? 12.445 -4.621 8.984 1 98.75 237 ILE B N 1
ATOM 5378 C CA . ILE B 1 237 ? 12.242 -6.066 9.062 1 98.75 237 ILE B CA 1
ATOM 5379 C C . ILE B 1 237 ? 12.492 -6.695 7.695 1 98.75 237 ILE B C 1
ATOM 5381 O O . ILE B 1 237 ? 13.227 -7.68 7.586 1 98.75 237 ILE B O 1
ATOM 5385 N N . ILE B 1 238 ? 11.945 -6.141 6.637 1 98.81 238 ILE B N 1
ATOM 5386 C CA . ILE B 1 238 ? 12.055 -6.668 5.281 1 98.81 238 ILE B CA 1
ATOM 5387 C C . ILE B 1 238 ? 13.508 -6.57 4.805 1 98.81 238 ILE B C 1
ATOM 5389 O O . ILE B 1 238 ? 14.039 -7.512 4.215 1 98.81 238 ILE B O 1
ATOM 5393 N N . ALA B 1 239 ? 14.141 -5.426 5.074 1 98.5 239 ALA B N 1
ATOM 5394 C CA . ALA B 1 239 ? 15.523 -5.23 4.664 1 98.5 239 ALA B CA 1
ATOM 5395 C C . ALA B 1 239 ? 16.438 -6.254 5.324 1 98.5 239 ALA B C 1
ATOM 5397 O O . ALA B 1 239 ? 17.438 -6.691 4.727 1 98.5 239 ALA B O 1
ATOM 5398 N N . ASP B 1 240 ? 16.094 -6.625 6.52 1 98.38 240 ASP B N 1
ATOM 5399 C CA . ASP B 1 240 ? 16.938 -7.535 7.297 1 98.38 240 ASP B CA 1
ATOM 5400 C C . ASP B 1 240 ? 16.766 -8.977 6.82 1 98.38 240 ASP B C 1
ATOM 5402 O O . ASP B 1 240 ? 17.531 -9.859 7.227 1 98.38 240 ASP B O 1
ATOM 5406 N N . LEU B 1 241 ? 15.859 -9.258 5.938 1 98.5 241 LEU B N 1
ATOM 5407 C CA . LEU B 1 241 ? 15.586 -10.625 5.496 1 98.5 241 LEU B CA 1
ATOM 5408 C C . LEU B 1 241 ? 16.656 -11.109 4.535 1 98.5 241 LEU B C 1
ATOM 5410 O O . LEU B 1 241 ? 16.766 -12.305 4.258 1 98.5 241 LEU B O 1
ATOM 5414 N N . HIS B 1 242 ? 17.484 -10.227 3.932 1 98.25 242 HIS B N 1
ATOM 5415 C CA . HIS B 1 242 ? 18.562 -10.586 3.023 1 98.25 242 HIS B CA 1
ATOM 5416 C C . HIS B 1 242 ? 19.875 -9.883 3.406 1 98.25 242 HIS B C 1
ATOM 5418 O O . HIS B 1 242 ? 19.844 -8.758 3.904 1 98.25 242 HIS B O 1
ATOM 5424 N N . ASP B 1 243 ? 20.969 -10.508 3.201 1 97.25 243 ASP B N 1
ATOM 5425 C CA . ASP B 1 243 ? 22.25 -9.836 3.34 1 97.25 243 ASP B CA 1
ATOM 5426 C C . ASP B 1 243 ? 22.719 -9.266 2.004 1 97.25 243 ASP B C 1
ATOM 5428 O O . ASP B 1 243 ? 21.969 -9.242 1.033 1 97.25 243 ASP B O 1
ATOM 5432 N N . ALA B 1 244 ? 23.906 -8.742 1.916 1 93.75 244 ALA B N 1
ATOM 5433 C CA . ALA B 1 244 ? 24.406 -8.031 0.749 1 93.75 244 ALA B CA 1
ATOM 5434 C C . ALA B 1 244 ? 24.672 -8.984 -0.413 1 93.75 244 ALA B C 1
ATOM 5436 O O . ALA B 1 244 ? 24.766 -8.555 -1.564 1 93.75 244 ALA B O 1
ATOM 5437 N N . ASP B 1 245 ? 24.688 -10.266 -0.108 1 95.25 245 ASP B N 1
ATOM 5438 C CA . ASP B 1 245 ? 24.984 -11.258 -1.137 1 95.25 245 ASP B CA 1
ATOM 5439 C C . ASP B 1 245 ? 23.719 -11.977 -1.598 1 95.25 245 ASP B C 1
ATOM 5441 O O . ASP B 1 245 ? 23.797 -12.969 -2.328 1 95.25 245 ASP B O 1
ATOM 5445 N N . GLY B 1 246 ? 22.578 -11.523 -1.119 1 95.44 246 GLY B N 1
ATOM 5446 C CA . GLY B 1 246 ? 21.312 -12.055 -1.582 1 95.44 246 GLY B CA 1
ATOM 5447 C C . GLY B 1 246 ? 20.844 -13.266 -0.792 1 95.44 246 GLY B C 1
ATOM 5448 O O . GLY B 1 246 ? 19.828 -13.883 -1.122 1 95.44 246 GLY B O 1
ATOM 5449 N N . ARG B 1 247 ? 21.562 -13.648 0.26 1 97.06 247 ARG B N 1
ATOM 5450 C CA . ARG B 1 247 ? 21.156 -14.781 1.096 1 97.06 247 ARG B CA 1
ATOM 5451 C C . ARG B 1 247 ? 20.078 -14.375 2.084 1 97.06 247 ARG B C 1
ATOM 5453 O O . ARG B 1 247 ? 20.109 -13.273 2.637 1 97.06 247 ARG B O 1
ATOM 5460 N N . VAL B 1 248 ? 19.141 -15.266 2.273 1 98.19 248 VAL B N 1
ATOM 5461 C CA . VAL B 1 248 ? 18.125 -15.047 3.297 1 98.19 248 VAL B CA 1
ATOM 5462 C C . VAL B 1 248 ? 18.75 -15.195 4.684 1 98.19 248 VAL B C 1
ATOM 5464 O O . VAL B 1 248 ? 19.5 -16.141 4.934 1 98.19 248 VAL B O 1
ATOM 5467 N N . THR B 1 249 ? 18.391 -14.32 5.602 1 98.12 249 THR B N 1
ATOM 5468 C CA . THR B 1 249 ? 19.188 -14.195 6.828 1 98.12 249 THR B CA 1
ATOM 5469 C C . THR B 1 249 ? 18.453 -14.844 8 1 98.12 249 THR B C 1
ATOM 5471 O O . THR B 1 249 ? 18.938 -14.797 9.133 1 98.12 249 THR B O 1
ATOM 5474 N N . LEU B 1 250 ? 17.312 -15.477 7.812 1 97.81 250 LEU B N 1
ATOM 5475 C CA . LEU B 1 250 ? 16.656 -16.156 8.914 1 97.81 250 LEU B CA 1
ATOM 5476 C C . LEU B 1 250 ? 17.562 -17.203 9.539 1 97.81 250 LEU B C 1
ATOM 5478 O O . LEU B 1 250 ? 18.203 -17.984 8.82 1 97.81 250 LEU B O 1
ATOM 5482 N N . PRO B 1 251 ? 17.656 -17.219 10.867 1 96.81 251 PRO B N 1
ATOM 5483 C CA . PRO B 1 251 ? 18.453 -18.266 11.508 1 96.81 251 PRO B CA 1
ATOM 5484 C C . PRO B 1 251 ? 18 -19.672 11.125 1 96.81 251 PRO B C 1
ATOM 5486 O O . PRO B 1 251 ? 16.797 -19.984 11.211 1 96.81 251 PRO B O 1
ATOM 5489 N N . GLY B 1 252 ? 18.938 -20.469 10.656 1 97 252 GLY B N 1
ATOM 5490 C CA . GLY B 1 252 ? 18.625 -21.859 10.312 1 97 252 GLY B CA 1
ATOM 5491 C C . GLY B 1 252 ? 17.875 -22 9.008 1 97 252 GLY B C 1
ATOM 5492 O O . GLY B 1 252 ? 17.359 -23.078 8.688 1 97 252 GLY B O 1
ATOM 5493 N N . PHE B 1 253 ? 17.781 -21.016 8.219 1 97.75 253 PHE B N 1
ATOM 5494 C CA . PHE B 1 253 ? 16.969 -21 7.012 1 97.75 253 PHE B CA 1
ATOM 5495 C C . PHE B 1 253 ? 17.438 -22.062 6.027 1 97.75 253 PHE B C 1
ATOM 5497 O O . PHE B 1 253 ? 16.625 -22.656 5.309 1 97.75 253 PHE B O 1
ATOM 5504 N N . TYR B 1 254 ? 18.703 -22.359 5.996 1 97.56 254 TYR B N 1
ATOM 5505 C CA . TYR B 1 254 ? 19.25 -23.25 4.984 1 97.56 254 TYR B CA 1
ATOM 5506 C C . TYR B 1 254 ? 19.484 -24.641 5.555 1 97.56 254 TYR B C 1
ATOM 5508 O O . TYR B 1 254 ? 20.125 -25.484 4.914 1 97.56 254 TYR B O 1
ATOM 5516 N N . ASP B 1 255 ? 18.984 -24.875 6.805 1 96.62 255 ASP B N 1
ATOM 5517 C CA . ASP B 1 255 ? 18.984 -26.234 7.324 1 96.62 255 ASP B CA 1
ATOM 5518 C C . ASP B 1 255 ? 18.141 -27.156 6.441 1 96.62 255 ASP B C 1
ATOM 5520 O O . ASP B 1 255 ? 17 -26.828 6.105 1 96.62 255 ASP B O 1
ATOM 5524 N N . GLY B 1 256 ? 18.734 -28.234 6.062 1 95.81 256 GLY B N 1
ATOM 5525 C CA . GLY B 1 256 ? 18.016 -29.188 5.238 1 95.81 256 GLY B CA 1
ATOM 5526 C C . GLY B 1 256 ? 18.156 -28.922 3.752 1 95.81 256 GLY B C 1
ATOM 5527 O O . GLY B 1 256 ? 17.594 -29.656 2.932 1 95.81 256 GLY B O 1
ATOM 5528 N N . VAL B 1 257 ? 18.844 -27.891 3.359 1 97.62 257 VAL B N 1
ATOM 5529 C CA . VAL B 1 257 ? 19.062 -27.578 1.954 1 97.62 257 VAL B CA 1
ATOM 5530 C C . VAL B 1 257 ? 20.344 -28.266 1.462 1 97.62 257 VAL B C 1
ATOM 5532 O O . VAL B 1 257 ? 21.422 -28.062 2.014 1 97.62 257 VAL B O 1
ATOM 5535 N N . ARG B 1 258 ? 20.266 -29.016 0.421 1 95.81 258 ARG B N 1
ATOM 5536 C CA . ARG B 1 258 ? 21.391 -29.781 -0.105 1 95.81 258 ARG B CA 1
ATOM 5537 C C . ARG B 1 258 ? 22 -29.078 -1.315 1 95.81 258 ARG B C 1
ATOM 5539 O O . ARG B 1 258 ? 21.281 -28.469 -2.111 1 95.81 258 ARG B O 1
ATOM 5546 N N . GLU B 1 259 ? 23.328 -29.219 -1.416 1 96.19 259 GLU B N 1
ATOM 5547 C CA . GLU B 1 259 ? 24 -28.766 -2.631 1 96.19 259 GLU B CA 1
ATOM 5548 C C . GLU B 1 259 ? 23.812 -29.766 -3.77 1 96.19 259 GLU B C 1
ATOM 5550 O O . GLU B 1 259 ? 23.859 -30.984 -3.555 1 96.19 259 GLU B O 1
ATOM 5555 N N . PRO B 1 260 ? 23.547 -29.25 -4.953 1 93.44 260 PRO B N 1
ATOM 5556 C CA . PRO B 1 260 ? 23.438 -30.172 -6.078 1 93.44 260 PRO B CA 1
ATOM 5557 C C . PRO B 1 260 ? 24.75 -30.891 -6.391 1 93.44 260 PRO B C 1
ATOM 5559 O O . PRO B 1 260 ? 25.828 -30.312 -6.191 1 93.44 260 PRO B O 1
ATOM 5562 N N . LEU B 1 261 ? 24.578 -32.062 -6.934 1 93.06 261 LEU B N 1
ATOM 5563 C CA . LEU B 1 261 ? 25.766 -32.812 -7.363 1 93.06 261 LEU B CA 1
ATOM 5564 C C . LEU B 1 261 ? 26.422 -32.156 -8.562 1 93.06 261 LEU B C 1
ATOM 5566 O O . LEU B 1 261 ? 25.734 -31.547 -9.398 1 93.06 261 LEU B O 1
ATOM 5570 N N . PRO B 1 262 ? 27.734 -32.219 -8.625 1 94.56 262 PRO B N 1
ATOM 5571 C CA . PRO B 1 262 ? 28.438 -31.625 -9.75 1 94.56 262 PRO B CA 1
ATOM 5572 C C . PRO B 1 262 ? 27.906 -32.094 -11.102 1 94.56 262 PRO B C 1
ATOM 5574 O O . PRO B 1 262 ? 27.812 -31.297 -12.047 1 94.56 262 PRO B O 1
ATOM 5577 N N . GLU B 1 263 ? 27.625 -33.312 -11.172 1 94.06 263 GLU B N 1
ATOM 5578 C CA . GLU B 1 263 ? 27.109 -33.844 -12.422 1 94.06 263 GLU B CA 1
ATOM 5579 C C . GLU B 1 263 ? 25.781 -33.188 -12.812 1 94.06 263 GLU B C 1
ATOM 5581 O O . GLU B 1 263 ? 25.531 -32.938 -13.992 1 94.06 263 GLU B O 1
ATOM 5586 N N . LEU B 1 264 ? 24.969 -33 -11.82 1 91.12 264 LEU B N 1
ATOM 5587 C CA . LEU B 1 264 ? 23.688 -32.344 -12.07 1 91.12 264 LEU B CA 1
ATOM 5588 C C . LEU B 1 264 ? 23.906 -30.891 -12.508 1 91.12 264 LEU B C 1
ATOM 5590 O O . LEU B 1 264 ? 23.219 -30.391 -13.406 1 91.12 264 LEU B O 1
ATOM 5594 N N . LEU B 1 265 ? 24.875 -30.234 -11.898 1 94.12 265 LEU B N 1
ATOM 5595 C CA . LEU B 1 265 ? 25.203 -28.859 -12.258 1 94.12 265 LEU B CA 1
ATOM 5596 C C . LEU B 1 265 ? 25.672 -28.781 -13.711 1 94.12 265 LEU B C 1
ATOM 5598 O O . LEU B 1 265 ? 25.312 -27.828 -14.43 1 94.12 265 LEU B O 1
ATOM 5602 N N . GLU B 1 266 ? 26.453 -29.703 -14.047 1 94.62 266 GLU B N 1
ATOM 5603 C CA . GLU B 1 266 ? 26.922 -29.734 -15.43 1 94.62 266 GLU B CA 1
ATOM 5604 C C . GLU B 1 266 ? 25.766 -29.953 -16.406 1 94.62 266 GLU B C 1
ATOM 5606 O O . GLU B 1 266 ? 25.734 -29.344 -17.484 1 94.62 266 GLU B O 1
ATOM 5611 N N . GLN B 1 267 ? 24.922 -30.828 -16.047 1 92.19 267 GLN B N 1
ATOM 5612 C CA . GLN B 1 267 ? 23.734 -31.031 -16.859 1 92.19 267 GLN B CA 1
ATOM 5613 C C . GLN B 1 267 ? 22.922 -29.75 -17 1 92.19 267 GLN B C 1
ATOM 5615 O O . GLN B 1 267 ? 22.453 -29.406 -18.094 1 92.19 267 GLN B O 1
ATOM 5620 N N . TRP B 1 268 ? 22.781 -29.031 -15.922 1 93.25 268 TRP B N 1
ATOM 5621 C CA . TRP B 1 268 ? 22 -27.797 -15.914 1 93.25 268 TRP B CA 1
ATOM 5622 C C . TRP B 1 268 ? 22.672 -26.719 -16.766 1 93.25 268 TRP B C 1
ATOM 5624 O O . TRP B 1 268 ? 22 -25.969 -17.469 1 93.25 268 TRP B O 1
ATOM 5634 N N . ARG B 1 269 ? 23.922 -26.625 -16.703 1 94.19 269 ARG B N 1
ATOM 5635 C CA . ARG B 1 269 ? 24.672 -25.703 -17.547 1 94.19 269 ARG B CA 1
ATOM 5636 C C . ARG B 1 269 ? 24.422 -26 -19.031 1 94.19 269 ARG B C 1
ATOM 5638 O O . ARG B 1 269 ? 24.375 -25.078 -19.859 1 94.19 269 ARG B O 1
ATOM 5645 N N . GLY B 1 270 ? 24.359 -27.219 -19.266 1 93.69 270 GLY B N 1
ATOM 5646 C CA . GLY B 1 270 ? 24.156 -27.656 -20.641 1 93.69 270 GLY B CA 1
ATOM 5647 C C . GLY B 1 270 ? 22.797 -27.266 -21.188 1 93.69 270 GLY B C 1
ATOM 5648 O O . GLY B 1 270 ? 22.609 -27.188 -22.406 1 93.69 270 GLY B O 1
ATOM 5649 N N . LEU B 1 271 ? 21.875 -26.953 -20.312 1 92.06 271 LEU B N 1
ATOM 5650 C CA . LEU B 1 271 ? 20.531 -26.547 -20.734 1 92.06 271 LEU B CA 1
ATOM 5651 C C . LEU B 1 271 ? 20.562 -25.125 -21.297 1 92.06 271 LEU B C 1
ATOM 5653 O O . LEU B 1 271 ? 19.625 -24.719 -21.984 1 92.06 271 LEU B O 1
ATOM 5657 N N . GLY B 1 272 ? 21.625 -24.297 -20.922 1 91.94 272 GLY B N 1
ATOM 5658 C CA . GLY B 1 272 ? 21.844 -22.984 -21.516 1 91.94 272 GLY B CA 1
ATOM 5659 C C . GLY B 1 272 ? 20.922 -21.922 -20.969 1 91.94 272 GLY B C 1
ATOM 5660 O O . GLY B 1 272 ? 20.609 -20.938 -21.656 1 91.94 272 GLY B O 1
ATOM 5661 N N . LEU B 1 273 ? 20.422 -22.109 -19.781 1 94.31 273 LEU B N 1
ATOM 5662 C CA . LEU B 1 273 ? 19.625 -21.078 -19.125 1 94.31 273 LEU B CA 1
ATOM 5663 C C . LEU B 1 273 ? 20.531 -20.047 -18.469 1 94.31 273 LEU B C 1
ATOM 5665 O O . LEU B 1 273 ? 20.844 -20.172 -17.281 1 94.31 273 LEU B O 1
ATOM 5669 N N . THR B 1 274 ? 20.844 -18.953 -19.188 1 95.12 274 THR B N 1
ATOM 5670 C CA . THR B 1 274 ? 21.688 -17.891 -18.672 1 95.12 274 THR B CA 1
ATOM 5671 C C . THR B 1 274 ? 20.844 -16.766 -18.078 1 95.12 274 THR B C 1
ATOM 5673 O O . THR B 1 274 ? 19.641 -16.688 -18.328 1 95.12 274 THR B O 1
ATOM 5676 N N . PRO B 1 275 ? 21.484 -15.922 -17.25 1 95.5 275 PRO B N 1
ATOM 5677 C CA . PRO B 1 275 ? 20.75 -14.766 -16.734 1 95.5 275 PRO B CA 1
ATOM 5678 C C . PRO B 1 275 ? 20.125 -13.922 -17.844 1 95.5 275 PRO B C 1
ATOM 5680 O O . PRO B 1 275 ? 18.984 -13.477 -17.719 1 95.5 275 PRO B O 1
ATOM 5683 N N . GLU B 1 276 ? 20.797 -13.734 -18.906 1 95.81 276 GLU B N 1
ATOM 5684 C CA . GLU B 1 276 ? 20.297 -12.945 -20.031 1 95.81 276 GLU B CA 1
ATOM 5685 C C . GLU B 1 276 ? 19.062 -13.578 -20.656 1 95.81 276 GLU B C 1
ATOM 5687 O O . GLU B 1 276 ? 18.094 -12.891 -20.969 1 95.81 276 GLU B O 1
ATOM 5692 N N . LYS B 1 277 ? 19.141 -14.859 -20.797 1 94.75 277 LYS B N 1
ATOM 5693 C CA . LYS B 1 277 ? 18.047 -15.578 -21.453 1 94.75 277 LYS B CA 1
ATOM 5694 C C . LYS B 1 277 ? 16.844 -15.672 -20.531 1 94.75 277 LYS B C 1
ATOM 5696 O O . LYS B 1 277 ? 15.695 -15.648 -21 1 94.75 277 LYS B O 1
ATOM 5701 N N . PHE B 1 278 ? 17.141 -15.758 -19.297 1 95.56 278 PHE B N 1
ATOM 5702 C CA . PHE B 1 278 ? 16.047 -15.961 -18.344 1 95.56 278 PHE B CA 1
ATOM 5703 C C . PHE B 1 278 ? 15.445 -14.625 -17.922 1 95.56 278 PHE B C 1
ATOM 5705 O O . PHE B 1 278 ? 14.219 -14.469 -17.906 1 95.56 278 PHE B O 1
ATOM 5712 N N . LEU B 1 279 ? 16.266 -13.648 -17.562 1 97.81 279 LEU B N 1
ATOM 5713 C CA . LEU B 1 279 ? 15.805 -12.383 -17 1 97.81 279 LEU B CA 1
ATOM 5714 C C . LEU B 1 279 ? 15.609 -11.336 -18.094 1 97.81 279 LEU B C 1
ATOM 5716 O O . LEU B 1 279 ? 14.812 -10.414 -17.922 1 97.81 279 LEU B O 1
ATOM 5720 N N . GLY B 1 280 ? 16.234 -11.453 -19.219 1 97.31 280 GLY B N 1
ATOM 5721 C CA . GLY B 1 280 ? 16.156 -10.508 -20.312 1 97.31 280 GLY B CA 1
ATOM 5722 C C . GLY B 1 280 ? 14.742 -10.242 -20.766 1 97.31 280 GLY B C 1
ATOM 5723 O O . GLY B 1 280 ? 14.328 -9.078 -20.859 1 97.31 280 GLY B O 1
ATOM 5724 N N . PRO B 1 281 ? 14.016 -11.297 -20.953 1 96.44 281 PRO B N 1
ATOM 5725 C CA . PRO B 1 281 ? 12.656 -11.141 -21.469 1 96.44 281 PRO B CA 1
ATOM 5726 C C . PRO B 1 281 ? 11.75 -10.352 -20.531 1 96.44 281 PRO B C 1
ATOM 5728 O O . PRO B 1 281 ? 10.672 -9.906 -20.922 1 96.44 281 PRO B O 1
ATOM 5731 N N . ILE B 1 282 ? 12.172 -10.203 -19.281 1 97.19 282 ILE B N 1
ATOM 5732 C CA . ILE B 1 282 ? 11.328 -9.469 -18.344 1 97.19 282 ILE B CA 1
ATOM 5733 C C . ILE B 1 282 ? 11.992 -8.141 -17.969 1 97.19 282 ILE B C 1
ATOM 5735 O O . ILE B 1 282 ? 11.617 -7.504 -16.984 1 97.19 282 ILE B O 1
ATOM 5739 N N . GLY B 1 283 ? 12.992 -7.734 -18.656 1 97.69 283 GLY B N 1
ATOM 5740 C CA . GLY B 1 283 ? 13.594 -6.414 -18.531 1 97.69 283 GLY B CA 1
ATOM 5741 C C . GLY B 1 283 ? 14.664 -6.348 -17.453 1 97.69 283 GLY B C 1
ATOM 5742 O O . GLY B 1 283 ? 15.016 -5.262 -16.984 1 97.69 283 GLY B O 1
ATOM 5743 N N . LEU B 1 284 ? 15.117 -7.484 -16.984 1 98.12 284 LEU B N 1
ATOM 5744 C CA . LEU B 1 284 ? 16.188 -7.539 -15.992 1 98.12 284 LEU B CA 1
ATOM 5745 C C . LEU B 1 284 ? 17.422 -8.203 -16.562 1 98.12 284 LEU B C 1
ATOM 5747 O O . LEU B 1 284 ? 17.422 -8.68 -17.703 1 98.12 284 LEU B O 1
ATOM 5751 N N . LYS B 1 285 ? 18.547 -8.156 -15.805 1 96.25 285 LYS B N 1
ATOM 5752 C CA . LYS B 1 285 ? 19.812 -8.672 -16.344 1 96.25 285 LYS B CA 1
ATOM 5753 C C . LYS B 1 285 ? 20.594 -9.406 -15.258 1 96.25 285 LYS B C 1
ATOM 5755 O O . LYS B 1 285 ? 21.344 -10.344 -15.555 1 96.25 285 LYS B O 1
ATOM 5760 N N . GLU B 1 286 ? 20.422 -8.961 -14.055 1 95.44 286 GLU B N 1
ATOM 5761 C CA . GLU B 1 286 ? 21.234 -9.492 -12.969 1 95.44 286 GLU B CA 1
ATOM 5762 C C . GLU B 1 286 ? 20.375 -10.266 -11.969 1 95.44 286 GLU B C 1
ATOM 5764 O O . GLU B 1 286 ? 19.391 -9.742 -11.453 1 95.44 286 GLU B O 1
ATOM 5769 N N . PRO B 1 287 ? 20.828 -11.531 -11.664 1 96.19 287 PRO B N 1
ATOM 5770 C CA . PRO B 1 287 ? 20.109 -12.242 -10.609 1 96.19 287 PRO B CA 1
ATOM 5771 C C . PRO B 1 287 ? 20.188 -11.539 -9.258 1 96.19 287 PRO B C 1
ATOM 5773 O O . PRO B 1 287 ? 21.25 -11.047 -8.883 1 96.19 287 PRO B O 1
ATOM 5776 N N . ALA B 1 288 ? 19.109 -11.523 -8.547 1 94.75 288 ALA B N 1
ATOM 5777 C CA . ALA B 1 288 ? 19.016 -10.812 -7.273 1 94.75 288 ALA B CA 1
ATOM 5778 C C . ALA B 1 288 ? 19.328 -11.742 -6.105 1 94.75 288 ALA B C 1
ATOM 5780 O O . ALA B 1 288 ? 19.641 -11.281 -5.004 1 94.75 288 ALA B O 1
ATOM 5781 N N . GLY B 1 289 ? 19.266 -13.07 -6.309 1 93.25 289 GLY B N 1
ATOM 5782 C CA . GLY B 1 289 ? 19.422 -14.047 -5.246 1 93.25 289 GLY B CA 1
ATOM 5783 C C . GLY B 1 289 ? 20.875 -14.312 -4.887 1 93.25 289 GLY B C 1
ATOM 5784 O O . GLY B 1 289 ? 21.719 -13.414 -4.996 1 93.25 289 GLY B O 1
ATOM 5785 N N . GLU B 1 290 ? 21.156 -15.5 -4.309 1 96 290 GLU B N 1
ATOM 5786 C CA . GLU B 1 290 ? 22.469 -15.891 -3.818 1 96 290 GLU B CA 1
ATOM 5787 C C . GLU B 1 290 ? 23.531 -15.711 -4.898 1 96 290 GLU B C 1
ATOM 5789 O O . GLU B 1 290 ? 23.438 -16.297 -5.98 1 96 290 GLU B O 1
ATOM 5794 N N . ARG B 1 291 ? 24.547 -14.969 -4.578 1 94.88 291 ARG B N 1
ATOM 5795 C CA . ARG B 1 291 ? 25.625 -14.703 -5.527 1 94.88 291 ARG B CA 1
ATOM 5796 C C . ARG B 1 291 ? 26.344 -15.992 -5.926 1 94.88 291 ARG B C 1
ATOM 5798 O O . ARG B 1 291 ? 26.562 -16.859 -5.086 1 94.88 291 ARG B O 1
ATOM 5805 N N . GLY B 1 292 ? 26.609 -16.094 -7.184 1 93.06 292 GLY B N 1
ATOM 5806 C CA . GLY B 1 292 ? 27.422 -17.188 -7.664 1 93.06 292 GLY B CA 1
ATOM 5807 C C . GLY B 1 292 ? 26.594 -18.406 -8.086 1 93.06 292 GLY B C 1
ATOM 5808 O O . GLY B 1 292 ? 27.156 -19.391 -8.57 1 93.06 292 GLY B O 1
ATOM 5809 N N . ARG B 1 293 ? 25.328 -18.375 -7.895 1 95.88 293 ARG B N 1
ATOM 5810 C CA . ARG B 1 293 ? 24.453 -19.484 -8.281 1 95.88 293 ARG B CA 1
ATOM 5811 C C . ARG B 1 293 ? 23.984 -19.328 -9.719 1 95.88 293 ARG B C 1
ATOM 5813 O O . ARG B 1 293 ? 23.781 -18.203 -10.195 1 95.88 293 ARG B O 1
ATOM 5820 N N . LEU B 1 294 ? 23.797 -20.469 -10.391 1 95.94 294 LEU B N 1
ATOM 5821 C CA . LEU B 1 294 ? 23.141 -20.453 -11.695 1 95.94 294 LEU B CA 1
ATOM 5822 C C . LEU B 1 294 ? 21.688 -20.031 -11.562 1 95.94 294 LEU B C 1
ATOM 5824 O O . LEU B 1 294 ? 21.047 -20.312 -10.547 1 95.94 294 LEU B O 1
ATOM 5828 N N . PRO B 1 295 ? 21.172 -19.359 -12.641 1 96.25 295 PRO B N 1
ATOM 5829 C CA . PRO B 1 295 ? 19.75 -19 -12.586 1 96.25 295 PRO B CA 1
ATOM 5830 C C . PRO B 1 295 ? 18.844 -20.188 -12.281 1 96.25 295 PRO B C 1
ATOM 5832 O O . PRO B 1 295 ? 17.906 -20.078 -11.484 1 96.25 295 PRO B O 1
ATOM 5835 N N . ILE B 1 296 ? 19.078 -21.344 -12.844 1 96 296 ILE B N 1
ATOM 5836 C CA . ILE B 1 296 ? 18.25 -22.531 -12.648 1 96 296 ILE B CA 1
ATOM 5837 C C . ILE B 1 296 ? 18.328 -22.984 -11.195 1 96 296 ILE B C 1
ATOM 5839 O O . ILE B 1 296 ? 17.344 -23.484 -10.641 1 96 296 ILE B O 1
ATOM 5843 N N . GLU B 1 297 ? 19.469 -22.844 -10.531 1 96.5 297 GLU B N 1
ATOM 5844 C CA . GLU B 1 297 ? 19.578 -23.156 -9.109 1 96.5 297 GLU B CA 1
ATOM 5845 C C . GLU B 1 297 ? 18.688 -22.234 -8.281 1 96.5 297 GLU B C 1
ATOM 5847 O O . GLU B 1 297 ? 17.953 -22.703 -7.402 1 96.5 297 GLU B O 1
ATOM 5852 N N . LEU B 1 298 ? 18.75 -20.969 -8.625 1 97.38 298 LEU B N 1
ATOM 5853 C CA . LEU B 1 298 ? 18.047 -19.953 -7.855 1 97.38 298 LEU B CA 1
ATOM 5854 C C . LEU B 1 298 ? 16.531 -20.203 -7.875 1 97.38 298 LEU B C 1
ATOM 5856 O O . LEU B 1 298 ? 15.828 -19.844 -6.93 1 97.38 298 LEU B O 1
ATOM 5860 N N . ILE B 1 299 ? 16.062 -20.875 -8.93 1 96.75 299 ILE B N 1
ATOM 5861 C CA . ILE B 1 299 ? 14.617 -20.953 -9.078 1 96.75 299 ILE B CA 1
ATOM 5862 C C . ILE B 1 299 ? 14.156 -22.391 -8.828 1 96.75 299 ILE B C 1
ATOM 5864 O O . ILE B 1 299 ? 12.969 -22.703 -8.914 1 96.75 299 ILE B O 1
ATOM 5868 N N . GLN B 1 300 ? 15.055 -23.344 -8.531 1 94.94 300 GLN B N 1
ATOM 5869 C CA . GLN B 1 300 ? 14.617 -24.734 -8.406 1 94.94 300 GLN B CA 1
ATOM 5870 C C . GLN B 1 300 ? 15.219 -25.391 -7.164 1 94.94 300 GLN B C 1
ATOM 5872 O O . GLN B 1 300 ? 14.516 -26.078 -6.418 1 94.94 300 GLN B O 1
ATOM 5877 N N . SER B 1 301 ? 16.547 -25.188 -6.969 1 95.56 301 SER B N 1
ATOM 5878 C CA . SER B 1 301 ? 17.188 -25.984 -5.93 1 95.56 301 SER B CA 1
ATOM 5879 C C . SER B 1 301 ? 17.594 -25.109 -4.738 1 95.56 301 SER B C 1
ATOM 5881 O O . SER B 1 301 ? 18.078 -25.625 -3.729 1 95.56 301 SER B O 1
ATOM 5883 N N . ARG B 1 302 ? 17.453 -23.797 -4.844 1 97.56 302 ARG B N 1
ATOM 5884 C CA . ARG B 1 302 ? 17.656 -22.891 -3.713 1 97.56 302 ARG B CA 1
ATOM 5885 C C . ARG B 1 302 ? 16.328 -22.344 -3.197 1 97.56 302 ARG B C 1
ATOM 5887 O O . ARG B 1 302 ? 15.414 -22.094 -3.979 1 97.56 302 ARG B O 1
ATOM 5894 N N . PRO B 1 303 ? 16.266 -22.203 -1.844 1 98.12 303 PRO B N 1
ATOM 5895 C CA . PRO B 1 303 ? 15.062 -21.516 -1.33 1 98.12 303 PRO B CA 1
ATOM 5896 C C . PRO B 1 303 ? 15.078 -20.016 -1.597 1 98.12 303 PRO B C 1
ATOM 5898 O O . PRO B 1 303 ? 16.109 -19.469 -1.975 1 98.12 303 PRO B O 1
ATOM 5901 N N . ALA B 1 304 ? 13.961 -19.375 -1.534 1 97.75 304 ALA B N 1
ATOM 5902 C CA . ALA B 1 304 ? 13.836 -17.953 -1.838 1 97.75 304 ALA B CA 1
ATOM 5903 C C . ALA B 1 304 ? 12.875 -17.266 -0.872 1 97.75 304 ALA B C 1
ATOM 5905 O O . ALA B 1 304 ? 12.078 -17.938 -0.197 1 97.75 304 ALA B O 1
ATOM 5906 N N . CYS B 1 305 ? 12.984 -16 -0.711 1 98.38 305 CYS B N 1
ATOM 5907 C CA . CYS B 1 305 ? 12.125 -15.133 0.083 1 98.38 305 CYS B CA 1
ATOM 5908 C C . CYS B 1 305 ? 11.656 -13.938 -0.738 1 98.38 305 CYS B C 1
ATOM 5910 O O . CYS B 1 305 ? 12.469 -13.164 -1.24 1 98.38 305 CYS B O 1
ATOM 5912 N N . ASP B 1 306 ? 10.383 -13.805 -0.867 1 98.25 306 ASP B N 1
ATOM 5913 C CA . ASP B 1 306 ? 9.836 -12.664 -1.601 1 98.25 306 ASP B CA 1
ATOM 5914 C C . ASP B 1 306 ? 8.766 -11.945 -0.785 1 98.25 306 ASP B C 1
ATOM 5916 O O . ASP B 1 306 ? 7.996 -12.586 -0.064 1 98.25 306 ASP B O 1
ATOM 5920 N N . VAL B 1 307 ? 8.773 -10.656 -0.842 1 98.81 307 VAL B N 1
ATOM 5921 C CA . VAL B 1 307 ? 7.637 -9.875 -0.376 1 98.81 307 VAL B CA 1
ATOM 5922 C C . VAL B 1 307 ? 6.633 -9.688 -1.514 1 98.81 307 VAL B C 1
ATOM 5924 O O . VAL B 1 307 ? 6.973 -9.148 -2.566 1 98.81 307 VAL B O 1
ATOM 5927 N N . ASN B 1 308 ? 5.395 -10.125 -1.293 1 98.69 308 ASN B N 1
ATOM 5928 C CA . ASN B 1 308 ? 4.387 -10.195 -2.344 1 98.69 308 ASN B CA 1
ATOM 5929 C C . ASN B 1 308 ? 3.506 -8.953 -2.359 1 98.69 308 ASN B C 1
ATOM 5931 O O . ASN B 1 308 ? 2.844 -8.664 -3.359 1 98.69 308 ASN B O 1
ATOM 5935 N N . GLY B 1 309 ? 3.488 -8.281 -1.247 1 98.75 309 GLY B N 1
ATOM 5936 C CA . GLY B 1 309 ? 2.721 -7.055 -1.092 1 98.75 309 GLY B CA 1
ATOM 5937 C C . GLY B 1 309 ? 3.119 -6.25 0.132 1 98.75 309 GLY B C 1
ATOM 5938 O O . GLY B 1 309 ? 3.598 -6.812 1.12 1 98.75 309 GLY B O 1
ATOM 5939 N N . ILE B 1 310 ? 2.967 -4.969 0.088 1 98.88 310 ILE B N 1
ATOM 5940 C CA . ILE B 1 310 ? 3.225 -4.078 1.213 1 98.88 310 ILE B CA 1
ATOM 5941 C C . ILE B 1 310 ? 2.309 -2.857 1.124 1 98.88 310 ILE B C 1
ATOM 5943 O O . ILE B 1 310 ? 2.053 -2.344 0.033 1 98.88 310 ILE B O 1
ATOM 5947 N N . ILE B 1 311 ? 1.778 -2.406 2.287 1 98.81 311 ILE B N 1
ATOM 5948 C CA . ILE B 1 311 ? 0.941 -1.212 2.277 1 98.81 311 ILE B CA 1
ATOM 5949 C C . ILE B 1 311 ? 1.02 -0.515 3.633 1 98.81 311 ILE B C 1
ATOM 5951 O O . ILE B 1 311 ? 1.171 -1.17 4.668 1 98.81 311 ILE B O 1
ATOM 5955 N N . GLY B 1 312 ? 1.046 0.731 3.629 1 98.62 312 GLY B N 1
ATOM 5956 C CA . GLY B 1 312 ? 0.974 1.586 4.801 1 98.62 312 GLY B CA 1
ATOM 5957 C C . GLY B 1 312 ? 0.78 3.051 4.461 1 98.62 312 GLY B C 1
ATOM 5958 O O . GLY B 1 312 ? 1.372 3.557 3.506 1 98.62 312 GLY B O 1
ATOM 5959 N N . GLY B 1 313 ? -0.105 3.715 5.258 1 98.38 313 GLY B N 1
ATOM 5960 C CA . GLY B 1 313 ? -0.274 5.152 5.125 1 98.38 313 GLY B CA 1
ATOM 5961 C C . GLY B 1 313 ? -1.005 5.551 3.855 1 98.38 313 GLY B C 1
ATOM 5962 O O . GLY B 1 313 ? -1.911 4.844 3.406 1 98.38 313 GLY B O 1
ATOM 5963 N N . TYR B 1 314 ? -0.725 6.703 3.369 1 98.19 314 TYR B N 1
ATOM 5964 C CA . TYR B 1 314 ? -1.449 7.277 2.24 1 98.19 314 TYR B CA 1
ATOM 5965 C C . TYR B 1 314 ? -0.802 6.879 0.919 1 98.19 314 TYR B C 1
ATOM 5967 O O . TYR B 1 314 ? 0.38 7.152 0.693 1 98.19 314 TYR B O 1
ATOM 5975 N N . THR B 1 315 ? -1.556 6.32 0.026 1 97.56 315 THR B N 1
ATOM 5976 C CA . THR B 1 315 ? -0.993 5.82 -1.223 1 97.56 315 THR B CA 1
ATOM 5977 C C . THR B 1 315 ? -1.699 6.441 -2.424 1 97.56 315 THR B C 1
ATOM 5979 O O . THR B 1 315 ? -1.445 6.062 -3.566 1 97.56 315 THR B O 1
ATOM 5982 N N . GLY B 1 316 ? -2.613 7.418 -2.225 1 95.56 316 GLY B N 1
ATOM 5983 C CA . GLY B 1 316 ? -3.342 8.07 -3.301 1 95.56 316 GLY B CA 1
ATOM 5984 C C . GLY B 1 316 ? -2.561 9.195 -3.957 1 95.56 316 GLY B C 1
ATOM 5985 O O . GLY B 1 316 ? -1.377 9.383 -3.67 1 95.56 316 GLY B O 1
ATOM 5986 N N . GLU B 1 317 ? -3.236 9.938 -4.852 1 95 317 GLU B N 1
ATOM 5987 C CA . GLU B 1 317 ? -2.617 11.055 -5.562 1 95 317 GLU B CA 1
ATOM 5988 C C . GLU B 1 317 ? -2.201 12.156 -4.598 1 95 317 GLU B C 1
ATOM 5990 O O . GLU B 1 317 ? -2.879 12.406 -3.598 1 95 317 GLU B O 1
ATOM 5995 N N . GLY B 1 318 ? -1.082 12.734 -4.887 1 93.75 318 GLY B N 1
ATOM 5996 C CA . GLY B 1 318 ? -0.654 13.898 -4.121 1 93.75 318 GLY B CA 1
ATOM 5997 C C . GLY B 1 318 ? -0 13.531 -2.801 1 93.75 318 GLY B C 1
ATOM 5998 O O . GLY B 1 318 ? 0.709 12.531 -2.709 1 93.75 318 GLY B O 1
ATOM 5999 N N . THR B 1 319 ? -0.181 14.406 -1.806 1 94.44 319 THR B N 1
ATOM 6000 C CA . THR B 1 319 ? 0.56 14.258 -0.558 1 94.44 319 THR B CA 1
ATOM 6001 C C . THR B 1 319 ? -0.391 14.219 0.634 1 94.44 319 THR B C 1
ATOM 6003 O O . THR B 1 319 ? -1.504 14.742 0.567 1 94.44 319 THR B O 1
ATOM 6006 N N . LYS B 1 320 ? -0.1 13.547 1.587 1 96.69 320 LYS B N 1
ATOM 6007 C CA . LYS B 1 320 ? -0.682 13.547 2.926 1 96.69 320 LYS B CA 1
ATOM 6008 C C . LYS B 1 320 ? 0.393 13.359 3.992 1 96.69 320 LYS B C 1
ATOM 6010 O O . LYS B 1 320 ? 1.027 12.305 4.062 1 96.69 320 LYS B O 1
ATOM 6015 N N . THR B 1 321 ? 0.634 14.328 4.785 1 96.5 321 THR B N 1
ATOM 6016 C CA . THR B 1 321 ? 1.686 14.273 5.797 1 96.5 321 THR B CA 1
ATOM 6017 C C . THR B 1 321 ? 1.189 13.57 7.055 1 96.5 321 THR B C 1
ATOM 6019 O O . THR B 1 321 ? 0.832 14.227 8.039 1 96.5 321 THR B O 1
ATOM 6022 N N . VAL B 1 322 ? 1.301 12.266 6.988 1 97.88 322 VAL B N 1
ATOM 6023 C CA . VAL B 1 322 ? 0.759 11.43 8.055 1 97.88 322 VAL B CA 1
ATOM 6024 C C . VAL B 1 322 ? 1.797 10.391 8.477 1 97.88 322 VAL B C 1
ATOM 6026 O O . VAL B 1 322 ? 2.691 10.047 7.699 1 97.88 322 VAL B O 1
ATOM 6029 N N . ILE B 1 323 ? 1.796 10.016 9.711 1 98.38 323 ILE B N 1
ATOM 6030 C CA . ILE B 1 323 ? 2.379 8.773 10.203 1 98.38 323 ILE B CA 1
ATOM 6031 C C . ILE B 1 323 ? 1.275 7.746 10.438 1 98.38 323 ILE B C 1
ATOM 6033 O O . ILE B 1 323 ? 0.411 7.93 11.297 1 98.38 323 ILE B O 1
ATOM 6037 N N . ALA B 1 324 ? 1.352 6.699 9.68 1 98.38 324 ALA B N 1
ATOM 6038 C CA . ALA B 1 324 ? 0.301 5.688 9.758 1 98.38 324 ALA B CA 1
ATOM 6039 C C . ALA B 1 324 ? 0.302 5.004 11.125 1 98.38 324 ALA B C 1
ATOM 6041 O O . ALA B 1 324 ? 1.345 4.91 11.781 1 98.38 324 ALA B O 1
ATOM 6042 N N . SER B 1 325 ? -0.911 4.547 11.516 1 98.56 325 SER B N 1
ATOM 6043 C CA . SER B 1 325 ? -1.024 3.725 12.719 1 98.56 325 SER B CA 1
ATOM 6044 C C . SER B 1 325 ? -0.536 2.303 12.469 1 98.56 325 SER B C 1
ATOM 6046 O O . SER B 1 325 ? 0.024 1.665 13.359 1 98.56 325 SER B O 1
ATOM 6048 N N . GLN B 1 326 ? -0.747 1.83 11.25 1 98.5 326 GLN B N 1
ATOM 6049 C CA . GLN B 1 326 ? -0.448 0.442 10.914 1 98.5 326 GLN B CA 1
ATOM 6050 C C . GLN B 1 326 ? 0.197 0.34 9.531 1 98.5 326 GLN B C 1
ATOM 6052 O O . GLN B 1 326 ? -0.022 1.195 8.672 1 98.5 326 GLN B O 1
ATOM 6057 N N . ALA B 1 327 ? 1.02 -0.628 9.297 1 98.81 327 ALA B N 1
ATOM 6058 C CA . ALA B 1 327 ? 1.555 -1.073 8.008 1 98.81 327 ALA B CA 1
ATOM 6059 C C . ALA B 1 327 ? 1.62 -2.596 7.941 1 98.81 327 ALA B C 1
ATOM 6061 O O . ALA B 1 327 ? 1.743 -3.266 8.969 1 98.81 327 ALA B O 1
ATOM 6062 N N . SER B 1 328 ? 1.461 -3.129 6.762 1 98.81 328 SER B N 1
ATOM 6063 C CA . SER B 1 328 ? 1.465 -4.582 6.641 1 98.81 328 SER B CA 1
ATOM 6064 C C . SER B 1 328 ? 2.207 -5.031 5.387 1 98.81 328 SER B C 1
ATOM 6066 O O . SER B 1 328 ? 2.354 -4.262 4.434 1 98.81 328 SER B O 1
ATOM 6068 N N . ALA B 1 329 ? 2.705 -6.227 5.387 1 98.88 329 ALA B N 1
ATOM 6069 C CA . ALA B 1 329 ? 3.371 -6.852 4.246 1 98.88 329 ALA B CA 1
ATOM 6070 C C . ALA B 1 329 ? 3.029 -8.336 4.156 1 98.88 329 ALA B C 1
ATOM 6072 O O . ALA B 1 329 ? 2.744 -8.977 5.172 1 98.88 329 ALA B O 1
ATOM 6073 N N . LYS B 1 330 ? 2.947 -8.828 2.998 1 98.69 330 LYS B N 1
ATOM 6074 C CA . LYS B 1 330 ? 2.807 -10.25 2.695 1 98.69 330 LYS B CA 1
ATOM 6075 C C . LYS B 1 330 ? 4.133 -10.844 2.229 1 98.69 330 LYS B C 1
ATOM 6077 O O . LYS B 1 330 ? 4.797 -10.289 1.351 1 98.69 330 LYS B O 1
ATOM 6082 N N . VAL B 1 331 ? 4.551 -11.945 2.863 1 98.69 331 VAL B N 1
ATOM 6083 C CA . VAL B 1 331 ? 5.863 -12.539 2.623 1 98.69 331 VAL B CA 1
ATOM 6084 C C . VAL B 1 331 ? 5.707 -14.023 2.316 1 98.69 331 VAL B C 1
ATOM 6086 O O . VAL B 1 331 ? 4.953 -14.727 2.992 1 98.69 331 VAL B O 1
ATOM 6089 N N . SER B 1 332 ? 6.387 -14.469 1.297 1 98.06 332 SER B N 1
ATOM 6090 C CA . SER B 1 332 ? 6.379 -15.898 0.986 1 98.06 332 SER B CA 1
ATOM 6091 C C . SER B 1 332 ? 7.797 -16.453 0.886 1 98.06 332 SER B C 1
ATOM 6093 O O . SER B 1 332 ? 8.734 -15.711 0.567 1 98.06 332 SER B O 1
ATOM 6095 N N . PHE B 1 333 ? 7.949 -17.703 1.222 1 98.38 333 PHE B N 1
ATOM 6096 C CA . PHE B 1 333 ? 9.188 -18.469 1.092 1 98.38 333 PHE B CA 1
ATOM 6097 C C . PHE B 1 333 ? 8.969 -19.703 0.221 1 98.38 333 PHE B C 1
ATOM 6099 O O . PHE B 1 333 ? 7.996 -20.438 0.4 1 98.38 333 PHE B O 1
ATOM 6106 N N . ARG B 1 334 ? 9.766 -19.828 -0.744 1 98.31 334 ARG B N 1
ATOM 6107 C CA . ARG B 1 334 ? 9.867 -21.109 -1.434 1 98.31 334 ARG B CA 1
ATOM 6108 C C . ARG B 1 334 ? 10.852 -22.047 -0.728 1 98.31 334 ARG B C 1
ATOM 6110 O O . ARG B 1 334 ? 11.953 -21.625 -0.36 1 98.31 334 ARG B O 1
ATOM 6117 N N . LEU B 1 335 ? 10.477 -23.25 -0.531 1 98 335 LEU B N 1
ATOM 6118 C CA . LEU B 1 335 ? 11.258 -24.219 0.231 1 98 335 LEU B CA 1
ATOM 6119 C C . LEU B 1 335 ? 11.789 -25.328 -0.675 1 98 335 LEU B C 1
ATOM 6121 O O . LEU B 1 335 ? 11.164 -25.641 -1.689 1 98 335 LEU B O 1
ATOM 6125 N N . VAL B 1 336 ? 12.898 -25.938 -0.272 1 97.88 336 VAL B N 1
ATOM 6126 C CA . VAL B 1 336 ? 13.492 -27.016 -1.059 1 97.88 336 VAL B CA 1
ATOM 6127 C C . VAL B 1 336 ? 13.93 -28.141 -0.136 1 97.88 336 VAL B C 1
ATOM 6129 O O . VAL B 1 336 ? 14.023 -27.969 1.08 1 97.88 336 VAL B O 1
ATOM 6132 N N . ASP B 1 337 ? 14.07 -29.297 -0.687 1 96.25 337 ASP B N 1
ATOM 6133 C CA . ASP B 1 337 ? 14.625 -30.469 -0.024 1 96.25 337 ASP B CA 1
ATOM 6134 C C . ASP B 1 337 ? 13.875 -30.781 1.271 1 96.25 337 ASP B C 1
ATOM 6136 O O . ASP B 1 337 ? 12.656 -30.953 1.262 1 96.25 337 ASP B O 1
ATOM 6140 N N . ASP B 1 338 ? 14.586 -30.688 2.402 1 96.19 338 ASP B N 1
ATOM 6141 C CA . ASP B 1 338 ? 13.992 -31.172 3.643 1 96.19 338 ASP B CA 1
ATOM 6142 C C . ASP B 1 338 ? 13.578 -30.016 4.551 1 96.19 338 ASP B C 1
ATOM 6144 O O . ASP B 1 338 ? 13.375 -30.203 5.75 1 96.19 338 ASP B O 1
ATOM 6148 N N . GLN B 1 339 ? 13.508 -28.828 3.992 1 97.44 339 GLN B N 1
ATOM 6149 C CA . GLN B 1 339 ? 13.047 -27.703 4.797 1 97.44 339 GLN B CA 1
ATOM 6150 C C . GLN B 1 339 ? 11.641 -27.953 5.332 1 97.44 339 GLN B C 1
ATOM 6152 O O . GLN B 1 339 ? 10.797 -28.5 4.637 1 97.44 339 GLN B O 1
ATOM 6157 N N . ASP B 1 340 ? 11.43 -27.531 6.547 1 96 340 ASP B N 1
ATOM 6158 C CA . ASP B 1 340 ? 10.164 -27.75 7.238 1 96 340 ASP B CA 1
ATOM 6159 C C . ASP B 1 340 ? 9.391 -26.438 7.383 1 96 340 ASP B C 1
ATOM 6161 O O . ASP B 1 340 ? 9.805 -25.531 8.117 1 96 340 ASP B O 1
ATOM 6165 N N . PRO B 1 341 ? 8.219 -26.344 6.777 1 95.62 341 PRO B N 1
ATOM 6166 C CA . PRO B 1 341 ? 7.445 -25.109 6.863 1 95.62 341 PRO B CA 1
ATOM 6167 C C . PRO B 1 341 ? 7.062 -24.75 8.297 1 95.62 341 PRO B C 1
ATOM 6169 O O . PRO B 1 341 ? 6.953 -23.578 8.641 1 95.62 341 PRO B O 1
ATOM 6172 N N . GLU B 1 342 ? 6.828 -25.719 9.148 1 95.38 342 GLU B N 1
ATOM 6173 C CA . GLU B 1 342 ? 6.484 -25.453 10.539 1 95.38 342 GLU B CA 1
ATOM 6174 C C . GLU B 1 342 ? 7.652 -24.812 11.281 1 95.38 342 GLU B C 1
ATOM 6176 O O . GLU B 1 342 ? 7.465 -23.859 12.039 1 95.38 342 GLU B O 1
ATOM 6181 N N . GLN B 1 343 ? 8.812 -25.391 11.07 1 96.5 343 GLN B N 1
ATOM 6182 C CA . GLN B 1 343 ? 9.992 -24.797 11.68 1 96.5 343 GLN B CA 1
ATOM 6183 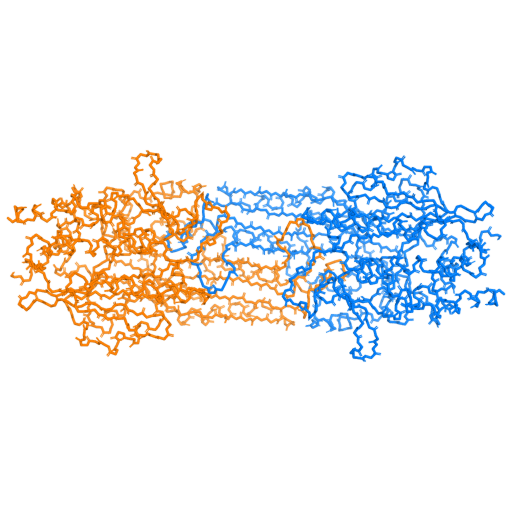C C . GLN B 1 343 ? 10.258 -23.391 11.148 1 96.5 343 GLN B C 1
ATOM 6185 O O . GLN B 1 343 ? 10.664 -22.5 11.891 1 96.5 343 GLN B O 1
ATOM 6190 N N . LEU B 1 344 ? 10.062 -23.203 9.867 1 97.12 344 LEU B N 1
ATOM 6191 C CA . LEU B 1 344 ? 10.242 -21.891 9.266 1 97.12 344 LEU B CA 1
ATOM 6192 C C . LEU B 1 344 ? 9.289 -20.875 9.883 1 97.12 344 LEU B C 1
ATOM 6194 O O . LEU B 1 344 ? 9.672 -19.719 10.125 1 97.12 344 LEU B O 1
ATOM 6198 N N . SER B 1 345 ? 8.031 -21.297 10.133 1 97.31 345 SER B N 1
ATOM 6199 C CA . SER B 1 345 ? 7.051 -20.406 10.742 1 97.31 345 SER B CA 1
ATOM 6200 C C . SER B 1 345 ? 7.531 -19.906 12.102 1 97.31 345 SER B C 1
ATOM 6202 O O . SER B 1 345 ? 7.406 -18.719 12.414 1 97.31 345 SER B O 1
ATOM 6204 N N . LYS B 1 346 ? 8.07 -20.781 12.867 1 97.44 346 LYS B N 1
ATOM 6205 C CA . LYS B 1 346 ? 8.578 -20.406 14.18 1 97.44 346 LYS B CA 1
ATOM 6206 C C . LYS B 1 346 ? 9.75 -19.438 14.07 1 97.44 346 LYS B C 1
ATOM 6208 O O . LYS B 1 346 ? 9.797 -18.438 14.781 1 97.44 346 LYS B O 1
ATOM 6213 N N . THR B 1 347 ? 10.664 -19.75 13.188 1 97.81 347 THR B N 1
ATOM 6214 C CA . THR B 1 347 ? 11.859 -18.922 13.023 1 97.81 347 THR B CA 1
ATOM 6215 C C . THR B 1 347 ? 11.5 -17.547 12.461 1 97.81 347 THR B C 1
ATOM 6217 O O . THR B 1 347 ? 12.047 -16.531 12.891 1 97.81 347 THR B O 1
ATOM 6220 N N . PHE B 1 348 ? 10.57 -17.516 11.531 1 98.5 348 PHE B N 1
ATOM 6221 C CA . PHE B 1 348 ? 10.156 -16.25 10.922 1 98.5 348 PHE B CA 1
ATOM 6222 C C . PHE B 1 348 ? 9.445 -15.367 11.945 1 98.5 348 PHE B C 1
ATOM 6224 O O . PHE B 1 348 ? 9.719 -14.172 12.039 1 98.5 348 PHE B O 1
ATOM 6231 N N . GLU B 1 349 ? 8.523 -15.953 12.641 1 98.38 349 GLU B N 1
ATOM 6232 C CA . GLU B 1 349 ? 7.816 -15.203 13.672 1 98.38 349 GLU B CA 1
ATOM 6233 C C . GLU B 1 349 ? 8.781 -14.625 14.703 1 98.38 349 GLU B C 1
ATOM 6235 O O . GLU B 1 349 ? 8.648 -13.461 15.102 1 98.38 349 GLU B O 1
ATOM 6240 N N . ALA B 1 350 ? 9.719 -15.375 15.148 1 98.44 350 ALA B N 1
ATOM 6241 C CA . ALA B 1 350 ? 10.719 -14.906 16.109 1 98.44 350 ALA B CA 1
ATOM 6242 C C . ALA B 1 350 ? 11.539 -13.758 15.523 1 98.44 350 ALA B C 1
ATOM 6244 O O . ALA B 1 350 ? 11.82 -12.773 16.203 1 98.44 350 ALA B O 1
ATOM 6245 N N . PHE B 1 351 ? 11.953 -13.93 14.273 1 98.62 351 PHE B N 1
ATOM 6246 C CA . PHE B 1 351 ? 12.719 -12.922 13.555 1 98.62 351 PHE B CA 1
ATOM 6247 C C . PHE B 1 351 ? 11.984 -11.586 13.539 1 98.62 351 PHE B C 1
ATOM 6249 O O . PHE B 1 351 ? 12.578 -10.539 13.812 1 98.62 351 PHE B O 1
ATOM 6256 N N . VAL B 1 352 ? 10.672 -11.617 13.234 1 98.75 352 VAL B N 1
ATOM 6257 C CA . VAL B 1 352 ? 9.844 -10.422 13.156 1 98.75 352 VAL B CA 1
ATOM 6258 C C . VAL B 1 352 ? 9.68 -9.805 14.539 1 98.75 352 VAL B C 1
ATOM 6260 O O . VAL B 1 352 ? 9.922 -8.609 14.727 1 98.75 352 VAL B O 1
ATOM 6263 N N . ARG B 1 353 ? 9.359 -10.57 15.516 1 98.44 353 ARG B N 1
ATOM 6264 C CA . ARG B 1 353 ? 9.062 -10.094 16.859 1 98.44 353 ARG B CA 1
ATOM 6265 C C . ARG B 1 353 ? 10.289 -9.453 17.5 1 98.44 353 ARG B C 1
ATOM 6267 O O . ARG B 1 353 ? 10.172 -8.469 18.234 1 98.44 353 ARG B O 1
ATOM 6274 N N . GLU B 1 354 ? 11.461 -9.977 17.203 1 98.25 354 GLU B N 1
ATOM 6275 C CA . GLU B 1 354 ? 12.703 -9.453 17.75 1 98.25 354 GLU B CA 1
ATOM 6276 C C . GLU B 1 354 ? 12.961 -8.031 17.266 1 98.25 354 GLU B C 1
ATOM 6278 O O . GLU B 1 354 ? 13.766 -7.297 17.844 1 98.25 354 GLU B O 1
ATOM 6283 N N . ARG B 1 355 ? 12.32 -7.609 16.266 1 97.81 355 ARG B N 1
ATOM 6284 C CA . ARG B 1 355 ? 12.625 -6.34 15.617 1 97.81 355 ARG B CA 1
ATOM 6285 C C . ARG B 1 355 ? 11.5 -5.332 15.828 1 97.81 355 ARG B C 1
ATOM 6287 O O . ARG B 1 355 ? 11.508 -4.254 15.227 1 97.81 355 ARG B O 1
ATOM 6294 N N . ILE B 1 356 ? 10.508 -5.656 16.625 1 98.31 356 ILE B N 1
ATOM 6295 C CA . ILE B 1 356 ? 9.414 -4.758 16.969 1 98.31 356 ILE B CA 1
ATOM 6296 C C . ILE B 1 356 ? 9.781 -3.936 18.203 1 98.31 356 ILE B C 1
ATOM 6298 O O . ILE B 1 356 ? 10.117 -4.496 19.25 1 98.31 356 ILE B O 1
ATOM 6302 N N . PRO B 1 357 ? 9.742 -2.559 18.094 1 97.25 357 PRO B N 1
ATOM 6303 C CA . PRO B 1 357 ? 9.977 -1.75 19.297 1 97.25 357 PRO B CA 1
ATOM 6304 C C . PRO B 1 357 ? 9.07 -2.145 20.469 1 97.25 357 PRO B C 1
ATOM 6306 O O . PRO B 1 357 ? 7.945 -2.602 20.25 1 97.25 357 PRO B O 1
ATOM 6309 N N . ALA B 1 358 ? 9.484 -1.874 21.688 1 96.5 358 ALA B N 1
ATOM 6310 C CA . ALA B 1 358 ? 8.852 -2.363 22.906 1 96.5 358 ALA B CA 1
ATOM 6311 C C . ALA B 1 358 ? 7.43 -1.821 23.031 1 96.5 358 ALA B C 1
ATOM 6313 O O . ALA B 1 358 ? 6.555 -2.482 23.609 1 96.5 358 ALA B O 1
ATOM 6314 N N . ASP B 1 359 ? 7.172 -0.687 22.516 1 97 359 ASP B N 1
ATOM 6315 C CA . ASP B 1 359 ? 5.863 -0.07 22.703 1 97 359 ASP B CA 1
ATOM 6316 C C . ASP B 1 359 ? 4.996 -0.233 21.453 1 97 359 ASP B C 1
ATOM 6318 O O . ASP B 1 359 ? 4.023 0.504 21.266 1 97 359 ASP B O 1
ATOM 6322 N N . CYS B 1 360 ? 5.406 -1.035 20.484 1 98.31 360 CYS B N 1
ATOM 6323 C CA . CYS B 1 360 ? 4.645 -1.384 19.297 1 98.31 360 CYS B CA 1
ATOM 6324 C C . CYS B 1 360 ? 4.254 -2.857 19.297 1 98.31 360 CYS B C 1
ATOM 6326 O O . CYS B 1 360 ? 4.684 -3.609 20.172 1 98.31 360 CYS B O 1
ATOM 6328 N N . SER B 1 361 ? 3.336 -3.209 18.438 1 98.62 361 SER B N 1
ATOM 6329 C CA . SER B 1 361 ? 2.885 -4.594 18.391 1 98.62 361 SER B CA 1
ATOM 6330 C C . SER B 1 361 ? 2.883 -5.121 16.953 1 98.62 361 SER B C 1
ATOM 6332 O O . SER B 1 361 ? 2.965 -4.344 16 1 98.62 361 SER B O 1
ATOM 6334 N N . VAL B 1 362 ? 2.809 -6.492 16.812 1 98.75 362 VAL B N 1
ATOM 6335 C CA . VAL B 1 362 ? 2.797 -7.129 15.508 1 98.75 362 VAL B CA 1
ATOM 6336 C C . VAL B 1 362 ? 1.895 -8.359 15.539 1 98.75 362 VAL B C 1
ATOM 6338 O O . VAL B 1 362 ? 1.809 -9.047 16.562 1 98.75 362 VAL B O 1
ATOM 6341 N N . GLU B 1 363 ? 1.153 -8.516 14.516 1 98.56 363 GLU B N 1
ATOM 6342 C CA . GLU B 1 363 ? 0.438 -9.75 14.211 1 98.56 363 GLU B CA 1
ATOM 6343 C C . GLU B 1 363 ? 1.046 -10.453 13 1 98.56 363 GLU B C 1
ATOM 6345 O O . GLU B 1 363 ? 1.2 -9.852 11.938 1 98.56 363 GLU B O 1
ATOM 6350 N N . VAL B 1 364 ? 1.455 -11.703 13.18 1 98.38 364 VAL B N 1
ATOM 6351 C CA . VAL B 1 364 ? 1.938 -12.539 12.078 1 98.38 364 VAL B CA 1
ATOM 6352 C C . VAL B 1 364 ? 0.903 -13.609 11.75 1 98.38 364 VAL B C 1
ATOM 6354 O O . VAL B 1 364 ? 0.676 -14.523 12.547 1 98.38 364 VAL B O 1
ATOM 6357 N N . ILE B 1 365 ? 0.28 -13.477 10.625 1 97.38 365 ILE B N 1
ATOM 6358 C CA . ILE B 1 365 ? -0.687 -14.461 10.148 1 97.38 365 ILE B CA 1
ATOM 6359 C C . ILE B 1 365 ? 0.024 -15.516 9.312 1 97.38 365 ILE B C 1
ATOM 6361 O O . ILE B 1 365 ? 0.667 -15.195 8.312 1 97.38 365 ILE B O 1
ATOM 6365 N N . CYS B 1 366 ? -0.032 -16.703 9.672 1 94.94 366 CYS B N 1
ATOM 6366 C CA . CYS B 1 366 ? 0.597 -17.828 8.984 1 94.94 366 CYS B CA 1
ATOM 6367 C C . CYS B 1 366 ? -0.422 -18.594 8.148 1 94.94 366 CYS B C 1
ATOM 6369 O O . CYS B 1 366 ? -1.396 -19.125 8.688 1 94.94 366 CYS B O 1
ATOM 6371 N N . TYR B 1 367 ? -0.194 -18.656 6.898 1 90.88 367 TYR B N 1
ATOM 6372 C CA . TYR B 1 367 ? -1.034 -19.469 6.027 1 90.88 367 TYR B CA 1
ATOM 6373 C C . TYR B 1 367 ? -0.479 -20.891 5.895 1 90.88 367 TYR B C 1
ATOM 6375 O O . TYR B 1 367 ? 0.67 -21.141 6.258 1 90.88 367 TYR B O 1
ATOM 6383 N N . LYS B 1 368 ? -1.288 -21.781 5.445 1 83.12 368 LYS B N 1
ATOM 6384 C CA . LYS B 1 368 ? -0.861 -23.172 5.336 1 83.12 368 LYS B CA 1
ATOM 6385 C C . LYS B 1 368 ? 0.336 -23.297 4.402 1 83.12 368 LYS B C 1
ATOM 6387 O O . LYS B 1 368 ? 0.34 -22.734 3.305 1 83.12 368 LYS B O 1
ATOM 6392 N N . GLY B 1 369 ? 1.382 -24.031 4.879 1 89.75 369 GLY B N 1
ATOM 6393 C CA . GLY B 1 369 ? 2.578 -24.266 4.086 1 89.75 369 GLY B CA 1
ATOM 6394 C C . GLY B 1 369 ? 2.645 -25.656 3.502 1 89.75 369 GLY B C 1
ATOM 6395 O O . GLY B 1 369 ? 1.834 -26.516 3.848 1 89.75 369 GLY B O 1
ATOM 6396 N N . SER B 1 370 ? 3.502 -25.875 2.523 1 93.62 370 SER B N 1
ATOM 6397 C CA . SER B 1 370 ? 3.73 -27.188 1.896 1 93.62 370 SER B CA 1
ATOM 6398 C C . SER B 1 370 ? 5.219 -27.453 1.721 1 93.62 370 SER B C 1
ATOM 6400 O O . SER B 1 370 ? 6 -26.531 1.471 1 93.62 370 SER B O 1
ATOM 6402 N N . ARG B 1 371 ? 5.59 -28.672 1.854 1 94.69 371 ARG B N 1
ATOM 6403 C CA . ARG B 1 371 ? 6.969 -29.094 1.644 1 94.69 371 ARG B CA 1
ATOM 6404 C C . ARG B 1 371 ? 7.281 -29.234 0.156 1 94.69 371 ARG B C 1
ATOM 6406 O O . ARG B 1 371 ? 6.367 -29.359 -0.664 1 94.69 371 ARG B O 1
ATOM 6413 N N . ALA B 1 372 ? 8.609 -29.188 -0.103 1 96.56 372 ALA B N 1
ATOM 6414 C CA . ALA B 1 372 ? 9.055 -29.5 -1.458 1 96.56 372 ALA B CA 1
ATOM 6415 C C . ALA B 1 372 ? 8.781 -30.969 -1.796 1 96.56 372 ALA B C 1
ATOM 6417 O O . ALA B 1 372 ? 8.633 -31.797 -0.899 1 96.56 372 ALA B O 1
ATOM 6418 N N . VAL B 1 373 ? 8.609 -31.219 -3.084 1 94.81 373 VAL B N 1
ATOM 6419 C CA . VAL B 1 373 ? 8.336 -32.594 -3.525 1 94.81 373 VAL B CA 1
ATOM 6420 C C . VAL B 1 373 ? 9.32 -33 -4.621 1 94.81 373 VAL B C 1
ATOM 6422 O O . VAL B 1 373 ? 9.633 -32.188 -5.508 1 94.81 373 VAL B O 1
ATOM 6425 N N . ALA B 1 374 ? 9.93 -34.062 -4.512 1 91.38 374 ALA B N 1
ATOM 6426 C CA . ALA B 1 374 ? 10.711 -34.719 -5.562 1 91.38 374 ALA B CA 1
ATOM 6427 C C . ALA B 1 374 ? 9.969 -35.938 -6.117 1 91.38 374 ALA B C 1
ATOM 6429 O O . ALA B 1 374 ? 9.438 -36.75 -5.355 1 91.38 374 ALA B O 1
ATOM 6430 N N . LEU B 1 375 ? 9.891 -35.969 -7.379 1 87.25 375 LEU B N 1
ATOM 6431 C CA . LEU B 1 375 ? 9.148 -37.062 -8.016 1 87.25 375 LEU B CA 1
ATOM 6432 C C . LEU B 1 375 ? 10.094 -38.156 -8.492 1 87.25 375 LEU B C 1
ATOM 6434 O O . LEU B 1 375 ? 11.219 -37.875 -8.93 1 87.25 375 LEU B O 1
ATOM 6438 N N . PRO B 1 376 ? 9.633 -39.344 -8.414 1 83.69 376 PRO B N 1
ATOM 6439 C CA . PRO B 1 376 ? 10.484 -40.469 -8.82 1 83.69 376 PRO B CA 1
ATOM 6440 C C . PRO B 1 376 ? 10.719 -40.5 -10.328 1 83.69 376 PRO B C 1
ATOM 6442 O O . PRO B 1 376 ? 9.836 -40.156 -11.109 1 83.69 376 PRO B O 1
ATOM 6445 N N . TYR B 1 377 ? 11.93 -40.969 -10.688 1 80.31 377 TYR B N 1
ATOM 6446 C CA . TYR B 1 377 ? 12.305 -41.062 -12.094 1 80.31 377 TYR B CA 1
ATOM 6447 C C . TYR B 1 377 ? 12.156 -42.5 -12.609 1 80.31 377 TYR B C 1
ATOM 6449 O O . TYR B 1 377 ? 12.453 -42.781 -13.773 1 80.31 377 TYR B O 1
ATOM 6457 N N . ASP B 1 378 ? 11.711 -43.312 -11.859 1 81.06 378 ASP B N 1
ATOM 6458 C CA . ASP B 1 378 ? 11.617 -44.719 -12.266 1 81.06 378 ASP B CA 1
ATOM 6459 C C . ASP B 1 378 ? 10.164 -45.156 -12.328 1 81.06 378 ASP B C 1
ATOM 6461 O O . ASP B 1 378 ? 9.883 -46.375 -12.234 1 81.06 378 ASP B O 1
ATOM 6465 N N . MET B 1 379 ? 9.352 -44.312 -12.68 1 82.31 379 MET B N 1
ATOM 6466 C CA . MET B 1 379 ? 7.957 -44.75 -12.812 1 82.31 379 MET B CA 1
ATOM 6467 C C . MET B 1 379 ? 7.711 -45.375 -14.172 1 82.31 379 MET B C 1
ATOM 6469 O O . MET B 1 379 ? 8.188 -44.906 -15.195 1 82.31 379 MET B O 1
ATOM 6473 N N . PRO B 1 380 ? 7.023 -46.406 -14.148 1 83.31 380 PRO B N 1
ATOM 6474 C CA . PRO B 1 380 ? 6.738 -47.125 -15.406 1 83.31 380 PRO B CA 1
ATOM 6475 C C . PRO B 1 380 ? 6.016 -46.219 -16.422 1 83.31 380 PRO B C 1
ATOM 6477 O O . PRO B 1 380 ? 6.199 -46.406 -17.625 1 83.31 380 PRO B O 1
ATOM 6480 N N . GLN B 1 381 ? 5.254 -45.375 -15.93 1 91.75 381 GLN B N 1
ATOM 6481 C CA . GLN B 1 381 ? 4.426 -44.531 -16.781 1 91.75 381 GLN B CA 1
ATOM 6482 C C . GLN B 1 381 ? 5.254 -43.438 -17.422 1 91.75 381 GLN B C 1
ATOM 6484 O O . GLN B 1 381 ? 4.828 -42.812 -18.406 1 91.75 381 GLN B O 1
ATOM 6489 N N . LEU B 1 382 ? 6.43 -43.188 -16.938 1 92.62 382 LEU B N 1
ATOM 6490 C CA . LEU B 1 382 ? 7.254 -42.094 -17.375 1 92.62 382 LEU B CA 1
ATOM 6491 C C . LEU B 1 382 ? 7.699 -42.25 -18.812 1 92.62 382 LEU B C 1
ATOM 6493 O O . LEU B 1 382 ? 7.574 -41.344 -19.625 1 92.62 382 LEU B O 1
ATOM 6497 N N . ALA B 1 383 ? 8.125 -43.406 -19.109 1 92.25 383 ALA B N 1
ATOM 6498 C CA . ALA B 1 383 ? 8.617 -43.688 -20.453 1 92.25 383 ALA B CA 1
ATOM 6499 C C . ALA B 1 383 ? 7.5 -43.531 -21.484 1 92.25 383 ALA B C 1
ATOM 6501 O O . ALA B 1 383 ? 7.73 -43.031 -22.578 1 92.25 383 ALA B O 1
ATOM 6502 N N . ALA B 1 384 ? 6.367 -44.062 -21.125 1 94.12 384 ALA B N 1
ATOM 6503 C CA . ALA B 1 384 ? 5.215 -43.938 -22.016 1 94.12 384 ALA B CA 1
ATOM 6504 C C . ALA B 1 384 ? 4.867 -42.469 -22.266 1 94.12 384 ALA B C 1
ATOM 6506 O O . ALA B 1 384 ? 4.59 -42.094 -23.406 1 94.12 384 ALA B O 1
ATOM 6507 N N . ALA B 1 385 ? 4.891 -41.719 -21.25 1 95.75 385 ALA B N 1
ATOM 6508 C CA . ALA B 1 385 ? 4.582 -40.281 -21.375 1 95.75 385 ALA B CA 1
ATOM 6509 C C . ALA B 1 385 ? 5.645 -39.562 -22.188 1 95.75 385 ALA B C 1
ATOM 6511 O O . ALA B 1 385 ? 5.32 -38.719 -23.047 1 95.75 385 ALA B O 1
ATOM 6512 N N . GLN B 1 386 ? 6.875 -39.875 -21.984 1 95.62 386 GLN B N 1
ATOM 6513 C CA . GLN B 1 386 ? 7.98 -39.281 -22.719 1 95.62 386 GLN B CA 1
ATOM 6514 C C . GLN B 1 386 ? 7.871 -39.594 -24.219 1 95.62 386 GLN B C 1
ATOM 6516 O O . GLN B 1 386 ? 8.078 -38.688 -25.047 1 95.62 386 GLN B O 1
ATOM 6521 N N . ALA B 1 387 ? 7.578 -40.781 -24.484 1 95.56 387 ALA B N 1
ATOM 6522 C CA . ALA B 1 387 ? 7.441 -41.188 -25.891 1 95.56 387 ALA B CA 1
ATOM 6523 C C . ALA B 1 387 ? 6.277 -40.469 -26.547 1 95.56 387 ALA B C 1
ATOM 6525 O O . ALA B 1 387 ? 6.379 -40.031 -27.703 1 95.56 387 ALA B O 1
ATOM 6526 N N . ALA B 1 388 ? 5.203 -40.375 -25.844 1 97.19 388 ALA B N 1
ATOM 6527 C CA . ALA B 1 388 ? 4.027 -39.688 -26.375 1 97.19 388 ALA B CA 1
ATOM 6528 C C . ALA B 1 388 ? 4.328 -38.219 -26.625 1 97.19 388 ALA B C 1
ATOM 6530 O O . ALA B 1 388 ? 3.93 -37.688 -27.656 1 97.19 388 ALA B O 1
ATOM 6531 N N . LEU B 1 389 ? 5.016 -37.562 -25.734 1 98.19 389 LEU B N 1
ATOM 6532 C CA . LEU B 1 389 ? 5.375 -36.156 -25.875 1 98.19 389 LEU B CA 1
ATOM 6533 C C . LEU B 1 389 ? 6.332 -35.969 -27.047 1 98.19 389 LEU B C 1
ATOM 6535 O O . LEU B 1 389 ? 6.176 -35 -27.828 1 98.19 389 LEU B O 1
ATOM 6539 N N . ALA B 1 390 ? 7.27 -36.844 -27.125 1 97.81 390 ALA B N 1
ATOM 6540 C CA . ALA B 1 390 ? 8.211 -36.781 -28.234 1 97.81 390 ALA B CA 1
ATOM 6541 C C . ALA B 1 390 ? 7.5 -36.938 -29.578 1 97.81 390 ALA B C 1
ATOM 6543 O O . ALA B 1 390 ? 7.844 -36.25 -30.562 1 97.81 390 ALA B O 1
ATOM 6544 N N . ALA B 1 391 ? 6.613 -37.781 -29.625 1 97.5 391 ALA B N 1
ATOM 6545 C CA . ALA B 1 391 ? 5.859 -38.031 -30.859 1 97.5 391 ALA B CA 1
ATOM 6546 C C . ALA B 1 391 ? 5.062 -36.781 -31.266 1 97.5 391 ALA B C 1
ATOM 6548 O O . ALA B 1 391 ? 4.922 -36.5 -32.438 1 97.5 391 ALA B O 1
ATOM 6549 N N . GLU B 1 392 ? 4.508 -36.125 -30.312 1 98.19 392 GLU B N 1
ATOM 6550 C CA . GLU B 1 392 ? 3.672 -34.969 -30.609 1 98.19 392 GLU B CA 1
ATOM 6551 C C . GLU B 1 392 ? 4.52 -33.75 -30.969 1 98.19 392 GLU B C 1
ATOM 6553 O O . GLU B 1 392 ? 4.207 -33 -31.906 1 98.19 392 GLU B O 1
ATOM 6558 N N . TRP B 1 393 ? 5.578 -33.5 -30.25 1 98.31 393 TRP B N 1
ATOM 6559 C CA . TRP B 1 393 ? 6.305 -32.25 -30.328 1 98.31 393 TRP B CA 1
ATOM 6560 C C . TRP B 1 393 ? 7.559 -32.406 -31.172 1 98.31 393 TRP B C 1
ATOM 6562 O O . TRP B 1 393 ? 8.18 -31.391 -31.547 1 98.31 393 TRP B O 1
ATOM 6572 N N . GLY B 1 394 ? 7.953 -33.562 -31.516 1 97.69 394 GLY B N 1
ATOM 6573 C CA . GLY B 1 394 ? 9.094 -33.812 -32.375 1 97.69 394 GLY B CA 1
ATOM 6574 C C . GLY B 1 394 ? 10.422 -33.656 -31.672 1 97.69 394 GLY B C 1
ATOM 6575 O O . GLY B 1 394 ? 11.477 -33.625 -32.312 1 97.69 394 GLY B O 1
ATOM 6576 N N . ARG B 1 395 ? 10.383 -33.5 -30.312 1 96.81 395 ARG B N 1
ATOM 6577 C CA . ARG B 1 395 ? 11.562 -33.344 -29.469 1 96.81 395 ARG B CA 1
ATOM 6578 C C . ARG B 1 395 ? 11.391 -34.125 -28.156 1 96.81 395 ARG B C 1
ATOM 6580 O O . ARG B 1 395 ? 10.281 -34.219 -27.641 1 96.81 395 ARG B O 1
ATOM 6587 N N . PRO B 1 396 ? 12.539 -34.656 -27.672 1 96 396 PRO B N 1
ATOM 6588 C CA . PRO B 1 396 ? 12.438 -35.281 -26.359 1 96 396 PRO B CA 1
ATOM 6589 C C . PRO B 1 396 ? 12.062 -34.281 -25.266 1 96 396 PRO B C 1
ATOM 6591 O O . PRO B 1 396 ? 12.531 -33.156 -25.266 1 96 396 PRO B O 1
ATOM 6594 N N . ALA B 1 397 ? 11.266 -34.781 -24.312 1 95.44 397 ALA B N 1
ATOM 6595 C CA . ALA B 1 397 ? 10.891 -33.938 -23.172 1 95.44 397 ALA B CA 1
ATOM 6596 C C . ALA B 1 397 ? 12.078 -33.719 -22.234 1 95.44 397 ALA B C 1
ATOM 6598 O O . ALA B 1 397 ? 12.867 -34.656 -22 1 95.44 397 ALA B O 1
ATOM 6599 N N . VAL B 1 398 ? 12.227 -32.5 -21.812 1 93.19 398 VAL B N 1
ATOM 6600 C CA . VAL B 1 398 ? 13.234 -32.219 -20.797 1 93.19 398 VAL B CA 1
ATOM 6601 C C . VAL B 1 398 ? 12.68 -32.531 -19.406 1 93.19 398 VAL B C 1
ATOM 6603 O O . VAL B 1 398 ? 11.516 -32.281 -19.125 1 93.19 398 VAL B O 1
ATOM 6606 N N . ALA B 1 399 ? 13.484 -33.219 -18.594 1 91.75 399 ALA B N 1
ATOM 6607 C CA . ALA B 1 399 ? 13.125 -33.531 -17.219 1 91.75 399 ALA B CA 1
ATOM 6608 C C . ALA B 1 399 ? 13.828 -32.562 -16.25 1 91.75 399 ALA B C 1
ATOM 6610 O O . ALA B 1 399 ? 15.023 -32.688 -16 1 91.75 399 ALA B O 1
ATOM 6611 N N . VAL B 1 400 ? 13.164 -31.609 -15.695 1 92.25 400 VAL B N 1
ATOM 6612 C CA . VAL B 1 400 ? 13.75 -30.625 -14.797 1 92.25 400 VAL B CA 1
ATOM 6613 C C . VAL B 1 400 ? 12.727 -30.219 -13.734 1 92.25 400 VAL B C 1
ATOM 6615 O O . VAL B 1 400 ? 11.539 -30.516 -13.859 1 92.25 400 VAL B O 1
ATOM 6618 N N . GLY B 1 401 ? 13.258 -29.641 -12.656 1 92.81 401 GLY B N 1
ATOM 6619 C CA . GLY B 1 401 ? 12.367 -29.141 -11.617 1 92.81 401 GLY B CA 1
ATOM 6620 C C . GLY B 1 401 ? 11.695 -27.828 -11.977 1 92.81 401 GLY B C 1
ATOM 6621 O O . GLY B 1 401 ? 12.047 -27.203 -12.977 1 92.81 401 GLY B O 1
ATOM 6622 N N . ALA B 1 402 ? 10.656 -27.469 -11.18 1 92.81 402 ALA B N 1
ATOM 6623 C CA . ALA B 1 402 ? 9.969 -26.188 -11.305 1 92.81 402 ALA B CA 1
ATOM 6624 C C . ALA B 1 402 ? 10.016 -25.406 -9.984 1 92.81 402 ALA B C 1
ATOM 6626 O O . ALA B 1 402 ? 10.062 -26 -8.906 1 92.81 402 ALA B O 1
ATOM 6627 N N . GLY B 1 403 ? 9.938 -24.094 -10.18 1 93 403 GLY B N 1
ATOM 6628 C CA . GLY B 1 403 ? 10.055 -23.234 -9.016 1 93 403 GLY B CA 1
ATOM 6629 C C . GLY B 1 403 ? 8.742 -23.031 -8.289 1 93 403 GLY B C 1
ATOM 6630 O O . GLY B 1 403 ? 8.719 -22.516 -7.16 1 93 403 GLY B O 1
ATOM 6631 N N . GLY B 1 404 ? 7.68 -23.375 -8.875 1 93.06 404 GLY B N 1
ATOM 6632 C CA . GLY B 1 404 ? 6.371 -23.203 -8.266 1 93.06 404 GLY B CA 1
ATOM 6633 C C . GLY B 1 404 ? 5.996 -24.328 -7.32 1 93.06 404 GLY B C 1
ATOM 6634 O O . GLY B 1 404 ? 6.789 -25.25 -7.09 1 93.06 404 GLY B O 1
ATOM 6635 N N . SER B 1 405 ? 4.852 -24.125 -6.691 1 94.56 405 SER B N 1
ATOM 6636 C CA . SER B 1 405 ? 4.348 -25.109 -5.738 1 94.56 405 SER B CA 1
ATOM 6637 C C . SER B 1 405 ? 2.938 -25.562 -6.102 1 94.56 405 SER B C 1
ATOM 6639 O O . SER B 1 405 ? 2.096 -24.734 -6.48 1 94.56 405 SER B O 1
ATOM 6641 N N . ILE B 1 406 ? 2.777 -26.828 -6.055 1 95 406 ILE B N 1
ATOM 6642 C CA . ILE B 1 406 ? 1.454 -27.438 -6.086 1 95 406 ILE B CA 1
ATOM 6643 C C . ILE B 1 406 ? 1.248 -28.297 -4.836 1 95 406 ILE B C 1
ATOM 6645 O O . ILE B 1 406 ? 1.579 -29.484 -4.82 1 95 406 ILE B O 1
ATOM 6649 N N . PRO B 1 407 ? 0.639 -27.781 -3.855 1 92.56 407 PRO B N 1
ATOM 6650 C CA . PRO B 1 407 ? 0.698 -28.312 -2.492 1 92.56 407 PRO B CA 1
ATOM 6651 C C . PRO B 1 407 ? 0.181 -29.75 -2.395 1 92.56 407 PRO B C 1
ATOM 6653 O O . PRO B 1 407 ? 0.72 -30.562 -1.631 1 92.56 407 PRO B O 1
ATOM 6656 N N . ILE B 1 408 ? -0.757 -30.156 -3.197 1 94.62 408 ILE B N 1
ATOM 6657 C CA . ILE B 1 408 ? -1.47 -31.422 -3.02 1 94.62 408 ILE B CA 1
ATOM 6658 C C . ILE B 1 408 ? -0.624 -32.562 -3.561 1 94.62 408 ILE B C 1
ATOM 6660 O O . ILE B 1 408 ? -0.86 -33.719 -3.225 1 94.62 408 ILE B O 1
ATOM 6664 N N . VAL B 1 409 ? 0.366 -32.312 -4.387 1 95.06 409 VAL B N 1
ATOM 6665 C CA . VAL B 1 409 ? 1.121 -33.344 -5.078 1 95.06 409 VAL B CA 1
ATOM 6666 C C . VAL B 1 409 ? 1.812 -34.25 -4.059 1 95.06 409 VAL B C 1
ATOM 6668 O O . VAL B 1 409 ? 1.774 -35.469 -4.184 1 95.06 409 VAL B O 1
ATOM 6671 N N . GLY B 1 410 ? 2.389 -33.656 -3.025 1 91.88 410 GLY B N 1
ATOM 6672 C CA . GLY B 1 410 ? 2.994 -34.438 -1.973 1 91.88 410 GLY B CA 1
ATOM 6673 C C . GLY B 1 410 ? 1.995 -35.312 -1.234 1 91.88 410 GLY B C 1
ATOM 6674 O O . GLY B 1 410 ? 2.316 -36.438 -0.835 1 91.88 410 GLY B O 1
ATOM 6675 N N . ASP B 1 411 ? 0.825 -34.906 -1.123 1 93.56 411 ASP B N 1
ATOM 6676 C CA . ASP B 1 411 ? -0.22 -35.594 -0.38 1 93.56 411 ASP B CA 1
ATOM 6677 C C . ASP B 1 411 ? -0.739 -36.812 -1.161 1 93.56 411 ASP B C 1
ATOM 6679 O O . ASP B 1 411 ? -1.137 -37.812 -0.57 1 93.56 411 ASP B O 1
ATOM 6683 N N . PHE B 1 412 ? -0.717 -36.688 -2.506 1 96.44 412 PHE B N 1
ATOM 6684 C CA . PHE B 1 412 ? -1.109 -37.875 -3.291 1 96.44 412 PHE B CA 1
ATOM 6685 C C . PHE B 1 412 ? -0.212 -39.062 -2.98 1 96.44 412 PHE B C 1
ATOM 6687 O O . PHE B 1 412 ? -0.688 -40.188 -2.887 1 96.44 412 PHE B O 1
ATOM 6694 N N . LYS B 1 413 ? 1.059 -38.812 -2.869 1 93.62 413 LYS B N 1
ATOM 6695 C CA . LYS B 1 413 ? 1.989 -39.875 -2.527 1 93.62 413 LYS B CA 1
ATOM 6696 C C . LYS B 1 413 ? 1.789 -40.344 -1.088 1 93.62 413 LYS B C 1
ATOM 6698 O O . LYS B 1 413 ? 1.686 -41.531 -0.825 1 93.62 413 LYS B O 1
ATOM 6703 N N . ARG B 1 414 ? 1.691 -39.406 -0.2 1 93.88 414 ARG B N 1
ATOM 6704 C CA . ARG B 1 414 ? 1.632 -39.688 1.227 1 93.88 414 ARG B CA 1
ATOM 6705 C C . ARG B 1 414 ? 0.319 -40.375 1.586 1 93.88 414 ARG B C 1
ATOM 6707 O O . ARG B 1 414 ? 0.301 -41.312 2.393 1 93.88 414 ARG B O 1
ATOM 6714 N N . ILE B 1 415 ? -0.804 -39.938 1 1 96.62 415 ILE B N 1
ATOM 6715 C CA . ILE B 1 415 ? -2.125 -40.375 1.431 1 96.62 415 ILE B CA 1
ATOM 6716 C C . ILE B 1 415 ? -2.574 -41.562 0.577 1 96.62 415 ILE B C 1
ATOM 6718 O O . ILE B 1 415 ? -3.129 -42.531 1.094 1 96.62 415 ILE B O 1
ATOM 6722 N N . LEU B 1 416 ? -2.268 -41.469 -0.738 1 97.31 416 LEU B N 1
ATOM 6723 C CA . LEU B 1 416 ? -2.814 -42.469 -1.648 1 97.31 416 LEU B CA 1
ATOM 6724 C C . LEU B 1 416 ? -1.736 -43.469 -2.082 1 97.31 416 LEU B C 1
ATOM 6726 O O . LEU B 1 416 ? -2.043 -44.5 -2.65 1 97.31 416 LEU B O 1
ATOM 6730 N N . GLY B 1 417 ? -0.485 -43.125 -1.839 1 94.75 417 GLY B N 1
ATOM 6731 C CA . GLY B 1 417 ? 0.613 -43.969 -2.303 1 94.75 417 GLY B CA 1
ATOM 6732 C C . GLY B 1 417 ? 0.831 -43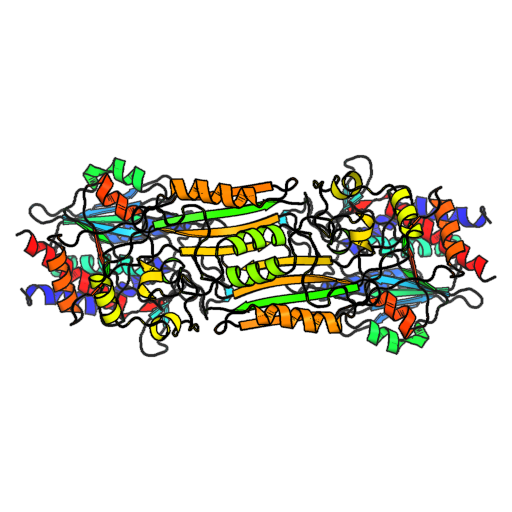.875 -3.803 1 94.75 417 GLY B C 1
ATOM 6733 O O . GLY B 1 417 ? 1.419 -44.781 -4.398 1 94.75 417 GLY B O 1
ATOM 6734 N N . LEU B 1 418 ? 0.368 -42.812 -4.422 1 95.12 418 LEU B N 1
ATOM 6735 C CA . LEU B 1 418 ? 0.407 -42.719 -5.879 1 95.12 418 LEU B CA 1
ATOM 6736 C C . LEU B 1 418 ? 1.543 -41.812 -6.328 1 95.12 418 LEU B C 1
ATOM 6738 O O . LEU B 1 418 ? 1.807 -40.781 -5.695 1 95.12 418 LEU B O 1
ATOM 6742 N N . ASP B 1 419 ? 2.227 -42.25 -7.359 1 93.81 419 ASP B N 1
ATOM 6743 C CA . ASP B 1 419 ? 3.178 -41.344 -8.031 1 93.81 419 ASP B CA 1
ATOM 6744 C C . ASP B 1 419 ? 2.461 -40.406 -8.977 1 93.81 419 ASP B C 1
ATOM 6746 O O . ASP B 1 419 ? 1.363 -40.688 -9.453 1 93.81 419 ASP B O 1
ATOM 6750 N N . THR B 1 420 ? 3.141 -39.281 -9.188 1 95.88 420 THR B N 1
ATOM 6751 C CA . THR B 1 420 ? 2.514 -38.219 -9.984 1 95.88 420 THR B CA 1
ATOM 6752 C C . THR B 1 420 ? 3.379 -37.875 -11.195 1 95.88 420 THR B C 1
ATOM 6754 O O . THR B 1 420 ? 4.594 -37.688 -11.062 1 95.88 420 THR B O 1
ATOM 6757 N N . LEU B 1 421 ? 2.814 -37.906 -12.367 1 96.06 421 LEU B N 1
ATOM 6758 C CA . LEU B 1 421 ? 3.422 -37.344 -13.555 1 96.06 421 LEU B CA 1
ATOM 6759 C C . LEU B 1 421 ? 2.994 -35.875 -13.727 1 96.06 421 LEU B C 1
ATOM 6761 O O . LEU B 1 421 ? 1.809 -35.594 -13.898 1 96.06 421 LEU B O 1
ATOM 6765 N N . LEU B 1 422 ? 4 -34.969 -13.633 1 97 422 LEU B N 1
ATOM 6766 C CA . LEU B 1 422 ? 3.744 -33.531 -13.812 1 97 422 LEU B CA 1
ATOM 6767 C C . LEU B 1 422 ? 4.07 -33.094 -15.234 1 97 422 LEU B C 1
ATOM 6769 O O . LEU B 1 422 ? 5.242 -32.938 -15.586 1 97 422 LEU B O 1
ATOM 6773 N N . ILE B 1 423 ? 3.053 -32.906 -16 1 97.56 423 ILE B N 1
ATOM 6774 C CA . ILE B 1 423 ? 3.17 -32.5 -17.406 1 97.56 423 ILE B CA 1
ATOM 6775 C C . ILE B 1 423 ? 2.271 -31.281 -17.672 1 97.56 423 ILE B C 1
ATOM 6777 O O . ILE B 1 423 ? 1.066 -31.328 -17.406 1 97.56 423 ILE B O 1
ATOM 6781 N N . GLY B 1 424 ? 2.855 -30.188 -18.047 1 97.75 424 GLY B N 1
ATOM 6782 C CA . GLY B 1 424 ? 2.102 -29 -18.406 1 97.75 424 GLY B CA 1
ATOM 6783 C C . GLY B 1 424 ? 2.609 -28.312 -19.656 1 97.75 424 GLY B C 1
ATOM 6784 O O . GLY B 1 424 ? 3.664 -28.672 -20.188 1 97.75 424 GLY B O 1
ATOM 6785 N N . PHE B 1 425 ? 1.853 -27.375 -20.141 1 98.56 425 PHE B N 1
ATOM 6786 C CA . PHE B 1 425 ? 2.135 -26.812 -21.453 1 98.56 425 PHE B CA 1
ATOM 6787 C C . PHE B 1 425 ? 2.193 -25.297 -21.406 1 98.56 425 PHE B C 1
ATOM 6789 O O . PHE B 1 425 ? 2.062 -24.625 -22.438 1 98.56 425 PHE B O 1
ATOM 6796 N N . GLY B 1 426 ? 2.275 -24.75 -20.188 1 97.69 426 GLY B N 1
ATOM 6797 C CA . GLY B 1 426 ? 2.461 -23.312 -20.047 1 97.69 426 GLY B CA 1
ATOM 6798 C C . GLY B 1 426 ? 3.84 -22.844 -20.484 1 97.69 426 GLY B C 1
ATOM 6799 O O . GLY B 1 426 ? 4.734 -23.656 -20.719 1 97.69 426 GLY B O 1
ATOM 6800 N N . LEU B 1 427 ? 3.932 -21.531 -20.641 1 97 427 LEU B N 1
ATOM 6801 C CA . LEU B 1 427 ? 5.211 -20.891 -20.938 1 97 427 LEU B CA 1
ATOM 6802 C C . LEU B 1 427 ? 5.543 -19.812 -19.922 1 97 427 LEU B C 1
ATOM 6804 O O . LEU B 1 427 ? 4.652 -19.312 -19.234 1 97 427 LEU B O 1
ATOM 6808 N N . ASP B 1 428 ? 6.828 -19.469 -19.859 1 93.06 428 ASP B N 1
ATOM 6809 C CA . ASP B 1 428 ? 7.297 -18.484 -18.875 1 93.06 428 ASP B CA 1
ATOM 6810 C C . ASP B 1 428 ? 6.676 -17.109 -19.125 1 93.06 428 ASP B C 1
ATOM 6812 O O . ASP B 1 428 ? 6.52 -16.312 -18.203 1 93.06 428 ASP B O 1
ATOM 6816 N N . ASP B 1 429 ? 6.363 -16.875 -20.328 1 95.19 429 ASP B N 1
ATOM 6817 C CA . ASP B 1 429 ? 5.852 -15.547 -20.656 1 95.19 429 ASP B CA 1
ATOM 6818 C C . ASP B 1 429 ? 4.324 -15.531 -20.656 1 95.19 429 ASP B C 1
ATOM 6820 O O . ASP B 1 429 ? 3.707 -14.625 -21.219 1 95.19 429 ASP B O 1
ATOM 6824 N N . ASP B 1 430 ? 3.736 -16.578 -20.047 1 98 430 ASP B N 1
ATOM 6825 C CA . ASP B 1 430 ? 2.279 -16.641 -20 1 98 430 ASP B CA 1
ATOM 6826 C C . ASP B 1 430 ? 1.724 -15.656 -18.969 1 98 430 ASP B C 1
ATOM 6828 O O . ASP B 1 430 ? 0.51 -15.453 -18.891 1 98 430 ASP B O 1
ATOM 6832 N N . ARG B 1 431 ? 2.531 -15.055 -18.188 1 97.56 431 ARG B N 1
ATOM 6833 C CA . ARG B 1 431 ? 2.158 -14 -17.25 1 97.56 431 ARG B CA 1
ATOM 6834 C C . ARG B 1 431 ? 1.146 -14.5 -16.234 1 97.56 431 ARG B C 1
ATOM 6836 O O . ARG B 1 431 ? 0.159 -13.82 -15.938 1 97.56 431 ARG B O 1
ATOM 6843 N N . ILE B 1 432 ? 1.344 -15.789 -15.805 1 97.56 432 ILE B N 1
ATOM 6844 C CA . ILE B 1 432 ? 0.499 -16.266 -14.719 1 97.56 432 ILE B CA 1
ATOM 6845 C C . ILE B 1 432 ? 0.712 -15.398 -13.477 1 97.56 432 ILE B C 1
ATOM 6847 O O . ILE B 1 432 ? 1.826 -14.938 -13.219 1 97.56 432 ILE B O 1
ATOM 6851 N N . HIS B 1 433 ? -0.335 -15.07 -12.688 1 96.75 433 HIS B N 1
ATOM 6852 C CA . HIS B 1 433 ? -0.36 -14.234 -11.492 1 96.75 433 HIS B CA 1
ATOM 6853 C C . HIS B 1 433 ? -0.134 -12.766 -11.844 1 96.75 433 HIS B C 1
ATOM 6855 O O . HIS B 1 433 ? 0.017 -11.93 -10.953 1 96.75 433 HIS B O 1
ATOM 6861 N N . SER B 1 434 ? -0.055 -12.445 -13.172 1 97.38 434 SER B N 1
ATOM 6862 C CA . SER B 1 434 ? 0.179 -11.086 -13.656 1 97.38 434 SER B CA 1
ATOM 6863 C C . SER B 1 434 ? -0.941 -10.633 -14.586 1 97.38 434 SER B C 1
ATOM 6865 O O . SER B 1 434 ? -1.665 -11.453 -15.141 1 97.38 434 SER B O 1
ATOM 6867 N N . PRO B 1 435 ? -1.096 -9.25 -14.711 1 97.56 435 PRO B N 1
ATOM 6868 C CA . PRO B 1 435 ? -2.033 -8.789 -15.742 1 97.56 435 PRO B CA 1
ATOM 6869 C C . PRO B 1 435 ? -1.68 -9.305 -17.141 1 97.56 435 PRO B C 1
ATOM 6871 O O . PRO B 1 435 ? -0.504 -9.531 -17.438 1 97.56 435 PRO B O 1
ATOM 6874 N N . ASN B 1 436 ? -2.75 -9.516 -17.922 1 98.19 436 ASN B N 1
ATOM 6875 C CA . ASN B 1 436 ? -2.613 -9.945 -19.312 1 98.19 436 ASN B CA 1
ATOM 6876 C C . ASN B 1 436 ? -2.07 -11.367 -19.406 1 98.19 436 ASN B C 1
ATOM 6878 O O . ASN B 1 436 ? -1.247 -11.664 -20.281 1 98.19 436 ASN B O 1
ATOM 6882 N N . GLU B 1 437 ? -2.518 -12.188 -18.5 1 98.62 437 GLU B N 1
ATOM 6883 C CA . GLU B 1 437 ? -2.234 -13.617 -18.609 1 98.62 437 GLU B CA 1
ATOM 6884 C C . GLU B 1 437 ? -2.652 -14.164 -19.969 1 98.62 437 GLU B C 1
ATOM 6886 O O . GLU B 1 437 ? -3.701 -13.789 -20.5 1 98.62 437 GLU B O 1
ATOM 6891 N N . LYS B 1 438 ? -1.819 -15.023 -20.5 1 98.38 438 LYS B N 1
ATOM 6892 C CA . LYS B 1 438 ? -2.127 -15.625 -21.797 1 98.38 438 LYS B CA 1
ATOM 6893 C C . LYS B 1 438 ? -1.708 -17.094 -21.844 1 98.38 438 LYS B C 1
ATOM 6895 O O . LYS B 1 438 ? -0.982 -17.562 -20.953 1 98.38 438 LYS B O 1
ATOM 6900 N N . TYR B 1 439 ? -2.27 -17.797 -22.703 1 98.62 439 TYR B N 1
ATOM 6901 C CA . TYR B 1 439 ? -1.968 -19.188 -23.031 1 98.62 439 TYR B CA 1
ATOM 6902 C C . TYR B 1 439 ? -1.852 -19.391 -24.531 1 98.62 439 TYR B C 1
ATOM 6904 O O . TYR B 1 439 ? -2.762 -19.031 -25.281 1 98.62 439 TYR B O 1
ATOM 6912 N N . GLU B 1 440 ? -0.713 -19.891 -24.953 1 98.25 440 GLU B N 1
ATOM 6913 C CA . GLU B 1 440 ? -0.542 -20.094 -26.391 1 98.25 440 GLU B CA 1
ATOM 6914 C C . GLU B 1 440 ? -1.604 -21.031 -26.953 1 98.25 440 GLU B C 1
ATOM 6916 O O . GLU B 1 440 ? -1.895 -22.078 -26.359 1 98.25 440 GLU B O 1
ATOM 6921 N N . LEU B 1 441 ? -2.154 -20.609 -28.078 1 98.5 441 LEU B N 1
ATOM 6922 C CA . LEU B 1 441 ? -3.098 -21.516 -28.734 1 98.5 441 LEU B CA 1
ATOM 6923 C C . LEU B 1 441 ? -2.434 -22.844 -29.062 1 98.5 441 LEU B C 1
ATOM 6925 O O . LEU B 1 441 ? -3.066 -23.906 -28.953 1 98.5 441 LEU B O 1
ATOM 6929 N N . THR B 1 442 ? -1.172 -22.781 -29.438 1 98.25 442 THR B N 1
ATOM 6930 C CA . THR B 1 442 ? -0.423 -24 -29.719 1 98.25 442 THR B CA 1
ATOM 6931 C C . THR B 1 442 ? -0.304 -24.859 -28.469 1 98.25 442 THR B C 1
ATOM 6933 O O . THR B 1 442 ? -0.355 -26.094 -28.562 1 98.25 442 THR B O 1
ATOM 6936 N N . SER B 1 443 ? -0.096 -24.219 -27.328 1 98.5 443 SER B N 1
ATOM 6937 C CA . SER B 1 443 ? -0.047 -24.969 -26.078 1 98.5 443 SER B CA 1
ATOM 6938 C C . SER B 1 443 ? -1.367 -25.672 -25.812 1 98.5 443 SER B C 1
ATOM 6940 O O . SER B 1 443 ? -1.377 -26.844 -25.391 1 98.5 443 SER B O 1
ATOM 6942 N N . PHE B 1 444 ? -2.453 -25.016 -26.094 1 98.75 444 PHE B N 1
ATOM 6943 C CA . PHE B 1 444 ? -3.771 -25.594 -25.891 1 98.75 444 PHE B CA 1
ATOM 6944 C C . PHE B 1 444 ? -4.008 -26.75 -26.859 1 98.75 444 PHE B C 1
ATOM 6946 O O . PHE B 1 444 ? -4.402 -27.844 -26.453 1 98.75 444 PHE B O 1
ATOM 6953 N N . HIS B 1 445 ? -3.738 -26.5 -28.062 1 98.75 445 HIS B N 1
ATOM 6954 C CA . HIS B 1 445 ? -3.973 -27.453 -29.141 1 98.75 445 HIS B CA 1
ATOM 6955 C C . HIS B 1 445 ? -3.062 -28.672 -29 1 98.75 445 HIS B C 1
ATOM 6957 O O . HIS B 1 445 ? -3.541 -29.797 -28.828 1 98.75 445 HIS B O 1
ATOM 6963 N N . LYS B 1 446 ? -1.791 -28.469 -28.984 1 98.69 446 LYS B N 1
ATOM 6964 C CA . LYS B 1 446 ? -0.838 -29.578 -28.922 1 98.69 446 LYS B CA 1
ATOM 6965 C C . LYS B 1 446 ? -0.829 -30.219 -27.531 1 98.69 446 LYS B C 1
ATOM 6967 O O . LYS B 1 446 ? -0.448 -31.375 -27.391 1 98.69 446 LYS B O 1
ATOM 6972 N N . GLY B 1 447 ? -1.179 -29.422 -26.516 1 98.75 447 GLY B N 1
ATOM 6973 C CA . GLY B 1 447 ? -1.396 -30.047 -25.219 1 98.75 447 GLY B CA 1
ATOM 6974 C C . GLY B 1 447 ? -2.516 -31.062 -25.219 1 98.75 447 GLY B C 1
ATOM 6975 O O . GLY B 1 447 ? -2.373 -32.156 -24.656 1 98.75 447 GLY B O 1
ATOM 6976 N N . THR B 1 448 ? -3.619 -30.703 -25.859 1 98.88 448 THR B N 1
ATOM 6977 C CA . THR B 1 448 ? -4.738 -31.625 -26.016 1 98.88 448 THR B CA 1
ATOM 6978 C C . THR B 1 448 ? -4.305 -32.875 -26.766 1 98.88 448 THR B C 1
ATOM 6980 O O . THR B 1 448 ? -4.594 -34 -26.328 1 98.88 448 THR B O 1
ATOM 6983 N N . ARG B 1 449 ? -3.586 -32.688 -27.828 1 98.81 449 ARG B N 1
ATOM 6984 C CA . ARG B 1 449 ? -3.078 -33.812 -28.625 1 98.81 449 ARG B CA 1
ATOM 6985 C C . ARG B 1 449 ? -2.113 -34.656 -27.812 1 98.81 449 ARG B C 1
ATOM 6987 O O . ARG B 1 449 ? -2.111 -35.875 -27.922 1 98.81 449 ARG B O 1
ATOM 6994 N N . SER B 1 450 ? -1.327 -34 -27.016 1 98.75 450 SER B N 1
ATOM 6995 C CA . SER B 1 450 ? -0.373 -34.719 -26.156 1 98.75 450 SER B CA 1
ATOM 6996 C C . SER B 1 450 ? -1.085 -35.625 -25.188 1 98.75 450 SER B C 1
ATOM 6998 O O . SER B 1 450 ? -0.692 -36.781 -25.016 1 98.75 450 SER B O 1
ATOM 7000 N N . TRP B 1 451 ? -2.088 -35.125 -24.5 1 98.75 451 TRP B N 1
ATOM 7001 C CA . TRP B 1 451 ? -2.822 -35.969 -23.547 1 98.75 451 TRP B CA 1
ATOM 7002 C C . TRP B 1 451 ? -3.471 -37.156 -24.25 1 98.75 451 TRP B C 1
ATOM 7004 O O . TRP B 1 451 ? -3.521 -38.25 -23.703 1 98.75 451 TRP B O 1
ATOM 7014 N N . ALA B 1 452 ? -4.035 -36.938 -25.469 1 98.69 452 ALA B N 1
ATOM 7015 C CA . ALA B 1 452 ? -4.609 -38.062 -26.234 1 98.69 452 ALA B CA 1
ATOM 7016 C C . ALA B 1 452 ? -3.576 -39.156 -26.469 1 98.69 452 ALA B C 1
ATOM 7018 O O . ALA B 1 452 ? -3.873 -40.344 -26.297 1 98.69 452 ALA B O 1
ATOM 7019 N N . ARG B 1 453 ? -2.371 -38.75 -26.828 1 98.19 453 ARG B N 1
ATOM 7020 C CA . ARG B 1 453 ? -1.283 -39.688 -27.062 1 98.19 453 ARG B CA 1
ATOM 7021 C C . ARG B 1 453 ? -0.874 -40.406 -25.766 1 98.19 453 ARG B C 1
ATOM 7023 O O . ARG B 1 453 ? -0.627 -41.594 -25.75 1 98.19 453 ARG B O 1
ATOM 7030 N N . ILE B 1 454 ? -0.786 -39.656 -24.688 1 98.12 454 ILE B N 1
ATOM 7031 C CA . ILE B 1 454 ? -0.325 -40.188 -23.406 1 98.12 454 ILE B CA 1
ATOM 7032 C C . ILE B 1 454 ? -1.312 -41.219 -22.891 1 98.12 454 ILE B C 1
ATOM 7034 O O . ILE B 1 454 ? -0.909 -42.312 -22.453 1 98.12 454 ILE B O 1
ATOM 7038 N N . LEU B 1 455 ? -2.586 -40.906 -22.953 1 97.94 455 LEU B N 1
ATOM 7039 C CA . LEU B 1 455 ? -3.596 -41.844 -22.5 1 97.94 455 LEU B CA 1
ATOM 7040 C C . LEU B 1 455 ? -3.506 -43.156 -23.297 1 97.94 455 LEU B C 1
ATOM 7042 O O . LEU B 1 455 ? -3.598 -44.219 -22.719 1 97.94 455 LEU B O 1
ATOM 7046 N N . SER B 1 456 ? -3.305 -43.031 -24.578 1 96.81 456 SER B N 1
ATOM 7047 C CA . SER B 1 456 ? -3.156 -44.219 -25.422 1 96.81 456 SER B CA 1
ATOM 7048 C C . SER B 1 456 ? -1.894 -45 -25.062 1 96.81 456 SER B C 1
ATOM 7050 O O . SER B 1 456 ? -1.908 -46.25 -25.016 1 96.81 456 SER B O 1
ATOM 7052 N N . ALA B 1 457 ? -0.847 -44.312 -24.844 1 96.06 457 ALA B N 1
ATOM 7053 C CA . ALA B 1 457 ? 0.424 -44.938 -24.5 1 96.06 457 ALA B CA 1
ATOM 7054 C C . ALA B 1 457 ? 0.337 -45.656 -23.156 1 96.06 457 ALA B C 1
ATOM 7056 O O . ALA B 1 457 ? 0.922 -46.719 -22.984 1 96.06 457 ALA B O 1
ATOM 7057 N N . LEU B 1 458 ? -0.347 -45.062 -22.219 1 95.81 458 LEU B N 1
ATOM 7058 C CA . LEU B 1 458 ? -0.481 -45.656 -20.906 1 95.81 458 LEU B CA 1
ATOM 7059 C C . LEU B 1 458 ? -1.298 -46.969 -20.953 1 95.81 458 LEU B C 1
ATOM 7061 O O . LEU B 1 458 ? -1.078 -47.875 -20.156 1 95.81 458 LEU B O 1
ATOM 7065 N N . ALA B 1 459 ? -2.246 -47.031 -21.844 1 93.94 459 ALA B N 1
ATOM 7066 C CA . ALA B 1 459 ? -3.051 -48.219 -22.031 1 93.94 459 ALA B CA 1
ATOM 7067 C C . ALA B 1 459 ? -2.182 -49.406 -22.469 1 93.94 459 ALA B C 1
ATOM 7069 O O . ALA B 1 459 ? -2.453 -50.562 -22.109 1 93.94 459 ALA B O 1
ATOM 7070 N N . LEU B 1 460 ? -1.161 -49.094 -23.188 1 88.31 460 LEU B N 1
ATOM 7071 C CA . LEU B 1 460 ? -0.295 -50.125 -23.75 1 88.31 460 LEU B CA 1
ATOM 7072 C C . LEU B 1 460 ? 0.808 -50.5 -22.766 1 88.31 460 LEU B C 1
ATOM 7074 O O . LEU B 1 460 ? 1.363 -51.594 -22.844 1 88.31 460 LEU B O 1
ATOM 7078 N N . ALA B 1 461 ? 1.286 -49.656 -21.969 1 76.56 461 ALA B N 1
ATOM 7079 C CA . ALA B 1 461 ? 2.406 -49.875 -21.062 1 76.56 461 ALA B CA 1
ATOM 7080 C C . ALA B 1 461 ? 2.049 -50.938 -20.016 1 76.56 461 ALA B C 1
ATOM 7082 O O . ALA B 1 461 ? 2.918 -51.656 -19.531 1 76.56 461 ALA B O 1
ATOM 7083 N N . GLN B 1 462 ? 0.924 -51 -19.328 1 62.62 462 GLN B N 1
ATOM 7084 C CA . GLN B 1 462 ? 0.633 -52.031 -18.328 1 62.62 462 GLN B CA 1
ATOM 7085 C C . GLN B 1 462 ? 0.149 -53.312 -18.984 1 62.62 462 GLN B C 1
ATOM 7087 O O . GLN B 1 462 ? -0.004 -54.344 -18.328 1 62.62 462 GLN B O 1
ATOM 7092 N N . ALA B 1 463 ? -0.052 -53.312 -20.359 1 46.69 463 ALA B N 1
ATOM 7093 C CA . ALA B 1 463 ? -0.366 -54.625 -20.953 1 46.69 463 ALA B CA 1
ATOM 7094 C C . ALA B 1 463 ? 0.897 -55.469 -21.156 1 46.69 463 ALA B C 1
ATOM 7096 O O . ALA B 1 463 ? 1.976 -54.906 -21.406 1 46.69 463 ALA B O 1
#

Sequence (926 aa):
MADALDPVLNDIDRDLDNSLERLFAWLRIPSISTDSAYAGHCREAAHWLEGNLTALGFETSVEETSLHPVVLAHRPKPGAPHVLFYGHYDVQPVDPENLWKTPPFEPRIDETGDSKKIVARGASDDKGQVMTFVEACRAHLAMNGDLPVGVTILIEGAEENGSQGLPEWVEANRERLKADVVLVCDTGMWDRQTPQITTSLRGLAYYEVKVTCADRDLHSGFFGGAAANPIHVLSRIIADLHDADGRVTLPGFYDGVREPLPELLEQWRGLGLTPEKFLGPIGLKEPAGERGRLPIELIQSRPACDVNGIIGGYTGEGTKTVIASQASAKVSFRLVDDQDPEQLSKTFEAFVRERIPADCSVEVICYKGSRAVALPYDMPQLAAAQAALAAEWGRPAVAVGAGGSIPIVGDFKRILGLDTLLIGFGLDDDRIHSPNEKYELTSFHKGTRSWARILSALALAQAMADALDPVLNDIDRDLDNSLERLFAWLRIPSISTDSAYAGHCREAAHWLEGNLTALGFETSVEETSLHPVVLAHRPKPGAPHVLFYGHYDVQPVDPENLWKTPPFEPRIDETGDSKKIVARGASDDKGQVMTFVEACRAHLAMNGDLPVGVTILIEGAEENGSQGLPEWVEANRERLKADVVLVCDTGMWDRQTPQITTSLRGLAYYEVKVTCADRDLHSGFFGGAAANPIHVLSRIIADLHDADGRVTLPGFYDGVREPLPELLEQWRGLGLTPEKFLGPIGLKEPAGERGRLPIELIQSRPACDVNGIIGGYTGEGTKTVIASQASAKVSFRLVDDQDPEQLSKTFEAFVRERIPADCSVEVICYKGSRAVALPYDMPQLAAAQAALAAEWGRPAVAVGAGGSIPIVGDFKRILGLDTLLIGFGLDDDRIHSPNEKYELTSFHKGTRSWARILSALALAQA

InterPro domains:
  IPR002933 Peptidase M20 [PF01546] (84-456)
  IPR011650 Peptidase M20, dimerisation domain [PF07687] (200-358)
  IPR051458 Cytosolic and Metallo Dipeptidase [PTHR43270] (4-457)

Secondary structure (DSSP, 8-state):
--STTHHHHHHHHHTHHHHHHHHHHHHTS--BSSSGGGHHHHHHHHHHHHHHHHHTT-EEEEE--SSSPEEEEEE--TTS-EEEEEEE--B----SGGG-SS-TTS-EEE--TTS-EEESTTTTTTHHHHHHHHHHHHHHHHHHSS-SSEEEEEEES-GGGTTTTHHHHHHHTGGGG--SEEEE---B-SSSS--EEEEEE-EEEEEEEEEE-SSS-EEHHHHTTTS--HHHHHHHHHHTTB-TTS-B-STTTTTTPPPPPHHHHHHHHHTT--HHHHHGGGT--S--SSTT--HHIIIIIS-EEEEEEEEEE--SSS---EE-SEEEEEEEEEE-TT--HHHHHHHHHHHHHTTS-TT-EEEEEEPPPB--EE--S--HHHHHHHHHHHHHHSSPPEEEEESS--THHHHIIIII---EEEE--B-GGG-TTSTT-EEEHHHHHHHHHHHHHHHHHHHHH--/--STTHHHHHHHHHTHHHHHHHHHHHHTS--BSSSGGGHHHHHHHHHHHHHHHHHTT-EEEEE--SSSPEEEEEE--TTS-EEEEEEE--B----SGGG-SS-TTS-EEE--TTS-EEESTTTTTTHHHHHHHHHHHHHHHHHHSS-SSEEEEEEES-GGGTTTTHHHHHHHTGGGG--SEEEE---B-SSSS--EEEEEE-EEEEEEEEEE-SSS-EEHHHHTTTS--HHHHHHHHHHTTB-TTS-B-STTTTTTPPPPPHHHHHHHHHTT--HHHHHGGGT--S--SSTT--HHIIIIIS-EEEEEEEEEE--SSS---EE-SEEEEEEEEEE-TT--HHHHHHHHHHHHHTTS-TT-EEEEEEPPPB--EE--S--HHHHHHHHHHHHHHSSPPEEEEESS--THHHHIIIII---EEEE--B-GGG-TTSTT-EEEHHHHHHHHHHHHHHHHHHHHH--

Organism: Methylorubrum extorquens (strain ATCC 14718 / DSM 1338 / JCM 2805 / NCIMB 9133 / AM1) (NCBI:txid272630)

pLDDT: mean 96.25, std 5.52, range [35.72, 98.94]

Radius of gyration: 34.1 Å; Cα contacts (8 Å, |Δi|>4): 2241; chains: 2; bounding box: 54×110×70 Å

Nearest PDB structures (foldseek):
  2zog-assembly1_B  TM=9.377E-01  e=1.102E-47  Mus musculus
  4ruh-assembly1_B  TM=8.987E-01  e=1.300E-45  Homo sapiens
  3dlj-assembly3_A  TM=9.153E-01  e=1.113E-44  Homo sapiens
  2pok-assembly1_B  TM=8.100E-01  e=5.036E-38  Streptococcus pneumoniae TIGR4
  4mmo-assembly1_B  TM=8.189E-01  e=5.017E-33  Saccharolobus solfataricus P2

Foldseek 3Di:
DVPVLVQLLVLLVVCLVVLVVLLLVLLLQQLAQVDPVNQVSLQVSLVSVQVLLVVLPWPWDWADFPGHTKIKTWDADPPFFEEEEEAASHFHDQPPQVPFPDGQSRWDWDPPDDFIWIWHTCCVRPSLQVSL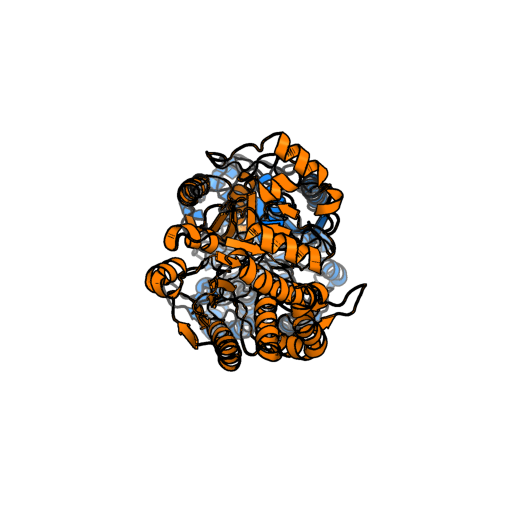LVSLQSSCCVVPVHFLHIYMYIYYRCQVQLCPRPLVVCLVCLVVRDGAAYEYAGDAAPAQQAWAWAFKEWKKWKKKKKKFWDPFKFQCVVCPPPGDFQVVLVVVLVVQLADPQAEGDQVCQCPQQDDDDPVVVVVVVVSVDAQCNPCVVVPDRDDNHGPPDGPQCVQFRDKHKDWPDKDFDDDDPDDDRIRTRMIMIMMMMTHHGPDDNVVVVVRSVVSSVVRHPPNMDMDMGIGDMAHMDGADPPRLLNVLLQVLLCVLSVDGHHYYHGRHDRRCQVSCCVSNVHGHTYTYHADPPQQRSHHGRIGTSCRSSSSSSSSSSSSNSSRVRVD/DVPVLVQLLVLLVVCLVVLVVLLLVLLLQQLAQVDPVNQVSLQVSLVSVQVLLVVLPWPWDWADFPGHTKIKTWDADPPFFEEEEEAASHFHDQPPQVPFPDGQSRWDWDPPDDFIWIWHTCCVRPSLQLSLLVSLSSSCCVRVVHFLHIYMYIYYRCQVQLCPRPLVVCLVCLVVRDGAAYEYAGDAAPAQQAWAWAFKEWKKWKKKKKKFWDPFKAQCVVCPPPGDFQVVLVVVLVVQLADPQAEGDQVCQCPQQDDDDPVVVVVVVVSVDAQCNPCVVVPDRDDNHGPPDGPQCVQFRDKHKDWPDKDFDDDDPDDDRIRTRMIMIMMMMTHHGPDDNVVVVVRSVVSSVVRHPPNMDMDMGIGDMAHMDGADPPDLLNVLLQVLLCVLSVDGHHYYHGRHDRRCQVSCCVSNVHGHTYTYHADPPQQRSHHGGIDTSCRSSSSSSSSSSSSNSSRVRVD